Protein AF-A0A372K8Y2-F1 (afdb_monomer)

Solvent-accessible surface area (backbone atoms only — not comparable to full-atom values): 60017 Å² total; per-residue (Å²): 134,87,79,79,78,82,74,86,49,58,65,61,55,43,54,50,42,49,49,31,51,74,72,73,42,80,75,42,45,66,58,51,39,70,74,62,76,60,83,57,62,68,58,48,41,53,39,56,46,54,52,52,65,76,65,64,78,85,82,83,86,90,85,85,89,83,87,79,70,72,95,57,50,65,65,52,53,58,52,49,54,55,53,52,53,55,58,47,56,54,50,53,51,55,50,51,56,51,51,56,52,53,50,53,53,52,52,50,55,50,50,55,49,52,52,53,49,50,55,51,51,49,53,52,51,53,53,50,54,51,50,51,49,50,51,51,51,51,51,50,48,54,51,48,52,54,48,52,54,49,52,52,50,52,51,52,51,51,50,52,51,49,52,53,51,49,54,50,48,53,52,49,51,51,50,48,52,54,49,51,54,49,47,52,53,50,49,52,54,50,52,51,51,49,50,52,50,53,53,50,51,51,52,51,50,54,50,51,51,53,51,51,50,54,50,49,54,51,51,51,53,49,50,52,52,50,52,53,48,53,55,51,51,51,52,52,53,53,51,55,52,53,55,50,50,58,54,49,57,59,53,52,61,61,52,56,66,61,53,64,75,59,59,79,73,61,73,79,63,70,78,67,72,77,74,68,68,78,71,68,73,72,72,69,77,73,63,73,71,64,64,63,65,58,56,61,60,55,57,58,54,50,61,56,50,54,54,52,52,54,53,54,53,52,55,52,51,55,51,48,56,55,47,54,56,49,51,55,52,49,52,55,52,50,52,57,50,49,55,53,48,54,55,49,49,55,50,49,51,52,49,51,52,53,48,52,52,52,50,52,52,48,50,51,51,51,47,51,50,47,53,51,49,48,53,52,47,53,51,49,50,51,48,50,49,49,51,51,48,50,50,50,50,50,52,49,50,52,50,48,51,53,48,50,52,50,48,53,49,49,51,52,49,48,52,51,50,50,49,51,50,51,52,50,48,51,52,49,50,53,49,50,54,47,49,54,46,52,51,48,54,49,50,53,49,49,52,50,49,49,54,48,50,50,51,50,50,50,52,49,50,50,48,49,50,50,45,52,50,48,50,50,49,48,48,50,50,50,50,48,52,48,48,54,51,45,59,62,45,60,72,60,49,84,67,59,86,88,89,78,84,92,80,83,90,91,86,84,88,80,87,84,78,72,70,69,67,60,60,63,56,60,57,57,58,54,59,61,53,53,62,55,50,63,61,49,54,61,53,50,53,56,51,54,54,52,51,58,54,50,57,56,54,54,60,62,55,53,57,58,55,50,53,53,50,50,55,50,53,53,50,49,52,53,51,51,53,51,52,54,50,51,54,50,53,50,54,50,49,55,52,48,54,55,49,52,59,55,51,55,60,47,51,65,48,51,60,54,52,54,61,50,50,57,58,48,52,62,56,46,56,60,49,50,64,53,45,57,57,48,50,60,54,47,53,55,49,49,57,50,49,51,52,51,49,53,52,48,51,56,50,50,55,54,48,50,55,50,49,54,54,50,50,52,50,51,53,56,49,51,54,50,49,54,51,51,49,54,52,50,51,53,52,49,50,56,49,50,54,50,48,53,51,52,50,54,51,48,53,50,50,48,49,54,49,49,54,52,50,48,55,49,47,52,54,47,51,53,50,48,52,54,48,49,53,52,48,51,50,52,45,50,54,49,47,55,54,43,52,60,49,45,56,56,48,50,53,56,47,51,61,51,47,54,58,46,52,58,54,49,58,55,51,52,58,55,50,58,59,51,56,65,57,54,60,64,57,57,64,59,58,59,65,60,54,68,68,57,63,69,64,61,69,71,61,60,68,62,57,63,57,60,54,61,63,53,57,62,58,53,60,63,53,50,68,61,46,57,63,54,44,58,58,48,50,54,55,45,48,55,50,46,53,50,49,47,51,50,49,49,53,48,48,51,50,50,48,52,50,49,47,51,49,48,50,54,46,51,54,48,48,51,54,47,50,52,50,51,48,54,50,48,52,54,52,47,54,52,47,53,54,50,50,52,52,51,50,57,49,50,54,50,52,50,53,54,50,52,51,52,50,53,54,50,55,54,52,51,54,56,48,55,56,56,54,53,56,56,52,51,57,55,51,57,55,51,56,54,51,54,56,53,56,55,54,53,53,56,54,54,55,53,54,54,54,51,53,57,58,46,52,72,51,65,80,63,81,74,76,85,89,84,90,90,87,88,83,70,68,52,62,60,46,46,52,49,48,46,52,48,48,49,47,49,51,46,48,44,50,46,48,44,51,47,46,49,53,43,46,48,46,47,47,51,45,46,50,46,50,47,46,47,46,44,44,51,48,48,46,58,45,35,56,52,46,46,56,47,47,52,51,48,50,56,48,48,58,49,50,48,60,57,49,71,72,48,72,92,89,46,78,75,72,41,70,71,50,42,52,49,53,52,48,55,51,50,35,52,59,34,44,77,71,42,25,46,56,42,82,90,77,73,49,78,45,74,53,83,126

Radius of gyration: 84.24 Å; Cα contacts (8 Å, |Δi|>4): 99; chains: 1; bounding box: 222×137×247 Å

pLDDT: mean 70.58, std 12.85, range [30.53, 93.44]

Mean predicted aligned error: 26.41 Å

Structure (mmCIF, N/CA/C/O backbone):
data_AF-A0A372K8Y2-F1
#
_entry.id   AF-A0A372K8Y2-F1
#
loop_
_atom_site.group_PDB
_atom_site.id
_atom_site.type_symbol
_atom_site.label_atom_id
_atom_site.label_alt_id
_atom_site.label_comp_id
_atom_site.label_asym_id
_atom_site.label_entity_id
_atom_site.label_seq_id
_atom_site.pdbx_PDB_ins_code
_atom_site.Cartn_x
_atom_site.Cartn_y
_atom_site.Cartn_z
_atom_site.occupancy
_atom_site.B_iso_or_equiv
_atom_site.auth_seq_id
_atom_site.auth_comp_id
_atom_site.auth_asym_id
_atom_site.auth_atom_id
_atom_site.pdbx_PDB_model_num
ATOM 1 N N . MET A 1 1 ? 58.676 43.286 -63.930 1.00 36.44 1 MET A N 1
ATOM 2 C CA . MET A 1 1 ? 59.202 42.542 -65.090 1.00 36.44 1 MET A CA 1
ATOM 3 C C . MET A 1 1 ? 58.018 42.205 -65.971 1.00 36.44 1 MET A C 1
ATOM 5 O O . MET A 1 1 ? 57.102 41.554 -65.491 1.00 36.44 1 MET A O 1
ATOM 9 N N . SER A 1 2 ? 58.001 42.781 -67.172 1.00 37.66 2 SER A N 1
ATOM 10 C CA . SER A 1 2 ? 56.988 42.579 -68.211 1.00 37.66 2 SER A CA 1
ATOM 11 C C . SER A 1 2 ? 57.108 41.147 -68.726 1.00 37.66 2 SER A C 1
ATOM 13 O O . SER A 1 2 ? 58.203 40.765 -69.130 1.00 37.66 2 SER A O 1
ATOM 15 N N . MET A 1 3 ? 56.043 40.349 -68.656 1.00 38.31 3 MET A N 1
ATOM 16 C CA . MET A 1 3 ? 55.950 39.144 -69.477 1.00 38.31 3 MET A CA 1
ATOM 17 C C . MET A 1 3 ? 55.177 39.541 -70.722 1.00 38.31 3 MET A C 1
ATOM 19 O O . MET A 1 3 ? 53.968 39.761 -70.665 1.00 38.31 3 MET A O 1
ATOM 23 N N . ASP A 1 4 ? 55.928 39.724 -71.804 1.00 37.56 4 ASP A N 1
ATOM 24 C CA . ASP A 1 4 ? 55.391 39.876 -73.144 1.00 37.56 4 ASP A CA 1
ATOM 25 C C . ASP A 1 4 ? 54.484 38.678 -73.432 1.00 37.56 4 ASP A C 1
ATOM 27 O O . ASP A 1 4 ? 54.887 37.518 -73.339 1.00 37.56 4 ASP A O 1
ATOM 31 N N . VAL A 1 5 ? 53.215 38.969 -73.706 1.00 44.16 5 VAL A N 1
ATOM 32 C CA . VAL A 1 5 ? 52.265 37.990 -74.222 1.00 44.16 5 VAL A CA 1
ATOM 33 C C . VAL A 1 5 ? 52.676 37.750 -75.669 1.00 44.16 5 VAL A C 1
ATOM 35 O O . VAL A 1 5 ? 52.315 38.534 -76.548 1.00 44.16 5 VAL A O 1
ATOM 38 N N . ASP A 1 6 ? 53.478 36.709 -75.900 1.00 48.16 6 ASP A N 1
ATOM 39 C CA . ASP A 1 6 ? 53.815 36.237 -77.243 1.00 48.16 6 ASP A CA 1
ATOM 40 C C . ASP A 1 6 ? 52.507 35.948 -77.990 1.00 48.16 6 ASP A C 1
ATOM 42 O O . ASP A 1 6 ? 51.783 34.986 -77.724 1.00 48.16 6 ASP A O 1
ATOM 46 N N . THR A 1 7 ? 52.163 36.850 -78.901 1.00 58.09 7 THR A N 1
ATOM 47 C CA . THR A 1 7 ? 51.003 36.737 -79.777 1.00 58.09 7 THR A CA 1
ATOM 48 C C . THR A 1 7 ? 51.361 35.716 -80.847 1.00 58.09 7 THR A C 1
ATOM 50 O O . THR A 1 7 ? 52.278 35.930 -81.636 1.00 58.09 7 THR A O 1
ATOM 53 N N . ILE A 1 8 ? 50.680 34.570 -80.849 1.00 69.12 8 ILE A N 1
ATOM 54 C CA . ILE A 1 8 ? 50.897 33.519 -81.848 1.00 69.12 8 ILE A CA 1
ATOM 55 C C . ILE A 1 8 ? 50.497 34.061 -83.213 1.00 69.12 8 ILE A C 1
ATOM 57 O O . ILE A 1 8 ? 49.329 34.375 -83.440 1.00 69.12 8 ILE A O 1
ATOM 61 N N . THR A 1 9 ? 51.468 34.174 -84.115 1.00 74.75 9 THR A N 1
ATOM 62 C CA . THR A 1 9 ? 51.223 34.602 -85.490 1.00 74.75 9 THR A CA 1
ATOM 63 C C . THR A 1 9 ? 50.905 33.407 -86.387 1.00 74.75 9 THR A C 1
ATOM 65 O O . THR A 1 9 ? 51.362 32.282 -86.151 1.00 74.75 9 THR A O 1
ATOM 68 N N . ASP A 1 10 ? 50.125 33.654 -87.440 1.00 76.88 10 ASP A N 1
ATOM 69 C CA . ASP A 1 10 ? 49.763 32.653 -88.448 1.00 76.88 10 ASP A CA 1
ATOM 70 C C . ASP A 1 10 ? 51.005 31.996 -89.085 1.00 76.88 10 ASP A C 1
ATOM 72 O O . ASP A 1 10 ? 50.968 30.804 -89.401 1.00 76.88 10 ASP A O 1
ATOM 76 N N . GLU A 1 11 ? 52.129 32.718 -89.216 1.00 77.88 11 GLU A N 1
ATOM 77 C CA . GLU A 1 11 ? 53.375 32.157 -89.758 1.00 77.88 11 GLU A CA 1
ATOM 78 C C . GLU A 1 11 ? 53.965 31.059 -88.863 1.00 77.88 11 GLU A C 1
ATOM 80 O O . GLU A 1 11 ? 54.454 30.047 -89.364 1.00 77.88 11 GLU A O 1
ATOM 85 N N . ARG A 1 12 ? 53.874 31.204 -87.534 1.00 79.75 12 ARG A N 1
ATOM 86 C CA . ARG A 1 12 ? 54.383 30.203 -86.580 1.00 79.75 12 ARG A CA 1
ATOM 87 C C . ARG A 1 12 ? 53.586 28.900 -86.667 1.00 79.75 12 ARG A C 1
ATOM 89 O O . ARG A 1 12 ? 54.150 27.812 -86.564 1.00 79.75 12 ARG A O 1
ATOM 96 N N . ILE A 1 13 ? 52.273 29.012 -86.868 1.00 82.94 13 ILE A N 1
ATOM 97 C CA . ILE A 1 13 ? 51.375 27.868 -87.070 1.00 82.94 13 ILE A CA 1
ATOM 98 C C . ILE A 1 13 ? 51.662 27.193 -88.419 1.00 82.94 13 ILE A C 1
ATOM 100 O O . ILE A 1 13 ? 51.710 25.963 -88.475 1.00 82.94 13 ILE A O 1
ATOM 104 N N . ALA A 1 14 ? 51.918 27.973 -89.474 1.00 82.44 14 ALA A N 1
ATOM 105 C CA . ALA A 1 14 ? 52.314 27.469 -90.789 1.00 82.44 14 ALA A CA 1
ATOM 106 C C . ALA A 1 14 ? 53.659 26.716 -90.758 1.00 82.44 14 ALA A C 1
ATOM 108 O O . ALA A 1 14 ? 53.746 25.619 -91.300 1.00 82.44 14 ALA A O 1
ATOM 109 N N . GLU A 1 15 ? 54.677 27.227 -90.057 1.00 83.75 15 GLU A N 1
ATOM 110 C CA . GLU A 1 15 ? 55.972 26.540 -89.904 1.00 83.75 15 GLU A CA 1
ATOM 111 C C . GLU A 1 15 ? 55.853 25.203 -89.156 1.00 83.75 15 GLU A C 1
ATOM 113 O O . GLU A 1 15 ? 56.526 24.226 -89.489 1.00 83.75 15 GLU A O 1
ATOM 118 N N . ILE A 1 16 ? 55.004 25.134 -88.125 1.00 83.38 16 ILE A N 1
ATOM 119 C CA . ILE A 1 16 ? 54.763 23.889 -87.378 1.00 83.38 16 ILE A CA 1
ATOM 120 C C . ILE A 1 16 ? 53.967 22.901 -88.232 1.00 83.38 16 ILE A C 1
ATOM 122 O O . ILE A 1 16 ? 54.260 21.706 -88.213 1.00 83.38 16 ILE A O 1
ATOM 126 N N . ALA A 1 17 ? 52.997 23.383 -89.010 1.00 82.38 17 ALA A N 1
ATOM 127 C CA . ALA A 1 17 ? 52.264 22.571 -89.972 1.00 82.38 17 ALA A CA 1
ATOM 128 C C . ALA A 1 17 ? 53.185 22.005 -91.066 1.00 82.38 17 ALA A C 1
ATOM 130 O O . ALA A 1 17 ? 53.085 20.821 -91.389 1.00 82.38 17 ALA A O 1
ATOM 131 N N . ASP A 1 18 ? 54.118 22.812 -91.574 1.00 85.00 18 ASP A N 1
ATOM 132 C CA . ASP A 1 18 ? 55.123 22.397 -92.554 1.00 85.00 18 ASP A CA 1
ATOM 133 C C . ASP A 1 18 ? 56.048 21.327 -91.987 1.00 85.00 18 ASP A C 1
ATOM 135 O O . ASP A 1 18 ? 56.192 20.265 -92.591 1.00 85.00 18 ASP A O 1
ATOM 139 N N . ARG A 1 19 ? 56.572 21.540 -90.778 1.00 86.44 19 ARG A N 1
ATOM 140 C CA . ARG A 1 19 ? 57.424 20.564 -90.090 1.00 86.44 19 ARG A CA 1
ATOM 141 C C . ARG A 1 19 ? 56.699 19.248 -89.810 1.00 86.44 19 ARG A C 1
ATOM 143 O O . ARG A 1 19 ? 57.225 18.182 -90.104 1.00 86.44 19 ARG A O 1
ATOM 150 N N . LEU A 1 20 ? 55.470 19.301 -89.289 1.00 83.31 20 LEU A N 1
ATOM 151 C CA . LEU A 1 20 ? 54.660 18.102 -89.043 1.00 83.31 20 LEU A CA 1
ATOM 152 C C . LEU A 1 20 ? 54.340 17.360 -90.350 1.00 83.31 20 LEU A C 1
ATOM 154 O O . LEU A 1 20 ? 54.334 16.129 -90.363 1.00 83.31 20 LEU A O 1
ATOM 158 N N . SER A 1 21 ? 54.114 18.094 -91.445 1.00 83.94 21 SER A N 1
ATOM 159 C CA . SER A 1 21 ? 53.911 17.520 -92.776 1.00 83.94 21 SER A CA 1
ATOM 160 C C . SER A 1 21 ? 55.185 16.865 -93.327 1.00 83.94 21 SER A C 1
ATOM 162 O O . SER A 1 21 ? 55.089 15.796 -93.928 1.00 83.94 21 SER A O 1
ATOM 164 N N . GLU A 1 22 ? 56.363 17.460 -93.117 1.00 84.19 22 GLU A N 1
ATOM 165 C CA . GLU A 1 22 ? 57.666 16.880 -93.485 1.00 84.19 22 GLU A CA 1
ATOM 166 C C . GLU A 1 22 ? 58.004 15.633 -92.651 1.00 84.19 22 GLU A C 1
ATOM 168 O O . GLU A 1 22 ? 58.551 14.663 -93.172 1.00 84.19 22 GLU A O 1
ATOM 173 N N . GLU A 1 23 ? 57.605 15.608 -91.377 1.00 79.69 23 GLU A N 1
ATOM 174 C CA . GLU A 1 23 ? 57.754 14.461 -90.470 1.00 79.69 23 GLU A CA 1
ATOM 175 C C . GLU A 1 23 ? 56.749 13.321 -90.743 1.00 79.69 23 GLU A C 1
ATOM 177 O O . GLU A 1 23 ? 56.778 12.288 -90.070 1.00 79.69 23 GLU A O 1
ATOM 182 N N . GLY A 1 24 ? 55.823 13.486 -91.696 1.00 71.50 24 GLY A N 1
ATOM 183 C CA . GLY A 1 24 ? 54.759 12.515 -91.976 1.00 71.50 24 GLY A CA 1
ATOM 184 C C . GLY A 1 24 ? 53.722 12.388 -90.849 1.00 71.50 24 GLY A C 1
ATOM 185 O O . GLY A 1 24 ? 52.940 11.432 -90.823 1.00 71.50 24 GLY A O 1
ATOM 186 N N . ARG A 1 25 ? 53.699 13.337 -89.904 1.00 75.81 25 ARG A N 1
ATOM 187 C CA . ARG A 1 25 ? 52.723 13.405 -88.810 1.00 75.81 25 ARG A CA 1
ATOM 188 C C . ARG A 1 25 ? 51.465 14.138 -89.283 1.00 75.81 25 ARG A C 1
ATOM 190 O O . ARG A 1 25 ? 51.501 15.064 -90.087 1.00 75.81 25 ARG A O 1
ATOM 197 N N . LYS A 1 26 ? 50.303 13.728 -88.767 1.00 75.44 26 LYS A N 1
ATOM 198 C CA . LYS A 1 26 ? 49.016 14.328 -89.150 1.00 75.44 26 LYS A CA 1
ATOM 199 C C . LYS A 1 26 ? 48.906 15.762 -88.613 1.00 75.44 26 LYS A C 1
ATOM 201 O O . LYS A 1 26 ? 48.796 15.963 -87.400 1.00 75.44 26 LYS A O 1
ATOM 206 N N . VAL A 1 27 ? 48.866 16.739 -89.518 1.00 82.56 27 VAL A N 1
ATOM 207 C CA . VAL A 1 27 ? 48.604 18.151 -89.199 1.00 82.56 27 VAL A CA 1
ATOM 208 C C . VAL A 1 27 ? 47.124 18.311 -88.819 1.00 82.56 27 VAL A C 1
ATOM 210 O O . VAL A 1 27 ? 46.233 18.157 -89.651 1.00 82.56 27 VAL A O 1
ATOM 213 N N . SER A 1 28 ? 46.841 18.560 -87.540 1.00 82.12 28 SER A N 1
ATOM 214 C CA . SER A 1 28 ? 45.502 18.807 -86.987 1.00 82.12 28 SER A CA 1
ATOM 215 C C . SER A 1 28 ? 45.589 19.941 -85.956 1.00 82.12 28 SER A C 1
ATOM 217 O O . SER A 1 28 ? 46.642 20.089 -85.334 1.00 82.12 28 SER A O 1
ATOM 219 N N . PRO A 1 29 ? 44.512 20.722 -85.723 1.00 81.44 29 PRO A N 1
ATOM 220 C CA . PRO A 1 29 ? 44.524 21.792 -84.722 1.00 81.44 29 PRO A CA 1
ATOM 221 C C . PRO A 1 29 ? 45.003 21.331 -83.342 1.00 81.44 29 PRO A C 1
ATOM 223 O O . PRO A 1 29 ? 45.707 22.066 -82.663 1.00 81.44 29 PRO A O 1
ATOM 226 N N . VAL A 1 30 ? 44.700 20.084 -82.962 1.00 78.62 30 VAL A N 1
ATOM 227 C CA . VAL A 1 30 ? 45.143 19.496 -81.690 1.00 78.62 30 VAL A CA 1
ATOM 228 C C . VAL A 1 30 ? 46.639 19.171 -81.701 1.00 78.62 30 VAL A C 1
ATOM 230 O O . VAL A 1 30 ? 47.319 19.479 -80.729 1.00 78.62 30 VAL A O 1
ATOM 233 N N . THR A 1 31 ? 47.180 18.605 -82.788 1.00 82.12 31 THR A N 1
ATOM 234 C CA . THR A 1 31 ? 48.621 18.300 -82.888 1.00 82.12 31 THR A CA 1
ATOM 235 C C . THR A 1 31 ? 49.477 19.560 -82.974 1.00 82.12 31 THR A C 1
ATOM 237 O O . THR A 1 31 ? 50.573 19.592 -82.425 1.00 82.12 31 THR A O 1
ATOM 240 N N . VAL A 1 32 ? 48.977 20.617 -83.612 1.00 80.06 32 VAL A N 1
ATOM 241 C CA . VAL A 1 32 ? 49.667 21.912 -83.653 1.00 80.06 32 VAL A CA 1
ATOM 242 C C . VAL A 1 32 ? 49.562 22.632 -82.307 1.00 80.06 32 VAL A C 1
ATOM 244 O O . VAL A 1 32 ? 50.561 23.161 -81.830 1.00 80.06 32 VAL A O 1
ATOM 247 N N . TRP A 1 33 ? 48.411 22.569 -81.626 1.00 82.06 33 TRP A N 1
ATOM 248 C CA . TRP A 1 33 ? 48.267 23.113 -80.270 1.00 82.06 33 TRP A CA 1
ATOM 249 C C . TRP A 1 33 ? 49.202 22.428 -79.263 1.00 82.06 33 TRP A C 1
ATOM 251 O O . TRP A 1 33 ? 49.788 23.107 -78.425 1.00 82.06 33 TRP A O 1
ATOM 261 N N . THR A 1 34 ? 49.429 21.112 -79.375 1.00 80.69 34 THR A N 1
ATOM 262 C CA . THR A 1 34 ? 50.385 20.403 -78.501 1.00 80.69 34 THR A CA 1
ATOM 263 C C . THR A 1 34 ? 51.847 20.815 -78.702 1.00 80.69 34 THR A C 1
ATOM 265 O O . THR A 1 34 ? 52.635 20.671 -77.770 1.00 80.69 34 THR A O 1
ATOM 268 N N . GLU A 1 35 ? 52.205 21.334 -79.880 1.00 77.69 35 GLU A N 1
ATOM 269 C CA . GLU A 1 35 ? 53.558 21.821 -80.199 1.00 77.69 35 GLU A CA 1
ATOM 270 C C . GLU A 1 35 ? 53.730 23.319 -79.864 1.00 77.69 35 GLU A C 1
ATOM 272 O O . GLU A 1 35 ? 54.826 23.752 -79.521 1.00 77.69 35 GLU A O 1
ATOM 277 N N . VAL A 1 36 ? 52.655 24.120 -79.924 1.00 77.81 36 VAL A N 1
ATOM 278 C CA . VAL A 1 36 ? 52.671 25.562 -79.590 1.00 77.81 36 VAL A CA 1
ATOM 279 C C . VAL A 1 36 ? 52.464 25.815 -78.088 1.00 77.81 36 VAL A C 1
ATOM 281 O O . VAL A 1 36 ? 52.980 26.796 -77.553 1.00 77.81 36 VAL A O 1
ATOM 284 N N . GLN A 1 37 ? 51.700 24.947 -77.408 1.00 70.62 37 GLN A N 1
ATOM 285 C CA . GLN A 1 37 ? 51.328 25.004 -75.980 1.00 70.62 37 GLN A CA 1
ATOM 286 C C . GLN A 1 37 ? 50.810 26.368 -75.487 1.00 70.62 37 GLN A C 1
ATOM 288 O O . GLN A 1 37 ? 50.819 26.663 -74.294 1.00 70.62 37 GLN A O 1
ATOM 293 N N . SER A 1 38 ? 50.331 27.206 -76.401 1.00 70.94 38 SER A N 1
ATOM 294 C CA . SER A 1 38 ? 49.721 28.503 -76.124 1.00 70.94 38 SER A CA 1
ATOM 295 C C . SER A 1 38 ? 48.700 28.834 -77.226 1.00 70.94 38 SER A C 1
ATOM 297 O O . SER A 1 38 ? 48.701 28.205 -78.286 1.00 70.94 38 SER A O 1
ATOM 299 N N . GLY A 1 39 ? 47.794 29.787 -76.974 1.00 68.50 39 GLY A N 1
ATOM 300 C CA . GLY A 1 39 ? 46.773 30.236 -77.936 1.00 68.50 39 GLY A CA 1
ATOM 301 C C . GLY A 1 39 ? 45.461 29.449 -77.938 1.00 68.50 39 GLY A C 1
ATOM 302 O O . GLY A 1 39 ? 45.361 28.336 -77.413 1.00 68.50 39 GLY A O 1
ATOM 303 N N . SER A 1 40 ? 44.424 30.050 -78.530 1.00 73.12 40 SER A N 1
ATOM 304 C CA . SER A 1 40 ? 43.111 29.422 -78.683 1.00 73.12 40 SER A CA 1
ATOM 305 C C . SER A 1 40 ? 43.135 28.384 -79.807 1.00 73.12 40 SER A C 1
ATOM 307 O O . SER A 1 40 ? 43.552 28.670 -80.929 1.00 73.12 40 SER A O 1
ATOM 309 N N . ILE A 1 41 ? 42.610 27.181 -79.547 1.00 76.50 41 ILE A N 1
ATOM 310 C CA . ILE A 1 41 ? 42.471 26.107 -80.554 1.00 76.50 41 ILE A CA 1
ATOM 311 C C . ILE A 1 41 ? 41.695 26.587 -81.794 1.00 76.50 41 ILE A C 1
ATOM 313 O O . ILE A 1 41 ? 41.957 26.124 -82.904 1.00 76.50 41 ILE A O 1
ATOM 317 N N . MET A 1 42 ? 40.776 27.543 -81.627 1.00 76.56 42 MET A N 1
ATOM 318 C CA . MET A 1 42 ? 40.008 28.125 -82.731 1.00 76.56 42 MET A CA 1
ATOM 319 C C . MET A 1 42 ? 40.857 29.027 -83.639 1.00 76.56 42 MET A C 1
ATOM 321 O O . MET A 1 42 ? 40.660 29.017 -84.852 1.00 76.56 42 MET A O 1
ATOM 325 N N . GLU A 1 43 ? 41.824 29.763 -83.087 1.00 78.31 43 GLU A N 1
ATOM 326 C CA . GLU A 1 43 ? 42.754 30.591 -83.871 1.00 78.31 43 GLU A CA 1
ATOM 327 C C . GLU A 1 43 ? 43.733 29.707 -84.649 1.00 78.31 43 GLU A C 1
ATOM 329 O O . GLU A 1 43 ? 43.942 29.916 -85.844 1.00 78.31 43 GLU A O 1
ATOM 334 N N . ILE A 1 44 ? 44.223 28.636 -84.014 1.00 82.56 44 ILE A N 1
ATOM 335 C CA . ILE A 1 44 ? 45.056 27.615 -84.665 1.00 82.56 44 ILE A CA 1
ATOM 336 C C . ILE A 1 44 ? 44.297 26.918 -85.797 1.00 82.56 44 ILE A C 1
ATOM 338 O O . ILE A 1 44 ? 44.855 26.697 -86.872 1.00 82.56 44 ILE A O 1
ATOM 342 N N . ALA A 1 45 ? 43.017 26.598 -85.594 1.00 79.19 45 ALA A N 1
ATOM 343 C CA . ALA A 1 45 ? 42.179 26.027 -86.643 1.00 79.19 45 ALA A CA 1
ATOM 344 C C . ALA A 1 45 ? 41.996 26.994 -87.828 1.00 79.19 45 ALA A C 1
ATOM 346 O O . ALA A 1 45 ? 42.078 26.557 -88.976 1.00 79.19 45 ALA A O 1
ATOM 347 N N . GLY A 1 46 ? 41.809 28.292 -87.562 1.00 80.38 46 GLY A N 1
ATOM 348 C CA . GLY A 1 46 ? 41.698 29.328 -88.593 1.00 80.38 46 GLY A CA 1
ATOM 349 C C . GLY A 1 46 ? 42.987 29.529 -89.399 1.00 80.38 46 GLY A C 1
ATOM 350 O O . GLY A 1 46 ? 42.940 29.592 -90.626 1.00 80.38 46 GLY A O 1
ATOM 351 N N . ALA A 1 47 ? 44.145 29.562 -88.738 1.00 81.62 47 ALA A N 1
ATOM 352 C CA . ALA A 1 47 ? 45.445 29.678 -89.401 1.00 81.62 47 ALA A CA 1
ATOM 353 C C . ALA A 1 47 ? 45.797 28.425 -90.226 1.00 81.62 47 ALA A C 1
ATOM 355 O O . ALA A 1 47 ? 46.279 28.533 -91.353 1.00 81.62 47 ALA A O 1
ATOM 356 N N . LEU A 1 48 ? 45.480 27.224 -89.720 1.00 82.25 48 LEU A N 1
ATOM 357 C CA . LEU A 1 48 ? 45.657 25.960 -90.452 1.00 82.25 48 LEU A CA 1
ATOM 358 C C . LEU A 1 48 ? 44.752 25.820 -91.678 1.00 82.25 48 LEU A C 1
ATOM 360 O O . LEU A 1 48 ? 45.061 25.046 -92.588 1.00 82.25 48 LEU A O 1
ATOM 364 N N . GLN A 1 49 ? 43.613 26.507 -91.681 1.00 81.62 49 GLN A N 1
ATOM 365 C CA . GLN A 1 49 ? 42.741 26.580 -92.845 1.00 81.62 49 GLN A CA 1
ATOM 366 C C . GLN A 1 49 ? 43.381 27.457 -93.931 1.00 81.62 49 GLN A C 1
ATOM 368 O O . GLN A 1 49 ? 43.568 26.983 -95.049 1.00 81.62 49 GLN A O 1
ATOM 373 N N . ARG A 1 50 ? 43.859 28.660 -93.575 1.00 80.19 50 ARG A N 1
ATOM 374 C CA . ARG A 1 50 ? 44.586 29.555 -94.498 1.00 80.19 50 ARG A CA 1
ATOM 375 C C . ARG A 1 50 ? 45.865 28.923 -95.062 1.00 80.19 50 ARG A C 1
ATOM 377 O O . ARG A 1 50 ? 46.153 29.058 -96.247 1.00 80.19 50 ARG A O 1
ATOM 384 N N . TRP A 1 51 ? 46.609 28.187 -94.235 1.00 86.00 51 TRP A N 1
ATOM 385 C CA . TRP A 1 51 ? 47.792 27.429 -94.664 1.00 86.00 51 TRP A CA 1
ATOM 386 C C . TRP A 1 51 ? 47.463 26.334 -95.695 1.00 86.00 51 TRP A C 1
ATOM 388 O O . TRP A 1 51 ? 48.241 26.113 -96.622 1.00 86.00 51 TRP A O 1
ATOM 398 N N . ARG A 1 52 ? 46.305 25.665 -95.569 1.00 79.50 52 ARG A N 1
ATOM 399 C CA . ARG A 1 52 ? 45.840 24.665 -96.548 1.00 79.50 52 ARG A CA 1
ATOM 400 C C . ARG A 1 52 ? 45.420 25.310 -97.865 1.00 79.50 52 ARG A C 1
ATOM 402 O O . ARG A 1 52 ? 45.821 24.825 -98.917 1.00 79.50 52 ARG A O 1
ATOM 409 N N . GLU A 1 53 ? 44.674 26.408 -97.795 1.00 74.88 53 GLU A N 1
ATOM 410 C CA . GLU A 1 53 ? 44.201 27.158 -98.966 1.00 74.88 53 GLU A CA 1
ATOM 411 C C . GLU A 1 53 ? 45.366 27.736 -99.791 1.00 74.88 53 GLU A C 1
ATOM 413 O O . GLU A 1 53 ? 45.330 27.713 -101.016 1.00 74.88 53 GLU A O 1
ATOM 418 N N . ALA A 1 54 ? 46.457 28.168 -99.146 1.00 69.81 54 ALA A N 1
ATOM 419 C CA . ALA A 1 54 ? 47.651 28.680 -99.828 1.00 69.81 54 ALA A CA 1
ATOM 420 C C . ALA A 1 54 ? 48.490 27.603 -100.555 1.00 69.81 54 ALA A C 1
ATOM 422 O O . ALA A 1 54 ? 49.398 27.943 -101.316 1.00 69.81 54 ALA A O 1
ATOM 423 N N . ARG A 1 55 ? 48.226 26.312 -100.309 1.00 66.44 55 ARG A N 1
ATOM 424 C CA . ARG A 1 55 ? 48.998 25.174 -100.840 1.00 66.44 55 ARG A CA 1
ATOM 425 C C . ARG A 1 55 ? 48.273 24.366 -101.910 1.00 66.44 55 ARG A C 1
ATOM 427 O O . ARG A 1 55 ? 48.845 23.395 -102.403 1.00 66.44 55 ARG A O 1
ATOM 434 N N . GLU A 1 56 ? 47.054 24.736 -102.283 1.00 53.34 56 GLU A N 1
ATOM 435 C CA . GLU A 1 56 ? 46.325 24.029 -103.332 1.00 53.34 56 GLU A CA 1
ATOM 436 C C . GLU A 1 56 ? 46.826 24.469 -104.728 1.00 53.34 56 GLU A C 1
ATOM 438 O O . GLU A 1 56 ? 46.735 25.650 -105.068 1.00 53.34 56 GLU A O 1
ATOM 443 N N . PRO A 1 57 ? 47.404 23.572 -105.554 1.00 44.28 57 PRO A N 1
ATOM 444 C CA . PRO A 1 57 ? 47.819 23.922 -106.908 1.00 44.28 57 PRO A CA 1
ATOM 445 C C . PRO A 1 57 ? 46.616 24.020 -107.861 1.00 44.28 57 PRO A C 1
ATOM 447 O O . PRO A 1 57 ? 45.786 23.110 -107.937 1.00 44.28 57 PRO A O 1
ATOM 450 N N . GLU A 1 58 ? 46.574 25.102 -108.647 1.00 39.94 58 GLU A N 1
ATOM 451 C CA . GLU A 1 58 ? 45.691 25.260 -109.807 1.00 39.94 58 GLU A CA 1
ATOM 452 C C . GLU A 1 58 ? 45.808 24.071 -110.783 1.00 39.94 58 GLU A C 1
ATOM 454 O O . GLU A 1 58 ? 46.881 23.542 -111.078 1.00 39.94 58 GLU A O 1
ATOM 459 N N . THR A 1 59 ? 44.661 23.650 -111.304 1.00 39.47 59 THR A N 1
ATOM 460 C CA . THR A 1 59 ? 44.453 22.477 -112.165 1.00 39.47 59 THR A CA 1
ATOM 461 C C . THR A 1 59 ? 44.961 22.643 -113.606 1.00 39.47 59 THR A C 1
ATOM 463 O O . THR A 1 59 ? 44.676 23.678 -114.208 1.00 39.47 59 THR A O 1
ATOM 466 N N . PRO A 1 60 ? 45.564 21.611 -114.238 1.00 42.41 60 PRO A N 1
ATOM 467 C CA . PRO A 1 60 ? 45.730 21.539 -115.695 1.00 42.41 60 PRO A CA 1
ATOM 468 C C . PRO A 1 60 ? 44.517 20.882 -116.410 1.00 42.41 60 PRO A C 1
ATOM 470 O O . PRO A 1 60 ? 43.690 20.249 -115.749 1.00 42.41 60 PRO A O 1
ATOM 473 N N . PRO A 1 61 ? 44.376 21.050 -117.747 1.00 43.66 61 PRO A N 1
ATOM 474 C CA . PRO A 1 61 ? 43.105 20.912 -118.457 1.00 43.66 61 PRO A CA 1
ATOM 475 C C . PRO A 1 61 ? 42.743 19.491 -118.927 1.00 43.66 61 PRO A C 1
ATOM 477 O O . PRO A 1 61 ? 43.585 18.616 -119.117 1.00 43.66 61 PRO A O 1
ATOM 480 N N . ASP A 1 62 ? 41.436 19.371 -119.150 1.00 46.53 62 ASP A N 1
ATOM 481 C CA . ASP A 1 62 ? 40.584 18.354 -119.774 1.00 46.53 62 ASP A CA 1
ATOM 482 C C . ASP A 1 62 ? 41.213 17.412 -120.834 1.00 46.53 62 ASP A C 1
ATOM 484 O O . ASP A 1 62 ? 41.833 17.861 -121.801 1.00 46.53 62 ASP A O 1
ATOM 488 N N . GLN A 1 63 ? 40.961 16.097 -120.708 1.00 37.94 63 GLN A N 1
ATOM 489 C CA . GLN A 1 63 ? 41.124 15.104 -121.784 1.00 37.94 63 GLN A CA 1
ATOM 490 C C . GLN A 1 63 ? 40.032 14.012 -121.730 1.00 37.94 63 GLN A C 1
ATOM 492 O O . GLN A 1 63 ? 40.069 13.119 -120.888 1.00 37.94 63 GLN A O 1
ATOM 497 N N . GLY A 1 64 ? 39.134 14.031 -122.726 1.00 37.53 64 GLY A N 1
ATOM 498 C CA . GLY A 1 64 ? 38.591 12.830 -123.383 1.00 37.53 64 GLY A CA 1
ATOM 499 C C . GLY A 1 64 ? 37.313 12.191 -122.821 1.00 37.53 64 GLY A C 1
ATOM 500 O O . GLY A 1 64 ? 37.366 11.128 -122.207 1.00 37.53 64 GLY A O 1
ATOM 501 N N . HIS A 1 65 ? 36.146 12.750 -123.156 1.00 38.53 65 HIS A N 1
ATOM 502 C CA . HIS A 1 65 ? 34.857 12.046 -123.098 1.00 38.53 65 HIS A CA 1
ATOM 503 C C . HIS A 1 65 ? 34.752 10.978 -124.207 1.00 38.53 65 HIS A C 1
ATOM 505 O O . HIS A 1 65 ? 34.894 11.300 -125.386 1.00 38.53 65 HIS A O 1
ATOM 511 N N . ALA A 1 66 ? 34.422 9.731 -123.850 1.00 40.03 66 ALA A N 1
ATOM 512 C CA . ALA A 1 66 ? 33.916 8.725 -124.788 1.00 40.03 66 ALA A CA 1
ATOM 513 C C . ALA A 1 66 ? 32.383 8.642 -124.664 1.00 40.03 66 ALA A C 1
ATOM 515 O O . ALA A 1 66 ? 31.858 8.387 -123.582 1.00 40.03 66 ALA A O 1
ATOM 516 N N . VAL A 1 67 ? 31.675 8.899 -125.765 1.00 45.75 67 VAL A N 1
ATOM 517 C CA . VAL A 1 67 ? 30.205 8.875 -125.873 1.00 45.75 67 VAL A CA 1
ATOM 518 C C . VAL A 1 67 ? 29.716 7.426 -126.024 1.00 45.75 67 VAL A C 1
ATOM 520 O O . VAL A 1 67 ? 30.240 6.694 -126.863 1.00 45.75 67 VAL A O 1
ATOM 523 N N . LEU A 1 68 ? 28.719 7.015 -125.227 1.00 47.72 68 LEU A N 1
ATOM 524 C CA . LEU A 1 68 ? 28.020 5.725 -125.356 1.00 47.72 68 LEU A CA 1
ATOM 525 C C . LEU A 1 68 ? 26.792 5.861 -126.296 1.00 47.72 68 LEU A C 1
ATOM 527 O O . LEU A 1 68 ? 26.116 6.882 -126.209 1.00 47.72 68 LEU A O 1
ATOM 531 N N . PRO A 1 69 ? 26.463 4.874 -127.158 1.00 48.22 69 PRO A N 1
ATOM 532 C CA . PRO A 1 69 ? 25.314 4.939 -128.083 1.00 48.22 69 PRO A CA 1
ATOM 533 C C . PRO A 1 69 ? 23.924 4.891 -127.406 1.00 48.22 69 PRO A C 1
ATOM 535 O O . PRO A 1 69 ? 23.721 4.123 -126.463 1.00 48.22 69 PRO A O 1
ATOM 538 N N . ASP A 1 70 ? 22.954 5.647 -127.944 1.00 50.09 70 ASP A N 1
ATOM 539 C CA . ASP A 1 70 ? 21.628 5.919 -127.342 1.00 50.09 70 ASP A CA 1
ATOM 540 C C . ASP A 1 70 ? 20.705 4.695 -127.160 1.00 50.09 70 ASP A C 1
ATOM 542 O O . ASP A 1 70 ? 19.947 4.645 -126.190 1.00 50.09 70 ASP A O 1
ATOM 546 N N . ASP A 1 71 ? 20.804 3.661 -128.002 1.00 54.16 71 ASP A N 1
ATOM 547 C CA . ASP A 1 71 ? 19.929 2.471 -127.926 1.00 54.16 71 ASP A CA 1
ATOM 548 C C . ASP A 1 71 ? 20.150 1.614 -126.656 1.00 54.16 71 ASP A C 1
ATOM 550 O O . ASP A 1 71 ? 19.364 0.716 -126.350 1.00 54.16 71 ASP A O 1
ATOM 554 N N . LEU A 1 72 ? 21.215 1.890 -125.893 1.00 53.25 72 LEU A N 1
ATOM 555 C CA . LEU A 1 72 ? 21.576 1.182 -124.659 1.00 53.25 72 LEU A CA 1
ATOM 556 C C . LEU A 1 72 ? 21.317 1.996 -123.378 1.00 53.25 72 LEU A C 1
ATOM 558 O O . LEU A 1 72 ? 21.373 1.438 -122.281 1.00 53.25 72 LEU A O 1
ATOM 562 N N . ALA A 1 73 ? 21.007 3.291 -123.480 1.00 55.56 73 ALA A N 1
ATOM 563 C CA . ALA A 1 73 ? 20.970 4.189 -122.324 1.00 55.56 73 ALA A CA 1
ATOM 564 C C . ALA A 1 73 ? 19.720 4.008 -121.435 1.00 55.56 73 ALA A C 1
ATOM 566 O O . ALA A 1 73 ? 19.815 3.983 -120.204 1.00 55.56 73 ALA A O 1
ATOM 567 N N . GLU A 1 74 ? 18.538 3.841 -122.035 1.00 58.06 74 GLU A N 1
ATOM 568 C CA . GLU A 1 74 ? 17.258 3.789 -121.309 1.00 58.06 74 GLU A CA 1
ATOM 569 C C . GLU A 1 74 ? 17.065 2.502 -120.467 1.00 58.06 74 GLU A C 1
ATOM 571 O O . GLU A 1 74 ? 16.690 2.599 -119.288 1.00 58.06 74 GLU A O 1
ATOM 576 N N . PRO A 1 75 ? 17.402 1.292 -120.968 1.00 59.69 75 PRO A N 1
ATOM 577 C CA . PRO A 1 75 ? 17.336 0.067 -120.169 1.00 59.69 75 PRO A CA 1
ATOM 578 C C . PRO A 1 75 ? 18.323 0.078 -118.993 1.00 59.69 75 PRO A C 1
ATOM 580 O O . PRO A 1 75 ? 17.981 -0.363 -117.891 1.00 59.69 75 PRO A O 1
ATOM 583 N N . MET A 1 76 ? 19.522 0.638 -119.194 1.00 55.34 76 MET A N 1
ATOM 584 C CA . MET A 1 76 ? 20.548 0.731 -118.152 1.00 55.34 76 MET A CA 1
ATOM 585 C C . MET A 1 76 ? 20.131 1.675 -117.019 1.00 55.34 76 MET A C 1
ATOM 587 O O . MET A 1 76 ? 20.306 1.339 -115.846 1.00 55.34 76 MET A O 1
ATOM 591 N N . MET A 1 77 ? 19.494 2.806 -117.335 1.00 62.72 77 MET A N 1
ATOM 592 C CA . MET A 1 77 ? 19.000 3.750 -116.325 1.00 62.72 77 MET A CA 1
ATOM 593 C C . MET A 1 77 ? 17.823 3.183 -115.512 1.00 62.72 77 MET A C 1
ATOM 595 O O . MET A 1 77 ? 17.782 3.339 -114.289 1.00 62.72 77 MET A O 1
ATOM 599 N N . SER A 1 78 ? 16.895 2.450 -116.146 1.00 60.31 78 SER A N 1
ATOM 600 C CA . SER A 1 78 ? 15.782 1.789 -115.438 1.00 60.31 78 SER A CA 1
ATOM 601 C C . SER A 1 78 ? 16.251 0.639 -114.535 1.00 60.31 78 SER A C 1
ATOM 603 O O . SER A 1 78 ? 15.699 0.424 -113.450 1.00 60.31 78 SER A O 1
ATOM 605 N N . ALA A 1 79 ? 17.283 -0.098 -114.956 1.00 60.91 79 ALA A N 1
ATOM 606 C CA . ALA A 1 79 ? 17.913 -1.128 -114.136 1.00 60.91 79 ALA A CA 1
ATOM 607 C C . ALA A 1 79 ? 18.662 -0.519 -112.939 1.00 60.91 79 ALA A C 1
ATOM 609 O O . ALA A 1 79 ? 18.543 -1.031 -111.823 1.00 60.91 79 ALA A O 1
ATOM 610 N N . ALA A 1 80 ? 19.357 0.605 -113.145 1.00 59.16 80 ALA A N 1
ATOM 611 C CA . ALA A 1 80 ? 20.064 1.327 -112.092 1.00 59.16 80 ALA A CA 1
ATOM 612 C C . ALA A 1 80 ? 19.112 1.872 -111.011 1.00 59.16 80 ALA A C 1
ATOM 614 O O . ALA A 1 80 ? 19.377 1.703 -109.822 1.00 59.16 80 ALA A O 1
ATOM 615 N N . ALA A 1 81 ? 17.965 2.444 -111.393 1.00 63.38 81 ALA A N 1
ATOM 616 C CA . ALA A 1 81 ? 16.994 2.977 -110.433 1.00 63.38 81 ALA A CA 1
ATOM 617 C C . ALA A 1 81 ? 16.384 1.889 -109.525 1.00 63.38 81 ALA A C 1
ATOM 619 O O . ALA A 1 81 ? 16.226 2.092 -108.321 1.00 63.38 81 ALA A O 1
ATOM 620 N N . ARG A 1 82 ? 16.086 0.704 -110.077 1.00 60.59 82 ARG A N 1
ATOM 621 C CA . ARG A 1 82 ? 15.538 -0.423 -109.297 1.00 60.59 82 ARG A CA 1
ATOM 622 C C . ARG A 1 82 ? 16.574 -1.064 -108.380 1.00 60.59 82 ARG A C 1
ATOM 624 O O . ARG A 1 82 ? 16.225 -1.493 -107.286 1.00 60.59 82 ARG A O 1
ATOM 631 N N . LEU A 1 83 ? 17.832 -1.124 -108.818 1.00 59.28 83 LEU A N 1
ATOM 632 C CA . LEU A 1 83 ? 18.943 -1.555 -107.967 1.00 59.28 83 LEU A CA 1
ATOM 633 C C . LEU A 1 83 ? 19.130 -0.612 -106.776 1.00 59.28 83 LEU A C 1
ATOM 635 O O . LEU A 1 83 ? 19.365 -1.069 -105.663 1.00 59.28 83 LEU A O 1
ATOM 639 N N . TRP A 1 84 ? 18.980 0.692 -107.006 1.00 65.06 84 TRP A N 1
ATOM 640 C CA . TRP A 1 84 ? 19.174 1.693 -105.967 1.00 65.06 84 TRP A CA 1
ATOM 641 C C . TRP A 1 84 ? 18.093 1.650 -104.876 1.00 65.06 84 TRP A C 1
ATOM 643 O O . TRP A 1 84 ? 18.418 1.748 -103.696 1.00 65.06 84 TRP A O 1
ATOM 653 N N . ALA A 1 85 ? 16.824 1.445 -105.243 1.00 67.19 85 ALA A N 1
ATOM 654 C CA . ALA A 1 85 ? 15.729 1.351 -104.272 1.00 67.19 85 ALA A CA 1
ATOM 655 C C . ALA A 1 85 ? 15.845 0.112 -103.361 1.00 67.19 85 ALA A C 1
ATOM 657 O O . ALA A 1 85 ? 15.754 0.235 -102.146 1.00 67.19 85 ALA A O 1
ATOM 658 N N . ALA A 1 86 ? 16.134 -1.065 -103.926 1.00 64.00 86 ALA A N 1
ATOM 659 C CA . ALA A 1 86 ? 16.252 -2.296 -103.139 1.00 64.00 86 ALA A CA 1
ATOM 660 C C . ALA A 1 86 ? 17.447 -2.268 -102.167 1.00 64.00 86 ALA A C 1
ATOM 662 O O . ALA A 1 86 ? 17.325 -2.688 -101.021 1.00 64.00 86 ALA A O 1
ATOM 663 N N . ALA A 1 87 ? 18.586 -1.714 -102.601 1.00 61.28 87 ALA A N 1
ATOM 664 C CA . ALA A 1 87 ? 19.758 -1.557 -101.738 1.00 61.28 87 ALA A CA 1
ATOM 665 C C . ALA A 1 87 ? 19.496 -0.603 -100.559 1.00 61.28 87 ALA A C 1
ATOM 667 O O . ALA A 1 87 ? 20.093 -0.749 -99.492 1.00 61.28 87 ALA A O 1
ATOM 668 N N . ARG A 1 88 ? 18.598 0.371 -100.741 1.00 66.75 88 ARG A N 1
ATOM 669 C CA . ARG A 1 88 ? 18.204 1.306 -99.688 1.00 66.75 88 ARG A CA 1
ATOM 670 C C . ARG A 1 88 ? 17.319 0.642 -98.631 1.00 66.75 88 ARG A C 1
ATOM 672 O O . ARG A 1 88 ? 17.603 0.794 -97.447 1.00 66.75 88 ARG A O 1
ATOM 679 N N . ASP A 1 89 ? 16.304 -0.111 -99.045 1.00 67.38 89 ASP A N 1
ATOM 680 C CA . ASP A 1 89 ? 15.368 -0.762 -98.116 1.00 67.38 89 ASP A CA 1
ATOM 681 C C . ASP A 1 89 ? 16.079 -1.781 -97.207 1.00 67.38 89 ASP A C 1
ATOM 683 O O . ASP A 1 89 ? 15.797 -1.885 -96.012 1.00 67.38 89 ASP A O 1
ATOM 687 N N . GLU A 1 90 ? 17.060 -2.501 -97.752 1.00 64.38 90 GLU A N 1
ATOM 688 C CA . GLU A 1 90 ? 17.838 -3.488 -97.000 1.00 64.38 90 GLU A CA 1
ATOM 689 C C . GLU A 1 90 ? 18.805 -2.828 -95.999 1.00 64.38 90 GLU A C 1
ATOM 691 O O . GLU A 1 90 ? 18.970 -3.306 -94.872 1.00 64.38 90 GLU A O 1
ATOM 696 N N . ALA A 1 91 ? 19.362 -1.661 -96.345 1.00 62.88 91 ALA A N 1
ATOM 697 C CA . ALA A 1 91 ? 20.142 -0.855 -95.410 1.00 62.88 91 ALA A CA 1
ATOM 698 C C . ALA A 1 91 ? 19.274 -0.322 -94.254 1.00 62.88 91 ALA A C 1
ATOM 700 O O . ALA A 1 91 ? 19.682 -0.400 -93.093 1.00 62.88 91 ALA A O 1
ATOM 701 N N . GLU A 1 92 ? 18.063 0.169 -94.539 1.00 66.94 92 GLU A N 1
ATOM 702 C CA . GLU A 1 92 ? 17.142 0.691 -93.518 1.00 66.94 92 GLU A CA 1
ATOM 703 C C . GLU A 1 92 ? 16.719 -0.399 -92.508 1.00 66.94 92 GLU A C 1
ATOM 705 O O . GLU A 1 92 ? 16.707 -0.149 -91.298 1.00 66.94 92 GLU A O 1
ATOM 710 N N . GLN A 1 93 ? 16.486 -1.641 -92.953 1.00 68.00 93 GLN A N 1
ATOM 711 C CA . GLN A 1 93 ? 16.189 -2.765 -92.050 1.00 68.00 93 GLN A CA 1
ATOM 712 C C . GLN A 1 93 ? 17.372 -3.142 -91.146 1.00 68.00 93 GLN A C 1
ATOM 714 O O . GLN A 1 93 ? 17.190 -3.373 -89.945 1.00 68.00 93 GLN A O 1
ATOM 719 N N . ALA A 1 94 ? 18.592 -3.169 -91.689 1.00 65.50 94 ALA A N 1
ATOM 720 C CA . ALA A 1 94 ? 19.794 -3.476 -90.916 1.00 65.50 94 ALA A CA 1
ATOM 721 C C . ALA A 1 94 ? 20.090 -2.401 -89.852 1.00 65.50 94 ALA A C 1
ATOM 723 O O . ALA A 1 94 ? 20.477 -2.726 -88.723 1.00 65.50 94 ALA A O 1
ATOM 724 N N . PHE A 1 95 ? 19.852 -1.126 -90.177 1.00 62.31 95 PHE A N 1
ATOM 725 C CA . PHE A 1 95 ? 19.932 -0.033 -89.206 1.00 62.31 95 PHE A CA 1
ATOM 726 C C . PHE A 1 95 ? 18.880 -0.170 -88.099 1.00 62.31 95 PHE A C 1
ATOM 728 O O . PHE A 1 95 ? 19.227 -0.043 -86.923 1.00 62.31 95 PHE A O 1
ATOM 735 N N . GLY A 1 96 ? 17.631 -0.507 -88.441 1.00 71.44 96 GLY A N 1
ATOM 736 C CA . GLY A 1 96 ? 16.555 -0.708 -87.464 1.00 71.44 96 GLY A CA 1
ATOM 737 C C . GLY A 1 96 ? 16.862 -1.803 -86.434 1.00 71.44 96 GLY A C 1
ATOM 738 O O . GLY A 1 96 ? 16.692 -1.598 -85.231 1.00 71.44 96 GLY A O 1
ATOM 739 N N . GLN A 1 97 ? 17.399 -2.946 -86.872 1.00 72.88 97 GLN A N 1
ATOM 740 C CA . GLN A 1 97 ? 17.765 -4.045 -85.966 1.00 72.88 97 GLN A CA 1
ATOM 741 C C . GLN A 1 97 ? 18.897 -3.665 -85.002 1.00 72.88 97 GLN A C 1
ATOM 743 O O . GLN A 1 97 ? 18.855 -4.013 -83.817 1.00 72.88 97 GLN A O 1
ATOM 748 N N . ARG A 1 98 ? 19.896 -2.915 -85.485 1.00 64.06 98 ARG A N 1
ATOM 749 C CA . ARG A 1 98 ? 21.025 -2.460 -84.660 1.00 64.06 98 ARG A CA 1
ATOM 750 C C . ARG A 1 98 ? 20.610 -1.377 -83.663 1.00 64.06 98 ARG A C 1
ATOM 752 O O . ARG A 1 98 ? 21.041 -1.423 -82.509 1.00 64.06 98 ARG A O 1
ATOM 759 N N . LEU A 1 99 ? 19.715 -0.466 -84.046 1.00 75.44 99 LEU A N 1
ATOM 760 C CA . LEU A 1 99 ? 19.130 0.498 -83.109 1.00 75.44 99 LEU A CA 1
ATOM 761 C C . LEU A 1 99 ? 18.381 -0.228 -81.976 1.00 75.44 99 LEU A C 1
ATOM 763 O O . LEU A 1 99 ? 18.561 0.100 -80.806 1.00 75.44 99 LEU A O 1
ATOM 767 N N . GLY A 1 100 ? 17.645 -1.295 -82.306 1.00 79.25 100 GLY A N 1
ATOM 768 C CA . GLY A 1 100 ? 16.961 -2.139 -81.323 1.00 79.25 100 GLY A CA 1
ATOM 769 C C . GLY A 1 100 ? 17.895 -2.883 -80.355 1.00 79.25 100 GLY A C 1
ATOM 770 O O . GLY A 1 100 ? 17.515 -3.138 -79.214 1.00 79.25 100 GLY A O 1
ATOM 771 N N . THR A 1 101 ? 19.122 -3.237 -80.757 1.00 76.94 101 THR A N 1
ATOM 772 C CA . THR A 1 101 ? 20.125 -3.793 -79.821 1.00 76.94 101 THR A CA 1
ATOM 773 C C . THR A 1 101 ? 20.699 -2.737 -78.883 1.00 76.94 101 THR A C 1
ATOM 775 O O . THR A 1 101 ? 20.846 -2.999 -77.693 1.00 76.94 101 THR A O 1
ATOM 778 N N . VAL A 1 102 ? 20.989 -1.538 -79.397 1.00 75.06 102 VAL A N 1
ATOM 779 C CA . VAL A 1 102 ? 21.525 -0.438 -78.583 1.00 75.06 102 VAL A CA 1
ATOM 780 C C . VAL A 1 102 ? 20.487 0.028 -77.565 1.00 75.06 102 VAL A C 1
ATOM 782 O O . VAL A 1 102 ? 20.837 0.234 -76.406 1.00 75.06 102 VAL A O 1
ATOM 785 N N . ASN A 1 103 ? 19.210 0.100 -77.953 1.00 79.12 103 ASN A N 1
ATOM 786 C CA . ASN A 1 103 ? 18.137 0.474 -77.034 1.00 79.12 103 ASN A CA 1
ATOM 787 C C . ASN A 1 103 ? 18.009 -0.513 -75.867 1.00 79.12 103 ASN A C 1
ATOM 789 O O . ASN A 1 103 ? 17.914 -0.093 -74.722 1.00 79.12 103 ASN A O 1
ATOM 793 N N . ARG A 1 104 ? 18.125 -1.821 -76.132 1.00 79.31 104 ARG A N 1
ATOM 794 C CA . ARG A 1 104 ? 18.110 -2.850 -75.079 1.00 79.31 104 ARG A CA 1
ATOM 795 C C . ARG A 1 104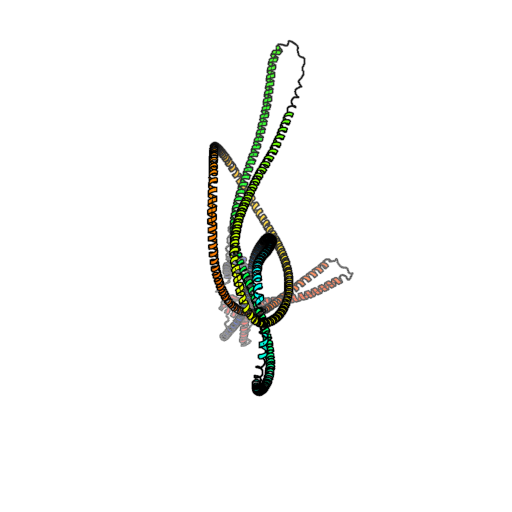 ? 19.294 -2.753 -74.117 1.00 79.31 104 ARG A C 1
ATOM 797 O O . ARG A 1 104 ? 19.136 -3.011 -72.931 1.00 79.31 104 ARG A O 1
ATOM 804 N N . HIS A 1 105 ? 20.477 -2.380 -74.601 1.00 73.50 105 HIS A N 1
ATOM 805 C CA . HIS A 1 105 ? 21.625 -2.149 -73.718 1.00 73.50 105 HIS A CA 1
ATOM 806 C C . HIS A 1 105 ? 21.459 -0.888 -72.866 1.00 73.50 105 HIS A C 1
ATOM 808 O O . HIS A 1 105 ? 21.862 -0.887 -71.706 1.00 73.50 105 HIS A O 1
ATOM 814 N N . LEU A 1 106 ? 20.841 0.161 -73.414 1.00 80.38 106 LEU A N 1
ATOM 815 C CA . LEU A 1 106 ? 20.501 1.361 -72.653 1.00 80.38 106 LEU A CA 1
ATOM 816 C C . LEU A 1 106 ? 19.459 1.050 -71.567 1.00 80.38 106 LEU A C 1
ATOM 818 O O . LEU A 1 106 ? 19.630 1.465 -70.428 1.00 80.38 106 LEU A O 1
ATOM 822 N N . GLU A 1 107 ? 18.422 0.280 -71.902 1.00 84.25 107 GLU A N 1
ATOM 823 C CA . GLU A 1 107 ? 17.403 -0.182 -70.950 1.00 84.25 107 GLU A CA 1
ATOM 824 C C . GLU A 1 107 ? 18.021 -1.011 -69.814 1.00 84.25 107 GLU A C 1
ATOM 826 O O . GLU A 1 107 ? 17.701 -0.777 -68.652 1.00 84.25 107 GLU A O 1
ATOM 831 N N . ALA A 1 108 ? 18.963 -1.911 -70.123 1.00 83.00 108 ALA A N 1
ATOM 832 C CA . ALA A 1 108 ? 19.678 -2.687 -69.108 1.00 83.00 108 ALA A CA 1
ATOM 833 C C . ALA A 1 108 ? 20.513 -1.800 -68.166 1.00 83.00 108 ALA A C 1
ATOM 835 O O . ALA A 1 108 ? 20.452 -1.968 -66.953 1.00 83.00 108 ALA A O 1
ATOM 836 N N . ALA A 1 109 ? 21.234 -0.809 -68.700 1.00 76.12 109 ALA A N 1
ATOM 837 C CA . ALA A 1 109 ? 22.017 0.119 -67.880 1.00 76.12 109 ALA A CA 1
ATOM 838 C C . ALA A 1 109 ? 21.136 1.023 -66.995 1.00 76.12 109 ALA A C 1
ATOM 840 O O . ALA A 1 109 ? 21.534 1.401 -65.894 1.00 76.12 109 ALA A O 1
ATOM 841 N N . VAL A 1 110 ? 19.935 1.381 -67.464 1.00 82.38 110 VAL A N 1
ATOM 842 C CA . VAL A 1 110 ? 18.955 2.122 -66.655 1.00 82.38 110 VAL A CA 1
ATOM 843 C C . VAL A 1 110 ? 18.399 1.242 -65.536 1.00 82.38 110 VAL A C 1
ATOM 845 O O . VAL A 1 110 ? 18.308 1.719 -64.409 1.00 82.38 110 VAL A O 1
ATOM 848 N N . ALA A 1 111 ? 18.111 -0.034 -65.809 1.00 85.19 111 ALA A N 1
ATOM 849 C CA . ALA A 1 111 ? 17.677 -0.979 -64.781 1.00 85.19 111 ALA A CA 1
ATOM 850 C C . ALA A 1 111 ? 18.745 -1.168 -63.688 1.00 85.19 111 ALA A C 1
ATOM 852 O O . ALA A 1 111 ? 18.435 -1.027 -62.512 1.00 85.19 111 ALA A O 1
ATOM 853 N N . GLU A 1 112 ? 20.015 -1.359 -64.062 1.00 83.25 112 GLU A N 1
ATOM 854 C CA . GLU A 1 112 ? 21.123 -1.475 -63.097 1.00 83.25 112 GLU A CA 1
ATOM 855 C C . GLU A 1 112 ? 21.285 -0.215 -62.227 1.00 83.25 112 GLU A C 1
ATOM 857 O O . GLU A 1 112 ? 21.576 -0.304 -61.032 1.00 83.25 112 GLU A O 1
ATOM 862 N N . ARG A 1 113 ? 21.073 0.977 -62.802 1.00 89.69 113 ARG A N 1
ATOM 863 C CA . ARG A 1 113 ? 21.073 2.237 -62.044 1.00 89.69 113 ARG A CA 1
ATOM 864 C C . ARG A 1 113 ? 19.919 2.289 -61.043 1.00 89.69 113 ARG A C 1
ATOM 866 O O . ARG A 1 113 ? 20.117 2.743 -59.918 1.00 89.69 113 ARG A O 1
ATOM 873 N N . ASP A 1 114 ? 18.724 1.893 -61.464 1.00 89.94 114 ASP A N 1
ATOM 874 C CA . ASP A 1 114 ? 17.529 1.948 -60.623 1.00 89.94 114 ASP A CA 1
ATOM 875 C C . ASP A 1 114 ? 17.620 0.926 -59.476 1.00 89.94 114 ASP A C 1
ATOM 877 O O . ASP A 1 114 ? 17.304 1.270 -58.337 1.00 89.94 114 ASP A O 1
ATOM 881 N N . ASP A 1 115 ? 18.184 -0.259 -59.727 1.00 88.06 115 ASP A N 1
ATOM 882 C CA . ASP A 1 115 ? 18.493 -1.253 -58.692 1.00 88.06 115 ASP A CA 1
ATOM 883 C C . ASP A 1 115 ? 19.502 -0.706 -57.664 1.00 88.06 115 ASP A C 1
ATOM 885 O O . ASP A 1 115 ? 19.272 -0.785 -56.455 1.00 88.06 115 ASP A O 1
ATOM 889 N N . ALA A 1 116 ? 20.580 -0.057 -58.120 1.00 83.25 116 ALA A N 1
ATOM 890 C CA . ALA A 1 116 ? 21.559 0.571 -57.229 1.00 83.25 116 ALA A CA 1
ATOM 891 C C . ALA A 1 116 ? 20.956 1.720 -56.391 1.00 83.25 116 ALA A C 1
ATOM 893 O O . ALA A 1 116 ? 21.342 1.928 -55.237 1.00 83.25 116 ALA A O 1
ATOM 894 N N . LEU A 1 117 ? 19.994 2.468 -56.944 1.00 85.88 117 LEU A N 1
ATOM 895 C CA . LEU A 1 117 ? 19.266 3.505 -56.206 1.00 85.88 117 LEU A CA 1
ATOM 896 C C . LEU A 1 117 ? 18.358 2.910 -55.127 1.00 85.88 117 LEU A C 1
ATOM 898 O O . LEU A 1 117 ? 18.301 3.461 -54.027 1.00 85.88 117 LEU A O 1
ATOM 902 N N . ILE A 1 118 ? 17.691 1.789 -55.410 1.00 91.88 118 ILE A N 1
ATOM 903 C CA . ILE A 1 118 ? 16.868 1.073 -54.427 1.00 91.88 118 ILE A CA 1
ATOM 904 C C . ILE A 1 118 ? 17.741 0.558 -53.276 1.00 91.88 118 ILE A C 1
ATOM 906 O O . ILE A 1 118 ? 17.386 0.742 -52.110 1.00 91.88 118 ILE A O 1
ATOM 910 N N . GLU A 1 119 ? 18.906 -0.028 -53.567 1.00 85.81 119 GLU A N 1
ATOM 911 C CA . GLU A 1 119 ? 19.841 -0.477 -52.525 1.00 85.81 119 GLU A CA 1
ATOM 912 C C . GLU A 1 119 ? 20.342 0.684 -51.655 1.00 85.81 119 GLU A C 1
ATOM 914 O O . GLU A 1 119 ? 20.405 0.562 -50.429 1.00 85.81 119 GLU A O 1
ATOM 919 N N . TYR A 1 120 ? 20.638 1.838 -52.261 1.00 84.00 120 TYR A N 1
ATOM 920 C CA . TYR A 1 120 ? 21.035 3.030 -51.514 1.00 84.00 120 TYR A CA 1
ATOM 921 C C . TYR A 1 120 ? 19.910 3.549 -50.608 1.00 84.00 120 TYR A C 1
ATOM 923 O O . TYR A 1 120 ? 20.148 3.838 -49.434 1.00 84.00 120 TYR A O 1
ATOM 931 N N . GLN A 1 121 ? 18.677 3.630 -51.120 1.00 89.38 121 GLN A N 1
ATOM 932 C CA . GLN A 1 121 ? 17.508 4.043 -50.335 1.00 89.38 121 GLN A CA 1
ATOM 933 C C . GLN A 1 121 ? 17.288 3.110 -49.142 1.00 89.38 121 GLN A C 1
ATOM 935 O O . GLN A 1 121 ? 17.176 3.575 -48.006 1.00 89.38 121 GLN A O 1
ATOM 940 N N . ARG A 1 122 ? 17.361 1.797 -49.368 1.00 91.38 122 ARG A N 1
ATOM 941 C CA . ARG A 1 122 ? 17.267 0.792 -48.308 1.00 91.38 122 ARG A CA 1
ATOM 942 C C . ARG A 1 122 ? 18.336 0.980 -47.231 1.00 91.38 122 ARG A C 1
ATOM 944 O O . ARG A 1 122 ? 18.011 0.987 -46.048 1.00 91.38 122 ARG A O 1
ATOM 951 N N . ALA A 1 123 ? 19.594 1.199 -47.615 1.00 85.12 123 ALA A N 1
ATOM 952 C CA . ALA A 1 123 ? 20.671 1.442 -46.655 1.00 85.12 123 ALA A CA 1
ATOM 953 C C . ALA A 1 123 ? 20.437 2.720 -45.824 1.00 85.12 123 ALA A C 1
ATOM 955 O O . ALA A 1 123 ? 20.751 2.759 -44.632 1.00 85.12 123 ALA A O 1
ATOM 956 N N . THR A 1 124 ? 19.853 3.767 -46.420 1.00 87.50 124 THR A N 1
ATOM 957 C CA . THR A 1 124 ? 19.495 4.988 -45.678 1.00 87.50 124 THR A CA 1
ATOM 958 C C . THR A 1 124 ? 18.325 4.782 -44.718 1.00 87.50 124 THR A C 1
ATOM 960 O O . THR A 1 124 ? 18.368 5.294 -43.597 1.00 87.50 124 THR A O 1
ATOM 963 N N . GLU A 1 125 ? 17.322 3.990 -45.102 1.00 92.06 125 GLU A N 1
ATOM 964 C CA . GLU A 1 125 ? 16.216 3.602 -44.224 1.00 92.06 125 GLU A CA 1
ATOM 965 C C . GLU A 1 125 ? 16.725 2.751 -43.052 1.00 92.06 125 GLU A C 1
ATOM 967 O O . GLU A 1 125 ? 16.431 3.047 -41.892 1.00 92.06 125 GLU A O 1
ATOM 972 N N . GLU A 1 126 ? 17.589 1.768 -43.309 1.00 90.19 126 GLU A N 1
ATOM 973 C CA . GLU A 1 126 ? 18.239 0.958 -42.273 1.00 90.19 126 GLU A CA 1
ATOM 974 C C . GLU A 1 126 ? 19.076 1.825 -41.313 1.00 90.19 126 GLU A C 1
ATOM 976 O O . GLU A 1 126 ? 18.974 1.681 -40.094 1.00 90.19 126 GLU A O 1
ATOM 981 N N . ALA A 1 127 ? 19.828 2.805 -41.820 1.00 84.44 127 ALA A N 1
ATOM 982 C CA . ALA A 1 127 ? 20.551 3.755 -40.973 1.00 84.44 127 ALA A CA 1
ATOM 983 C C . ALA A 1 127 ? 19.609 4.655 -40.145 1.00 84.44 127 ALA A C 1
ATOM 985 O O . ALA A 1 127 ? 19.917 4.985 -38.996 1.00 84.44 127 ALA A O 1
ATOM 986 N N . SER A 1 128 ? 18.457 5.054 -40.697 1.00 89.50 128 SER A N 1
ATOM 987 C CA . SER A 1 128 ? 17.457 5.854 -39.977 1.00 89.50 128 SER A CA 1
ATOM 988 C C . SER A 1 128 ? 16.796 5.062 -38.843 1.00 89.50 128 SER A C 1
ATOM 990 O O . SER A 1 128 ? 16.762 5.538 -37.710 1.00 89.50 128 SER A O 1
ATOM 992 N N . THR A 1 129 ? 16.413 3.807 -39.094 1.00 91.94 129 THR A N 1
ATOM 993 C CA . THR A 1 129 ? 15.835 2.917 -38.074 1.00 91.94 129 THR A CA 1
ATOM 994 C C . THR A 1 129 ? 16.840 2.582 -36.972 1.00 91.94 129 THR A C 1
ATOM 996 O O . THR A 1 129 ? 16.475 2.515 -35.798 1.00 91.94 129 THR A O 1
ATOM 999 N N . GLN A 1 130 ? 18.131 2.438 -37.299 1.00 86.62 130 GLN A N 1
ATOM 1000 C CA . GLN A 1 130 ? 19.185 2.290 -36.291 1.00 86.62 130 GLN A CA 1
ATOM 1001 C C . GLN A 1 130 ? 19.318 3.536 -35.406 1.00 86.62 130 GLN A C 1
ATOM 1003 O O . GLN A 1 130 ? 19.453 3.399 -34.190 1.00 86.62 130 GLN A O 1
ATOM 1008 N N . ARG A 1 131 ? 19.236 4.748 -35.975 1.00 90.38 131 ARG A N 1
ATOM 1009 C CA . ARG A 1 131 ? 19.242 5.997 -35.189 1.00 90.38 131 ARG A CA 1
ATOM 1010 C C . ARG A 1 131 ? 18.019 6.109 -34.285 1.00 90.38 131 ARG A C 1
ATOM 1012 O O . ARG A 1 131 ? 18.175 6.450 -33.117 1.00 90.38 131 ARG A O 1
ATOM 1019 N N . GLU A 1 132 ? 16.831 5.780 -34.787 1.00 93.12 132 GLU A N 1
ATOM 1020 C CA . GLU A 1 132 ? 15.607 5.742 -33.977 1.00 93.12 132 GLU A CA 1
ATOM 1021 C C . GLU A 1 132 ? 15.715 4.724 -32.842 1.00 93.12 132 GLU A C 1
ATOM 1023 O O . GLU A 1 132 ? 15.351 5.023 -31.706 1.00 93.12 132 GLU A O 1
ATOM 1028 N N . ARG A 1 133 ? 16.295 3.547 -33.106 1.00 92.19 133 ARG A N 1
ATOM 1029 C CA . ARG A 1 133 ? 16.549 2.535 -32.076 1.00 92.19 133 ARG A CA 1
ATOM 1030 C C . ARG A 1 133 ? 17.528 3.029 -31.013 1.00 92.19 133 ARG A C 1
ATOM 1032 O O . ARG A 1 133 ? 17.301 2.771 -29.836 1.00 92.19 133 ARG A O 1
ATOM 1039 N N . ILE A 1 134 ? 18.588 3.741 -31.401 1.00 91.25 134 ILE A N 1
ATOM 1040 C CA . ILE A 1 134 ? 19.525 4.355 -30.450 1.00 91.25 134 ILE A CA 1
ATOM 1041 C C . ILE A 1 134 ? 18.800 5.404 -29.599 1.00 91.25 134 ILE A C 1
ATOM 1043 O O . ILE A 1 134 ? 18.905 5.345 -28.381 1.00 91.25 134 ILE A O 1
ATOM 1047 N N . LEU A 1 135 ? 18.001 6.292 -30.201 1.00 93.44 135 LEU A N 1
ATOM 1048 C CA . LEU A 1 135 ? 17.208 7.281 -29.458 1.00 93.44 135 LEU A CA 1
ATOM 1049 C C . LEU A 1 135 ? 16.207 6.623 -28.499 1.00 93.44 135 LEU A C 1
ATOM 1051 O O . LEU A 1 135 ? 16.073 7.057 -27.357 1.00 93.44 135 LEU A O 1
ATOM 1055 N N . ALA A 1 136 ? 15.536 5.553 -28.929 1.00 91.06 136 ALA A N 1
ATOM 1056 C CA . ALA A 1 136 ? 14.622 4.793 -28.085 1.00 91.06 136 ALA A CA 1
ATOM 1057 C C . ALA A 1 136 ? 15.351 4.138 -26.900 1.00 91.06 136 ALA A C 1
ATOM 1059 O O . ALA A 1 136 ? 14.860 4.206 -25.776 1.00 91.06 136 ALA A O 1
ATOM 1060 N N . LEU A 1 137 ? 16.535 3.558 -27.127 1.00 90.44 137 LEU A N 1
ATOM 1061 C CA . LEU A 1 137 ? 17.367 2.992 -26.062 1.00 90.44 137 LEU A CA 1
ATOM 1062 C C . LEU A 1 137 ? 17.885 4.070 -25.102 1.00 90.44 137 LEU A C 1
ATOM 1064 O O . LEU A 1 137 ? 17.861 3.853 -23.896 1.00 90.44 137 LEU A O 1
ATOM 1068 N N . THR A 1 138 ? 18.291 5.240 -25.600 1.00 91.31 138 THR A N 1
ATOM 1069 C CA . THR A 1 138 ? 18.699 6.377 -24.760 1.00 91.31 138 THR A CA 1
ATOM 1070 C C . THR A 1 138 ? 17.538 6.895 -23.913 1.00 91.31 138 THR A C 1
ATOM 1072 O O . THR A 1 138 ? 17.703 7.115 -22.717 1.00 91.31 138 THR A O 1
ATOM 1075 N N . ASN A 1 139 ? 16.341 7.028 -24.488 1.00 91.00 139 ASN A N 1
ATOM 1076 C CA . ASN A 1 139 ? 15.153 7.440 -23.739 1.00 91.00 139 ASN A CA 1
ATOM 1077 C C . ASN A 1 139 ? 14.747 6.397 -22.690 1.00 91.00 139 ASN A C 1
ATOM 1079 O O . ASN A 1 139 ? 14.383 6.766 -21.576 1.00 91.00 139 ASN A O 1
ATOM 1083 N N . ALA A 1 140 ? 14.839 5.105 -23.018 1.00 89.81 140 ALA A N 1
ATOM 1084 C CA . ALA A 1 140 ? 14.581 4.025 -22.072 1.00 89.81 140 ALA A CA 1
ATOM 1085 C C . ALA A 1 140 ? 15.608 4.005 -20.930 1.00 89.81 140 ALA A C 1
ATOM 1087 O O . ALA A 1 140 ? 15.223 3.818 -19.778 1.00 89.81 140 ALA A O 1
ATOM 1088 N N . LEU A 1 141 ? 16.889 4.255 -21.229 1.00 89.06 141 LEU A N 1
ATOM 1089 C CA . LEU A 1 141 ? 17.940 4.371 -20.219 1.00 89.06 141 LEU A CA 1
ATOM 1090 C C . LEU A 1 141 ? 17.655 5.543 -19.272 1.00 89.06 141 LEU A C 1
ATOM 1092 O O . LEU A 1 141 ? 17.560 5.317 -18.069 1.00 89.06 141 LEU A O 1
ATOM 1096 N N . ASN A 1 142 ? 17.388 6.739 -19.804 1.00 89.81 142 ASN A N 1
ATOM 1097 C CA . ASN A 1 142 ? 17.046 7.925 -19.008 1.00 89.81 142 ASN A CA 1
ATOM 1098 C C . ASN A 1 142 ? 15.783 7.713 -18.153 1.00 89.81 142 ASN A C 1
ATOM 1100 O O . ASN A 1 142 ? 15.712 8.156 -17.004 1.00 89.81 142 ASN A O 1
ATOM 1104 N N . ALA A 1 143 ? 14.773 7.023 -18.695 1.00 90.25 143 ALA A N 1
ATOM 1105 C CA . ALA A 1 143 ? 13.571 6.661 -17.949 1.00 90.25 143 ALA A CA 1
ATOM 1106 C C . ALA A 1 143 ? 13.885 5.666 -16.820 1.00 90.25 143 ALA A C 1
ATOM 1108 O O . ALA A 1 143 ? 13.358 5.818 -15.718 1.00 90.25 143 ALA A O 1
ATOM 1109 N N . SER A 1 144 ? 14.767 4.690 -17.063 1.00 86.50 144 SER A N 1
ATOM 1110 C CA . SER A 1 144 ? 15.206 3.737 -16.038 1.00 86.50 144 SER A CA 1
ATOM 1111 C C . SER A 1 144 ? 16.040 4.404 -14.941 1.00 86.50 144 SER A C 1
ATOM 1113 O O . SER A 1 144 ? 15.823 4.121 -13.768 1.00 86.50 144 SER A O 1
ATOM 1115 N N . GLU A 1 145 ? 16.915 5.351 -15.290 1.00 91.00 145 GLU A N 1
ATOM 1116 C CA . GLU A 1 145 ? 17.704 6.135 -14.332 1.00 91.00 145 GLU A CA 1
ATOM 1117 C C . GLU A 1 145 ? 16.796 7.025 -13.475 1.00 91.00 145 GLU A C 1
ATOM 1119 O O . GLU A 1 145 ? 16.937 7.075 -12.255 1.00 91.00 145 GLU A O 1
ATOM 1124 N N . SER A 1 146 ? 15.789 7.651 -14.092 1.00 91.25 146 SER A N 1
ATOM 1125 C CA . SER A 1 146 ? 14.776 8.435 -13.374 1.00 91.25 146 SER A CA 1
ATOM 1126 C C . SER A 1 146 ? 13.933 7.563 -12.436 1.00 91.25 146 SER A C 1
ATOM 1128 O O . SER A 1 146 ? 13.603 7.985 -11.329 1.00 91.25 146 SER A O 1
ATOM 1130 N N . ALA A 1 147 ? 13.590 6.339 -12.850 1.00 87.62 147 ALA A N 1
ATOM 1131 C CA . ALA A 1 147 ? 12.884 5.381 -12.003 1.00 87.62 147 ALA A CA 1
ATOM 1132 C C . ALA A 1 147 ? 13.762 4.892 -10.838 1.00 87.62 147 ALA A C 1
ATOM 1134 O O . ALA A 1 147 ? 13.281 4.814 -9.712 1.00 87.62 147 ALA A O 1
ATOM 1135 N N . ALA A 1 148 ? 15.050 4.633 -11.076 1.00 85.44 148 ALA A N 1
ATOM 1136 C CA . ALA A 1 148 ? 16.002 4.253 -10.033 1.00 85.44 148 ALA A CA 1
ATOM 1137 C C . ALA A 1 148 ? 16.209 5.377 -9.002 1.00 85.44 148 ALA A C 1
ATOM 1139 O O . ALA A 1 148 ? 16.247 5.105 -7.801 1.00 85.44 148 ALA A O 1
ATOM 1140 N N . ALA A 1 149 ? 16.273 6.637 -9.444 1.00 88.94 149 ALA A N 1
ATOM 1141 C CA . ALA A 1 149 ? 16.337 7.793 -8.551 1.00 88.94 149 ALA A CA 1
ATOM 1142 C C . ALA A 1 149 ? 15.084 7.895 -7.662 1.00 88.94 149 ALA A C 1
ATOM 1144 O O . ALA A 1 149 ? 15.211 8.032 -6.447 1.00 88.94 149 ALA A O 1
ATOM 1145 N N . ARG A 1 150 ? 13.886 7.726 -8.244 1.00 90.75 150 ARG A N 1
ATOM 1146 C CA . ARG A 1 150 ? 12.619 7.706 -7.489 1.00 90.75 150 ARG A CA 1
ATOM 1147 C C . ARG A 1 150 ? 12.555 6.563 -6.483 1.00 90.75 150 ARG A C 1
ATOM 1149 O O . ARG A 1 150 ? 12.217 6.795 -5.332 1.00 90.75 150 ARG A O 1
ATOM 1156 N N . LEU A 1 151 ? 12.935 5.348 -6.882 1.00 88.94 151 LEU A N 1
ATOM 1157 C CA . LEU A 1 151 ? 12.969 4.199 -5.972 1.00 88.94 151 LEU A CA 1
ATOM 1158 C C . LEU A 1 151 ? 13.965 4.409 -4.824 1.00 88.94 151 LEU A C 1
ATOM 1160 O O . LEU A 1 151 ? 13.692 4.013 -3.696 1.00 88.94 151 LEU A O 1
ATOM 1164 N N . THR A 1 152 ? 15.098 5.065 -5.080 1.00 91.00 152 THR A N 1
ATOM 1165 C CA . THR A 1 152 ? 16.073 5.402 -4.031 1.00 91.00 152 THR A CA 1
ATOM 1166 C C . THR A 1 152 ? 15.482 6.390 -3.018 1.00 91.00 152 THR A C 1
ATOM 1168 O O . THR A 1 152 ? 15.660 6.217 -1.812 1.00 91.00 152 THR A O 1
ATOM 1171 N N . GLU A 1 153 ? 14.734 7.389 -3.489 1.00 91.56 153 GLU A N 1
ATOM 1172 C CA . GLU A 1 153 ? 14.028 8.351 -2.637 1.00 91.56 153 GLU A CA 1
ATOM 1173 C C . GLU A 1 153 ? 12.883 7.692 -1.849 1.00 91.56 153 GLU A C 1
ATOM 1175 O O . GLU A 1 153 ? 12.764 7.898 -0.641 1.00 91.56 153 GLU A O 1
ATOM 1180 N N . GLU A 1 154 ? 12.096 6.820 -2.485 1.00 90.69 154 GLU A N 1
ATOM 1181 C CA . GLU A 1 154 ? 11.037 6.044 -1.829 1.00 90.69 154 GLU A CA 1
ATOM 1182 C C . GLU A 1 154 ? 11.592 5.106 -0.750 1.00 90.69 154 GLU A C 1
ATOM 1184 O O . GLU A 1 154 ? 11.012 5.010 0.333 1.00 90.69 154 GLU A O 1
ATOM 1189 N N . VAL A 1 155 ? 12.734 4.453 -0.996 1.00 90.25 155 VAL A N 1
ATOM 1190 C CA . VAL A 1 155 ? 13.421 3.617 0.001 1.00 90.25 155 VAL A CA 1
ATOM 1191 C C . VAL A 1 155 ? 13.945 4.464 1.162 1.00 90.25 155 VAL A C 1
ATOM 1193 O O . VAL A 1 155 ? 13.787 4.067 2.318 1.00 90.25 155 VAL A O 1
ATOM 1196 N N . ALA A 1 156 ? 14.513 5.645 0.899 1.00 89.94 156 ALA A N 1
ATOM 1197 C CA . ALA A 1 156 ? 14.935 6.566 1.954 1.00 89.94 156 ALA A CA 1
ATOM 1198 C C . ALA A 1 156 ? 13.741 7.044 2.802 1.00 89.94 156 ALA A C 1
ATOM 1200 O O . ALA A 1 156 ? 13.808 7.027 4.033 1.00 89.94 156 ALA A O 1
ATOM 1201 N N . HIS A 1 157 ? 12.616 7.376 2.163 1.00 89.88 157 HIS A N 1
ATOM 1202 C CA . HIS A 1 157 ? 11.382 7.765 2.846 1.00 89.88 157 HIS A CA 1
ATOM 1203 C C . HIS A 1 157 ? 10.769 6.599 3.639 1.00 89.88 157 HIS A C 1
ATOM 1205 O O . HIS A 1 157 ? 10.316 6.773 4.771 1.00 89.88 157 HIS A O 1
ATOM 1211 N N . ALA A 1 158 ? 10.772 5.382 3.087 1.00 87.06 158 ALA A N 1
ATOM 1212 C CA . ALA A 1 158 ? 10.321 4.181 3.783 1.00 87.06 158 ALA A CA 1
ATOM 1213 C C . ALA A 1 158 ? 11.190 3.879 5.012 1.00 87.06 158 ALA A C 1
ATOM 1215 O O . ALA A 1 158 ? 10.645 3.571 6.070 1.00 87.06 158 ALA A O 1
ATOM 1216 N N . LYS A 1 159 ? 12.514 4.048 4.904 1.00 88.75 159 LYS A N 1
ATOM 1217 C CA . LYS A 1 159 ? 13.445 3.910 6.029 1.00 88.75 159 LYS A CA 1
ATOM 1218 C C . LYS A 1 159 ? 13.185 4.955 7.117 1.00 88.75 159 LYS A C 1
ATOM 1220 O O . LYS A 1 159 ? 13.141 4.590 8.286 1.00 88.75 159 LYS A O 1
ATOM 1225 N N . GLY A 1 160 ? 12.931 6.211 6.745 1.00 90.56 160 GLY A N 1
ATOM 1226 C CA . GLY A 1 160 ? 12.537 7.257 7.696 1.00 90.56 160 GLY A CA 1
ATOM 1227 C C . GLY A 1 160 ? 11.219 6.940 8.414 1.00 90.56 160 GLY A C 1
ATOM 1228 O O . GLY A 1 160 ? 11.132 7.062 9.633 1.00 90.56 160 GLY A O 1
ATOM 1229 N N . ARG A 1 161 ? 10.203 6.441 7.692 1.00 87.62 161 ARG A N 1
ATOM 1230 C CA . ARG A 1 161 ? 8.942 5.986 8.311 1.00 87.62 161 ARG A CA 1
ATOM 1231 C C . ARG A 1 161 ? 9.144 4.805 9.256 1.00 87.62 161 ARG A C 1
ATOM 1233 O O . ARG A 1 161 ? 8.519 4.785 10.310 1.00 87.62 161 ARG A O 1
ATOM 1240 N N . ALA A 1 162 ? 9.995 3.847 8.894 1.00 85.19 162 ALA A N 1
ATOM 1241 C CA . ALA A 1 162 ? 10.309 2.704 9.744 1.00 85.19 162 ALA A CA 1
ATOM 1242 C C . ALA A 1 162 ? 11.006 3.141 11.042 1.00 85.19 162 ALA A C 1
ATOM 1244 O O . ALA A 1 162 ? 10.586 2.720 12.110 1.00 85.19 162 ALA A O 1
ATOM 1245 N N . GLN A 1 163 ? 11.981 4.054 10.963 1.00 89.88 163 GLN A N 1
ATOM 1246 C CA . GLN A 1 163 ? 12.648 4.619 12.144 1.00 89.88 163 GLN A CA 1
ATOM 1247 C C . GLN A 1 163 ? 11.679 5.405 13.038 1.00 89.88 163 GLN A C 1
ATOM 1249 O O . GLN A 1 163 ? 11.708 5.265 14.259 1.00 89.88 163 GLN A O 1
ATOM 1254 N N . ASN A 1 164 ? 10.766 6.184 12.453 1.00 87.31 164 ASN A N 1
ATOM 1255 C CA . ASN A 1 164 ? 9.739 6.887 13.226 1.00 87.31 164 ASN A CA 1
ATOM 1256 C C . ASN A 1 164 ? 8.749 5.912 13.884 1.00 87.31 164 ASN A C 1
ATOM 1258 O O . ASN A 1 164 ? 8.310 6.145 15.007 1.00 87.31 164 ASN A O 1
ATOM 1262 N N . ALA A 1 165 ? 8.393 4.822 13.198 1.00 84.00 165 ALA A N 1
ATOM 1263 C CA . ALA A 1 165 ? 7.532 3.780 13.750 1.00 84.00 165 ALA A CA 1
ATOM 1264 C C . ALA A 1 165 ? 8.219 3.009 14.888 1.00 84.00 165 ALA A C 1
ATOM 1266 O O . ALA A 1 165 ? 7.566 2.724 15.885 1.00 84.00 165 ALA A O 1
ATOM 1267 N N . GLU A 1 166 ? 9.516 2.726 14.763 1.00 89.44 166 GLU A N 1
ATOM 1268 C CA . GLU A 1 166 ? 10.346 2.121 15.812 1.00 89.44 166 GLU A CA 1
ATOM 1269 C C . GLU A 1 166 ? 10.419 3.032 17.043 1.00 89.44 166 GLU A C 1
ATOM 1271 O O . GLU A 1 166 ? 10.052 2.614 18.135 1.00 89.44 166 GLU A O 1
ATOM 1276 N N . THR A 1 167 ? 10.724 4.319 16.849 1.00 89.19 167 THR A N 1
ATOM 1277 C CA . THR A 1 167 ? 10.734 5.313 17.940 1.00 89.19 167 THR A CA 1
ATOM 1278 C C . THR A 1 167 ? 9.380 5.377 18.659 1.00 89.19 167 THR A C 1
ATOM 1280 O O . THR A 1 167 ? 9.310 5.398 19.885 1.00 89.19 167 THR A O 1
ATOM 1283 N N . ARG A 1 168 ? 8.275 5.348 17.904 1.00 87.62 168 ARG A N 1
ATOM 1284 C CA . ARG A 1 168 ? 6.921 5.369 18.472 1.00 87.62 168 ARG A CA 1
ATOM 1285 C C . ARG A 1 168 ? 6.545 4.054 19.160 1.00 87.62 168 ARG A C 1
ATOM 1287 O O . ARG A 1 168 ? 5.747 4.068 20.092 1.00 87.62 168 ARG A O 1
ATOM 1294 N N . ALA A 1 169 ? 7.091 2.925 18.712 1.00 86.38 169 ALA A N 1
ATOM 1295 C CA . ALA A 1 169 ? 6.935 1.643 19.389 1.00 86.38 169 ALA A CA 1
ATOM 1296 C C . ALA A 1 169 ? 7.675 1.639 20.735 1.00 86.38 169 ALA A C 1
ATOM 1298 O O . ALA A 1 169 ? 7.104 1.177 21.721 1.00 86.38 169 ALA A O 1
ATOM 1299 N N . ASP A 1 170 ? 8.873 2.226 20.800 1.00 89.69 170 ASP A N 1
ATOM 1300 C CA . ASP A 1 170 ? 9.622 2.401 22.049 1.00 89.69 170 ASP A CA 1
ATOM 1301 C C . ASP A 1 170 ? 8.882 3.327 23.031 1.00 89.69 170 ASP A C 1
ATOM 1303 O O . ASP A 1 170 ? 8.754 3.005 24.214 1.00 89.69 170 ASP A O 1
ATOM 1307 N N . GLU A 1 171 ? 8.311 4.438 22.548 1.00 88.69 171 GLU A N 1
ATOM 1308 C CA . GLU A 1 171 ? 7.461 5.330 23.354 1.00 88.69 171 GLU A CA 1
ATOM 1309 C C . GLU A 1 171 ? 6.207 4.616 23.886 1.00 88.69 171 GLU A C 1
ATOM 1311 O O . GLU A 1 171 ? 5.845 4.768 25.055 1.00 88.69 171 GLU A O 1
ATOM 1316 N N . LEU A 1 172 ? 5.545 3.806 23.052 1.00 87.56 172 LEU A N 1
ATOM 1317 C CA . LEU A 1 172 ? 4.381 3.018 23.466 1.00 87.56 172 LEU A CA 1
ATOM 1318 C C . LEU A 1 172 ? 4.753 1.917 24.463 1.00 87.56 172 LEU A C 1
ATOM 1320 O O . LEU A 1 172 ? 3.982 1.666 25.387 1.00 87.56 172 LEU A O 1
ATOM 1324 N N . ALA A 1 173 ? 5.918 1.285 24.318 1.00 86.69 173 ALA A N 1
ATOM 1325 C CA . ALA A 1 173 ? 6.420 0.301 25.273 1.00 86.69 173 ALA A CA 1
ATOM 1326 C C . ALA A 1 173 ? 6.723 0.944 26.636 1.00 86.69 173 ALA A C 1
ATOM 1328 O O . ALA A 1 173 ? 6.393 0.371 27.678 1.00 86.69 173 ALA A O 1
ATOM 1329 N N . LEU A 1 174 ? 7.280 2.161 26.640 1.00 90.50 174 LEU A N 1
ATOM 1330 C CA . LEU A 1 174 ? 7.486 2.939 27.860 1.00 90.50 174 LEU A CA 1
ATOM 1331 C C . LEU A 1 174 ? 6.146 3.283 28.529 1.00 90.50 174 LEU A C 1
ATOM 1333 O O . LEU A 1 174 ? 5.976 3.047 29.724 1.00 90.50 174 LEU A O 1
ATOM 1337 N N . HIS A 1 175 ? 5.167 3.771 27.762 1.00 85.62 175 HIS A N 1
ATOM 1338 C CA . HIS A 1 175 ? 3.836 4.069 28.293 1.00 85.62 175 HIS A CA 1
ATOM 1339 C C . HIS A 1 175 ? 3.096 2.824 28.791 1.00 85.62 175 HIS A C 1
ATOM 1341 O O . HIS A 1 175 ? 2.411 2.904 29.808 1.00 85.62 175 HIS A O 1
ATOM 1347 N N . ALA A 1 176 ? 3.238 1.677 28.124 1.00 85.25 176 ALA A N 1
ATOM 1348 C CA . ALA A 1 176 ? 2.674 0.415 28.595 1.00 85.25 176 ALA A CA 1
ATOM 1349 C C . ALA A 1 176 ? 3.268 0.023 29.958 1.00 85.25 176 ALA A C 1
ATOM 1351 O O . ALA A 1 176 ? 2.514 -0.259 30.881 1.00 85.25 176 ALA A O 1
ATOM 1352 N N . SER A 1 177 ? 4.591 0.134 30.123 1.00 87.38 177 SER A N 1
ATOM 1353 C CA . SER A 1 177 ? 5.271 -0.085 31.408 1.00 87.38 177 SER A CA 1
ATOM 1354 C C . SER A 1 177 ? 4.775 0.865 32.511 1.00 87.38 177 SER A C 1
ATOM 1356 O O . SER A 1 177 ? 4.512 0.442 33.636 1.00 87.38 177 SER A O 1
ATOM 1358 N N . GLU A 1 178 ? 4.571 2.149 32.199 1.00 89.38 178 GLU A N 1
ATOM 1359 C CA . GLU A 1 178 ? 4.005 3.113 33.153 1.00 89.38 178 GLU A CA 1
ATOM 1360 C C . GLU A 1 178 ? 2.555 2.796 33.538 1.00 89.38 178 GLU A C 1
ATOM 1362 O O . GLU A 1 178 ? 2.153 3.012 34.685 1.00 89.38 178 GLU A O 1
ATOM 1367 N N . VAL A 1 179 ? 1.749 2.327 32.584 1.00 88.88 179 VAL A N 1
ATOM 1368 C CA . VAL A 1 179 ? 0.360 1.923 32.826 1.00 88.88 179 VAL A CA 1
ATOM 1369 C C . VAL A 1 179 ? 0.314 0.645 33.655 1.00 88.88 179 VAL A C 1
ATOM 1371 O O . VAL A 1 179 ? -0.462 0.602 34.606 1.00 88.88 179 VAL A O 1
ATOM 1374 N N . ASP A 1 180 ? 1.166 -0.338 33.373 1.00 87.50 180 ASP A N 1
ATOM 1375 C CA . ASP A 1 180 ? 1.271 -1.578 34.148 1.00 87.50 180 ASP A CA 1
ATOM 1376 C C . ASP A 1 180 ? 1.714 -1.294 35.590 1.00 87.50 180 ASP A C 1
ATOM 1378 O O . ASP A 1 180 ? 1.102 -1.793 36.533 1.00 87.50 180 ASP A O 1
ATOM 1382 N N . ALA A 1 181 ? 2.687 -0.397 35.788 1.00 87.69 181 ALA A N 1
ATOM 1383 C CA . ALA A 1 181 ? 3.107 0.038 37.120 1.00 87.69 181 ALA A CA 1
ATOM 1384 C C . ALA A 1 181 ? 1.976 0.750 37.889 1.00 87.69 181 ALA A C 1
ATOM 1386 O O . ALA A 1 181 ? 1.774 0.511 39.082 1.00 87.69 181 ALA A O 1
ATOM 1387 N N . LYS A 1 182 ? 1.192 1.603 37.213 1.00 87.62 182 LYS A N 1
ATOM 1388 C CA . LYS A 1 182 ? 0.000 2.233 37.809 1.00 87.62 182 LYS A CA 1
ATOM 1389 C C . LYS A 1 182 ? -1.088 1.204 38.108 1.00 87.62 182 LYS A C 1
ATOM 1391 O O . LYS A 1 182 ? -1.756 1.317 39.133 1.00 87.62 182 LYS A O 1
ATOM 1396 N N . LEU A 1 183 ? -1.266 0.203 37.247 1.00 87.50 183 LEU A N 1
ATOM 1397 C CA . LEU A 1 183 ? -2.233 -0.869 37.449 1.00 87.50 183 LEU A CA 1
ATOM 1398 C C . LEU A 1 183 ? -1.866 -1.692 38.691 1.00 87.50 183 LEU A C 1
ATOM 1400 O O . LEU A 1 183 ? -2.722 -1.848 39.559 1.00 87.50 183 LEU A O 1
ATOM 1404 N N . GLU A 1 184 ? -0.609 -2.122 38.838 1.00 89.75 184 GLU A N 1
ATOM 1405 C CA . GLU A 1 184 ? -0.123 -2.807 40.049 1.00 89.75 184 GLU A CA 1
ATOM 1406 C C . GLU A 1 184 ? -0.311 -1.946 41.306 1.00 89.75 184 GLU A C 1
ATOM 1408 O O . GLU A 1 184 ? -0.762 -2.438 42.344 1.00 89.75 184 GLU A O 1
ATOM 1413 N N . GLN A 1 185 ? -0.051 -0.638 41.220 1.00 87.12 185 GLN A N 1
ATOM 1414 C CA . GLN A 1 185 ? -0.279 0.276 42.340 1.00 87.12 185 GLN A CA 1
ATOM 1415 C C . GLN A 1 185 ? -1.770 0.370 42.716 1.00 87.12 185 GLN A C 1
ATOM 1417 O O . GLN A 1 185 ? -2.121 0.419 43.894 1.00 87.12 185 GLN A O 1
ATOM 1422 N N . THR A 1 186 ? -2.676 0.364 41.735 1.00 86.69 186 THR A N 1
ATOM 1423 C CA . THR A 1 186 ? -4.121 0.354 42.021 1.00 86.69 186 THR A CA 1
ATOM 1424 C C . THR A 1 186 ? -4.605 -0.996 42.542 1.00 86.69 186 THR A C 1
ATOM 1426 O O . THR A 1 186 ? -5.460 -1.031 43.423 1.00 86.69 186 THR A O 1
ATOM 1429 N N . GLN A 1 187 ? -4.056 -2.107 42.046 1.00 87.12 187 GLN A N 1
ATOM 1430 C CA . GLN A 1 187 ? -4.394 -3.451 42.512 1.00 87.12 187 GLN A CA 1
ATOM 1431 C C . GLN A 1 187 ? -3.958 -3.662 43.961 1.00 87.12 187 GLN A C 1
ATOM 1433 O O . GLN A 1 187 ? -4.763 -4.119 44.767 1.00 87.12 187 GLN A O 1
ATOM 1438 N N . THR A 1 188 ? -2.743 -3.245 44.317 1.00 88.31 188 THR A N 1
ATOM 1439 C CA . THR A 1 188 ? -2.260 -3.295 45.706 1.00 88.31 188 THR A CA 1
ATOM 1440 C C . THR A 1 188 ? -3.127 -2.439 46.633 1.00 88.31 188 THR A C 1
ATOM 1442 O O . THR A 1 188 ? -3.538 -2.916 47.688 1.00 88.31 188 THR A O 1
ATOM 1445 N N . ALA A 1 189 ? -3.533 -1.236 46.209 1.00 85.56 189 ALA A N 1
ATOM 1446 C CA . ALA A 1 189 ? -4.470 -0.406 46.971 1.00 85.56 189 ALA A CA 1
ATOM 1447 C C . ALA A 1 189 ? -5.858 -1.065 47.147 1.00 85.56 189 ALA A C 1
ATOM 1449 O O . ALA A 1 189 ? -6.449 -0.993 48.226 1.00 85.56 189 ALA A O 1
ATOM 1450 N N . PHE A 1 190 ? -6.377 -1.748 46.119 1.00 85.44 190 PHE A N 1
ATOM 1451 C CA . PHE A 1 190 ? -7.631 -2.506 46.218 1.00 85.44 190 PHE A CA 1
ATOM 1452 C C . PHE A 1 190 ? -7.515 -3.732 47.131 1.00 85.44 190 PHE A C 1
ATOM 1454 O O . PHE A 1 190 ? -8.465 -4.051 47.849 1.00 85.44 190 PHE A O 1
ATOM 1461 N N . GLU A 1 191 ? -6.381 -4.432 47.121 1.00 88.31 191 GLU A N 1
ATOM 1462 C CA . GLU A 1 191 ? -6.118 -5.554 48.026 1.00 88.31 191 GLU A CA 1
ATOM 1463 C C . GLU A 1 191 ? -6.029 -5.092 49.484 1.00 88.31 191 GLU A C 1
ATOM 1465 O O . GLU A 1 191 ? -6.605 -5.733 50.367 1.00 88.31 191 GLU A O 1
ATOM 1470 N N . GLU A 1 192 ? -5.391 -3.948 49.738 1.00 86.81 192 GLU A N 1
ATOM 1471 C CA . GLU A 1 192 ? -5.360 -3.309 51.056 1.00 86.81 192 GLU A CA 1
ATOM 1472 C C . GLU A 1 192 ? -6.758 -2.873 51.514 1.00 86.81 192 GLU A C 1
ATOM 1474 O O . GLU A 1 192 ? -7.147 -3.152 52.651 1.00 86.81 192 GLU A O 1
ATOM 1479 N N . GLU A 1 193 ? -7.561 -2.270 50.629 1.00 84.62 193 GLU A N 1
ATOM 1480 C CA . GLU A 1 193 ? -8.947 -1.910 50.942 1.00 84.62 193 GLU A CA 1
ATOM 1481 C C . GLU A 1 193 ? -9.794 -3.154 51.243 1.00 84.62 193 GLU A C 1
ATOM 1483 O O . GLU A 1 193 ? -10.585 -3.165 52.190 1.00 84.62 193 GLU A O 1
ATOM 1488 N N . ARG A 1 194 ? -9.620 -4.233 50.473 1.00 85.75 194 ARG A N 1
ATOM 1489 C CA . ARG A 1 194 ? -10.325 -5.498 50.702 1.00 85.75 194 ARG A CA 1
ATOM 1490 C C . ARG A 1 194 ? -9.944 -6.103 52.049 1.00 85.75 194 ARG A C 1
ATOM 1492 O O . ARG A 1 194 ? -10.833 -6.509 52.793 1.00 85.75 194 ARG A O 1
ATOM 1499 N N . LYS A 1 195 ? -8.658 -6.082 52.402 1.00 89.00 195 LYS A N 1
ATOM 1500 C CA . LYS A 1 195 ? -8.173 -6.538 53.707 1.00 89.00 195 LYS A CA 1
ATOM 1501 C C . LYS A 1 195 ? -8.755 -5.703 54.853 1.00 89.00 195 LYS A C 1
ATOM 1503 O O . LYS A 1 195 ? -9.237 -6.269 55.830 1.00 89.00 195 LYS A O 1
ATOM 1508 N N . ALA A 1 196 ? -8.812 -4.379 54.701 1.00 85.88 196 ALA A N 1
ATOM 1509 C CA . ALA A 1 196 ? -9.445 -3.491 55.676 1.00 85.88 196 ALA A CA 1
ATOM 1510 C C . ALA A 1 196 ? -10.960 -3.746 55.808 1.00 85.88 196 ALA A C 1
ATOM 1512 O O . ALA A 1 196 ? -11.509 -3.708 56.912 1.00 85.88 196 ALA A O 1
ATOM 1513 N N . ARG A 1 197 ? -11.653 -4.048 54.700 1.00 84.50 197 ARG A N 1
ATOM 1514 C CA . ARG A 1 197 ? -13.074 -4.433 54.713 1.00 84.50 197 ARG A CA 1
ATOM 1515 C C . ARG A 1 197 ? -13.302 -5.779 55.400 1.00 84.50 197 ARG A C 1
ATOM 1517 O O . ARG A 1 197 ? -14.260 -5.887 56.161 1.00 84.50 197 ARG A O 1
ATOM 1524 N N . ASP A 1 198 ? -12.437 -6.765 55.183 1.00 88.44 198 ASP A N 1
ATOM 1525 C CA . ASP A 1 198 ? -12.522 -8.075 55.842 1.00 88.44 198 ASP A CA 1
ATOM 1526 C C . ASP A 1 198 ? -12.259 -7.958 57.358 1.00 88.44 198 ASP A C 1
ATOM 1528 O O . ASP A 1 198 ? -12.972 -8.554 58.173 1.00 88.44 198 ASP A O 1
ATOM 1532 N N . GLU A 1 199 ? -11.303 -7.118 57.769 1.00 87.75 199 GLU A N 1
ATOM 1533 C CA . GLU A 1 199 ? -11.057 -6.789 59.180 1.00 87.75 199 GLU A CA 1
ATOM 1534 C C . GLU A 1 199 ? -12.269 -6.087 59.816 1.00 87.75 199 GLU A C 1
ATOM 1536 O O . GLU A 1 199 ? -12.728 -6.485 60.891 1.00 87.75 199 GLU A O 1
ATOM 1541 N N . LEU A 1 200 ? -12.863 -5.105 59.127 1.00 84.69 200 LEU A N 1
ATOM 1542 C CA . LEU A 1 200 ? -14.097 -4.446 59.568 1.00 84.69 200 LEU A CA 1
ATOM 1543 C C . LEU A 1 200 ? -15.277 -5.418 59.653 1.00 84.69 200 LEU A C 1
ATOM 1545 O O . LEU A 1 200 ? -16.024 -5.373 60.630 1.00 84.69 200 LEU A O 1
ATOM 1549 N N . ALA A 1 201 ? -15.444 -6.315 58.680 1.00 86.44 201 ALA A N 1
ATOM 1550 C CA . ALA A 1 201 ? -16.493 -7.332 58.698 1.00 86.44 201 ALA A CA 1
ATOM 1551 C C . ALA A 1 201 ? -16.335 -8.273 59.901 1.00 86.44 201 ALA A C 1
ATOM 1553 O O . ALA A 1 201 ? -17.320 -8.598 60.564 1.00 86.44 201 ALA A O 1
ATOM 1554 N N . THR A 1 202 ? -15.096 -8.638 60.238 1.00 88.56 202 THR A N 1
ATOM 1555 C CA . THR A 1 202 ? -14.787 -9.454 61.419 1.00 88.56 202 THR A CA 1
ATOM 1556 C C . THR A 1 202 ? -15.139 -8.713 62.712 1.00 88.56 202 THR A C 1
ATOM 1558 O O . THR A 1 202 ? -15.788 -9.277 63.592 1.00 88.56 202 THR A O 1
ATOM 1561 N N . ILE A 1 203 ? -14.789 -7.426 62.817 1.00 87.81 203 ILE A N 1
ATOM 1562 C CA . ILE A 1 203 ? -15.140 -6.585 63.973 1.00 87.81 203 ILE A CA 1
ATOM 1563 C C . ILE A 1 203 ? -16.662 -6.440 64.104 1.00 87.81 203 ILE A C 1
ATOM 1565 O O . ILE A 1 203 ? -17.199 -6.567 65.205 1.00 87.81 203 ILE A O 1
ATOM 1569 N N . VAL A 1 204 ? -17.370 -6.206 62.997 1.00 86.44 204 VAL A N 1
ATOM 1570 C CA . VAL A 1 204 ? -18.837 -6.099 62.980 1.00 86.44 204 VAL A CA 1
ATOM 1571 C C . VAL A 1 204 ? -19.486 -7.421 63.384 1.00 86.44 204 VAL A C 1
ATOM 1573 O O . VAL A 1 204 ? -20.435 -7.407 64.163 1.00 86.44 204 VAL A O 1
ATOM 1576 N N . MET A 1 205 ? -18.964 -8.562 62.925 1.00 87.94 205 MET A N 1
ATOM 1577 C CA . MET A 1 205 ? -19.444 -9.883 63.334 1.00 87.94 205 MET A CA 1
ATOM 1578 C C . MET A 1 205 ? -19.283 -10.091 64.845 1.00 87.94 205 MET A C 1
ATOM 1580 O O . MET A 1 205 ? -20.255 -10.433 65.510 1.00 87.94 205 MET A O 1
ATOM 1584 N N . VAL A 1 206 ? -18.103 -9.796 65.406 1.00 89.00 206 VAL A N 1
ATOM 1585 C CA . VAL A 1 206 ? -17.856 -9.883 66.859 1.00 89.00 206 VAL A CA 1
ATOM 1586 C C . VAL A 1 206 ? -18.799 -8.961 67.636 1.00 89.00 206 VAL A C 1
ATOM 1588 O O . VAL A 1 206 ? -19.377 -9.372 68.639 1.00 89.00 206 VAL A O 1
ATOM 1591 N N . LYS A 1 207 ? -19.022 -7.732 67.158 1.00 86.00 207 LYS A N 1
ATOM 1592 C CA . LYS A 1 207 ? -19.951 -6.792 67.803 1.00 86.00 207 LYS A CA 1
ATOM 1593 C C . LYS A 1 207 ? -21.407 -7.246 67.713 1.00 86.00 207 LYS A C 1
ATOM 1595 O O . LYS A 1 207 ? -22.151 -7.062 68.671 1.00 86.00 207 LYS A O 1
ATOM 1600 N N . ASN A 1 208 ? -21.816 -7.866 66.610 1.00 86.50 208 ASN A N 1
ATOM 1601 C CA . ASN A 1 208 ? -23.151 -8.448 66.480 1.00 86.50 208 ASN A CA 1
ATOM 1602 C C . ASN A 1 208 ? -23.343 -9.650 67.416 1.00 86.50 208 ASN A C 1
ATOM 1604 O O . ASN A 1 208 ? -24.417 -9.783 67.998 1.00 86.50 208 ASN A O 1
ATOM 1608 N N . GLU A 1 209 ? -22.310 -10.473 67.611 1.00 89.31 209 GLU A N 1
ATOM 1609 C CA . GLU A 1 209 ? -22.312 -11.576 68.581 1.00 89.31 209 GLU A CA 1
ATOM 1610 C C . GLU A 1 209 ? -22.454 -11.048 70.022 1.00 89.31 209 GLU A C 1
ATOM 1612 O O . GLU A 1 209 ? -23.301 -11.521 70.777 1.00 89.31 209 GLU A O 1
ATOM 1617 N N . GLU A 1 210 ? -21.699 -10.003 70.389 1.00 86.38 210 GLU A N 1
ATOM 1618 C CA . GLU A 1 210 ? -21.815 -9.327 71.694 1.00 86.38 210 GLU A CA 1
ATOM 1619 C C . GLU A 1 210 ? -23.219 -8.727 71.907 1.00 86.38 210 GLU A C 1
ATOM 1621 O O . GLU A 1 210 ? -23.789 -8.829 72.994 1.00 86.38 210 GLU A O 1
ATOM 1626 N N . ILE A 1 211 ? -23.816 -8.130 70.868 1.00 83.56 211 ILE A N 1
ATOM 1627 C CA . ILE A 1 211 ? -25.190 -7.605 70.914 1.00 83.56 211 ILE A CA 1
ATOM 1628 C C . ILE A 1 211 ? -26.210 -8.743 71.062 1.00 83.56 211 ILE A C 1
ATOM 1630 O O . ILE A 1 211 ? -27.198 -8.590 71.784 1.00 83.56 211 ILE A O 1
ATOM 1634 N N . ALA A 1 212 ? -26.003 -9.879 70.394 1.00 83.06 212 ALA A N 1
ATOM 1635 C CA . ALA A 1 212 ? -26.862 -11.051 70.528 1.00 83.06 212 ALA A CA 1
ATOM 1636 C C . ALA A 1 212 ? -26.803 -11.624 71.953 1.00 83.06 212 ALA A C 1
ATOM 1638 O O . ALA A 1 212 ? -27.854 -11.857 72.549 1.00 83.06 212 ALA A O 1
ATOM 1639 N N . GLN A 1 213 ? -25.602 -11.744 72.530 1.00 83.19 213 GLN A N 1
ATOM 1640 C CA . GLN A 1 213 ? -25.402 -12.165 73.921 1.00 83.19 213 GLN A CA 1
ATOM 1641 C C . GLN A 1 213 ? -26.071 -11.203 74.910 1.00 83.19 213 GLN A C 1
ATOM 1643 O O . GLN A 1 213 ? -26.856 -11.636 75.750 1.00 83.19 213 GLN A O 1
ATOM 1648 N N . ALA A 1 214 ? -25.872 -9.891 74.757 1.00 82.19 214 ALA A N 1
ATOM 1649 C CA . ALA A 1 214 ? -26.510 -8.896 75.620 1.00 82.19 214 ALA A CA 1
ATOM 1650 C C . ALA A 1 214 ? -28.049 -8.911 75.516 1.00 82.19 214 ALA A C 1
ATOM 1652 O O . ALA A 1 214 ? -28.754 -8.679 76.502 1.00 82.19 214 ALA A O 1
ATOM 1653 N N . ASN A 1 215 ? -28.601 -9.185 74.327 1.00 84.06 215 ASN A N 1
ATOM 1654 C CA . ASN A 1 215 ? -30.045 -9.352 74.158 1.00 84.06 215 ASN A CA 1
ATOM 1655 C C . ASN A 1 215 ? -30.554 -10.634 74.828 1.00 84.06 215 ASN A C 1
ATOM 1657 O O . ASN A 1 215 ? -31.606 -10.581 75.465 1.00 84.06 215 ASN A O 1
ATOM 1661 N N . GLN A 1 216 ? -29.809 -11.738 74.730 1.00 86.19 216 GLN A N 1
ATOM 1662 C CA . GLN A 1 216 ? -30.140 -12.991 75.403 1.00 86.19 216 GLN A CA 1
ATOM 1663 C C . GLN A 1 216 ? -30.150 -12.816 76.928 1.00 86.19 216 GLN A C 1
ATOM 1665 O O . GLN A 1 216 ? -31.157 -13.126 77.559 1.00 86.19 216 GLN A O 1
ATOM 1670 N N . GLU A 1 217 ? -29.098 -12.236 77.513 1.00 86.94 217 GLU A N 1
ATOM 1671 C CA . GLU A 1 217 ? -29.027 -11.952 78.955 1.00 86.94 217 GLU A CA 1
ATOM 1672 C C . GLU A 1 217 ? -30.196 -11.067 79.415 1.00 86.94 217 GLU A C 1
ATOM 1674 O O . GLU A 1 217 ? -30.820 -11.303 80.451 1.00 86.94 217 GLU A O 1
ATOM 1679 N N . ARG A 1 218 ? -30.557 -10.053 78.619 1.00 83.81 218 ARG A N 1
ATOM 1680 C CA . ARG A 1 218 ? -31.708 -9.190 78.916 1.00 83.81 218 ARG A CA 1
ATOM 1681 C C . ARG A 1 218 ? -33.028 -9.960 78.885 1.00 83.81 218 ARG A C 1
ATOM 1683 O O . ARG A 1 218 ? -33.912 -9.678 79.696 1.00 83.81 218 ARG A O 1
ATOM 1690 N N . ASP A 1 219 ? -33.197 -10.877 77.940 1.00 86.62 219 ASP A N 1
ATOM 1691 C CA . ASP A 1 219 ? -34.414 -11.676 77.824 1.00 86.62 219 ASP A CA 1
ATOM 1692 C C . ASP A 1 219 ? -34.502 -12.736 78.936 1.00 86.62 219 ASP A C 1
ATOM 1694 O O . ASP A 1 219 ? -35.591 -12.947 79.472 1.00 86.62 219 ASP A O 1
ATOM 1698 N N . GLU A 1 220 ? -33.375 -13.294 79.386 1.00 86.94 220 GLU A N 1
ATOM 1699 C CA . GLU A 1 220 ? -33.283 -14.143 80.584 1.00 86.94 220 GLU A CA 1
ATOM 1700 C C . GLU A 1 220 ? -33.696 -13.370 81.850 1.00 86.94 220 GLU A C 1
ATOM 1702 O O . GLU A 1 220 ? -34.593 -13.801 82.579 1.00 86.94 220 GLU A O 1
ATOM 1707 N N . VAL A 1 221 ? -33.164 -12.159 82.060 1.00 84.00 221 VAL A N 1
ATOM 1708 C CA . VAL A 1 221 ? -33.563 -11.283 83.182 1.00 84.00 221 VAL A CA 1
ATOM 1709 C C . VAL A 1 221 ? -35.051 -10.917 83.116 1.00 84.00 221 VAL A C 1
ATOM 1711 O O . VAL A 1 221 ? -35.737 -10.843 84.141 1.00 84.00 221 VAL A O 1
ATOM 1714 N N . ARG A 1 222 ? -35.597 -10.700 81.912 1.00 82.81 222 ARG A N 1
ATOM 1715 C CA . ARG A 1 222 ? -37.038 -10.458 81.728 1.00 82.81 222 ARG A CA 1
ATOM 1716 C C . ARG A 1 222 ? -37.867 -11.682 82.099 1.00 82.81 222 ARG A C 1
ATOM 1718 O O . ARG A 1 222 ? -38.886 -11.505 82.766 1.00 82.81 222 ARG A O 1
ATOM 1725 N N . GLN A 1 223 ? -37.436 -12.882 81.707 1.00 81.12 223 GLN A N 1
ATOM 1726 C CA . GLN A 1 223 ? -38.100 -14.134 82.066 1.00 81.12 223 GLN A CA 1
ATOM 1727 C C . GLN A 1 223 ? -38.112 -14.345 83.585 1.00 81.12 223 GLN A C 1
ATOM 1729 O O . GLN A 1 223 ? -39.176 -14.615 84.150 1.00 81.12 223 GLN A O 1
ATOM 1734 N N . GLU A 1 224 ? -36.985 -14.123 84.265 1.00 83.56 224 GLU A N 1
ATOM 1735 C CA . GLU A 1 224 ? -36.905 -14.172 85.731 1.00 83.56 224 GLU A CA 1
ATOM 1736 C C . GLU A 1 224 ? -37.851 -13.163 86.398 1.00 83.56 224 GLU A C 1
ATOM 1738 O O . GLU A 1 224 ? -38.576 -13.504 87.338 1.00 83.56 224 GLU A O 1
ATOM 1743 N N . ALA A 1 225 ? -37.922 -11.934 85.877 1.00 78.75 225 ALA A N 1
ATOM 1744 C CA . ALA A 1 225 ? -38.835 -10.913 86.383 1.00 78.75 225 ALA A CA 1
ATOM 1745 C C . ALA A 1 225 ? -40.317 -11.302 86.209 1.00 78.75 225 ALA A C 1
ATOM 1747 O O . ALA A 1 225 ? -41.131 -11.013 87.092 1.00 78.75 225 ALA A O 1
ATOM 1748 N N . THR A 1 226 ? -40.687 -11.972 85.110 1.00 84.00 226 THR A N 1
ATOM 1749 C CA . THR A 1 226 ? -42.039 -12.538 84.938 1.00 84.00 226 THR A CA 1
ATOM 1750 C C . THR A 1 226 ? -42.321 -13.678 85.910 1.00 84.00 226 THR A C 1
ATOM 1752 O O . THR A 1 226 ? -43.370 -13.661 86.547 1.00 84.00 226 THR A O 1
ATOM 1755 N N . ILE A 1 227 ? -41.380 -14.604 86.115 1.00 85.06 227 ILE A N 1
ATOM 1756 C CA . ILE A 1 227 ? -41.544 -15.716 87.067 1.00 85.06 227 ILE A CA 1
ATOM 1757 C C . ILE A 1 227 ? -41.760 -15.184 88.492 1.00 85.06 227 ILE A C 1
ATOM 1759 O O . ILE A 1 227 ? -42.653 -15.642 89.208 1.00 85.06 227 ILE A O 1
ATOM 1763 N N . LEU A 1 228 ? -40.987 -14.175 88.905 1.00 80.75 228 LEU A N 1
ATOM 1764 C CA . LEU A 1 228 ? -41.146 -13.531 90.212 1.00 80.75 228 LEU A CA 1
ATOM 1765 C C . LEU A 1 228 ? -42.485 -12.794 90.342 1.00 80.75 228 LEU A C 1
ATOM 1767 O O . LEU A 1 228 ? -43.106 -12.830 91.409 1.00 80.75 228 LEU A O 1
ATOM 1771 N N . ARG A 1 229 ? -42.953 -12.147 89.268 1.00 84.44 229 ARG A N 1
ATOM 1772 C CA . ARG A 1 229 ? -44.259 -11.477 89.233 1.00 84.44 229 ARG A CA 1
ATOM 1773 C C . ARG A 1 229 ? -45.401 -12.480 89.387 1.00 84.44 229 ARG A C 1
ATOM 1775 O O . ARG A 1 229 ? -46.267 -12.265 90.233 1.00 84.44 229 ARG A O 1
ATOM 1782 N N . ASP A 1 230 ? -45.360 -13.585 88.652 1.00 82.38 230 ASP A N 1
ATOM 1783 C CA . ASP A 1 230 ? -46.376 -14.638 88.718 1.00 82.38 230 ASP A CA 1
ATOM 1784 C C . ASP A 1 230 ? -46.400 -15.305 90.102 1.00 82.38 230 ASP A C 1
ATOM 1786 O O . ASP A 1 230 ? -47.471 -15.530 90.669 1.00 82.38 230 ASP A O 1
ATOM 1790 N N . ALA A 1 231 ? -45.231 -15.541 90.710 1.00 79.31 231 ALA A N 1
ATOM 1791 C CA . ALA A 1 231 ? -45.123 -16.071 92.070 1.00 79.31 231 ALA A CA 1
ATOM 1792 C C . ALA A 1 231 ? -45.713 -15.119 93.131 1.00 79.31 231 ALA A C 1
ATOM 1794 O O . ALA A 1 231 ? -46.378 -15.562 94.075 1.00 79.31 231 ALA A O 1
ATOM 1795 N N . LEU A 1 232 ? -45.509 -13.805 92.981 1.00 76.44 232 LEU A N 1
ATOM 1796 C CA . LEU A 1 232 ? -46.134 -12.798 93.844 1.00 76.44 232 LEU A CA 1
ATOM 1797 C C . LEU A 1 232 ? -47.654 -12.760 93.652 1.00 76.44 232 LEU A C 1
ATOM 1799 O O . LEU A 1 232 ? -48.389 -12.716 94.637 1.00 76.44 232 LEU A O 1
ATOM 1803 N N . GLN A 1 233 ? -48.128 -12.856 92.410 1.00 76.81 233 GLN A N 1
ATOM 1804 C CA . GLN A 1 233 ? -49.551 -12.841 92.083 1.00 76.81 233 GLN A CA 1
ATOM 1805 C C . GLN A 1 233 ? -50.271 -14.094 92.614 1.00 76.81 233 GLN A C 1
ATOM 1807 O O . GLN A 1 233 ? -51.349 -13.988 93.201 1.00 76.81 233 GLN A O 1
ATOM 1812 N N . GLN A 1 234 ? -49.643 -15.273 92.526 1.00 75.50 234 GLN A N 1
ATOM 1813 C CA . GLN A 1 234 ? -50.134 -16.502 93.161 1.00 75.50 234 GLN A CA 1
ATOM 1814 C C . GLN A 1 234 ? -50.220 -16.377 94.689 1.00 75.50 234 GLN A C 1
ATOM 1816 O O . GLN A 1 234 ? -51.206 -16.819 95.284 1.00 75.50 234 GLN A O 1
ATOM 1821 N N . LYS A 1 235 ? -49.243 -15.726 95.338 1.00 74.75 235 LYS A N 1
ATOM 1822 C CA . LYS A 1 235 ? -49.314 -15.425 96.779 1.00 74.75 235 LYS A CA 1
ATOM 1823 C C . LYS A 1 235 ? -50.486 -14.506 97.125 1.00 74.75 235 LYS A C 1
ATOM 1825 O O . LYS A 1 235 ? -51.137 -14.729 98.144 1.00 74.75 235 LYS A O 1
ATOM 1830 N N . THR A 1 236 ? -50.786 -13.516 96.287 1.00 77.94 236 THR A N 1
ATOM 1831 C CA . THR A 1 236 ? -51.946 -12.629 96.467 1.00 77.94 236 THR A CA 1
ATOM 1832 C C . THR A 1 236 ? -53.269 -13.389 96.339 1.00 77.94 236 THR A C 1
ATOM 1834 O O . THR A 1 236 ? -54.154 -13.209 97.175 1.00 77.94 236 THR A O 1
ATOM 1837 N N . TYR A 1 237 ? -53.393 -14.297 95.363 1.00 75.81 237 TYR A N 1
ATOM 1838 C CA . TYR A 1 237 ? -54.580 -15.152 95.229 1.00 75.81 237 TYR A CA 1
ATOM 1839 C C . TYR A 1 237 ? -54.752 -16.117 96.413 1.00 75.81 237 TYR A C 1
ATOM 1841 O O . TYR A 1 237 ? -55.868 -16.292 96.902 1.00 75.81 237 TYR A O 1
ATOM 1849 N N . ALA A 1 238 ? -53.662 -16.694 96.928 1.00 70.38 238 ALA A N 1
ATOM 1850 C CA . ALA A 1 238 ? -53.701 -17.560 98.108 1.00 70.38 238 ALA A CA 1
ATOM 1851 C C . ALA A 1 238 ? -54.123 -16.808 99.386 1.00 70.38 238 ALA A C 1
ATOM 1853 O O . ALA A 1 238 ? -54.830 -17.367 100.225 1.00 70.38 238 ALA A O 1
ATOM 1854 N N . LEU A 1 239 ? -53.740 -15.532 99.520 1.00 71.12 239 LEU A N 1
ATOM 1855 C CA . LEU A 1 239 ? -54.143 -14.686 100.647 1.00 71.12 239 LEU A CA 1
ATOM 1856 C C . LEU A 1 239 ? -55.653 -14.388 100.616 1.00 71.12 239 LEU A C 1
ATOM 1858 O O . LEU A 1 239 ? -56.327 -14.529 101.635 1.00 71.12 239 LEU A O 1
ATOM 1862 N N . GLY A 1 240 ? -56.200 -14.077 99.435 1.00 74.6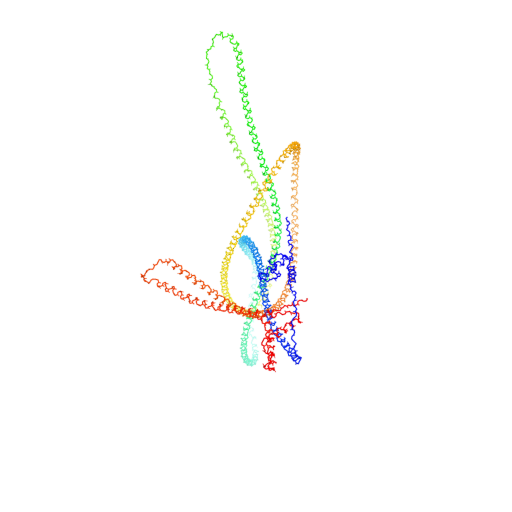2 240 GLY A N 1
ATOM 1863 C CA . GLY A 1 240 ? -57.640 -13.859 99.252 1.00 74.62 240 GLY A CA 1
ATOM 1864 C C . GLY A 1 240 ? -58.484 -15.119 99.491 1.00 74.62 240 GLY A C 1
ATOM 1865 O O . GLY A 1 240 ? -59.576 -15.038 100.054 1.00 74.62 240 GLY A O 1
ATOM 1866 N N . ALA A 1 241 ? -57.967 -16.301 99.137 1.00 70.69 241 ALA A N 1
ATOM 1867 C CA . ALA A 1 241 ? -58.623 -17.576 99.435 1.00 70.69 241 ALA A CA 1
ATOM 1868 C C . ALA A 1 241 ? -58.656 -17.880 100.947 1.00 70.69 241 ALA A C 1
ATOM 1870 O O . ALA A 1 241 ? -59.670 -18.349 101.464 1.00 70.69 241 ALA A O 1
ATOM 1871 N N . ALA A 1 242 ? -57.582 -17.561 101.679 1.00 64.69 242 ALA A N 1
ATOM 1872 C CA . ALA A 1 242 ? -57.535 -17.721 103.133 1.00 64.69 242 ALA A CA 1
ATOM 1873 C C . ALA A 1 242 ? -58.519 -16.782 103.860 1.00 64.69 242 ALA A C 1
ATOM 1875 O O . ALA A 1 242 ? -59.150 -17.182 104.839 1.00 64.69 242 ALA A O 1
ATOM 1876 N N . GLU A 1 243 ? -58.708 -15.557 103.362 1.00 71.31 243 GLU A N 1
ATOM 1877 C CA . GLU A 1 243 ? -59.692 -14.608 103.902 1.00 71.31 243 GLU A CA 1
ATOM 1878 C C . GLU A 1 243 ? -61.142 -15.072 103.682 1.00 71.31 243 GLU A C 1
ATOM 1880 O O . GLU A 1 243 ? -61.977 -14.950 104.586 1.00 71.31 243 GLU A O 1
ATOM 1885 N N . GLN A 1 244 ? -61.443 -15.667 102.522 1.00 66.38 244 GLN A N 1
ATOM 1886 C CA . GLN A 1 244 ? -62.760 -16.253 102.248 1.00 66.38 244 GLN A CA 1
ATOM 1887 C C . GLN A 1 244 ? -63.055 -17.471 103.133 1.00 66.38 244 GLN A C 1
ATOM 1889 O O . GLN A 1 244 ? -64.184 -17.619 103.605 1.00 66.38 244 GLN A O 1
ATOM 1894 N N . GLU A 1 245 ? -62.055 -18.300 103.438 1.00 68.44 245 GLU A N 1
ATOM 1895 C CA . GLU A 1 245 ? -62.239 -19.470 104.305 1.00 68.44 245 GLU A CA 1
ATOM 1896 C C . GLU A 1 245 ? -62.479 -19.080 105.775 1.00 68.44 245 GLU A C 1
ATOM 1898 O O . GLU A 1 245 ? -63.314 -19.675 106.459 1.00 68.44 245 GLU A O 1
ATOM 1903 N N . VAL A 1 246 ? -61.855 -17.997 106.252 1.00 67.31 246 VAL A N 1
ATOM 1904 C CA . VAL A 1 246 ? -62.144 -17.415 107.577 1.00 67.31 246 VAL A CA 1
ATOM 1905 C C . VAL A 1 246 ? -63.569 -16.845 107.649 1.00 67.31 246 VAL A C 1
ATOM 1907 O O . VAL A 1 246 ? -64.233 -16.954 108.686 1.00 67.31 246 VAL A O 1
ATOM 1910 N N . ALA A 1 247 ? -64.080 -16.272 106.554 1.00 68.56 247 ALA A N 1
ATOM 1911 C CA . ALA A 1 247 ? -65.469 -15.819 106.466 1.00 68.56 247 ALA A CA 1
ATOM 1912 C C . ALA A 1 247 ? -66.464 -16.998 106.425 1.00 68.56 247 ALA A C 1
ATOM 1914 O O . ALA A 1 247 ? -67.504 -16.951 107.092 1.00 68.56 247 ALA A O 1
ATOM 1915 N N . ARG A 1 248 ? -66.118 -18.082 105.715 1.00 70.50 248 ARG A N 1
ATOM 1916 C CA . ARG A 1 248 ? -66.915 -19.316 105.618 1.00 70.50 248 ARG A CA 1
ATOM 1917 C C . ARG A 1 248 ? -67.055 -20.009 106.975 1.00 70.50 248 ARG A C 1
ATOM 1919 O O . ARG A 1 248 ? -68.180 -20.268 107.405 1.00 70.50 248 ARG A O 1
ATOM 1926 N N . LEU A 1 249 ? -65.953 -20.187 107.706 1.00 68.44 249 LEU A N 1
ATOM 1927 C CA . LEU A 1 249 ? -65.942 -20.812 109.038 1.00 68.44 249 LEU A CA 1
ATOM 1928 C C . LEU A 1 249 ? -66.735 -20.008 110.088 1.00 68.44 249 LEU A C 1
ATOM 1930 O O . LEU A 1 249 ? -67.357 -20.589 110.978 1.00 68.44 249 LEU A O 1
ATOM 1934 N N . LYS A 1 250 ? -66.805 -18.676 109.953 1.00 66.56 250 LYS A N 1
ATOM 1935 C CA . LYS A 1 250 ? -67.694 -17.829 110.773 1.00 66.56 250 LYS A CA 1
ATOM 1936 C C . LYS A 1 250 ? -69.182 -18.073 110.500 1.00 66.56 250 LYS A C 1
ATOM 1938 O O . LYS A 1 250 ? -69.982 -17.986 111.428 1.00 66.56 250 LYS A O 1
ATOM 1943 N N . SER A 1 251 ? -69.552 -18.373 109.254 1.00 63.12 251 SER A N 1
ATOM 1944 C CA . SER A 1 251 ? -70.944 -18.638 108.856 1.00 63.12 251 SER A CA 1
ATOM 1945 C C . SER A 1 251 ? -71.420 -20.057 109.205 1.00 63.12 251 SER A C 1
ATOM 1947 O O . SER A 1 251 ? -72.593 -20.270 109.505 1.00 63.12 251 SER A O 1
ATOM 1949 N N . GLU A 1 252 ? -70.512 -21.037 109.239 1.00 66.81 252 GLU A N 1
ATOM 1950 C CA . GLU A 1 252 ? -70.841 -22.417 109.622 1.00 66.81 252 GLU A CA 1
ATOM 1951 C C . GLU A 1 252 ? -71.063 -22.574 111.138 1.00 66.81 252 GLU A C 1
ATOM 1953 O O . GLU A 1 252 ? -71.892 -23.380 111.567 1.00 66.81 252 GLU A O 1
ATOM 1958 N N . TYR A 1 253 ? -70.407 -21.752 111.962 1.00 63.28 253 TYR A N 1
ATOM 1959 C CA . TYR A 1 253 ? -70.616 -21.723 113.415 1.00 63.28 253 TYR A CA 1
ATOM 1960 C C . TYR A 1 253 ? -72.023 -21.225 113.811 1.00 63.28 253 TYR A C 1
ATOM 1962 O O . TYR A 1 253 ? -72.631 -21.721 114.761 1.00 63.28 253 TYR A O 1
ATOM 1970 N N . THR A 1 254 ? -72.596 -20.283 113.057 1.00 63.72 254 THR A N 1
ATOM 1971 C CA . THR A 1 254 ? -73.956 -19.774 113.307 1.00 63.72 254 THR A CA 1
ATOM 1972 C C . THR A 1 254 ? -75.044 -20.718 112.783 1.00 63.72 254 THR A C 1
ATOM 1974 O O . THR A 1 254 ? -76.103 -20.829 113.400 1.00 63.72 254 THR A O 1
ATOM 1977 N N . ALA A 1 255 ? -74.774 -21.468 111.708 1.00 59.47 255 ALA A N 1
ATOM 1978 C CA . ALA A 1 255 ? -75.715 -22.426 111.120 1.00 59.47 255 ALA A CA 1
ATOM 1979 C C . ALA A 1 255 ? -75.852 -23.744 111.912 1.00 59.47 255 ALA A C 1
ATOM 1981 O O . ALA A 1 255 ? -76.926 -24.349 111.934 1.00 59.47 255 ALA A O 1
ATOM 1982 N N . THR A 1 256 ? -74.793 -24.203 112.587 1.00 59.94 256 THR A N 1
ATOM 1983 C CA . THR A 1 256 ? -74.829 -25.439 113.396 1.00 59.94 256 THR A CA 1
ATOM 1984 C C . THR A 1 256 ? -75.638 -25.288 114.685 1.00 59.94 256 THR A C 1
ATOM 1986 O O . THR A 1 256 ? -76.256 -26.252 115.128 1.00 59.94 256 THR A O 1
ATOM 1989 N N . THR A 1 257 ? -75.752 -24.069 115.215 1.00 56.56 257 THR A N 1
ATOM 1990 C CA . THR A 1 257 ? -76.575 -23.768 116.400 1.00 56.56 257 THR A CA 1
ATOM 1991 C C . THR A 1 257 ? -78.081 -23.839 116.094 1.00 56.56 257 THR A C 1
ATOM 1993 O O . THR A 1 257 ? -78.864 -24.226 116.949 1.00 56.56 257 THR A O 1
ATOM 1996 N N . GLN A 1 258 ? -78.497 -23.551 114.853 1.00 54.34 258 GLN A N 1
ATOM 1997 C CA . GLN A 1 258 ? -79.911 -23.576 114.436 1.00 54.34 258 GLN A CA 1
ATOM 1998 C C . GLN A 1 258 ? -80.392 -24.957 113.948 1.00 54.34 258 GLN A C 1
ATOM 2000 O O . GLN A 1 258 ? -81.594 -25.210 113.894 1.00 54.34 258 GLN A O 1
ATOM 2005 N N . ARG A 1 259 ? -79.474 -25.870 113.594 1.00 54.94 259 ARG A N 1
ATOM 2006 C CA . ARG A 1 259 ? -79.807 -27.241 113.150 1.00 54.94 259 ARG A CA 1
ATOM 2007 C C . ARG A 1 259 ? -80.045 -28.226 114.299 1.00 54.94 259 ARG A C 1
ATOM 2009 O O . ARG A 1 259 ? -80.651 -29.266 114.053 1.00 54.94 259 ARG A O 1
ATOM 2016 N N . ALA A 1 260 ? -79.623 -27.903 115.522 1.00 52.44 260 ALA A N 1
ATOM 2017 C CA . ALA A 1 260 ? -79.894 -28.727 116.700 1.00 52.44 260 ALA A CA 1
ATOM 2018 C C . ALA A 1 260 ? -81.387 -28.708 117.099 1.00 52.44 260 ALA A C 1
ATOM 2020 O O . ALA A 1 260 ? -81.930 -29.754 117.436 1.00 52.44 260 ALA A O 1
ATOM 2021 N N . ASP A 1 261 ? -82.078 -27.574 116.931 1.00 51.44 261 ASP A N 1
ATOM 2022 C CA . ASP A 1 261 ? -83.491 -27.416 117.327 1.00 51.44 261 ASP A CA 1
ATOM 2023 C C . ASP A 1 261 ? -84.496 -28.032 116.324 1.00 51.44 261 ASP A C 1
ATOM 2025 O O . ASP A 1 261 ? -85.658 -28.268 116.652 1.00 51.44 261 ASP A O 1
ATOM 2029 N N . ALA A 1 262 ? -84.073 -28.320 115.086 1.00 51.84 262 ALA A N 1
ATOM 2030 C CA . ALA A 1 262 ? -84.957 -28.800 114.013 1.00 51.84 262 ALA A CA 1
ATOM 2031 C C . ALA A 1 262 ? -84.968 -30.333 113.831 1.00 51.84 262 ALA A C 1
ATOM 2033 O O . ALA A 1 262 ? -85.829 -30.864 113.127 1.00 51.84 262 ALA A O 1
ATOM 2034 N N . ALA A 1 263 ? -84.029 -31.060 114.445 1.00 47.53 263 ALA A N 1
ATOM 2035 C CA . ALA A 1 263 ? -83.904 -32.512 114.286 1.00 47.53 263 ALA A CA 1
ATOM 2036 C C . ALA A 1 263 ? -84.897 -33.315 115.155 1.00 47.53 263 ALA A C 1
ATOM 2038 O O . ALA A 1 263 ? -85.266 -34.428 114.782 1.00 47.53 263 ALA A O 1
ATOM 2039 N N . GLU A 1 264 ? -85.403 -32.746 116.257 1.00 52.50 264 GLU A N 1
ATOM 2040 C CA . GLU A 1 264 ? -86.339 -33.432 117.167 1.00 52.50 264 GLU A CA 1
ATOM 2041 C C . GLU A 1 264 ? -87.759 -33.610 116.599 1.00 52.50 264 GLU A C 1
ATOM 2043 O O . GLU A 1 264 ? -88.484 -34.505 117.026 1.00 52.50 264 GLU A O 1
ATOM 2048 N N . THR A 1 265 ? -88.171 -32.835 115.591 1.00 53.69 265 THR A N 1
ATOM 2049 C CA . THR A 1 265 ? -89.552 -32.882 115.062 1.00 53.69 265 THR A CA 1
ATOM 2050 C C . THR A 1 265 ? -89.745 -33.807 113.856 1.00 53.69 265 THR A C 1
ATOM 2052 O O . THR A 1 265 ? -90.882 -34.097 113.487 1.00 53.69 265 THR A O 1
ATOM 2055 N N . ARG A 1 266 ? -88.670 -34.325 113.243 1.00 52.62 266 ARG A N 1
ATOM 2056 C CA . ARG A 1 266 ? -88.743 -35.062 111.962 1.00 52.62 266 ARG A CA 1
ATOM 2057 C C . ARG A 1 266 ? -88.720 -36.591 112.085 1.00 52.62 266 ARG A C 1
ATOM 2059 O O . ARG A 1 266 ? -88.997 -37.276 111.106 1.00 52.62 266 ARG A O 1
ATOM 2066 N N . ILE A 1 267 ? -88.461 -37.127 113.279 1.00 53.50 267 ILE A N 1
ATOM 2067 C CA . ILE A 1 267 ? -88.458 -38.580 113.532 1.00 53.50 267 ILE A CA 1
ATOM 2068 C C . ILE A 1 267 ? -89.891 -39.144 113.652 1.00 53.50 267 ILE A C 1
ATOM 2070 O O . ILE A 1 267 ? -90.113 -40.304 113.333 1.00 53.50 267 ILE A O 1
ATOM 2074 N N . ALA A 1 268 ? -90.894 -38.322 113.984 1.00 54.72 268 ALA A N 1
ATOM 2075 C CA . ALA A 1 268 ? -92.283 -38.773 114.148 1.00 54.72 268 ALA A CA 1
ATOM 2076 C C . ALA A 1 268 ? -93.095 -38.914 112.836 1.00 54.72 268 ALA A C 1
ATOM 2078 O O . ALA A 1 268 ? -94.203 -39.440 112.866 1.00 54.72 268 ALA A O 1
ATOM 2079 N N . ALA A 1 269 ? -92.588 -38.445 111.687 1.00 52.78 269 ALA A N 1
ATOM 2080 C CA . ALA A 1 269 ? -93.369 -38.366 110.441 1.00 52.78 269 ALA A CA 1
ATOM 2081 C C . ALA A 1 269 ? -93.127 -39.524 109.448 1.00 52.78 269 ALA A C 1
ATOM 2083 O O . ALA A 1 269 ? -93.929 -39.720 108.540 1.00 52.78 269 ALA A O 1
ATOM 2084 N N . LEU A 1 270 ? -92.055 -40.307 109.610 1.00 55.50 270 LEU A N 1
ATOM 2085 C CA . LEU A 1 270 ? -91.639 -41.317 108.622 1.00 55.50 270 LEU A CA 1
ATOM 2086 C C . LEU A 1 270 ? -92.246 -42.719 108.830 1.00 55.50 270 LEU A C 1
ATOM 2088 O O . LEU A 1 270 ? -92.011 -43.604 108.014 1.00 55.50 270 LEU A O 1
ATOM 2092 N N . GLU A 1 271 ? -93.067 -42.933 109.863 1.00 54.88 271 GLU A N 1
ATOM 2093 C CA . GLU A 1 271 ? -93.730 -44.229 110.106 1.00 54.88 271 GLU A CA 1
ATOM 2094 C C . GLU A 1 271 ? -95.093 -44.375 109.388 1.00 54.88 271 GLU A C 1
ATOM 2096 O O . GLU A 1 271 ? -95.634 -45.476 109.324 1.00 54.88 271 GLU A O 1
ATOM 2101 N N . HIS A 1 272 ? -95.643 -43.306 108.791 1.00 51.31 272 HIS A N 1
ATOM 2102 C CA . HIS A 1 272 ? -96.979 -43.322 108.164 1.00 51.31 272 HIS A CA 1
ATOM 2103 C C . HIS A 1 272 ? -96.965 -43.619 106.646 1.00 51.31 272 HIS A C 1
ATOM 2105 O O . HIS A 1 272 ? -97.909 -44.210 106.120 1.00 51.31 272 HIS A O 1
ATOM 2111 N N . GLU A 1 273 ? -95.892 -43.273 105.926 1.00 56.03 273 GLU A N 1
ATOM 2112 C CA . GLU A 1 273 ? -95.830 -43.376 104.451 1.00 56.03 273 GLU A CA 1
ATOM 2113 C C . GLU A 1 273 ? -95.529 -44.792 103.921 1.00 56.03 273 GLU A C 1
ATOM 2115 O O . GLU A 1 273 ? -95.619 -45.042 102.721 1.00 56.03 273 GLU A O 1
ATOM 2120 N N . LEU A 1 274 ? -95.232 -45.761 104.794 1.00 53.22 274 LEU A N 1
ATOM 2121 C CA . LEU A 1 274 ? -94.908 -47.130 104.371 1.00 53.22 274 LEU A CA 1
ATOM 2122 C C . LEU A 1 274 ? -96.144 -48.018 104.113 1.00 53.22 274 LEU A C 1
ATOM 2124 O O . LEU A 1 274 ? -95.991 -49.132 103.622 1.00 53.22 274 LEU A O 1
ATOM 2128 N N . SER A 1 275 ? -97.362 -47.540 104.409 1.00 52.38 275 SER A N 1
ATOM 2129 C CA . SER A 1 275 ? -98.610 -48.318 104.262 1.00 52.38 275 SER A CA 1
ATOM 2130 C C . SER A 1 275 ? -99.385 -48.076 102.954 1.00 52.38 275 SER A C 1
ATOM 2132 O O . SER A 1 275 ? -100.325 -48.808 102.655 1.00 52.38 275 SER A O 1
ATOM 2134 N N . GLU A 1 276 ? -98.981 -47.097 102.134 1.00 54.25 276 GLU A N 1
ATOM 2135 C CA . GLU A 1 276 ? -99.733 -46.669 100.936 1.00 54.25 276 GLU A CA 1
ATOM 2136 C C . GLU A 1 276 ? -99.211 -47.287 99.617 1.00 54.25 276 GLU A C 1
ATOM 2138 O O . GLU A 1 276 ? -99.870 -47.232 98.579 1.00 54.25 276 GLU A O 1
ATOM 2143 N N . GLY A 1 277 ? -98.044 -47.944 99.646 1.00 54.00 277 GLY A N 1
ATOM 2144 C CA . GLY A 1 277 ? -97.405 -48.539 98.463 1.00 54.00 277 GLY A CA 1
ATOM 2145 C C . GLY A 1 277 ? -98.014 -49.862 97.974 1.00 54.00 277 GLY A C 1
ATOM 2146 O O . GLY A 1 277 ? -97.856 -50.212 96.804 1.00 54.00 277 GLY A O 1
ATOM 2147 N N . GLU A 1 278 ? -98.746 -50.592 98.819 1.00 54.31 278 GLU A N 1
ATOM 2148 C CA . GLU A 1 278 ? -99.268 -51.926 98.474 1.00 54.31 278 GLU A CA 1
ATOM 2149 C C . GLU A 1 278 ? -100.556 -51.895 97.622 1.00 54.31 278 GLU A C 1
ATOM 2151 O O . GLU A 1 278 ? -100.924 -52.908 97.027 1.00 54.31 278 GLU A O 1
ATOM 2156 N N . ALA A 1 279 ? -101.210 -50.737 97.460 1.00 54.31 279 ALA A N 1
ATOM 2157 C CA . ALA A 1 279 ? -102.469 -50.616 96.710 1.00 54.31 279 ALA A CA 1
ATOM 2158 C C . ALA A 1 279 ? -102.305 -50.438 95.180 1.00 54.31 279 ALA A C 1
ATOM 2160 O O . ALA A 1 279 ? -103.244 -50.692 94.426 1.00 54.31 279 ALA A O 1
ATOM 2161 N N . ASN A 1 280 ? -101.121 -50.059 94.680 1.00 54.41 280 ASN A N 1
ATOM 2162 C CA . ASN A 1 280 ? -100.926 -49.714 93.259 1.00 54.41 280 ASN A CA 1
ATOM 2163 C C . ASN A 1 280 ? -100.609 -50.899 92.322 1.00 54.41 280 ASN A C 1
ATOM 2165 O O . ASN A 1 280 ? -100.540 -50.723 91.105 1.00 54.41 280 ASN A O 1
ATOM 2169 N N . LEU A 1 281 ? -100.469 -52.121 92.842 1.00 56.09 281 LEU A N 1
ATOM 2170 C CA . LEU A 1 281 ? -100.158 -53.314 92.037 1.00 56.09 281 LEU A CA 1
ATOM 2171 C C . LEU A 1 281 ? -101.377 -53.933 91.320 1.00 56.09 281 LEU A C 1
ATOM 2173 O O . LEU A 1 281 ? -101.201 -54.758 90.425 1.00 56.09 281 LEU A O 1
ATOM 2177 N N . GLN A 1 282 ? -102.609 -53.518 91.645 1.00 54.25 282 GLN A N 1
ATOM 2178 C CA . GLN A 1 282 ? -103.835 -54.079 91.050 1.00 54.25 282 GLN A CA 1
ATOM 2179 C C . GLN A 1 282 ? -104.287 -53.416 89.733 1.00 54.25 282 GLN A C 1
ATOM 2181 O O . GLN A 1 282 ? -105.047 -54.024 88.982 1.00 54.25 282 GLN A O 1
ATOM 2186 N N . THR A 1 283 ? -103.789 -52.226 89.383 1.00 56.75 283 THR A N 1
ATOM 2187 C CA . THR A 1 283 ? -104.227 -51.491 88.173 1.00 56.75 283 THR A CA 1
ATOM 2188 C C . THR A 1 283 ? -103.524 -51.957 86.884 1.00 56.75 283 THR A C 1
ATOM 2190 O O . THR A 1 283 ? -104.023 -51.740 85.783 1.00 56.75 283 THR A O 1
ATOM 2193 N N . ILE A 1 284 ? -102.396 -52.668 86.987 1.00 59.19 284 ILE A N 1
ATOM 2194 C CA . ILE A 1 284 ? -101.554 -53.061 85.837 1.00 59.19 284 ILE A CA 1
ATOM 2195 C C . ILE A 1 284 ? -102.102 -54.293 85.080 1.00 59.19 284 ILE A C 1
ATOM 2197 O O . ILE A 1 284 ? -101.720 -54.552 83.942 1.00 59.19 284 ILE A O 1
ATOM 2201 N N . GLN A 1 285 ? -103.055 -55.040 85.646 1.00 52.28 285 GLN A N 1
ATOM 2202 C CA . GLN A 1 285 ? -103.557 -56.279 85.030 1.00 52.28 285 GLN A CA 1
ATOM 2203 C C . GLN A 1 285 ? -104.627 -56.093 83.930 1.00 52.28 285 GLN A C 1
ATOM 2205 O O . GLN A 1 285 ? -104.990 -57.076 83.288 1.00 52.28 285 GLN A O 1
ATOM 2210 N N . ALA A 1 286 ? -105.102 -54.873 83.643 1.00 54.78 286 ALA A N 1
ATOM 2211 C CA . ALA A 1 286 ? -106.169 -54.636 82.654 1.00 54.78 286 ALA A CA 1
ATOM 2212 C C . ALA A 1 286 ? -105.692 -54.223 81.238 1.00 54.78 286 ALA A C 1
ATOM 2214 O O . ALA A 1 286 ? -106.485 -54.268 80.302 1.00 54.78 286 ALA A O 1
ATOM 2215 N N . THR A 1 287 ? -104.418 -53.867 81.030 1.00 63.06 287 THR A N 1
ATOM 2216 C CA . THR A 1 287 ? -103.930 -53.259 79.767 1.00 63.06 287 THR A CA 1
ATOM 2217 C C . THR A 1 287 ? -103.284 -54.234 78.769 1.00 63.06 287 THR A C 1
ATOM 2219 O O . THR A 1 287 ? -103.049 -53.875 77.619 1.00 63.06 287 THR A O 1
ATOM 2222 N N . PHE A 1 288 ? -103.067 -55.503 79.137 1.00 60.81 288 PHE A N 1
ATOM 2223 C CA . PHE A 1 288 ? -102.460 -56.516 78.250 1.00 60.81 288 PHE A CA 1
ATOM 2224 C C . PHE A 1 288 ? -103.373 -57.009 77.103 1.00 60.81 288 PHE A C 1
ATOM 2226 O O . PHE A 1 288 ? -102.918 -57.738 76.219 1.00 60.81 288 PHE A O 1
ATOM 2233 N N . GLY A 1 289 ? -104.658 -56.636 77.094 1.00 58.88 289 GLY A N 1
ATOM 2234 C CA . GLY A 1 289 ? -105.627 -57.053 76.071 1.00 58.88 289 GLY A CA 1
ATOM 2235 C C . GLY A 1 289 ? -105.527 -56.295 74.740 1.00 58.88 289 GLY A C 1
ATOM 2236 O O . GLY A 1 289 ? -105.810 -56.874 73.693 1.00 58.88 289 GLY A O 1
ATOM 2237 N N . GLU A 1 290 ? -105.080 -55.037 74.752 1.00 61.34 290 GLU A N 1
ATOM 2238 C CA . GLU A 1 290 ? -105.027 -54.178 73.555 1.00 61.34 290 GLU A CA 1
ATOM 2239 C C . GLU A 1 290 ? -103.755 -54.405 72.713 1.00 61.34 290 GLU A C 1
ATOM 2241 O O . GLU A 1 290 ? -103.779 -54.275 71.489 1.00 61.34 290 GLU A O 1
ATOM 2246 N N . GLU A 1 291 ? -102.659 -54.868 73.322 1.00 63.22 291 GLU A N 1
ATOM 2247 C CA . GLU A 1 291 ? -101.380 -55.086 72.626 1.00 63.22 291 GLU A CA 1
ATOM 2248 C C . GLU A 1 291 ? -101.389 -56.316 71.693 1.00 63.22 291 GLU A C 1
ATOM 2250 O O . GLU A 1 291 ? -100.613 -56.401 70.735 1.00 63.22 291 GLU A O 1
ATOM 2255 N N . ARG A 1 292 ? -102.301 -57.273 71.911 1.00 62.22 292 ARG A N 1
ATOM 2256 C CA . ARG A 1 292 ? -102.379 -58.495 71.093 1.00 62.22 292 ARG A CA 1
ATOM 2257 C C . ARG A 1 292 ? -103.019 -58.257 69.718 1.00 62.22 292 ARG A C 1
ATOM 2259 O O . ARG A 1 292 ? -102.649 -58.944 68.773 1.00 62.22 292 ARG A O 1
ATOM 2266 N N . ALA A 1 293 ? -103.902 -57.264 69.585 1.00 62.69 293 ALA A N 1
ATOM 2267 C CA . ALA A 1 293 ? -104.576 -56.934 68.324 1.00 62.69 293 ALA A CA 1
ATOM 2268 C C . ALA A 1 293 ? -103.691 -56.124 67.349 1.00 62.69 293 ALA A C 1
ATOM 2270 O O . ALA A 1 293 ? -103.828 -56.253 66.135 1.00 62.69 293 ALA A O 1
ATOM 2271 N N . ALA A 1 294 ? -102.730 -55.341 67.857 1.00 65.62 294 ALA A N 1
ATOM 2272 C CA . ALA A 1 294 ? -101.815 -54.548 67.027 1.00 65.62 294 ALA A CA 1
ATOM 2273 C C . ALA A 1 294 ? -100.742 -55.397 66.308 1.00 65.62 294 ALA A C 1
ATOM 2275 O O . ALA A 1 294 ? -100.283 -55.039 65.222 1.00 65.62 294 ALA A O 1
ATOM 2276 N N . ARG A 1 295 ? -100.354 -56.552 66.871 1.00 65.06 295 ARG A N 1
ATOM 2277 C CA . ARG A 1 295 ? -99.310 -57.420 66.286 1.00 65.06 295 ARG A CA 1
ATOM 2278 C C . ARG A 1 295 ? -99.760 -58.169 65.027 1.00 65.06 295 ARG A C 1
ATOM 2280 O O . ARG A 1 295 ? -98.921 -58.506 64.198 1.00 65.06 295 ARG A O 1
ATOM 2287 N N . GLU A 1 296 ? -101.060 -58.383 64.842 1.00 64.62 296 GLU A N 1
ATOM 2288 C CA . GLU A 1 296 ? -101.596 -59.132 63.696 1.00 64.62 296 GLU A CA 1
ATOM 2289 C C . GLU A 1 296 ? -101.668 -58.274 62.414 1.00 64.62 296 GLU A C 1
ATOM 2291 O O . GLU A 1 296 ? -101.465 -58.781 61.313 1.00 64.62 296 GLU A O 1
ATOM 2296 N N . GLN A 1 297 ? -101.823 -56.948 62.542 1.00 63.69 297 GLN A N 1
ATOM 2297 C CA . GLN A 1 297 ? -101.761 -56.006 61.411 1.00 63.69 297 GLN A CA 1
ATOM 2298 C C . GLN A 1 297 ? -100.324 -55.757 60.913 1.00 63.69 297 GLN A C 1
ATOM 2300 O O . GLN A 1 297 ? -100.109 -55.570 59.716 1.00 63.69 297 GLN A O 1
ATOM 2305 N N . LEU A 1 298 ? -99.325 -55.821 61.802 1.00 65.81 298 LEU A N 1
ATOM 2306 C CA . LEU A 1 298 ? -97.902 -55.697 61.449 1.00 65.81 298 LEU A CA 1
ATOM 2307 C C . LEU A 1 298 ? -97.387 -56.893 60.626 1.00 65.81 298 LEU A C 1
ATOM 2309 O O . LEU A 1 298 ? -96.568 -56.706 59.729 1.00 65.81 298 LEU A O 1
ATOM 2313 N N . ALA A 1 299 ? -97.909 -58.101 60.859 1.00 65.81 299 ALA A N 1
ATOM 2314 C CA . ALA A 1 299 ? -97.515 -59.298 60.111 1.00 65.81 299 ALA A CA 1
ATOM 2315 C C . ALA A 1 299 ? -97.938 -59.257 58.625 1.00 65.81 299 ALA A C 1
ATOM 2317 O O . ALA A 1 299 ? -97.221 -59.768 57.765 1.00 65.81 299 ALA A O 1
ATOM 2318 N N . ALA A 1 300 ? -99.060 -58.603 58.299 1.00 66.62 300 ALA A N 1
ATOM 2319 C CA . ALA A 1 300 ? -99.538 -58.474 56.919 1.00 66.62 300 ALA A CA 1
ATOM 2320 C C . ALA A 1 300 ? -98.712 -57.473 56.083 1.00 66.62 300 ALA A C 1
ATOM 2322 O O . ALA A 1 300 ? -98.510 -57.681 54.887 1.00 66.62 300 ALA A O 1
ATOM 2323 N N . VAL A 1 301 ? -98.192 -56.408 56.706 1.00 69.44 301 VAL A N 1
ATOM 2324 C CA . VAL A 1 301 ? -97.351 -55.401 56.031 1.00 69.44 301 VAL A CA 1
ATOM 2325 C C . VAL A 1 301 ? -95.964 -55.958 55.694 1.00 69.44 301 VAL A C 1
ATOM 2327 O O . VAL A 1 301 ? -95.436 -55.671 54.620 1.00 69.44 301 VAL A O 1
ATOM 2330 N N . VAL A 1 302 ? -95.393 -56.800 56.562 1.00 73.19 302 VAL A N 1
ATOM 2331 C CA . VAL A 1 302 ? -94.081 -57.432 56.329 1.00 73.19 302 VAL A CA 1
ATOM 2332 C C . VAL A 1 302 ? -94.127 -58.369 55.117 1.00 73.19 302 VAL A C 1
ATOM 2334 O O . VAL A 1 302 ? -93.286 -58.252 54.232 1.00 73.19 302 VAL A O 1
ATOM 2337 N N . ALA A 1 303 ? -95.177 -59.187 54.985 1.00 69.88 303 ALA A N 1
ATOM 2338 C CA . ALA A 1 303 ? -95.336 -60.078 53.833 1.00 69.88 303 ALA A CA 1
ATOM 2339 C C . ALA A 1 303 ? -95.472 -59.327 52.489 1.00 69.88 303 ALA A C 1
ATOM 2341 O O . ALA A 1 303 ? -94.991 -59.802 51.462 1.00 69.88 303 ALA A O 1
ATOM 2342 N N . SER A 1 304 ? -96.088 -58.136 52.485 1.00 74.75 304 SER A N 1
ATOM 2343 C CA . SER A 1 304 ? -96.163 -57.276 51.292 1.00 74.75 304 SER A CA 1
ATOM 2344 C C . SER A 1 304 ? -94.805 -56.672 50.925 1.00 74.75 304 SER A C 1
ATOM 2346 O O . SER A 1 304 ? -94.490 -56.546 49.744 1.00 74.75 304 SER A O 1
ATOM 2348 N N . LYS A 1 305 ? -94.002 -56.286 51.923 1.00 76.12 305 LYS A N 1
ATOM 2349 C CA . LYS A 1 305 ? -92.681 -55.685 51.701 1.00 76.12 305 LYS A CA 1
ATOM 2350 C C . LYS A 1 305 ? -91.637 -56.714 51.267 1.00 76.12 305 LYS A C 1
ATOM 2352 O O . LYS A 1 305 ? -90.800 -56.387 50.432 1.00 76.12 305 LYS A O 1
ATOM 2357 N N . ASP A 1 306 ? -91.744 -57.964 51.711 1.00 78.56 306 ASP A N 1
ATOM 2358 C CA . ASP A 1 306 ? -90.877 -59.056 51.244 1.00 78.56 306 ASP A CA 1
ATOM 2359 C C . ASP A 1 306 ? -91.098 -59.396 49.750 1.00 78.56 306 ASP A C 1
ATOM 2361 O O . ASP A 1 306 ? -90.155 -59.745 49.031 1.00 78.56 306 ASP A O 1
ATOM 2365 N N . GLY A 1 307 ? -92.325 -59.219 49.241 1.00 74.62 307 GLY A N 1
ATOM 2366 C CA . GLY A 1 307 ? -92.635 -59.332 47.808 1.00 74.62 307 GLY A CA 1
ATOM 2367 C C . GLY A 1 307 ? -92.001 -58.225 46.953 1.00 74.62 307 GLY A C 1
ATOM 2368 O O . GLY A 1 307 ? -91.444 -58.501 45.895 1.00 74.62 307 GLY A O 1
ATOM 2369 N N . GLU A 1 308 ? -92.006 -56.977 47.429 1.00 75.50 308 GLU A N 1
ATOM 2370 C CA . GLU A 1 308 ? -91.334 -55.860 46.742 1.00 75.50 308 GLU A CA 1
ATOM 2371 C C . GLU A 1 308 ? -89.801 -56.010 46.762 1.00 75.50 308 GLU A C 1
ATOM 2373 O O . GLU A 1 308 ? -89.130 -55.719 45.771 1.00 75.50 308 GLU A O 1
ATOM 2378 N N . ILE A 1 309 ? -89.230 -56.519 47.861 1.00 76.94 309 ILE A N 1
ATOM 2379 C CA . ILE A 1 309 ? -87.781 -56.745 47.993 1.00 76.94 309 ILE A CA 1
ATOM 2380 C C . ILE A 1 309 ? -87.282 -57.797 46.994 1.00 76.94 309 ILE A C 1
ATOM 2382 O O . ILE A 1 309 ? -86.204 -57.638 46.419 1.00 76.94 309 ILE A O 1
ATOM 2386 N N . THR A 1 310 ? -88.054 -58.858 46.752 1.00 74.75 310 THR A N 1
ATOM 2387 C CA . THR A 1 310 ? -87.673 -59.900 45.784 1.00 74.75 310 THR A CA 1
ATOM 2388 C C . THR A 1 310 ? -87.726 -59.403 44.340 1.00 74.75 310 THR A C 1
ATOM 2390 O O . THR A 1 310 ? -86.837 -59.737 43.558 1.00 74.75 310 THR A O 1
ATOM 2393 N N . GLN A 1 311 ? -88.683 -58.536 44.003 1.00 76.25 311 GLN A N 1
ATOM 2394 C CA . GLN A 1 311 ? -88.784 -57.931 42.673 1.00 76.25 311 GLN A CA 1
ATOM 2395 C C . GLN A 1 311 ? -87.637 -56.935 42.406 1.00 76.25 311 GLN A C 1
ATOM 2397 O O . GLN A 1 311 ? -86.968 -57.020 41.376 1.00 76.25 311 GLN A O 1
ATOM 2402 N N . LEU A 1 312 ? -87.312 -56.081 43.385 1.00 79.75 312 LEU A N 1
ATOM 2403 C CA . LEU A 1 312 ? -86.167 -55.161 43.311 1.00 79.75 312 LEU A CA 1
ATOM 2404 C C . LEU A 1 312 ? -84.815 -55.890 43.252 1.00 79.75 312 LEU A C 1
ATOM 2406 O O . LEU A 1 312 ? -83.876 -55.413 42.613 1.00 79.75 312 LEU A O 1
ATOM 2410 N N . ALA A 1 313 ? -84.688 -57.053 43.898 1.00 76.00 313 ALA A N 1
ATOM 2411 C CA . ALA A 1 313 ? -83.478 -57.868 43.810 1.00 76.00 313 ALA A CA 1
ATOM 2412 C C . ALA A 1 313 ? -83.258 -58.429 42.394 1.00 76.00 313 ALA A C 1
ATOM 2414 O O . ALA A 1 313 ? -82.112 -58.528 41.953 1.00 76.00 313 ALA A O 1
ATOM 2415 N N . GLN A 1 314 ? -84.339 -58.753 41.680 1.00 78.12 314 GLN A N 1
ATOM 2416 C CA . GLN A 1 314 ? -84.295 -59.284 40.319 1.00 78.12 314 GLN A CA 1
ATOM 2417 C C . GLN A 1 314 ? -83.920 -58.196 39.301 1.00 78.12 314 GLN A C 1
ATOM 2419 O O . GLN A 1 314 ? -82.992 -58.388 38.516 1.00 78.12 314 GLN A O 1
ATOM 2424 N N . GLU A 1 315 ? -84.535 -57.012 39.395 1.00 81.56 315 GLU A N 1
ATOM 2425 C CA . GLU A 1 315 ? -84.185 -55.847 38.564 1.00 81.56 315 GLU A CA 1
ATOM 2426 C C . GLU A 1 315 ? -82.724 -55.408 38.767 1.00 81.56 315 GLU A C 1
ATOM 2428 O O . GLU A 1 315 ? -82.029 -55.038 37.816 1.00 81.56 315 GLU A O 1
ATOM 2433 N N . ARG A 1 316 ? -82.204 -55.503 40.000 1.00 81.19 316 ARG A N 1
ATOM 2434 C CA . ARG A 1 316 ? -80.802 -55.170 40.296 1.00 81.19 316 ARG A CA 1
ATOM 2435 C C . ARG A 1 316 ? -79.810 -56.126 39.630 1.00 81.19 316 ARG A C 1
ATOM 2437 O O . ARG A 1 316 ? -78.712 -55.700 39.271 1.00 81.19 316 ARG A O 1
ATOM 2444 N N . GLU A 1 317 ? -80.164 -57.398 39.480 1.00 82.94 317 GLU A N 1
ATOM 2445 C CA . GLU A 1 317 ? -79.293 -58.389 38.842 1.00 82.94 317 GLU A CA 1
ATOM 2446 C C . GLU A 1 317 ? -79.281 -58.232 37.313 1.00 82.94 317 GLU A C 1
ATOM 2448 O O . GLU A 1 317 ? -78.223 -58.318 36.686 1.00 82.94 317 GLU A O 1
ATOM 2453 N N . GLU A 1 318 ? -80.420 -57.881 36.710 1.00 81.06 318 GLU A N 1
ATOM 2454 C CA . GLU A 1 318 ? -80.497 -57.543 35.283 1.00 81.06 318 GLU A CA 1
ATOM 2455 C C . GLU A 1 318 ? -79.680 -56.283 34.947 1.00 81.06 318 GLU A C 1
ATOM 2457 O O . GLU A 1 318 ? -78.907 -56.281 33.983 1.00 81.06 318 GLU A O 1
ATOM 2462 N N . LEU A 1 319 ? -79.757 -55.240 35.785 1.00 82.44 319 LEU A N 1
ATOM 2463 C CA . LEU A 1 319 ? -78.928 -54.037 35.641 1.00 82.44 319 LEU A CA 1
ATOM 2464 C C . LEU A 1 319 ? -77.433 -54.326 35.831 1.00 82.44 319 LEU A C 1
ATOM 2466 O O . LEU A 1 319 ? -76.612 -53.761 35.109 1.00 82.44 319 LEU A O 1
ATOM 2470 N N . ARG A 1 320 ? -77.060 -55.232 36.745 1.00 84.94 320 ARG A N 1
ATOM 2471 C CA . ARG A 1 320 ? -75.664 -55.677 36.903 1.00 84.94 320 ARG A CA 1
ATOM 2472 C C . ARG A 1 320 ? -75.135 -56.392 35.669 1.00 84.94 320 ARG A C 1
ATOM 2474 O O . ARG A 1 320 ? -74.011 -56.122 35.259 1.00 84.94 320 ARG A O 1
ATOM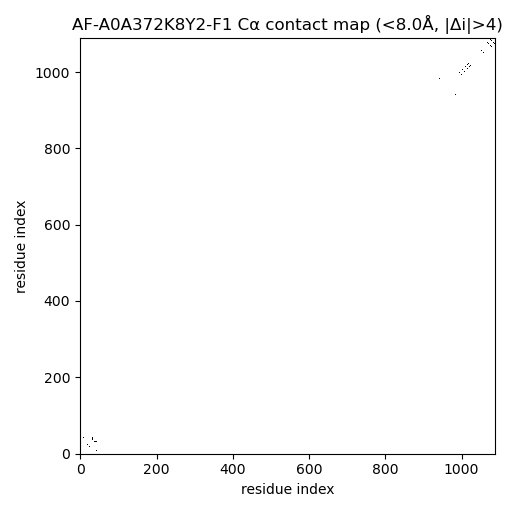 2481 N N . SER A 1 321 ? -75.932 -57.265 35.056 1.00 81.56 321 SER A N 1
ATOM 2482 C CA . SER A 1 321 ? -75.534 -57.940 33.816 1.00 81.56 321 SER A CA 1
ATOM 2483 C C . SER A 1 321 ? -75.368 -56.953 32.653 1.00 81.56 321 SER A C 1
ATOM 2485 O O . SER A 1 321 ? -74.444 -57.092 31.850 1.00 81.56 321 SER A O 1
ATOM 2487 N N . ALA A 1 322 ? -76.222 -55.928 32.573 1.00 79.69 322 ALA A N 1
ATOM 2488 C CA . ALA A 1 322 ? -76.095 -54.865 31.578 1.00 79.69 322 ALA A CA 1
ATOM 2489 C C . ALA A 1 322 ? -74.862 -53.971 31.817 1.00 79.69 322 ALA A C 1
ATOM 2491 O O . ALA A 1 322 ? -74.190 -53.606 30.852 1.00 79.69 322 ALA A O 1
ATOM 2492 N N . LEU A 1 323 ? -74.540 -53.666 33.080 1.00 75.69 323 LEU A N 1
ATOM 2493 C CA . LEU A 1 323 ? -73.327 -52.938 33.470 1.00 75.69 323 LEU A CA 1
ATOM 2494 C C . LEU A 1 323 ? -72.058 -53.720 33.122 1.00 75.69 323 LEU A C 1
ATOM 2496 O O . LEU A 1 323 ? -71.200 -53.169 32.449 1.00 75.69 323 LEU A O 1
ATOM 2500 N N . ALA A 1 324 ? -71.994 -55.016 33.441 1.00 79.56 324 ALA A N 1
ATOM 2501 C CA . ALA A 1 324 ? -70.840 -55.854 33.102 1.00 79.56 324 ALA A CA 1
ATOM 2502 C C . ALA A 1 324 ? -70.546 -55.867 31.589 1.00 79.56 324 ALA A C 1
ATOM 2504 O O . ALA A 1 324 ? -69.401 -55.743 31.171 1.00 79.56 324 ALA A O 1
ATOM 2505 N N . LYS A 1 325 ? -71.589 -55.921 30.746 1.00 82.56 325 LYS A N 1
ATOM 2506 C CA . LYS A 1 325 ? -71.423 -55.824 29.285 1.00 82.56 325 LYS A CA 1
ATOM 2507 C C . LYS A 1 325 ? -70.931 -54.451 28.825 1.00 82.56 325 LYS A C 1
ATOM 2509 O O . LYS A 1 325 ? -70.242 -54.366 27.814 1.00 82.56 325 LYS A O 1
ATOM 2514 N N . LYS A 1 326 ? -71.315 -53.376 29.518 1.00 81.38 326 LYS A N 1
ATOM 2515 C CA . LYS A 1 326 ? -70.830 -52.022 29.223 1.00 81.38 326 LYS A CA 1
ATOM 2516 C C . LYS A 1 326 ? -69.393 -51.823 29.691 1.00 81.38 326 LYS A C 1
ATOM 2518 O O . LYS A 1 326 ? -68.650 -51.146 28.992 1.00 81.38 326 LYS A O 1
ATOM 2523 N N . ASP A 1 327 ? -68.992 -52.456 30.787 1.00 84.88 327 ASP A N 1
ATOM 2524 C CA . ASP A 1 327 ? -67.609 -52.452 31.265 1.00 84.88 327 ASP A CA 1
ATOM 2525 C C . ASP A 1 327 ? -66.670 -53.171 30.279 1.00 84.88 327 ASP A C 1
ATOM 2527 O O . ASP A 1 327 ? -65.605 -52.640 29.965 1.00 84.88 327 ASP A O 1
ATOM 2531 N N . ASP A 1 328 ? -67.096 -54.297 29.689 1.00 81.75 328 ASP A N 1
ATOM 2532 C CA . ASP A 1 328 ? -66.346 -54.979 28.618 1.00 81.75 328 ASP A CA 1
ATOM 2533 C C . ASP A 1 328 ? -66.203 -54.095 27.357 1.00 81.75 328 ASP A C 1
ATOM 2535 O O . ASP A 1 328 ? -65.142 -54.027 26.730 1.00 81.75 328 ASP A O 1
ATOM 2539 N N . GLU A 1 329 ? -67.262 -53.367 26.988 1.00 84.31 329 GLU A N 1
ATOM 2540 C CA . GLU A 1 329 ? -67.258 -52.443 25.846 1.00 84.31 329 GLU A CA 1
ATOM 2541 C C . GLU A 1 329 ? -66.334 -51.234 26.111 1.00 84.31 329 GLU A C 1
ATOM 2543 O O . GLU A 1 329 ? -65.559 -50.836 25.238 1.00 84.31 329 GLU A O 1
ATOM 2548 N N . ILE A 1 330 ? -66.335 -50.702 27.339 1.00 80.81 330 ILE A N 1
ATOM 2549 C CA . ILE A 1 330 ? -65.422 -49.642 27.793 1.00 80.81 330 ILE A CA 1
ATOM 2550 C C . ILE A 1 330 ? -63.969 -50.129 27.794 1.00 80.81 330 ILE A C 1
ATOM 2552 O O . ILE A 1 330 ? -63.092 -49.381 27.362 1.00 80.81 330 ILE A O 1
ATOM 2556 N N . ALA A 1 331 ? -63.704 -51.370 28.211 1.00 80.19 331 ALA A N 1
ATOM 2557 C CA . ALA A 1 331 ? -62.366 -51.955 28.165 1.00 80.19 331 ALA A CA 1
ATOM 2558 C C . ALA A 1 331 ? -61.840 -52.035 26.720 1.00 80.19 331 ALA A C 1
ATOM 2560 O O . ALA A 1 331 ? -60.727 -51.585 26.450 1.00 80.19 331 ALA A O 1
ATOM 2561 N N . SER A 1 332 ? -62.671 -52.483 25.772 1.00 79.81 332 SER A N 1
ATOM 2562 C CA . SER A 1 332 ? -62.289 -52.537 24.351 1.00 79.81 332 SER A CA 1
ATOM 2563 C C . SER A 1 332 ? -62.046 -51.150 23.730 1.00 79.81 332 SER A C 1
ATOM 2565 O O . SER A 1 332 ? -61.114 -50.960 22.949 1.00 79.81 332 SER A O 1
ATOM 2567 N N . LEU A 1 333 ? -62.838 -50.142 24.115 1.00 82.88 333 LEU A N 1
ATOM 2568 C CA . LEU A 1 333 ? -62.647 -48.758 23.668 1.00 82.88 333 LEU A CA 1
ATOM 2569 C C . LEU A 1 333 ? -61.428 -48.095 24.325 1.00 82.88 333 LEU A C 1
ATOM 2571 O O . LEU A 1 333 ? -60.785 -47.250 23.704 1.00 82.88 333 LEU A O 1
ATOM 2575 N N . SER A 1 334 ? -61.099 -48.474 25.560 1.00 78.44 334 SER A N 1
ATOM 2576 C CA . SER A 1 334 ? -59.884 -48.045 26.256 1.00 78.44 334 SER A CA 1
ATOM 2577 C C . SER A 1 334 ? -58.631 -48.571 25.558 1.00 78.44 334 SER A C 1
ATOM 2579 O O . SER A 1 334 ? -57.678 -47.818 25.375 1.00 78.44 334 SER A O 1
ATOM 2581 N N . GLU A 1 335 ? -58.645 -49.832 25.128 1.00 84.19 335 GLU A N 1
ATOM 2582 C CA . GLU A 1 335 ? -57.536 -50.458 24.403 1.00 84.19 335 GLU A CA 1
ATOM 2583 C C . GLU A 1 335 ? -57.327 -49.802 23.027 1.00 84.19 335 GLU A C 1
ATOM 2585 O O . GLU A 1 335 ? -56.232 -49.330 22.726 1.00 84.19 335 GLU A O 1
ATOM 2590 N N . ALA A 1 336 ? -58.402 -49.602 22.255 1.00 80.94 336 ALA A N 1
ATOM 2591 C CA . ALA A 1 336 ? -58.339 -48.876 20.981 1.00 80.94 336 ALA A CA 1
ATOM 2592 C C . ALA A 1 336 ? -57.890 -47.407 21.142 1.00 80.94 336 ALA A C 1
ATOM 2594 O O . ALA A 1 336 ? -57.211 -46.846 20.278 1.00 80.94 336 ALA A O 1
ATOM 2595 N N . ARG A 1 337 ? -58.259 -46.756 22.255 1.00 86.19 337 ARG A N 1
ATOM 2596 C CA . ARG A 1 337 ? -57.789 -45.404 22.583 1.00 86.19 337 ARG A CA 1
ATOM 2597 C C . ARG A 1 337 ? -56.293 -45.392 22.893 1.00 86.19 337 ARG A C 1
ATOM 2599 O O . ARG A 1 337 ? -55.638 -44.435 22.488 1.00 86.19 337 ARG A O 1
ATOM 2606 N N . GLN A 1 338 ? -55.771 -46.410 23.577 1.00 85.06 338 GLN A N 1
ATOM 2607 C CA . GLN A 1 338 ? -54.346 -46.515 23.892 1.00 85.06 338 GLN A CA 1
ATOM 2608 C C . GLN A 1 338 ? -53.509 -46.706 22.622 1.00 85.06 338 GLN A C 1
ATOM 2610 O O . GLN A 1 338 ? -52.543 -45.978 22.426 1.00 85.06 338 GLN A O 1
ATOM 2615 N N . GLU A 1 339 ? -53.943 -47.568 21.699 1.00 84.94 339 GLU A N 1
ATOM 2616 C CA . GLU A 1 339 ? -53.259 -47.756 20.411 1.00 84.94 339 GLU A CA 1
ATOM 2617 C C . GLU A 1 339 ? -53.197 -46.460 19.581 1.00 84.94 339 GLU A C 1
ATOM 2619 O O . GLU A 1 339 ? -52.172 -46.136 18.979 1.00 84.94 339 GLU A O 1
ATOM 2624 N N . LEU A 1 340 ? -54.277 -45.668 19.564 1.00 83.12 340 LEU A N 1
ATOM 2625 C CA . LEU A 1 340 ? -54.273 -44.358 18.902 1.00 83.12 340 LEU A CA 1
ATOM 2626 C C . LEU A 1 340 ? -53.349 -43.354 19.599 1.00 83.12 340 LEU A C 1
ATOM 2628 O O . LEU A 1 340 ? -52.732 -42.530 18.922 1.00 83.12 340 LEU A O 1
ATOM 2632 N N . LEU A 1 341 ? -53.252 -43.414 20.927 1.00 88.31 341 LEU A N 1
ATOM 2633 C CA . LEU A 1 341 ? -52.362 -42.564 21.715 1.00 88.31 341 LEU A CA 1
ATOM 2634 C C . LEU A 1 341 ? -50.896 -42.869 21.398 1.00 88.31 341 LEU A C 1
ATOM 2636 O O . LEU A 1 341 ? -50.147 -41.936 21.117 1.00 88.31 341 LEU A O 1
ATOM 2640 N N . ASP A 1 342 ? -50.534 -44.149 21.303 1.00 84.50 342 ASP A N 1
ATOM 2641 C CA . ASP A 1 342 ? -49.187 -44.598 20.944 1.00 84.50 342 ASP A CA 1
ATOM 2642 C C . ASP A 1 342 ? -48.811 -44.166 19.512 1.00 84.50 342 ASP A C 1
ATOM 2644 O O . ASP A 1 342 ? -47.704 -43.680 19.260 1.00 84.50 342 ASP A O 1
ATOM 2648 N N . VAL A 1 343 ? -49.749 -44.253 18.557 1.00 84.50 343 VAL A N 1
ATOM 2649 C CA . VAL A 1 343 ? -49.545 -43.761 17.179 1.00 84.50 343 VAL A CA 1
ATOM 2650 C C . VAL A 1 343 ? -49.373 -42.239 17.142 1.00 84.50 343 VAL A C 1
ATOM 2652 O O . VAL A 1 343 ? -48.551 -41.723 16.378 1.00 84.50 343 VAL A O 1
ATOM 2655 N N . VAL A 1 344 ? -50.137 -41.500 17.948 1.00 83.75 344 VAL A N 1
ATOM 2656 C CA . VAL A 1 344 ? -50.009 -40.040 18.054 1.00 83.75 344 VAL A CA 1
ATOM 2657 C C . VAL A 1 344 ? -48.690 -39.654 18.723 1.00 83.75 344 VAL A C 1
ATOM 2659 O O . VAL A 1 344 ? -48.036 -38.735 18.235 1.00 83.75 344 VAL A O 1
ATOM 2662 N N . GLN A 1 345 ? -48.257 -40.364 19.768 1.00 82.31 345 GLN A N 1
ATOM 2663 C CA . GLN A 1 345 ? -46.948 -40.169 20.397 1.00 82.31 345 GLN A CA 1
ATOM 2664 C C . GLN A 1 345 ? -45.816 -40.435 19.407 1.00 82.31 345 GLN A C 1
ATOM 2666 O O . GLN A 1 345 ? -45.010 -39.542 19.176 1.00 82.31 345 GLN A O 1
ATOM 2671 N N . SER A 1 346 ? -45.841 -41.563 18.695 1.00 85.19 346 SER A N 1
ATOM 2672 C CA . SER A 1 346 ? -44.859 -41.875 17.648 1.00 85.19 346 SER A CA 1
ATOM 2673 C C . SER A 1 346 ? -44.763 -40.780 16.575 1.00 85.19 346 SER A C 1
ATOM 2675 O O . SER A 1 346 ? -43.667 -40.403 16.150 1.00 85.19 346 SER A O 1
ATOM 2677 N N . LYS A 1 347 ? -45.902 -40.228 16.134 1.00 81.81 347 LYS A N 1
ATOM 2678 C CA . LYS A 1 347 ? -45.911 -39.128 15.159 1.00 81.81 347 LYS A CA 1
ATOM 2679 C C . LYS A 1 347 ? -45.453 -37.799 15.751 1.00 81.81 347 LYS A C 1
ATOM 2681 O O . LYS A 1 347 ? -44.791 -37.042 15.044 1.00 81.81 347 LYS A O 1
ATOM 2686 N N . ASN A 1 348 ? -45.776 -37.517 17.009 1.00 82.50 348 ASN A N 1
ATOM 2687 C CA . ASN A 1 348 ? -45.292 -36.331 17.708 1.00 82.50 348 ASN A CA 1
ATOM 2688 C C . ASN A 1 348 ? -43.783 -36.398 17.945 1.00 82.50 348 ASN A C 1
ATOM 2690 O O . ASN A 1 348 ? -43.116 -35.384 17.769 1.00 82.50 348 ASN A O 1
ATOM 2694 N N . ASP A 1 349 ? -43.232 -37.574 18.234 1.00 81.81 349 ASP A N 1
ATOM 2695 C CA . ASP A 1 349 ? -41.792 -37.783 18.376 1.00 81.81 349 ASP A CA 1
ATOM 2696 C C . ASP A 1 349 ? -41.079 -37.583 17.032 1.00 81.81 349 ASP A C 1
ATOM 2698 O O . ASP A 1 349 ? -40.080 -36.865 16.947 1.00 81.81 349 ASP A O 1
ATOM 2702 N N . ALA A 1 350 ? -41.634 -38.117 15.938 1.00 79.75 350 ALA A N 1
ATOM 2703 C CA . ALA A 1 350 ? -41.116 -37.873 14.590 1.00 79.75 350 ALA A CA 1
ATOM 2704 C C . ALA A 1 350 ? -41.183 -36.383 14.199 1.00 79.75 350 ALA A C 1
ATOM 2706 O O . ALA A 1 350 ? -40.233 -35.845 13.623 1.00 79.75 350 ALA A O 1
ATOM 2707 N N . LEU A 1 351 ? -42.274 -35.693 14.551 1.00 80.81 351 LEU A N 1
ATOM 2708 C CA . LEU A 1 351 ? -42.423 -34.254 14.332 1.00 80.81 351 LEU A CA 1
ATOM 2709 C C . LEU A 1 351 ? -41.425 -33.456 15.184 1.00 80.81 351 LEU A C 1
ATOM 2711 O O . LEU A 1 351 ? -40.782 -32.551 14.662 1.00 80.81 351 LEU A O 1
ATOM 2715 N N . ALA A 1 352 ? -41.226 -33.821 16.452 1.00 79.69 352 ALA A N 1
ATOM 2716 C CA . ALA A 1 352 ? -40.241 -33.208 17.341 1.00 79.69 352 ALA A CA 1
ATOM 2717 C C . ALA A 1 352 ? -38.811 -33.392 16.814 1.00 79.69 352 ALA A C 1
ATOM 2719 O O . ALA A 1 352 ? -38.009 -32.460 16.861 1.00 79.69 352 ALA A O 1
ATOM 2720 N N . THR A 1 353 ? -38.509 -34.555 16.233 1.00 81.88 353 THR A N 1
ATOM 2721 C CA . THR A 1 353 ? -37.215 -34.825 15.593 1.00 81.88 353 THR A 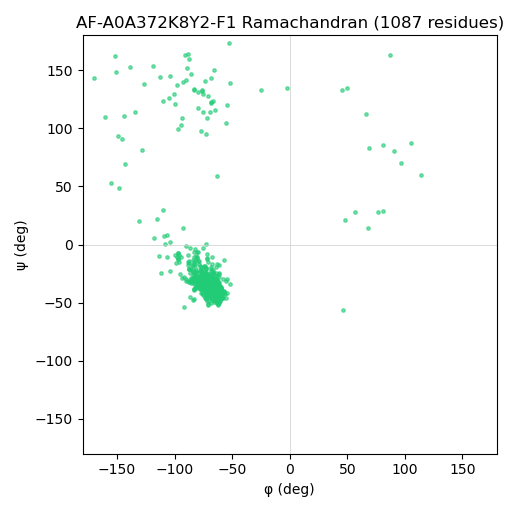CA 1
ATOM 2722 C C . THR A 1 353 ? -37.020 -33.952 14.348 1.00 81.88 353 THR A C 1
ATOM 2724 O O . THR A 1 353 ? -35.955 -33.365 14.157 1.00 81.88 353 THR A O 1
ATOM 2727 N N . SER A 1 354 ? -38.061 -33.797 13.521 1.00 76.62 354 SER A N 1
ATOM 2728 C CA . SER A 1 354 ? -38.027 -32.923 12.342 1.00 76.62 354 SER A CA 1
ATOM 2729 C C . SER A 1 354 ? -37.898 -31.443 12.716 1.00 76.62 354 SER A C 1
ATOM 2731 O O . SER A 1 354 ? -37.162 -30.713 12.054 1.00 76.62 354 SER A O 1
ATOM 2733 N N . VAL A 1 355 ? -38.579 -30.995 13.774 1.00 83.00 355 VAL A N 1
ATOM 2734 C CA . VAL A 1 355 ? -38.467 -29.625 14.298 1.00 83.00 355 VAL A CA 1
ATOM 2735 C C . VAL A 1 355 ? -37.063 -29.384 14.852 1.00 83.00 355 VAL A C 1
ATOM 2737 O O . VAL A 1 355 ? -36.452 -28.380 14.508 1.00 83.00 355 VAL A O 1
ATOM 2740 N N . GLN A 1 356 ? -36.479 -30.338 15.588 1.00 77.62 356 GLN A N 1
ATOM 2741 C CA . GLN A 1 356 ? -35.089 -30.237 16.049 1.00 77.62 356 GLN A CA 1
ATOM 2742 C C . GLN A 1 356 ? -34.077 -30.150 14.898 1.00 77.62 356 GLN A C 1
ATOM 2744 O O . GLN A 1 356 ? -33.111 -29.395 14.993 1.00 77.62 356 GLN A O 1
ATOM 2749 N N . GLN A 1 357 ? -34.279 -30.890 13.803 1.00 78.25 357 GLN A N 1
ATOM 2750 C CA . GLN A 1 357 ? -33.435 -30.773 12.607 1.00 78.25 357 GLN A CA 1
ATOM 2751 C C . GLN A 1 357 ? -33.588 -29.400 11.940 1.00 78.25 357 GLN A C 1
ATOM 2753 O O . GLN A 1 357 ? -32.599 -28.806 11.508 1.00 78.25 357 GLN A O 1
ATOM 2758 N N . GLN A 1 358 ? -34.813 -28.875 11.885 1.00 76.50 358 GLN A N 1
ATOM 2759 C CA . GLN A 1 358 ? -35.092 -27.561 11.317 1.00 76.50 358 GLN A CA 1
ATOM 2760 C C . GLN A 1 358 ? -34.500 -26.430 12.176 1.00 76.50 358 GLN A C 1
ATOM 2762 O O . GLN A 1 358 ? -33.925 -25.488 11.630 1.00 76.50 358 GLN A O 1
ATOM 2767 N N . ASP A 1 359 ? -34.554 -26.557 13.501 1.00 81.50 359 ASP A N 1
ATOM 2768 C CA . ASP A 1 359 ? -33.931 -25.626 14.443 1.00 81.50 359 ASP A CA 1
ATOM 2769 C C . ASP A 1 359 ? -32.402 -25.709 14.399 1.00 81.50 359 ASP A C 1
ATOM 2771 O O . ASP A 1 359 ? -31.738 -24.678 14.447 1.00 81.50 359 ASP A O 1
ATOM 2775 N N . ALA A 1 360 ? -31.817 -26.898 14.219 1.00 76.88 360 ALA A N 1
ATOM 2776 C CA . ALA A 1 360 ? -30.373 -27.049 14.034 1.00 76.88 360 ALA A CA 1
ATOM 2777 C C . ALA A 1 360 ? -29.881 -26.352 12.753 1.00 76.88 360 ALA A C 1
ATOM 2779 O O . ALA A 1 360 ? -28.881 -25.636 12.786 1.00 76.88 360 ALA A O 1
ATOM 2780 N N . LEU A 1 361 ? -30.610 -26.498 11.641 1.00 77.31 361 LEU A N 1
ATOM 2781 C CA . LEU A 1 361 ? -30.309 -25.786 10.394 1.00 77.31 361 LEU A CA 1
ATOM 2782 C C . LEU A 1 361 ? -30.516 -24.275 10.533 1.00 77.31 361 LEU A C 1
ATOM 2784 O O . LEU A 1 361 ? -29.720 -23.493 10.016 1.00 77.31 361 LEU A O 1
ATOM 2788 N N . ARG A 1 362 ? -31.555 -23.848 11.260 1.00 82.00 362 ARG A N 1
ATOM 2789 C CA . ARG A 1 362 ? -31.809 -22.433 11.543 1.00 82.00 362 ARG A CA 1
ATOM 2790 C C . ARG A 1 362 ? -30.713 -21.829 12.417 1.00 82.00 362 ARG A C 1
ATOM 2792 O O . ARG A 1 362 ? -30.265 -20.728 12.125 1.00 82.00 362 ARG A O 1
ATOM 2799 N N . ASN A 1 363 ? -30.248 -22.547 13.433 1.00 81.06 363 ASN A N 1
ATOM 2800 C CA . ASN A 1 363 ? -29.164 -22.109 14.307 1.00 81.06 363 ASN A CA 1
ATOM 2801 C C . ASN A 1 363 ? -27.827 -22.063 13.563 1.00 81.06 363 ASN A C 1
ATOM 2803 O O . ASN A 1 363 ? -27.094 -21.097 13.729 1.00 81.06 363 ASN A O 1
ATOM 2807 N N . ALA A 1 364 ? -27.541 -23.028 12.682 1.00 78.31 364 ALA A N 1
ATOM 2808 C CA . ALA A 1 364 ? -26.368 -22.974 11.808 1.00 78.31 364 ALA A CA 1
ATOM 2809 C C . ALA A 1 364 ? -26.433 -21.779 10.840 1.00 78.31 364 ALA A C 1
ATOM 2811 O O . ALA A 1 364 ? -25.453 -21.061 10.676 1.00 78.31 364 ALA A O 1
ATOM 2812 N N . ALA A 1 365 ? -27.602 -21.499 10.255 1.00 72.88 365 ALA A N 1
ATOM 2813 C CA . ALA A 1 365 ? -27.794 -20.327 9.401 1.00 72.88 365 ALA A CA 1
ATOM 2814 C C . ALA A 1 365 ? -27.660 -19.004 10.175 1.00 72.88 365 ALA A C 1
ATOM 2816 O O . ALA A 1 365 ? -27.089 -18.053 9.655 1.00 72.88 365 ALA A O 1
ATOM 2817 N N . VAL A 1 366 ? -28.151 -18.938 11.418 1.00 81.62 366 VAL A N 1
ATOM 2818 C CA . VAL A 1 366 ? -27.975 -17.773 12.302 1.00 81.62 366 VAL A CA 1
ATOM 2819 C C . VAL A 1 366 ? -26.514 -17.626 12.741 1.00 81.62 366 VAL A C 1
ATOM 2821 O O . VAL A 1 366 ? -26.027 -16.501 12.781 1.00 81.62 366 VAL A O 1
ATOM 2824 N N . SER A 1 367 ? -25.798 -18.726 12.994 1.00 81.50 367 SER A N 1
ATOM 2825 C CA . SER A 1 367 ? -24.359 -18.727 13.297 1.00 81.50 367 SER A CA 1
ATOM 2826 C C . SER A 1 367 ? -23.553 -18.189 12.122 1.00 81.50 367 SER A C 1
ATOM 2828 O O . SER A 1 367 ? -22.832 -17.211 12.278 1.00 81.50 367 SER A O 1
ATOM 2830 N N . HIS A 1 368 ? -23.765 -18.729 10.919 1.00 77.69 368 HIS A N 1
ATOM 2831 C CA . HIS A 1 368 ? -23.114 -18.228 9.709 1.00 77.69 368 HIS A CA 1
ATOM 2832 C C . HIS A 1 368 ? -23.514 -16.784 9.388 1.00 77.69 368 HIS A C 1
ATOM 2834 O O . HIS A 1 368 ? -22.687 -16.004 8.932 1.00 77.69 368 HIS A O 1
ATOM 2840 N N . GLN A 1 369 ? -24.755 -16.375 9.667 1.00 81.19 369 GLN A N 1
ATOM 2841 C CA . GLN A 1 369 ? -25.162 -14.973 9.553 1.00 81.19 369 GLN A CA 1
ATOM 2842 C C . GLN A 1 369 ? -24.440 -14.084 10.582 1.00 81.19 369 GLN A C 1
ATOM 2844 O O . GLN A 1 369 ? -24.131 -12.933 10.271 1.00 81.19 369 GLN A O 1
ATOM 2849 N N . GLY A 1 370 ? -24.167 -14.598 11.783 1.00 82.94 370 GLY A N 1
ATOM 2850 C CA . GLY A 1 370 ? -23.363 -13.949 12.820 1.00 82.94 370 GLY A CA 1
ATOM 2851 C C . GLY A 1 370 ? -21.899 -13.801 12.413 1.00 82.94 370 GLY A C 1
ATOM 2852 O O . GLY A 1 370 ? -21.379 -12.692 12.468 1.00 82.94 370 GLY A O 1
ATOM 2853 N N . GLU A 1 371 ? -21.283 -14.867 11.900 1.00 81.62 371 GLU A N 1
ATOM 2854 C CA . GLU A 1 371 ? -19.927 -14.869 11.331 1.00 81.62 371 GLU A CA 1
ATOM 2855 C C . GLU A 1 371 ? -19.816 -13.893 10.154 1.00 81.62 371 GLU A C 1
ATOM 2857 O O . GLU A 1 371 ? -18.910 -13.071 10.108 1.00 81.62 371 GLU A O 1
ATOM 2862 N N . ILE A 1 372 ? -20.780 -13.900 9.227 1.00 77.50 372 ILE A N 1
ATOM 2863 C CA . ILE A 1 372 ? -20.821 -12.944 8.111 1.00 77.50 372 ILE A CA 1
ATOM 2864 C C . ILE A 1 372 ? -20.982 -11.512 8.630 1.00 77.50 372 ILE A C 1
ATOM 2866 O O . ILE A 1 372 ? -20.365 -10.598 8.091 1.00 77.50 372 ILE A O 1
ATOM 2870 N N . SER A 1 373 ? -21.784 -11.290 9.673 1.00 81.56 373 SER A N 1
ATOM 2871 C CA . SER A 1 373 ? -21.961 -9.956 10.257 1.00 81.56 373 SER A CA 1
ATOM 2872 C C . SER A 1 373 ? -20.702 -9.483 10.987 1.00 81.56 373 SER A C 1
ATOM 2874 O O . SER A 1 373 ? -20.367 -8.309 10.874 1.00 81.56 373 SER A O 1
ATOM 2876 N N . GLN A 1 374 ? -19.981 -10.380 11.668 1.00 80.88 374 GLN A N 1
ATOM 2877 C CA . GLN A 1 374 ? -18.669 -10.101 12.256 1.00 80.88 374 GLN A CA 1
ATOM 2878 C C . GLN A 1 374 ? -17.636 -9.787 11.177 1.00 80.88 374 GLN A C 1
ATOM 2880 O O . GLN A 1 374 ? -17.016 -8.739 11.248 1.00 80.88 374 GLN A O 1
ATOM 2885 N N . LEU A 1 375 ? -17.534 -10.592 10.118 1.00 77.88 375 LEU A N 1
ATOM 2886 C CA . LEU A 1 375 ? -16.614 -10.334 9.004 1.00 77.88 375 LEU A CA 1
ATOM 2887 C C . LEU A 1 375 ? -16.948 -9.035 8.255 1.00 77.88 375 LEU A C 1
ATOM 2889 O O . LEU A 1 375 ? -16.054 -8.325 7.804 1.00 77.88 375 LEU A O 1
ATOM 2893 N N . VAL A 1 376 ? -18.232 -8.692 8.111 1.00 81.06 376 VAL A N 1
ATOM 2894 C CA . VAL A 1 376 ? -18.656 -7.405 7.534 1.00 81.06 376 VAL A CA 1
ATOM 2895 C C . VAL A 1 376 ? -18.316 -6.249 8.472 1.00 81.06 376 VAL A C 1
ATOM 2897 O O . VAL A 1 376 ? -17.883 -5.205 7.988 1.00 81.06 376 VAL A O 1
ATOM 2900 N N . HIS A 1 377 ? -18.479 -6.427 9.784 1.00 84.69 377 HIS A N 1
ATOM 2901 C CA . HIS A 1 377 ? -18.104 -5.432 10.783 1.00 84.69 377 HIS A CA 1
ATOM 2902 C C . HIS A 1 377 ? -16.589 -5.220 10.820 1.00 84.69 377 HIS A C 1
ATOM 2904 O O . HIS A 1 377 ? -16.156 -4.090 10.640 1.00 84.69 377 HIS A O 1
ATOM 2910 N N . GLU A 1 378 ? -15.793 -6.287 10.902 1.00 82.56 378 GLU A N 1
ATOM 2911 C CA . GLU A 1 378 ? -14.329 -6.254 10.814 1.00 82.56 378 GLU A CA 1
ATOM 2912 C C . GLU A 1 378 ? -13.865 -5.610 9.507 1.00 82.56 378 GLU A C 1
ATOM 2914 O O . GLU A 1 378 ? -12.943 -4.800 9.502 1.00 82.56 378 GLU A O 1
ATOM 2919 N N . ARG A 1 379 ? -14.525 -5.896 8.376 1.00 81.62 379 ARG A N 1
ATOM 2920 C CA . ARG A 1 379 ? -14.201 -5.237 7.104 1.00 81.62 379 ARG A CA 1
ATOM 2921 C C . ARG A 1 379 ? -14.510 -3.741 7.133 1.00 81.62 379 ARG A C 1
ATOM 2923 O O . ARG A 1 379 ? -13.760 -2.970 6.541 1.00 81.62 379 ARG A O 1
ATOM 2930 N N . GLU A 1 380 ? -15.598 -3.321 7.773 1.00 85.62 380 GLU A N 1
ATOM 2931 C CA . GLU A 1 380 ? -15.952 -1.902 7.909 1.00 85.62 380 GLU A CA 1
ATOM 2932 C C . GLU A 1 380 ? -15.038 -1.190 8.919 1.00 85.62 380 GLU A C 1
ATOM 2934 O O . GLU A 1 380 ? -14.640 -0.053 8.687 1.00 85.62 380 GLU A O 1
ATOM 2939 N N . GLU A 1 381 ? -14.618 -1.867 9.988 1.00 84.00 381 GLU A N 1
ATOM 2940 C CA . GLU A 1 381 ? -13.600 -1.384 10.921 1.00 84.00 381 GLU A CA 1
ATOM 2941 C C . GLU A 1 381 ? -12.244 -1.236 10.234 1.00 84.00 381 GLU A C 1
ATOM 2943 O O . GLU A 1 381 ? -11.651 -0.162 10.300 1.00 84.00 381 GLU A O 1
ATOM 2948 N N . LEU A 1 382 ? -11.788 -2.246 9.486 1.00 79.38 382 LEU A N 1
ATOM 2949 C CA . LEU A 1 382 ? -10.576 -2.164 8.667 1.00 79.38 382 LEU A CA 1
ATOM 2950 C C . LEU A 1 382 ? -10.683 -1.046 7.631 1.00 79.38 382 LEU A C 1
ATOM 2952 O O . LEU A 1 382 ? -9.719 -0.322 7.412 1.00 79.38 382 LEU A O 1
ATOM 2956 N N . ARG A 1 383 ? -11.856 -0.846 7.026 1.00 87.31 383 ARG A N 1
ATOM 2957 C CA . ARG A 1 383 ? -12.097 0.256 6.091 1.00 87.31 383 ARG A CA 1
ATOM 2958 C C . ARG A 1 383 ? -12.045 1.621 6.772 1.00 87.31 383 ARG A C 1
ATOM 2960 O O . ARG A 1 383 ? -11.476 2.543 6.202 1.00 87.31 383 ARG A O 1
ATOM 2967 N N . ASN A 1 384 ? -12.594 1.751 7.976 1.00 82.56 384 ASN A N 1
ATOM 2968 C CA . ASN A 1 384 ? -12.517 2.974 8.772 1.00 82.56 384 ASN A CA 1
ATOM 2969 C C . ASN A 1 384 ? -11.089 3.243 9.253 1.00 82.56 384 ASN A C 1
ATOM 2971 O O . ASN A 1 384 ? -10.669 4.394 9.300 1.00 82.56 384 ASN A O 1
ATOM 2975 N N . VAL A 1 385 ? -10.328 2.197 9.580 1.00 85.44 385 VAL A N 1
ATOM 2976 C CA . VAL A 1 385 ? -8.898 2.302 9.885 1.00 85.44 385 VAL A CA 1
ATOM 2977 C C . VAL A 1 385 ? -8.129 2.739 8.645 1.00 85.44 385 VAL A C 1
ATOM 2979 O O . VAL A 1 385 ? -7.324 3.651 8.755 1.00 85.44 385 VAL A O 1
ATOM 2982 N N . VAL A 1 386 ? -8.400 2.166 7.469 1.00 79.50 386 VAL A N 1
ATOM 2983 C CA . VAL A 1 386 ? -7.781 2.593 6.203 1.00 79.50 386 VAL A CA 1
ATOM 2984 C C . VAL A 1 386 ? -8.140 4.044 5.886 1.00 79.50 386 VAL A C 1
ATOM 2986 O O . VAL A 1 386 ? -7.235 4.820 5.630 1.00 79.50 386 VAL A O 1
ATOM 2989 N N . ALA A 1 387 ? -9.404 4.453 6.020 1.00 81.38 387 ALA A N 1
ATOM 2990 C CA . ALA A 1 387 ? -9.817 5.843 5.819 1.00 81.38 387 ALA A CA 1
ATOM 2991 C C . ALA A 1 387 ? -9.131 6.805 6.806 1.00 81.38 387 ALA A C 1
ATOM 2993 O O . ALA A 1 387 ? -8.606 7.831 6.395 1.00 81.38 387 ALA A O 1
ATOM 2994 N N . LYS A 1 388 ? -9.040 6.442 8.094 1.00 82.06 388 LYS A N 1
ATOM 2995 C CA . LYS A 1 388 ? -8.270 7.216 9.083 1.00 82.06 388 LYS A CA 1
ATOM 2996 C C . LYS A 1 388 ? -6.781 7.257 8.755 1.00 82.06 388 LYS A C 1
ATOM 2998 O O . LYS A 1 388 ? -6.143 8.273 8.990 1.00 82.06 388 LYS A O 1
ATOM 3003 N N . LYS A 1 389 ? -6.214 6.164 8.240 1.00 80.12 389 LYS A N 1
ATOM 3004 C CA . LYS A 1 389 ? -4.814 6.116 7.811 1.00 80.12 389 LYS A CA 1
ATOM 3005 C C . LYS A 1 389 ? -4.589 6.955 6.560 1.00 80.12 389 LYS A C 1
ATOM 3007 O O . LYS A 1 389 ? -3.549 7.587 6.478 1.00 80.12 389 LYS A O 1
ATOM 3012 N N . ASP A 1 390 ? -5.550 7.024 5.647 1.00 82.75 390 ASP A N 1
ATOM 3013 C CA . ASP A 1 390 ? -5.512 7.910 4.484 1.00 82.75 390 ASP A CA 1
ATOM 3014 C C . ASP A 1 390 ? -5.606 9.386 4.908 1.00 82.75 390 ASP A C 1
ATOM 3016 O O . ASP A 1 390 ? -4.830 10.204 4.418 1.00 82.75 390 ASP A O 1
ATOM 3020 N N . ASP A 1 391 ? -6.460 9.718 5.885 1.00 83.88 391 ASP A N 1
ATOM 3021 C CA . ASP A 1 391 ? -6.531 11.057 6.490 1.00 83.88 391 ASP A CA 1
ATOM 3022 C C . ASP A 1 391 ? -5.235 11.411 7.248 1.00 83.88 391 ASP A C 1
ATOM 3024 O O . ASP A 1 391 ? -4.728 12.525 7.133 1.00 83.88 391 ASP A O 1
ATOM 3028 N N . GLU A 1 392 ? -4.649 10.463 7.991 1.00 83.25 392 GLU A N 1
ATOM 3029 C CA . GLU A 1 392 ? -3.335 10.627 8.630 1.00 83.25 392 GLU A CA 1
ATOM 3030 C C . GLU A 1 392 ? -2.221 10.793 7.588 1.00 83.25 392 GLU A C 1
ATOM 3032 O O . GLU A 1 392 ? -1.316 11.593 7.793 1.00 83.25 392 GLU A O 1
ATOM 3037 N N . ILE A 1 393 ? -2.269 10.074 6.463 1.00 79.00 393 ILE A N 1
ATOM 3038 C CA . ILE A 1 393 ? -1.314 10.223 5.357 1.00 79.00 393 ILE A CA 1
ATOM 3039 C C . ILE A 1 393 ? -1.469 11.598 4.701 1.00 79.00 393 ILE A C 1
ATOM 3041 O O . ILE A 1 393 ? -0.454 12.215 4.386 1.00 79.00 393 ILE A O 1
ATOM 3045 N N . ALA A 1 394 ? -2.696 12.094 4.529 1.00 79.44 394 ALA A N 1
ATOM 3046 C CA . ALA A 1 394 ? -2.955 13.442 4.030 1.00 79.44 394 ALA A CA 1
ATOM 3047 C C . ALA A 1 394 ? -2.422 14.506 5.004 1.00 79.44 394 ALA A C 1
ATOM 3049 O O . ALA A 1 394 ? -1.658 15.373 4.596 1.00 79.44 394 ALA A O 1
ATOM 3050 N N . ALA A 1 395 ? -2.700 14.369 6.303 1.00 81.31 395 ALA A N 1
ATOM 3051 C CA . ALA A 1 395 ? -2.172 15.266 7.331 1.00 81.31 395 ALA A CA 1
ATOM 3052 C C . ALA A 1 395 ? -0.637 15.207 7.440 1.00 81.31 395 ALA A C 1
ATOM 3054 O O . ALA A 1 395 ? 0.013 16.225 7.664 1.00 81.31 395 ALA A O 1
ATOM 3055 N N . LEU A 1 396 ? -0.031 14.029 7.257 1.00 79.31 396 LEU A N 1
ATOM 3056 C CA . LEU A 1 396 ? 1.425 13.869 7.204 1.00 79.31 396 LEU A CA 1
ATOM 3057 C C . LEU A 1 396 ? 2.026 14.453 5.921 1.00 79.31 396 LEU A C 1
ATOM 3059 O O . LEU A 1 396 ? 3.162 14.919 5.958 1.00 79.31 396 LEU A O 1
ATOM 3063 N N . ALA A 1 397 ? 1.302 14.432 4.800 1.00 78.62 397 ALA A N 1
ATOM 3064 C CA . ALA A 1 397 ? 1.720 15.093 3.568 1.00 78.62 397 ALA A CA 1
ATOM 3065 C C . ALA A 1 397 ? 1.692 16.619 3.731 1.00 78.62 397 ALA A C 1
ATOM 3067 O O . ALA A 1 397 ? 2.687 17.264 3.409 1.00 78.62 397 ALA A O 1
ATOM 3068 N N . ASP A 1 398 ? 0.631 17.163 4.329 1.00 82.88 398 ASP A N 1
ATOM 3069 C CA . ASP A 1 398 ? 0.527 18.590 4.652 1.00 82.88 398 ASP A CA 1
ATOM 3070 C C . ASP A 1 398 ? 1.629 19.013 5.642 1.00 82.88 398 ASP A C 1
ATOM 3072 O O . ASP A 1 398 ? 2.349 19.979 5.400 1.00 82.88 398 ASP A O 1
ATOM 3076 N N . ALA A 1 399 ? 1.861 18.233 6.705 1.00 79.25 399 ALA A N 1
ATOM 3077 C CA . ALA A 1 399 ? 2.931 18.494 7.671 1.00 79.25 399 ALA A CA 1
ATOM 3078 C C . ALA A 1 399 ? 4.337 18.376 7.055 1.00 79.25 399 ALA A C 1
ATOM 3080 O O . ALA A 1 399 ? 5.247 19.118 7.424 1.00 79.25 399 ALA A O 1
ATOM 3081 N N . ARG A 1 400 ? 4.548 17.451 6.108 1.00 83.25 400 ARG A N 1
ATOM 3082 C CA . ARG A 1 400 ? 5.804 17.353 5.349 1.00 83.25 400 ARG A CA 1
ATOM 3083 C C . ARG A 1 400 ? 6.014 18.599 4.496 1.00 83.25 400 ARG A C 1
ATOM 3085 O O . ARG A 1 400 ? 7.142 19.077 4.414 1.00 83.25 400 ARG A O 1
ATOM 3092 N N . ASP A 1 401 ? 4.963 19.107 3.868 1.00 83.94 401 ASP A N 1
ATOM 3093 C CA . ASP A 1 401 ? 5.044 20.287 3.013 1.00 83.94 401 ASP A CA 1
ATOM 3094 C C . ASP A 1 401 ? 5.300 21.556 3.858 1.00 83.94 401 ASP A C 1
ATOM 3096 O O . ASP A 1 401 ? 6.179 22.346 3.509 1.00 83.94 401 ASP A O 1
ATOM 3100 N N . GLU A 1 402 ? 4.683 21.677 5.041 1.00 85.94 402 GLU A N 1
ATOM 3101 C CA . GLU A 1 402 ? 5.015 22.709 6.041 1.00 85.94 402 GLU A CA 1
ATOM 3102 C C . GLU A 1 402 ? 6.463 22.589 6.549 1.00 85.94 402 GLU A C 1
ATOM 3104 O O . GLU A 1 402 ? 7.174 23.590 6.676 1.00 85.94 402 GLU A O 1
ATOM 3109 N N . LEU A 1 403 ? 6.948 21.369 6.810 1.00 80.00 403 LEU A N 1
ATOM 3110 C CA . LEU A 1 403 ? 8.340 21.133 7.204 1.00 80.00 403 LEU A CA 1
ATOM 3111 C C . LEU A 1 403 ? 9.318 21.456 6.073 1.00 80.00 403 LEU A C 1
ATOM 3113 O O . LEU A 1 403 ? 10.393 21.982 6.347 1.00 80.00 403 LEU A O 1
ATOM 3117 N N . LEU A 1 404 ? 8.976 21.182 4.813 1.00 81.50 404 LEU A N 1
ATOM 3118 C CA . LEU A 1 404 ? 9.790 21.568 3.660 1.00 81.50 404 LEU A CA 1
ATOM 3119 C C . LEU A 1 404 ? 9.876 23.089 3.531 1.00 81.50 404 LEU A C 1
ATOM 3121 O O . LEU A 1 404 ? 10.966 23.609 3.291 1.00 81.50 404 LEU A O 1
ATOM 3125 N N . GLU A 1 405 ? 8.775 23.806 3.746 1.00 84.00 405 GLU A N 1
ATOM 3126 C CA . GLU A 1 405 ? 8.766 25.270 3.760 1.00 84.00 405 GLU A CA 1
ATOM 3127 C C . GLU A 1 405 ? 9.582 25.827 4.943 1.00 84.00 405 GLU A C 1
ATOM 3129 O O . GLU A 1 405 ? 10.415 26.723 4.768 1.00 84.00 405 GLU A O 1
ATOM 3134 N N . ALA A 1 406 ? 9.455 25.232 6.133 1.00 82.19 406 ALA A N 1
ATOM 3135 C CA . ALA A 1 406 ? 10.257 25.584 7.304 1.00 82.19 406 ALA A CA 1
ATOM 3136 C C . ALA A 1 406 ? 11.754 25.292 7.101 1.00 82.19 406 ALA A C 1
ATOM 3138 O O . ALA A 1 406 ? 12.594 26.111 7.473 1.00 82.19 406 ALA A O 1
ATOM 3139 N N . VAL A 1 407 ? 12.109 24.166 6.473 1.00 78.56 407 VAL A N 1
ATOM 3140 C CA . VAL A 1 407 ? 13.493 23.807 6.123 1.00 78.56 407 VAL A CA 1
ATOM 3141 C C . VAL A 1 407 ? 14.044 24.752 5.060 1.00 78.56 407 VAL A C 1
ATOM 3143 O O . VAL A 1 407 ? 15.191 25.173 5.172 1.00 78.56 407 VAL A O 1
ATOM 3146 N N . GLN A 1 408 ? 13.255 25.152 4.061 1.00 79.56 408 GLN A N 1
ATOM 3147 C CA . GLN A 1 408 ? 13.669 26.164 3.083 1.00 79.56 408 GLN A CA 1
ATOM 3148 C C . GLN A 1 408 ? 13.904 27.527 3.745 1.00 79.56 408 GLN A C 1
ATOM 3150 O O . GLN A 1 408 ? 14.922 28.168 3.479 1.00 79.56 408 GLN A O 1
ATOM 3155 N N . SER A 1 409 ? 13.022 27.935 4.661 1.00 85.75 409 SER A N 1
ATOM 3156 C CA . SER A 1 409 ? 13.180 29.154 5.458 1.00 85.75 409 SER A CA 1
ATOM 3157 C C . SER A 1 409 ? 14.439 29.099 6.333 1.00 85.75 409 SER A C 1
ATOM 3159 O O . SER A 1 409 ? 15.282 29.997 6.272 1.00 85.75 409 SER A O 1
ATOM 3161 N N . LYS A 1 410 ? 14.645 27.994 7.063 1.00 82.25 410 LYS A N 1
ATOM 3162 C CA . LYS A 1 410 ? 15.830 27.778 7.904 1.00 82.25 410 LYS A CA 1
ATOM 3163 C C . LYS A 1 410 ? 17.113 27.671 7.093 1.00 82.25 410 LYS A C 1
ATOM 3165 O O . LYS A 1 410 ? 18.119 28.218 7.516 1.00 82.25 410 LYS A O 1
ATOM 3170 N N . ASN A 1 411 ? 17.093 27.066 5.910 1.00 80.56 411 ASN A N 1
ATOM 3171 C CA . ASN A 1 411 ? 18.234 27.078 4.994 1.00 80.56 411 ASN A CA 1
ATOM 3172 C C . ASN A 1 411 ? 18.530 28.494 4.481 1.00 80.56 411 ASN A C 1
ATOM 3174 O O . ASN A 1 411 ? 19.695 28.856 4.334 1.00 80.56 411 ASN A O 1
ATOM 3178 N N . GLY A 1 412 ? 17.500 29.319 4.271 1.00 84.50 412 GLY A N 1
ATOM 3179 C CA . GLY A 1 412 ? 17.654 30.746 3.992 1.00 84.50 412 GLY A CA 1
ATOM 3180 C C . GLY A 1 412 ? 18.288 31.518 5.156 1.00 84.50 412 GLY A C 1
ATOM 3181 O O . GLY A 1 412 ? 19.170 32.348 4.936 1.00 84.50 412 GLY A O 1
ATOM 3182 N N . GLU A 1 413 ? 17.893 31.228 6.397 1.00 83.94 413 GLU A N 1
ATOM 3183 C CA . GLU A 1 413 ? 18.509 31.792 7.608 1.00 83.94 413 GLU A CA 1
ATOM 3184 C C . GLU A 1 413 ? 19.947 31.297 7.815 1.00 83.94 413 GLU A C 1
ATOM 3186 O O . GLU A 1 413 ? 20.823 32.099 8.123 1.00 83.94 413 GLU A O 1
ATOM 3191 N N . ILE A 1 414 ? 20.226 30.010 7.584 1.00 79.19 414 ILE A N 1
ATOM 3192 C CA . ILE A 1 414 ? 21.574 29.430 7.646 1.00 79.19 414 ILE A CA 1
ATOM 3193 C C . ILE A 1 414 ? 22.463 30.049 6.568 1.00 79.19 414 ILE A C 1
ATOM 3195 O O . ILE A 1 414 ? 23.614 30.356 6.851 1.00 79.19 414 ILE A O 1
ATOM 3199 N N . ALA A 1 415 ? 21.952 30.298 5.359 1.00 76.75 415 ALA A N 1
ATOM 3200 C CA . ALA A 1 415 ? 22.702 30.993 4.315 1.00 76.75 415 ALA A CA 1
ATOM 3201 C C . ALA A 1 415 ? 23.041 32.439 4.719 1.00 76.75 415 ALA A C 1
ATOM 3203 O O . ALA A 1 415 ? 24.170 32.880 4.506 1.00 76.75 415 ALA A O 1
ATOM 3204 N N . LYS A 1 416 ? 22.104 33.154 5.360 1.00 81.06 416 LYS A N 1
ATOM 3205 C CA . LYS A 1 416 ? 22.362 34.490 5.926 1.00 81.06 416 LYS A CA 1
ATOM 3206 C C . LYS A 1 416 ? 23.380 34.440 7.064 1.00 81.06 416 LYS A C 1
ATOM 3208 O O . LYS A 1 416 ? 24.340 35.195 7.042 1.00 81.06 416 LYS A O 1
ATOM 3213 N N . SER A 1 417 ? 23.233 33.509 8.002 1.00 78.38 417 SER A N 1
ATOM 3214 C CA . SER A 1 417 ? 24.166 33.333 9.118 1.00 78.38 417 SER A CA 1
ATOM 3215 C C . SER A 1 417 ? 25.555 32.887 8.645 1.00 78.38 417 SER A C 1
ATOM 3217 O O . SER A 1 417 ? 26.561 33.349 9.170 1.00 78.38 417 SER A O 1
ATOM 3219 N N . ALA A 1 418 ? 25.648 32.052 7.607 1.00 76.88 418 ALA A N 1
ATOM 3220 C CA . ALA A 1 418 ? 26.912 31.676 6.980 1.00 76.88 418 ALA A CA 1
ATOM 3221 C C . ALA A 1 418 ? 27.578 32.876 6.290 1.00 76.88 418 ALA A C 1
ATOM 3223 O O . ALA A 1 418 ? 28.795 33.031 6.384 1.00 76.88 418 ALA A O 1
ATOM 3224 N N . GLN A 1 419 ? 26.792 33.748 5.647 1.00 79.44 419 GLN A N 1
ATOM 3225 C CA . GLN A 1 419 ? 27.286 35.011 5.103 1.00 79.44 419 GLN A CA 1
ATOM 3226 C C . GLN A 1 419 ? 27.786 35.941 6.221 1.00 79.44 419 GLN A C 1
ATOM 3228 O O . GLN A 1 419 ? 28.899 36.452 6.124 1.00 79.44 419 GLN A O 1
ATOM 3233 N N . GLU A 1 420 ? 27.025 36.105 7.304 1.00 83.69 420 GLU A N 1
ATOM 3234 C CA . GLU A 1 420 ? 27.426 36.891 8.479 1.00 83.69 420 GLU A CA 1
ATOM 3235 C C . GLU A 1 420 ? 28.688 36.319 9.140 1.00 83.69 420 GLU A C 1
ATOM 3237 O O . GLU A 1 420 ? 29.595 37.063 9.501 1.00 83.69 420 GLU A O 1
ATOM 3242 N N . HIS A 1 421 ? 28.810 34.994 9.248 1.00 79.94 421 HIS A N 1
ATOM 3243 C CA . HIS A 1 421 ? 30.012 34.337 9.759 1.00 79.94 421 HIS A CA 1
ATOM 3244 C C . HIS A 1 421 ? 31.225 34.533 8.850 1.00 79.94 421 HIS A C 1
ATOM 3246 O O . HIS A 1 421 ? 32.339 34.675 9.353 1.00 79.94 421 HIS A O 1
ATOM 3252 N N . GLU A 1 422 ? 31.036 34.552 7.533 1.00 82.50 422 GLU A N 1
ATOM 3253 C CA . GLU A 1 422 ? 32.096 34.845 6.571 1.00 82.50 422 GLU A CA 1
ATOM 3254 C C . GLU A 1 422 ? 32.519 36.325 6.641 1.00 82.50 422 GLU A C 1
ATOM 3256 O O . GLU A 1 422 ? 33.711 36.638 6.600 1.00 82.50 422 GLU A O 1
ATOM 3261 N N . GLU A 1 423 ? 31.572 37.242 6.841 1.00 84.19 423 GLU A N 1
ATOM 3262 C CA . GLU A 1 423 ? 31.843 38.661 7.098 1.00 84.19 423 GLU A CA 1
ATOM 3263 C C . GLU A 1 423 ? 32.583 38.865 8.431 1.00 84.19 423 GLU A C 1
ATOM 3265 O O . GLU A 1 423 ? 33.602 39.561 8.470 1.00 84.19 423 GLU A O 1
ATOM 3270 N N . LEU A 1 424 ? 32.159 38.186 9.501 1.00 83.50 424 LEU A N 1
ATOM 3271 C CA . LEU A 1 424 ? 32.854 38.175 10.790 1.00 83.50 424 LEU A CA 1
ATOM 3272 C C . LEU A 1 424 ? 34.241 37.542 10.679 1.00 83.50 424 LEU A C 1
ATOM 3274 O O . LEU A 1 424 ? 35.185 38.068 11.259 1.00 83.50 424 LEU A O 1
ATOM 3278 N N . ARG A 1 425 ? 34.418 36.464 9.904 1.00 86.00 425 ARG A N 1
ATOM 3279 C CA . ARG A 1 425 ? 35.743 35.882 9.639 1.00 86.00 425 ARG A CA 1
ATOM 3280 C C . ARG A 1 425 ? 36.656 36.862 8.924 1.00 86.00 425 ARG A C 1
ATOM 3282 O O . ARG A 1 425 ? 37.816 36.969 9.310 1.00 86.00 425 ARG A O 1
ATOM 3289 N N . ARG A 1 426 ? 36.159 37.604 7.931 1.00 82.88 426 ARG A N 1
ATOM 3290 C CA . ARG A 1 426 ? 36.939 38.666 7.271 1.00 82.88 426 ARG A CA 1
ATOM 3291 C C . ARG A 1 426 ? 37.287 39.794 8.234 1.00 82.88 426 ARG A C 1
ATOM 3293 O O . ARG A 1 426 ? 38.422 40.262 8.220 1.00 82.88 426 ARG A O 1
ATOM 3300 N N . ALA A 1 427 ? 36.356 40.195 9.098 1.00 83.38 427 ALA A N 1
ATOM 3301 C CA . ALA A 1 427 ? 36.620 41.191 10.130 1.00 83.38 427 ALA A CA 1
ATOM 3302 C C . ALA A 1 427 ? 37.671 40.697 11.138 1.00 83.38 427 ALA A C 1
ATOM 3304 O O . ALA A 1 427 ? 38.593 41.437 11.473 1.00 83.38 427 ALA A O 1
ATOM 3305 N N . VAL A 1 428 ? 37.591 39.436 11.570 1.00 79.69 428 VAL A N 1
ATOM 3306 C CA . VAL A 1 428 ? 38.574 38.807 12.463 1.00 79.69 428 VAL A CA 1
ATOM 3307 C C . VAL A 1 428 ? 39.932 38.675 11.776 1.00 79.69 428 VAL A C 1
ATOM 3309 O O . VAL A 1 428 ? 40.939 38.994 12.399 1.00 79.69 428 VAL A O 1
ATOM 3312 N N . ALA A 1 429 ? 39.994 38.282 10.502 1.00 79.56 429 ALA A N 1
ATOM 3313 C CA . ALA A 1 429 ? 41.239 38.260 9.735 1.00 79.56 429 ALA A CA 1
ATOM 3314 C C . ALA A 1 429 ? 41.858 39.665 9.647 1.00 79.56 429 ALA A C 1
ATOM 3316 O O . ALA A 1 429 ? 43.026 39.841 9.977 1.00 79.56 429 ALA A O 1
ATOM 3317 N N . SER A 1 430 ? 41.049 40.688 9.350 1.00 86.81 430 SER A N 1
ATOM 3318 C CA . SER A 1 430 ? 41.496 42.085 9.352 1.00 86.81 430 SER A CA 1
ATOM 3319 C C . SER A 1 430 ? 41.989 42.544 10.727 1.00 86.81 430 SER A C 1
ATOM 3321 O O . SER A 1 430 ? 42.981 43.267 10.804 1.00 86.81 430 SER A O 1
ATOM 3323 N N . LYS A 1 431 ? 41.320 42.147 11.816 1.00 82.88 431 LYS A N 1
ATOM 3324 C CA . LYS A 1 431 ? 41.761 42.459 13.182 1.00 82.88 431 LYS A CA 1
ATOM 3325 C C . LYS A 1 431 ? 43.008 41.679 13.581 1.00 82.88 431 LYS A C 1
ATOM 3327 O O . LYS A 1 431 ? 43.839 42.212 14.302 1.00 82.88 431 LYS A O 1
ATOM 3332 N N . THR A 1 432 ? 43.185 40.466 13.072 1.00 82.50 432 THR A N 1
ATOM 3333 C CA . THR A 1 432 ? 44.405 39.672 13.258 1.00 82.50 432 THR A CA 1
ATOM 3334 C C . THR A 1 432 ? 45.585 40.326 12.541 1.00 82.50 432 THR A C 1
ATOM 3336 O O . THR A 1 432 ? 46.658 40.437 13.127 1.00 82.50 432 THR A O 1
ATOM 3339 N N . ASP A 1 433 ? 45.378 40.851 11.331 1.00 82.19 433 ASP A N 1
ATOM 3340 C CA . ASP A 1 433 ? 46.386 41.637 10.612 1.00 82.19 433 ASP A CA 1
ATOM 3341 C C . ASP A 1 433 ? 46.727 42.945 11.343 1.00 82.19 433 ASP A C 1
ATOM 3343 O O . ASP A 1 433 ? 47.890 43.348 11.387 1.00 82.19 433 ASP A O 1
ATOM 3347 N N . GLU A 1 434 ? 45.731 43.603 11.946 1.00 83.25 434 GLU A N 1
ATOM 3348 C CA . GLU A 1 434 ? 45.927 44.802 12.768 1.00 83.25 434 GLU A CA 1
ATOM 3349 C C . GLU A 1 434 ? 46.708 44.481 14.050 1.00 83.25 434 GLU A C 1
ATOM 3351 O O . GLU A 1 434 ? 47.674 45.171 14.362 1.00 83.25 434 GLU A O 1
ATOM 3356 N N . ILE A 1 435 ? 46.389 43.379 14.735 1.00 80.56 435 ILE A N 1
ATOM 3357 C CA . ILE A 1 435 ? 47.162 42.882 15.883 1.00 80.56 435 ILE A CA 1
ATOM 3358 C C . ILE A 1 435 ? 48.591 42.529 15.460 1.00 80.56 435 ILE A C 1
ATOM 3360 O O . ILE A 1 435 ? 49.532 42.861 16.174 1.00 80.56 435 ILE A O 1
ATOM 3364 N N . ALA A 1 436 ? 48.788 41.909 14.293 1.00 78.12 436 ALA A N 1
ATOM 3365 C CA . ALA A 1 436 ? 50.118 41.604 13.771 1.00 78.12 436 ALA A CA 1
ATOM 3366 C C . ALA A 1 436 ? 50.915 42.872 13.415 1.00 78.12 436 ALA A C 1
ATOM 3368 O O . ALA A 1 436 ? 52.142 42.869 13.521 1.00 78.12 436 ALA A O 1
ATOM 3369 N N . ARG A 1 437 ? 50.243 43.959 13.005 1.00 80.50 437 ARG A N 1
ATOM 3370 C CA . ARG A 1 437 ? 50.869 45.284 12.858 1.00 80.50 437 ARG A CA 1
ATOM 3371 C C . ARG A 1 437 ? 51.254 45.860 14.213 1.00 80.50 437 ARG A C 1
ATOM 3373 O O . ARG A 1 437 ? 52.419 46.163 14.394 1.00 80.50 437 ARG A O 1
ATOM 3380 N N . VAL A 1 438 ? 50.339 45.887 15.179 1.00 81.56 438 VAL A N 1
ATOM 3381 C CA . VAL A 1 438 ? 50.620 46.381 16.538 1.00 81.56 438 VAL A CA 1
ATOM 3382 C C . VAL A 1 438 ? 51.735 45.577 17.217 1.00 81.56 438 VAL A C 1
ATOM 3384 O O . VAL A 1 438 ? 52.551 46.145 17.933 1.00 81.56 438 VAL A O 1
ATOM 3387 N N . ALA A 1 439 ? 51.807 44.264 16.990 1.00 77.06 439 ALA A N 1
ATOM 3388 C CA . ALA A 1 439 ? 52.897 43.429 17.487 1.00 77.06 439 ALA A CA 1
ATOM 3389 C C . ALA A 1 439 ? 54.243 43.814 16.855 1.00 77.06 439 ALA A C 1
ATOM 3391 O O . ALA A 1 439 ? 55.222 43.937 17.583 1.00 77.06 439 ALA A O 1
ATOM 3392 N N . ARG A 1 440 ? 54.277 44.076 15.540 1.00 80.94 440 ARG A N 1
ATOM 3393 C CA . ARG A 1 440 ? 55.467 44.612 14.861 1.00 80.94 440 ARG A CA 1
ATOM 3394 C C . ARG A 1 440 ? 55.856 45.985 15.398 1.00 80.94 440 ARG A C 1
ATOM 3396 O O . ARG A 1 440 ? 57.006 46.158 15.768 1.00 80.94 440 ARG A O 1
ATOM 3403 N N . ASP A 1 441 ? 54.906 46.905 15.534 1.00 83.44 441 ASP A N 1
ATOM 3404 C CA . ASP A 1 441 ? 55.162 48.243 16.076 1.00 83.44 441 ASP A CA 1
ATOM 3405 C C . ASP A 1 441 ? 55.688 48.162 17.522 1.00 83.44 441 ASP A C 1
ATOM 3407 O O . ASP A 1 441 ? 56.590 48.899 17.914 1.00 83.44 441 ASP A O 1
ATOM 3411 N N . ARG A 1 442 ? 55.161 47.233 18.334 1.00 85.00 442 ARG A N 1
ATOM 3412 C CA . ARG A 1 442 ? 55.666 46.960 19.686 1.00 85.00 442 ARG A CA 1
ATOM 3413 C C . ARG A 1 442 ? 57.097 46.430 19.648 1.00 85.00 442 ARG A C 1
ATOM 3415 O O . ARG A 1 442 ? 57.904 46.869 20.459 1.00 85.00 442 ARG A O 1
ATOM 3422 N N . ASP A 1 443 ? 57.401 45.488 18.764 1.00 83.31 443 ASP A N 1
ATOM 3423 C CA . ASP A 1 443 ? 58.743 44.918 18.652 1.00 83.31 443 ASP A CA 1
ATOM 3424 C C . ASP A 1 443 ? 59.743 45.987 18.151 1.00 83.31 443 ASP A C 1
ATOM 3426 O O . ASP A 1 443 ? 60.825 46.121 18.717 1.00 83.31 443 ASP A O 1
ATOM 3430 N N . GLU A 1 444 ? 59.337 46.862 17.223 1.00 82.75 444 GLU A N 1
ATOM 3431 C CA . GLU A 1 444 ? 60.106 48.049 16.812 1.00 82.75 444 GLU A CA 1
ATOM 3432 C C . GLU A 1 444 ? 60.331 49.032 17.976 1.00 82.75 444 GLU A C 1
ATOM 3434 O O . GLU A 1 444 ? 61.426 49.578 18.134 1.00 82.75 444 GLU A O 1
ATOM 3439 N N . LEU A 1 445 ? 59.329 49.246 18.838 1.00 80.38 445 LEU A N 1
ATOM 3440 C CA . LEU A 1 445 ? 59.478 50.054 20.053 1.00 80.38 445 LEU A CA 1
ATOM 3441 C C . LEU A 1 445 ? 60.403 49.399 21.084 1.00 80.38 445 LEU A C 1
ATOM 3443 O O . LEU A 1 445 ? 61.109 50.116 21.793 1.00 80.38 445 LEU A O 1
ATOM 3447 N N . ILE A 1 446 ? 60.415 48.067 21.182 1.00 83.06 446 ILE A N 1
ATOM 3448 C CA . ILE A 1 446 ? 61.348 47.325 22.040 1.00 83.06 446 ILE A CA 1
ATOM 3449 C C . ILE A 1 446 ? 62.778 47.492 21.521 1.00 83.06 446 ILE A C 1
ATOM 3451 O O . ILE A 1 446 ? 63.665 47.798 22.315 1.00 83.06 446 ILE A O 1
ATOM 3455 N N . ASP A 1 447 ? 63.000 47.388 20.211 1.00 80.44 447 ASP A N 1
ATOM 3456 C CA . ASP A 1 447 ? 64.310 47.632 19.597 1.00 80.44 447 ASP A CA 1
ATOM 3457 C C . ASP A 1 447 ? 64.755 49.094 19.784 1.00 80.44 447 ASP A C 1
ATOM 3459 O O . ASP A 1 447 ? 65.914 49.379 20.109 1.00 80.44 447 ASP A O 1
ATOM 3463 N N . LEU A 1 448 ? 63.827 50.051 19.672 1.00 82.69 448 LEU A N 1
ATOM 3464 C CA . LEU A 1 448 ? 64.102 51.457 19.966 1.00 82.69 448 LEU A CA 1
ATOM 3465 C C . LEU A 1 448 ? 64.425 51.674 21.455 1.00 82.69 448 LEU A C 1
ATOM 3467 O O . LEU A 1 448 ? 65.331 52.431 21.796 1.00 82.69 448 LEU A O 1
ATOM 3471 N N . ALA A 1 449 ? 63.725 50.998 22.364 1.00 74.12 449 ALA A N 1
ATOM 3472 C CA . ALA A 1 449 ? 64.020 51.056 23.792 1.00 74.12 449 ALA A CA 1
ATOM 3473 C C . ALA A 1 449 ? 65.375 50.411 24.119 1.00 74.12 449 ALA A C 1
ATOM 3475 O O . ALA A 1 449 ? 66.110 50.948 24.946 1.00 74.12 449 ALA A O 1
ATOM 3476 N N . ALA A 1 450 ? 65.743 49.316 23.447 1.00 79.44 450 ALA A N 1
ATOM 3477 C CA . ALA A 1 450 ? 67.049 48.677 23.580 1.00 79.44 450 ALA A CA 1
ATOM 3478 C C . ALA A 1 450 ? 68.172 49.607 23.098 1.00 79.44 450 ALA A C 1
ATOM 3480 O O . ALA A 1 450 ? 69.112 49.863 23.845 1.00 79.44 450 ALA A O 1
ATOM 3481 N N . THR A 1 451 ? 68.025 50.226 21.922 1.00 82.56 451 THR A N 1
ATOM 3482 C CA . THR A 1 451 ? 68.994 51.224 21.429 1.00 82.56 451 THR A CA 1
ATOM 3483 C C . THR A 1 451 ? 69.085 52.450 22.341 1.00 82.56 451 THR A C 1
ATOM 3485 O O . THR A 1 451 ? 70.180 52.959 22.581 1.00 82.56 451 THR A O 1
ATOM 3488 N N . LYS A 1 452 ? 67.970 52.908 22.927 1.00 82.12 452 LYS A N 1
ATOM 3489 C CA . LYS A 1 452 ? 67.994 53.970 23.945 1.00 82.12 452 LYS A CA 1
ATOM 3490 C C . LYS A 1 452 ? 68.614 53.522 25.265 1.00 82.12 452 LYS A C 1
ATOM 3492 O O . LYS A 1 452 ? 69.288 54.325 25.900 1.00 82.12 452 LYS A O 1
ATOM 3497 N N . SER A 1 453 ? 68.457 52.265 25.662 1.00 81.44 453 SER A N 1
ATOM 3498 C CA . SER A 1 453 ? 69.155 51.686 26.813 1.00 81.44 453 SER A CA 1
ATOM 3499 C C . SER A 1 453 ? 70.666 51.608 26.572 1.00 81.44 453 SER A C 1
ATOM 3501 O O . SER A 1 453 ? 71.444 51.890 27.485 1.00 81.44 453 SER A O 1
ATOM 3503 N N . ASP A 1 454 ? 71.096 51.305 25.347 1.00 82.69 454 ASP A N 1
ATOM 3504 C CA . ASP A 1 454 ? 72.506 51.344 24.947 1.00 82.69 454 ASP A CA 1
ATOM 3505 C C . ASP A 1 454 ? 73.046 52.783 24.939 1.00 82.69 454 ASP A C 1
ATOM 3507 O O . ASP A 1 454 ? 74.126 53.035 25.473 1.00 82.69 454 ASP A O 1
ATOM 3511 N N . GLU A 1 455 ? 72.280 53.759 24.427 1.00 80.31 455 GLU A N 1
ATOM 3512 C CA . GLU A 1 455 ? 72.622 55.188 24.532 1.00 80.31 455 GLU A CA 1
ATOM 3513 C C . GLU A 1 455 ? 72.723 55.645 25.995 1.00 80.31 455 GLU A C 1
ATOM 3515 O O . GLU A 1 455 ? 73.666 56.350 26.354 1.00 80.31 455 GLU A O 1
ATOM 3520 N N . ILE A 1 456 ? 71.788 55.237 26.861 1.00 79.44 456 ILE A N 1
ATOM 3521 C CA . ILE A 1 456 ? 71.825 55.537 28.299 1.00 79.44 456 ILE A CA 1
ATOM 3522 C C . ILE A 1 456 ? 73.040 54.872 28.950 1.00 79.44 456 ILE A C 1
ATOM 3524 O O . ILE A 1 456 ? 73.698 55.491 29.786 1.00 79.44 456 ILE A O 1
ATOM 3528 N N . SER A 1 457 ? 73.383 53.645 28.560 1.00 78.94 457 SER A N 1
ATOM 3529 C CA . SER A 1 457 ? 74.577 52.950 29.049 1.00 78.94 457 SER A CA 1
ATOM 3530 C C . SER A 1 457 ? 75.853 53.679 28.623 1.00 78.94 457 SER A C 1
ATOM 3532 O O . SER A 1 457 ? 76.739 53.885 29.451 1.00 78.94 457 SER A O 1
ATOM 3534 N N . LEU A 1 458 ? 75.917 54.169 27.380 1.00 81.31 458 LEU A N 1
ATOM 3535 C CA . LEU A 1 458 ? 77.021 54.992 26.882 1.00 81.31 458 LEU A CA 1
ATOM 3536 C C . LEU A 1 458 ? 77.100 56.338 27.618 1.00 81.31 458 LEU A C 1
ATOM 3538 O O . LEU A 1 458 ? 78.183 56.774 28.001 1.00 81.31 458 LEU A O 1
ATOM 3542 N N . LEU A 1 459 ? 75.964 56.993 27.871 1.00 79.50 459 LEU A N 1
ATOM 3543 C CA . LEU A 1 459 ? 75.904 58.221 28.668 1.00 79.50 459 LEU A CA 1
ATOM 3544 C C . LEU A 1 459 ? 76.319 57.980 30.122 1.00 79.50 459 LEU A C 1
ATOM 3546 O O . LEU A 1 459 ? 77.005 58.818 30.701 1.00 79.50 459 LEU A O 1
ATOM 3550 N N . THR A 1 460 ? 75.959 56.835 30.700 1.00 81.44 460 THR A N 1
ATOM 3551 C CA . THR A 1 460 ? 76.358 56.432 32.056 1.00 81.44 460 THR A CA 1
ATOM 3552 C C . THR A 1 460 ? 77.855 56.153 32.112 1.00 81.44 460 THR A C 1
ATOM 3554 O O . THR A 1 460 ? 78.520 56.589 33.046 1.00 81.44 460 THR A O 1
ATOM 3557 N N . GLN A 1 461 ? 78.412 55.508 31.084 1.00 81.12 461 GLN A N 1
ATOM 3558 C CA . GLN A 1 461 ? 79.852 55.323 30.933 1.00 81.12 461 GLN A CA 1
ATOM 3559 C C . GLN A 1 461 ? 80.578 56.666 30.782 1.00 81.12 461 GLN A C 1
ATOM 3561 O O . GLN A 1 461 ? 81.575 56.891 31.461 1.00 81.12 461 GLN A O 1
ATOM 3566 N N . ASN A 1 462 ? 80.062 57.582 29.961 1.00 80.12 462 ASN A N 1
ATOM 3567 C CA . ASN A 1 462 ? 80.613 58.932 29.831 1.00 80.12 462 ASN A CA 1
ATOM 3568 C C . ASN A 1 462 ? 80.509 59.713 31.145 1.00 80.12 462 ASN A C 1
ATOM 3570 O O . ASN A 1 462 ? 81.414 60.468 31.480 1.00 80.12 462 ASN A O 1
ATOM 3574 N N . HIS A 1 463 ? 79.432 59.534 31.912 1.00 77.75 463 HIS A N 1
ATOM 3575 C CA . HIS A 1 463 ? 79.295 60.157 33.223 1.00 77.75 463 HIS A CA 1
ATOM 3576 C C . HIS A 1 463 ? 80.270 59.556 34.239 1.00 77.75 463 HIS A C 1
ATOM 3578 O O . HIS A 1 463 ? 80.866 60.299 35.013 1.00 77.75 463 HIS A O 1
ATOM 3584 N N . ALA A 1 464 ? 80.495 58.240 34.207 1.00 76.69 464 ALA A N 1
ATOM 3585 C CA . ALA A 1 464 ? 81.526 57.586 35.006 1.00 76.69 464 ALA A CA 1
ATOM 3586 C C . ALA A 1 464 ? 82.926 58.095 34.626 1.00 76.69 464 ALA A C 1
ATOM 3588 O O . ALA A 1 464 ? 83.686 58.459 35.515 1.00 76.69 464 ALA A O 1
ATOM 3589 N N . GLN A 1 465 ? 83.228 58.244 33.330 1.00 76.38 465 GLN A N 1
ATOM 3590 C CA . GLN A 1 465 ? 84.475 58.858 32.853 1.00 76.38 465 GLN A CA 1
ATOM 3591 C C . GLN A 1 465 ? 84.606 60.318 33.294 1.00 76.38 465 GLN A C 1
ATOM 3593 O O . GLN A 1 465 ? 85.657 60.709 33.779 1.00 76.38 465 GLN A O 1
ATOM 3598 N N . LEU A 1 466 ? 83.541 61.120 33.206 1.00 77.56 466 LEU A N 1
ATOM 3599 C CA . LEU A 1 466 ? 83.522 62.492 33.725 1.00 77.56 466 LEU A CA 1
ATOM 3600 C C . LEU A 1 466 ? 83.691 62.538 35.244 1.00 77.56 466 LEU A C 1
ATOM 3602 O O . LEU A 1 466 ? 84.259 63.495 35.759 1.00 77.56 466 LEU A O 1
ATOM 3606 N N . THR A 1 467 ? 83.202 61.529 35.965 1.00 77.31 467 THR A N 1
ATOM 3607 C CA . THR A 1 467 ? 83.377 61.408 37.416 1.00 77.31 467 THR A CA 1
ATOM 3608 C C . THR A 1 467 ? 84.819 61.037 37.747 1.00 77.31 467 THR A C 1
ATOM 3610 O O . THR A 1 467 ? 85.402 61.675 38.615 1.00 77.31 467 THR A O 1
ATOM 3613 N N . GLU A 1 468 ? 85.431 60.105 37.011 1.00 78.44 468 GLU A N 1
ATOM 3614 C CA . GLU A 1 468 ? 86.865 59.802 37.104 1.00 78.44 468 GLU A CA 1
ATOM 3615 C C . GLU A 1 468 ? 87.722 61.019 36.729 1.00 78.44 468 GLU A C 1
ATOM 3617 O O . GLU A 1 468 ? 88.700 61.309 37.412 1.00 78.44 468 GLU A O 1
ATOM 3622 N N . GLU A 1 469 ? 87.349 61.788 35.702 1.00 77.00 469 GLU A N 1
ATOM 3623 C CA . GLU A 1 469 ? 88.003 63.056 35.361 1.00 77.00 469 GLU A CA 1
ATOM 3624 C C . GLU A 1 469 ? 87.809 64.103 36.461 1.00 77.00 469 GLU A C 1
ATOM 3626 O O . GLU A 1 469 ? 88.751 64.825 36.782 1.00 77.00 469 GLU A O 1
ATOM 3631 N N . HIS A 1 470 ? 86.630 64.185 37.082 1.00 75.50 470 HIS A N 1
ATOM 3632 C CA . HIS A 1 470 ? 86.382 65.062 38.227 1.00 75.50 470 HIS A CA 1
ATOM 3633 C C . HIS A 1 470 ? 87.186 64.639 39.455 1.00 75.50 470 HIS A C 1
ATOM 3635 O O . HIS A 1 470 ? 87.690 65.503 40.171 1.00 75.50 470 HIS A O 1
ATOM 3641 N N . GLU A 1 471 ? 87.336 63.339 39.696 1.00 76.12 471 GLU A N 1
ATOM 3642 C CA . GLU A 1 471 ? 88.139 62.778 40.778 1.00 76.12 471 GLU A CA 1
ATOM 3643 C C . GLU A 1 471 ? 89.639 62.968 40.499 1.00 76.12 471 GLU A C 1
ATOM 3645 O O . GLU A 1 471 ? 90.390 63.354 41.394 1.00 76.12 471 GLU A O 1
ATOM 3650 N N . ALA A 1 472 ? 90.073 62.850 39.241 1.00 75.62 472 ALA A N 1
ATOM 3651 C CA . ALA A 1 472 ? 91.419 63.190 38.790 1.00 75.62 472 ALA A CA 1
ATOM 3652 C C . ALA A 1 472 ? 91.688 64.700 38.881 1.00 75.62 472 ALA A C 1
ATOM 3654 O O . ALA A 1 472 ? 92.764 65.108 39.316 1.00 75.62 472 ALA A O 1
ATOM 3655 N N . LEU A 1 473 ? 90.716 65.554 38.552 1.00 76.38 473 LEU A N 1
ATOM 3656 C CA . LEU A 1 473 ? 90.795 66.998 38.765 1.00 76.38 473 LEU A CA 1
ATOM 3657 C C . LEU A 1 473 ? 90.810 67.332 40.256 1.00 76.38 473 LEU A C 1
ATOM 3659 O O . LEU A 1 473 ? 91.586 68.193 40.658 1.00 76.38 473 LEU A O 1
ATOM 3663 N N . HIS A 1 474 ? 90.040 66.634 41.092 1.00 74.19 474 HIS A N 1
ATOM 3664 C CA . HIS A 1 474 ? 90.128 66.748 42.547 1.00 74.19 474 HIS A CA 1
ATOM 3665 C C . HIS A 1 474 ? 91.488 66.286 43.065 1.00 74.19 474 HIS A C 1
ATOM 3667 O O . HIS A 1 474 ? 92.028 66.935 43.954 1.00 74.19 474 HIS A O 1
ATOM 3673 N N . SER A 1 475 ? 92.084 65.247 42.477 1.00 74.12 475 SER A N 1
ATOM 3674 C CA . SER A 1 475 ? 93.450 64.805 42.762 1.00 74.12 475 SER A CA 1
ATOM 3675 C C . SER A 1 475 ? 94.483 65.853 42.341 1.00 74.12 475 SER A C 1
ATOM 3677 O O . SER A 1 475 ? 95.389 66.149 43.110 1.00 74.12 475 SER A O 1
ATOM 3679 N N . VAL A 1 476 ? 94.320 66.515 41.189 1.00 76.38 476 VAL A N 1
ATOM 3680 C CA . VAL A 1 476 ? 95.188 67.625 40.745 1.00 76.38 476 VAL A CA 1
ATOM 3681 C C . VAL A 1 476 ? 94.983 68.880 41.598 1.00 76.38 476 VAL A C 1
ATOM 3683 O O . VAL A 1 476 ? 95.943 69.591 41.886 1.00 76.38 476 VAL A O 1
ATOM 3686 N N . VAL A 1 477 ? 93.758 69.175 42.033 1.00 72.75 477 VAL A N 1
ATOM 3687 C CA . VAL A 1 477 ? 93.466 70.275 42.964 1.00 72.75 477 VAL A CA 1
ATOM 3688 C C . VAL A 1 477 ? 94.045 69.960 44.340 1.00 72.75 477 VAL A C 1
ATOM 3690 O O . VAL A 1 477 ? 94.689 70.827 44.923 1.00 72.75 477 VAL A O 1
ATOM 3693 N N . ALA A 1 478 ? 93.917 68.723 44.822 1.00 71.50 478 ALA A N 1
ATOM 3694 C CA . ALA A 1 478 ? 94.558 68.255 46.043 1.00 71.50 478 ALA A CA 1
ATOM 3695 C C . ALA A 1 478 ? 96.086 68.310 45.914 1.00 71.50 478 ALA A C 1
ATOM 3697 O O . ALA A 1 478 ? 96.738 68.826 46.814 1.00 71.50 478 ALA A O 1
ATOM 3698 N N . SER A 1 479 ? 96.662 67.911 44.772 1.00 73.00 479 SER A N 1
ATOM 3699 C CA . SER A 1 479 ? 98.107 67.965 44.529 1.00 73.00 479 SER A CA 1
ATOM 3700 C C . SER A 1 479 ? 98.616 69.399 44.397 1.00 73.00 479 SER A C 1
ATOM 3702 O O . SER A 1 479 ? 99.739 69.678 44.804 1.00 73.00 479 SER A O 1
ATOM 3704 N N . LYS A 1 480 ? 97.825 70.322 43.835 1.00 74.12 480 LYS A N 1
ATOM 3705 C CA . LYS A 1 480 ? 98.160 71.752 43.765 1.00 74.12 480 LYS A CA 1
ATOM 3706 C C . LYS A 1 480 ? 97.999 72.439 45.116 1.00 74.12 480 LYS A C 1
ATOM 3708 O O . LYS A 1 480 ? 98.835 73.276 45.441 1.00 74.12 480 LYS A O 1
ATOM 3713 N N . SER A 1 481 ? 96.995 72.067 45.910 1.00 68.50 481 SER A N 1
ATOM 3714 C CA . SER A 1 481 ? 96.853 72.519 47.298 1.00 68.50 481 SER A CA 1
ATOM 3715 C C . SER A 1 481 ? 98.031 72.019 48.137 1.00 68.50 481 SER A C 1
ATOM 3717 O O . SER A 1 481 ? 98.696 72.818 48.785 1.00 68.50 481 SER A O 1
ATOM 3719 N N . GLU A 1 482 ? 98.411 70.744 47.992 1.00 65.81 482 GLU A N 1
ATOM 3720 C CA . GLU A 1 482 ? 99.639 70.199 48.576 1.00 65.81 482 GLU A CA 1
ATOM 3721 C C . GLU A 1 482 ? 100.898 70.882 48.039 1.00 65.81 482 GLU A C 1
ATOM 3723 O O . GLU A 1 482 ? 101.855 71.033 48.780 1.00 65.81 482 GLU A O 1
ATOM 3728 N N . GLN A 1 483 ? 100.963 71.287 46.768 1.00 72.75 483 GLN A N 1
ATOM 3729 C CA . GLN A 1 483 ? 102.135 71.976 46.217 1.00 72.75 483 GLN A CA 1
ATOM 3730 C C . GLN A 1 483 ? 102.269 73.404 46.766 1.00 72.75 483 GLN A C 1
ATOM 3732 O O . GLN A 1 483 ? 103.389 73.865 46.988 1.00 72.75 483 GLN A O 1
ATOM 3737 N N . ILE A 1 484 ? 101.146 74.083 47.021 1.00 68.75 484 ILE A N 1
ATOM 3738 C CA . ILE A 1 484 ? 101.100 75.379 47.708 1.00 68.75 484 ILE A CA 1
ATOM 3739 C C . ILE A 1 484 ? 101.560 75.205 49.159 1.00 68.75 484 ILE A C 1
ATOM 3741 O O . ILE A 1 484 ? 102.484 75.901 49.583 1.00 68.75 484 ILE A O 1
ATOM 3745 N N . ASP A 1 485 ? 101.031 74.205 49.868 1.00 66.12 485 ASP A N 1
ATOM 3746 C CA . ASP A 1 485 ? 101.441 73.901 51.241 1.00 66.12 485 ASP A CA 1
ATOM 3747 C C . ASP A 1 485 ? 102.916 73.459 51.306 1.00 66.12 485 ASP A C 1
ATOM 3749 O O . ASP A 1 485 ? 103.667 73.918 52.167 1.00 66.12 485 ASP A O 1
ATOM 3753 N N . ARG A 1 486 ? 103.395 72.662 50.338 1.00 62.47 486 ARG A N 1
ATOM 3754 C CA . ARG A 1 486 ? 104.797 72.214 50.229 1.00 62.47 486 ARG A CA 1
ATOM 3755 C C . ARG A 1 486 ? 105.758 73.356 49.930 1.00 62.47 486 ARG A C 1
ATOM 3757 O O . ARG A 1 486 ? 106.860 73.332 50.465 1.00 62.47 486 ARG A O 1
ATOM 3764 N N . LEU A 1 487 ? 105.392 74.358 49.128 1.00 68.62 487 LEU A N 1
ATOM 3765 C CA . LEU A 1 487 ? 106.249 75.534 48.916 1.00 68.62 487 LEU A CA 1
ATOM 3766 C C . LEU A 1 487 ? 106.332 76.403 50.179 1.00 68.62 487 LEU A C 1
ATOM 3768 O O . LEU A 1 487 ? 107.402 76.924 50.497 1.00 68.62 487 LEU A O 1
ATOM 3772 N N . THR A 1 488 ? 105.243 76.506 50.944 1.00 65.75 488 THR A N 1
ATOM 3773 C CA . THR A 1 488 ? 105.244 77.185 52.248 1.00 65.75 488 THR A CA 1
ATOM 3774 C C . THR A 1 488 ? 106.031 76.394 53.305 1.00 65.75 488 THR A C 1
ATOM 3776 O O . THR A 1 488 ? 106.735 76.987 54.123 1.00 65.75 488 THR A O 1
ATOM 3779 N N . GLN A 1 489 ? 106.002 75.059 53.252 1.00 54.69 489 GLN A N 1
ATOM 3780 C CA . GLN A 1 489 ? 106.639 74.172 54.232 1.00 54.69 489 GLN A CA 1
ATOM 3781 C C . GLN A 1 489 ? 108.124 73.873 53.928 1.00 54.69 489 GLN A C 1
ATOM 3783 O O . GLN A 1 489 ? 108.931 73.790 54.857 1.00 54.69 489 GLN A O 1
ATOM 3788 N N . GLN A 1 490 ? 108.535 73.819 52.653 1.00 56.03 490 GLN A N 1
ATOM 3789 C CA . GLN A 1 490 ? 109.949 73.736 52.242 1.00 56.03 490 GLN A CA 1
ATOM 3790 C C . GLN A 1 490 ? 110.755 74.977 52.647 1.00 56.03 490 GLN A C 1
ATOM 3792 O O . GLN A 1 490 ? 111.965 74.876 52.845 1.00 56.03 490 GLN A O 1
ATOM 3797 N N . HIS A 1 491 ? 110.102 76.129 52.837 1.00 50.47 491 HIS A N 1
ATOM 3798 C CA . HIS A 1 491 ? 110.766 77.316 53.374 1.00 50.47 491 HIS A CA 1
ATOM 3799 C C . HIS A 1 491 ? 111.101 77.173 54.866 1.00 50.47 491 HIS A C 1
ATOM 3801 O O . HIS A 1 491 ? 112.058 77.776 55.353 1.00 50.47 491 HIS A O 1
ATOM 3807 N N . ALA A 1 492 ? 110.331 76.393 55.620 1.00 45.06 492 ALA A N 1
ATOM 3808 C CA . ALA A 1 492 ? 110.559 76.291 57.048 1.00 45.06 492 ALA A CA 1
ATOM 3809 C C . ALA A 1 492 ? 111.653 75.261 57.363 1.00 45.06 492 ALA A C 1
ATOM 3811 O O . ALA A 1 492 ? 112.540 75.530 58.175 1.00 45.06 492 ALA A O 1
ATOM 3812 N N . GLN A 1 493 ? 111.603 74.063 56.778 1.00 34.84 493 GLN A N 1
ATOM 3813 C CA . GLN A 1 493 ? 112.107 72.914 57.529 1.00 34.84 493 GLN A CA 1
ATOM 3814 C C . GLN A 1 493 ? 112.849 71.847 56.683 1.00 34.84 493 GLN A C 1
ATOM 3816 O O . GLN A 1 493 ? 112.322 70.758 56.510 1.00 34.84 493 GLN A O 1
ATOM 3821 N N . ALA A 1 494 ? 114.050 71.998 56.091 1.00 50.25 494 ALA A N 1
ATOM 3822 C CA . ALA A 1 494 ? 115.239 72.866 56.263 1.00 50.25 494 ALA A CA 1
ATOM 3823 C C . ALA A 1 494 ? 115.766 73.049 57.702 1.00 50.25 494 ALA A C 1
ATOM 3825 O O . ALA A 1 494 ? 116.897 72.675 57.990 1.00 50.25 494 ALA A O 1
ATOM 3826 N N . GLN A 1 495 ? 114.941 73.503 58.637 1.00 40.62 495 GLN A N 1
ATOM 3827 C CA . GLN A 1 495 ? 114.807 72.881 59.965 1.00 40.62 495 GLN A CA 1
ATOM 3828 C C . GLN A 1 495 ? 114.259 71.432 59.870 1.00 40.62 495 GLN A C 1
ATOM 3830 O O . GLN A 1 495 ? 113.192 71.094 60.357 1.00 40.62 495 GLN A O 1
ATOM 3835 N N . GLN A 1 496 ? 114.946 70.551 59.158 1.00 30.53 496 GLN A N 1
ATOM 3836 C CA . GLN A 1 496 ? 115.902 69.731 59.897 1.00 30.53 496 GLN A CA 1
ATOM 3837 C C . GLN A 1 496 ? 115.156 68.572 60.563 1.00 30.53 496 GLN A C 1
ATOM 3839 O O . GLN A 1 496 ? 114.818 68.597 61.737 1.00 30.53 496 GLN A O 1
ATOM 3844 N N . GLN A 1 497 ? 115.005 67.522 59.755 1.00 32.44 497 GLN A N 1
ATOM 3845 C CA . GLN A 1 497 ? 115.079 66.140 60.217 1.00 32.44 497 GLN A CA 1
ATOM 3846 C C . GLN A 1 497 ? 113.933 65.666 61.116 1.00 32.44 497 GLN A C 1
ATOM 3848 O O . GLN A 1 497 ? 114.077 65.509 62.322 1.00 32.44 497 GLN A O 1
ATOM 3853 N N . ALA A 1 498 ? 112.841 65.266 60.473 1.00 35.28 498 ALA A N 1
ATOM 3854 C CA . ALA A 1 498 ? 111.967 64.225 60.994 1.00 35.28 498 ALA A CA 1
ATOM 3855 C C . ALA A 1 498 ? 111.343 63.484 59.807 1.00 35.28 498 ALA A C 1
ATOM 3857 O O . ALA A 1 498 ? 110.345 63.920 59.246 1.00 35.28 498 ALA A O 1
ATOM 3858 N N . ALA A 1 499 ? 111.963 62.390 59.372 1.00 35.03 499 ALA A N 1
ATOM 3859 C CA . ALA A 1 499 ? 111.347 61.497 58.399 1.00 35.03 499 ALA A CA 1
ATOM 3860 C C . ALA A 1 499 ? 111.769 60.058 58.694 1.00 35.03 499 ALA A C 1
ATOM 3862 O O . ALA A 1 499 ? 112.789 59.571 58.210 1.00 35.03 499 ALA A O 1
ATOM 3863 N N . SER A 1 500 ? 110.961 59.392 59.514 1.00 32.44 500 SER A N 1
ATOM 3864 C CA . SER A 1 500 ? 110.962 57.943 59.681 1.00 32.44 500 SER A CA 1
ATOM 3865 C C . SER A 1 500 ? 109.521 57.430 59.650 1.00 32.44 500 SER A C 1
ATOM 3867 O O . SER A 1 500 ? 108.754 57.749 60.552 1.00 32.44 500 SER A O 1
ATOM 3869 N N . SER A 1 501 ? 109.238 56.656 58.593 1.00 39.91 501 SER A N 1
ATOM 3870 C CA . SER A 1 501 ? 108.219 55.600 58.381 1.00 39.91 501 SER A CA 1
ATOM 3871 C C . SER A 1 501 ? 106.765 55.837 58.837 1.00 39.91 501 SER A C 1
ATOM 3873 O O . SER A 1 501 ? 106.526 56.160 59.989 1.00 39.91 501 SER A O 1
ATOM 3875 N N . GLY A 1 502 ? 105.711 55.575 58.057 1.00 46.78 502 GLY A N 1
ATOM 3876 C CA . GLY A 1 502 ? 105.586 54.726 56.864 1.00 46.78 502 GLY A CA 1
ATOM 3877 C C . GLY A 1 502 ? 105.041 53.321 57.183 1.00 46.78 502 GLY A C 1
ATOM 3878 O O . GLY A 1 502 ? 105.810 52.370 57.102 1.00 46.78 502 GLY A O 1
ATOM 3879 N N . ALA A 1 503 ? 103.749 53.211 57.546 1.00 33.47 503 ALA A N 1
ATOM 3880 C CA . ALA A 1 503 ? 102.924 51.980 57.628 1.00 33.47 503 ALA A CA 1
ATOM 3881 C C . ALA A 1 503 ? 101.413 52.369 57.593 1.00 33.47 503 ALA A C 1
ATOM 3883 O O . ALA A 1 503 ? 101.007 53.192 58.408 1.00 33.47 503 ALA A O 1
ATOM 3884 N N . LEU A 1 504 ? 100.671 52.085 56.501 1.00 42.09 504 LEU A N 1
ATOM 3885 C CA . LEU A 1 504 ? 99.664 51.002 56.276 1.00 42.09 504 LEU A CA 1
ATOM 3886 C C . LEU A 1 504 ? 98.391 51.128 57.153 1.00 42.09 504 LEU A C 1
ATOM 3888 O O . LEU A 1 504 ? 98.505 51.132 58.370 1.00 42.09 504 LEU A O 1
ATOM 3892 N N . LEU A 1 505 ? 97.174 51.413 56.648 1.00 49.59 505 LEU A N 1
ATOM 3893 C CA . LEU A 1 505 ? 96.268 50.658 55.743 1.00 49.59 505 LEU A CA 1
ATOM 3894 C C . LEU A 1 505 ? 96.017 49.200 56.167 1.00 49.59 505 LEU A C 1
ATOM 3896 O O . LEU A 1 505 ? 96.979 48.494 56.430 1.00 49.59 505 LEU A O 1
ATOM 3900 N N . GLU A 1 506 ? 94.731 48.790 56.112 1.00 37.16 506 GLU A N 1
ATOM 3901 C CA . GLU A 1 506 ? 94.207 47.399 56.053 1.00 37.16 506 GLU A CA 1
ATOM 3902 C C . GLU A 1 506 ? 93.381 46.878 57.260 1.00 37.16 506 GLU A C 1
ATOM 3904 O O . GLU A 1 506 ? 93.709 45.857 57.850 1.00 37.16 506 GLU A O 1
ATOM 3909 N N . GLU A 1 507 ? 92.250 47.523 57.608 1.00 42.66 507 GLU A N 1
ATOM 3910 C CA . GLU A 1 507 ? 91.250 46.926 58.533 1.00 42.66 507 GLU A CA 1
ATOM 3911 C C . GLU A 1 507 ? 89.813 47.478 58.370 1.00 42.66 507 GLU A C 1
ATOM 3913 O O . GLU A 1 507 ? 89.183 47.940 59.321 1.00 42.66 507 GLU A O 1
ATOM 3918 N N . LYS A 1 508 ? 89.239 47.481 57.159 1.00 46.34 508 LYS A N 1
ATOM 3919 C CA . LYS A 1 508 ? 87.796 47.785 57.038 1.00 46.34 508 LYS A CA 1
ATOM 3920 C C . LYS A 1 508 ? 87.096 47.074 55.886 1.00 46.34 508 LYS A C 1
ATOM 3922 O O . LYS A 1 508 ? 86.345 47.672 55.126 1.00 46.34 508 LYS A O 1
ATOM 3927 N N . ALA A 1 509 ? 87.332 45.767 55.814 1.00 47.69 509 ALA A N 1
ATOM 3928 C CA . ALA A 1 509 ? 86.663 44.820 54.922 1.00 47.69 509 ALA A CA 1
ATOM 3929 C C . ALA A 1 509 ? 85.715 43.847 55.678 1.00 47.69 509 ALA A C 1
ATOM 3931 O O . ALA A 1 509 ? 85.539 42.712 55.254 1.00 47.69 509 ALA A O 1
ATOM 3932 N N . GLN A 1 510 ? 85.109 44.248 56.810 1.00 45.00 510 GLN A N 1
ATOM 3933 C CA . GLN A 1 510 ? 84.383 43.328 57.719 1.00 45.00 510 GLN A CA 1
ATOM 3934 C C . GLN A 1 510 ? 82.959 43.753 58.161 1.00 45.00 510 GLN A C 1
ATOM 3936 O O . GLN A 1 510 ? 82.446 43.222 59.139 1.00 45.00 510 GLN A O 1
ATOM 3941 N N . ALA A 1 511 ? 82.265 44.650 57.450 1.00 46.75 511 ALA A N 1
ATOM 3942 C CA . ALA A 1 511 ? 80.913 45.108 57.843 1.00 46.75 511 ALA A CA 1
ATOM 3943 C C . ALA A 1 511 ? 79.778 44.729 56.862 1.00 46.75 511 ALA A C 1
ATOM 3945 O O . ALA A 1 511 ? 78.736 45.378 56.855 1.00 46.75 511 ALA A O 1
ATOM 3946 N N . LEU A 1 512 ? 79.973 43.691 56.037 1.00 52.09 512 LEU A N 1
ATOM 3947 C CA . LEU A 1 512 ? 79.065 43.313 54.939 1.00 52.09 512 LEU A CA 1
ATOM 3948 C C . LEU A 1 512 ? 78.264 42.007 55.164 1.00 52.09 512 LEU A C 1
ATOM 3950 O O . LEU A 1 512 ? 77.575 41.588 54.251 1.00 52.09 512 LEU A O 1
ATOM 3954 N N . SER A 1 513 ? 78.288 41.364 56.345 1.00 50.22 513 SER A N 1
ATOM 3955 C CA . SER A 1 513 ? 77.592 40.066 56.556 1.00 50.22 513 SER A CA 1
ATOM 3956 C C . SER A 1 513 ? 76.476 40.039 57.614 1.00 50.22 513 SER A C 1
ATOM 3958 O O . SER A 1 513 ? 75.924 38.976 57.897 1.00 50.22 513 SER A O 1
ATOM 3960 N N . VAL A 1 514 ? 76.104 41.183 58.203 1.00 56.06 514 VAL A N 1
ATOM 3961 C CA . VAL A 1 514 ? 75.107 41.223 59.298 1.00 56.06 514 VAL A CA 1
ATOM 3962 C C . VAL A 1 514 ? 73.727 41.735 58.847 1.00 56.06 514 VAL A C 1
ATOM 3964 O O . VAL A 1 514 ? 72.729 41.352 59.444 1.00 56.06 514 VAL A O 1
ATOM 3967 N N . ALA A 1 515 ? 73.624 42.499 57.752 1.00 57.19 515 ALA A N 1
ATOM 3968 C CA . ALA A 1 515 ? 72.343 43.052 57.281 1.00 57.19 515 ALA A CA 1
ATOM 3969 C C . ALA A 1 515 ? 71.494 42.076 56.432 1.00 57.19 515 ALA A C 1
ATOM 3971 O O . ALA A 1 515 ? 70.271 42.187 56.402 1.00 57.19 515 ALA A O 1
ATOM 3972 N N . GLU A 1 516 ? 72.109 41.084 55.778 1.00 63.22 516 GLU A N 1
ATOM 3973 C CA . GLU A 1 516 ? 71.394 40.143 54.893 1.00 63.22 516 GLU A CA 1
ATOM 3974 C C . GLU A 1 516 ? 70.571 39.081 55.652 1.00 63.22 516 GLU A C 1
ATOM 3976 O O . GLU A 1 516 ? 69.581 38.574 55.128 1.00 63.22 516 GLU A O 1
ATOM 3981 N N . ASN A 1 517 ? 70.897 38.785 56.915 1.00 63.09 517 ASN A N 1
ATOM 3982 C CA . ASN A 1 517 ? 70.210 37.744 57.695 1.00 63.09 517 ASN A CA 1
ATOM 3983 C C . ASN A 1 517 ? 68.887 38.203 58.345 1.00 63.09 517 ASN A C 1
ATOM 3985 O O . ASN A 1 517 ? 68.086 37.367 58.765 1.00 63.09 517 ASN A O 1
ATOM 3989 N N . GLU A 1 518 ? 68.620 39.510 58.412 1.00 65.69 518 GLU A N 1
ATOM 3990 C CA . GLU A 1 518 ? 67.404 40.062 59.034 1.00 65.69 518 GLU A CA 1
ATOM 3991 C C . GLU A 1 518 ? 66.264 40.253 58.011 1.00 65.69 518 GLU A C 1
ATOM 3993 O O . GLU A 1 518 ? 65.090 40.063 58.337 1.00 65.69 518 GLU A O 1
ATOM 3998 N N . ALA A 1 519 ? 66.607 40.475 56.736 1.00 60.31 519 ALA A N 1
ATOM 3999 C CA . ALA A 1 519 ? 65.653 40.535 55.624 1.00 60.31 519 ALA A CA 1
ATOM 4000 C C . ALA A 1 519 ? 65.011 39.167 55.304 1.00 60.31 519 ALA A C 1
ATOM 4002 O O . ALA A 1 519 ? 63.827 39.098 54.974 1.00 60.31 519 ALA A O 1
ATOM 4003 N N . ALA A 1 520 ? 65.747 38.061 55.475 1.00 65.75 520 ALA A N 1
ATOM 4004 C CA . ALA A 1 520 ? 65.230 36.708 55.240 1.00 65.75 520 ALA A CA 1
ATOM 4005 C C . ALA A 1 520 ? 64.193 36.257 56.290 1.00 65.75 520 ALA A C 1
ATOM 4007 O O . ALA A 1 520 ? 63.323 35.434 56.002 1.00 65.75 520 ALA A O 1
ATOM 4008 N N . ARG A 1 521 ? 64.242 36.811 57.508 1.00 70.00 521 ARG A N 1
ATOM 4009 C CA . ARG A 1 521 ? 63.345 36.432 58.610 1.00 70.00 521 ARG A CA 1
ATOM 4010 C C . ARG A 1 521 ? 61.947 37.053 58.480 1.00 70.00 521 ARG A C 1
ATOM 4012 O O . ARG A 1 521 ? 60.964 36.383 58.782 1.00 70.00 521 ARG A O 1
ATOM 4019 N N . LEU A 1 522 ? 61.846 38.288 57.981 1.00 67.75 522 LEU A N 1
ATOM 4020 C CA . LEU A 1 522 ? 60.567 38.991 57.791 1.00 67.75 522 LEU A CA 1
ATOM 4021 C C . LEU A 1 522 ? 59.752 38.458 56.597 1.00 67.75 522 LEU A C 1
ATOM 4023 O O . LEU A 1 522 ? 58.524 38.506 56.620 1.00 67.75 522 LEU A O 1
ATOM 4027 N N . ALA A 1 523 ? 60.406 37.874 55.588 1.00 67.00 523 ALA A N 1
ATOM 4028 C CA . ALA A 1 523 ? 59.721 37.257 54.448 1.00 67.00 523 ALA A CA 1
ATOM 4029 C C . ALA A 1 523 ? 58.963 35.960 54.818 1.00 67.00 523 ALA A C 1
ATOM 4031 O O . ALA A 1 523 ? 57.939 35.642 54.216 1.00 67.00 523 ALA A O 1
ATOM 4032 N N . MET A 1 524 ? 59.418 35.222 55.838 1.00 70.00 524 MET A N 1
ATOM 4033 C CA . MET A 1 524 ? 58.829 33.934 56.238 1.00 70.00 524 MET A CA 1
ATOM 4034 C C . MET A 1 524 ? 57.589 34.086 57.146 1.00 70.00 524 MET A C 1
ATOM 4036 O O . MET A 1 524 ? 56.678 33.257 57.084 1.00 70.00 524 MET A O 1
ATOM 4040 N N . GLU A 1 525 ? 57.503 35.167 57.932 1.00 73.44 525 GLU A N 1
ATOM 4041 C CA . GLU A 1 525 ? 56.311 35.513 58.734 1.00 73.44 525 GLU A CA 1
ATOM 4042 C C . GLU A 1 525 ? 55.148 36.051 57.877 1.00 73.44 525 GLU A C 1
ATOM 4044 O O . GLU A 1 525 ? 53.982 35.798 58.186 1.00 73.44 525 GLU A O 1
ATOM 4049 N N . LEU A 1 526 ? 55.439 36.723 56.757 1.00 68.44 526 LEU A N 1
ATOM 4050 C CA . LEU A 1 526 ? 54.427 37.183 55.794 1.00 68.44 526 LEU A CA 1
ATOM 4051 C C . LEU A 1 526 ? 53.803 36.026 54.992 1.00 68.44 526 LEU A C 1
ATOM 4053 O O . LEU A 1 526 ? 52.602 36.027 54.736 1.00 68.44 526 LEU A O 1
ATOM 4057 N N . ALA A 1 527 ? 54.571 34.979 54.678 1.00 64.88 527 ALA A N 1
ATOM 4058 C CA . ALA A 1 527 ? 54.051 33.799 53.979 1.00 64.88 527 ALA A CA 1
ATOM 4059 C C . ALA A 1 527 ? 53.138 32.913 54.859 1.00 64.88 527 ALA A C 1
ATOM 4061 O O . ALA A 1 527 ? 52.258 32.223 54.348 1.00 64.88 527 ALA A O 1
ATOM 4062 N N . THR A 1 528 ? 53.298 32.938 56.189 1.00 69.62 528 THR A N 1
ATOM 4063 C CA . THR A 1 528 ? 52.483 32.128 57.121 1.00 69.62 528 THR A CA 1
ATOM 4064 C C . THR A 1 528 ? 51.190 32.810 57.581 1.00 69.62 528 THR A C 1
ATOM 4066 O O . THR A 1 528 ? 50.305 32.135 58.113 1.00 69.62 528 THR A O 1
ATOM 4069 N N . THR A 1 529 ? 51.047 34.123 57.385 1.00 68.31 529 THR A N 1
ATOM 4070 C CA . THR A 1 529 ? 49.809 34.867 57.677 1.00 68.31 529 THR A CA 1
ATOM 4071 C C . THR A 1 529 ? 48.848 34.889 56.488 1.00 68.31 529 THR A C 1
ATOM 4073 O O . THR A 1 529 ? 47.642 34.790 56.705 1.00 68.31 529 THR A O 1
ATOM 4076 N N . ILE A 1 530 ? 49.360 34.878 55.252 1.00 68.44 530 ILE A N 1
ATOM 4077 C CA . ILE A 1 530 ? 48.548 34.785 54.024 1.00 68.44 530 ILE A CA 1
ATOM 4078 C C . ILE A 1 530 ? 47.838 33.420 53.927 1.00 68.44 530 ILE A C 1
ATOM 4080 O O . ILE A 1 530 ? 46.621 33.374 53.774 1.00 68.44 530 ILE A O 1
ATOM 4084 N N . GLY A 1 531 ? 48.533 32.305 54.191 1.00 71.94 531 GLY A N 1
ATOM 4085 C CA . GLY A 1 531 ? 47.913 30.967 54.152 1.00 71.94 531 GLY A CA 1
ATOM 4086 C C . GLY A 1 531 ? 46.856 30.689 55.239 1.00 71.94 531 GLY A C 1
ATOM 4087 O O . GLY A 1 531 ? 46.066 29.754 55.107 1.00 71.94 531 GLY A O 1
ATOM 4088 N N . ARG A 1 532 ? 46.806 31.490 56.317 1.00 69.31 532 ARG A N 1
ATOM 4089 C CA . ARG A 1 532 ? 45.755 31.403 57.355 1.00 69.31 532 ARG A CA 1
ATOM 4090 C C . ARG A 1 532 ? 44.515 32.242 57.032 1.00 69.31 532 ARG A C 1
ATOM 4092 O O . ARG A 1 532 ? 43.458 31.960 57.585 1.00 69.31 532 ARG A O 1
ATOM 4099 N N . ALA A 1 533 ? 44.635 33.248 56.164 1.00 60.53 533 ALA A N 1
ATOM 4100 C CA . ALA A 1 533 ? 43.502 34.050 55.706 1.00 60.53 533 ALA A CA 1
ATOM 4101 C C . ALA A 1 533 ? 42.673 33.287 54.654 1.00 60.53 533 ALA A C 1
ATOM 4103 O O . ALA A 1 533 ? 41.456 33.206 54.781 1.00 60.53 533 ALA A O 1
ATOM 4104 N N . GLU A 1 534 ? 43.332 32.595 53.721 1.00 67.44 534 GLU A N 1
ATOM 4105 C CA . GLU A 1 534 ? 42.674 31.803 52.662 1.00 67.44 534 GLU A CA 1
ATOM 4106 C C . GLU A 1 534 ? 41.919 30.564 53.207 1.00 67.44 534 GLU A C 1
ATOM 4108 O O . GLU A 1 534 ? 40.900 30.136 52.664 1.00 67.44 534 GLU A O 1
ATOM 4113 N N . THR A 1 535 ? 42.355 30.006 54.344 1.00 62.00 535 THR A N 1
ATOM 4114 C CA . THR A 1 535 ? 41.649 28.905 55.039 1.00 62.00 535 THR A CA 1
ATOM 4115 C C . THR A 1 535 ? 40.517 29.372 55.963 1.00 62.00 535 THR A C 1
ATOM 4117 O O . THR A 1 535 ? 39.700 28.556 56.391 1.00 62.00 535 THR A O 1
ATOM 4120 N N . ALA A 1 536 ? 40.439 30.669 56.278 1.00 61.44 536 ALA A N 1
ATOM 4121 C CA . ALA A 1 536 ? 39.330 31.252 57.033 1.00 61.44 536 ALA A CA 1
ATOM 4122 C C . ALA A 1 536 ? 38.175 31.686 56.113 1.00 61.44 536 ALA A C 1
ATOM 4124 O O . ALA A 1 536 ? 37.017 31.569 56.505 1.00 61.44 536 ALA A O 1
ATOM 4125 N N . GLU A 1 537 ? 38.478 32.114 54.886 1.00 64.38 537 GLU A N 1
ATOM 4126 C CA . GLU A 1 537 ? 37.497 32.551 53.883 1.00 64.38 537 GLU A CA 1
ATOM 4127 C C . GLU A 1 537 ? 36.640 31.379 53.365 1.00 64.38 537 GLU A C 1
ATOM 4129 O O . GLU A 1 537 ? 35.413 31.423 53.440 1.00 64.38 537 GLU A O 1
ATOM 4134 N N . THR A 1 538 ? 37.272 30.248 53.037 1.00 66.50 538 THR A N 1
ATOM 4135 C CA . THR A 1 538 ? 36.585 28.999 52.639 1.00 66.50 538 THR A CA 1
ATOM 4136 C C . THR A 1 538 ? 35.665 28.422 53.726 1.00 66.50 538 THR A C 1
ATOM 4138 O O . THR A 1 538 ? 34.655 27.783 53.433 1.00 66.50 538 THR A O 1
ATOM 4141 N N . ARG A 1 539 ? 35.963 28.678 55.005 1.00 69.12 539 ARG A N 1
ATOM 4142 C CA . ARG A 1 539 ? 35.163 28.199 56.145 1.00 69.12 539 ARG A CA 1
ATOM 4143 C C . ARG A 1 539 ? 33.989 29.120 56.491 1.00 69.12 539 ARG A C 1
ATOM 4145 O O . ARG A 1 539 ? 33.039 28.671 57.130 1.00 69.12 539 ARG A O 1
ATOM 4152 N N . VAL A 1 540 ? 34.042 30.389 56.086 1.00 70.50 540 VAL A N 1
ATOM 4153 C CA . VAL A 1 540 ? 32.914 31.327 56.204 1.00 70.50 540 VAL A CA 1
ATOM 4154 C C . VAL A 1 540 ? 31.877 31.047 55.113 1.00 70.50 540 VAL A C 1
ATOM 4156 O O . VAL A 1 540 ? 30.688 31.032 55.420 1.00 70.50 540 VAL A O 1
ATOM 4159 N N . GLU A 1 541 ? 32.302 30.710 53.893 1.00 68.00 541 GLU A N 1
ATOM 4160 C CA . GLU A 1 541 ? 31.394 30.310 52.806 1.00 68.00 541 GLU A CA 1
ATOM 4161 C C . GLU A 1 541 ? 30.624 29.012 53.128 1.00 68.00 541 GLU A C 1
ATOM 4163 O O . GLU A 1 541 ? 29.401 28.978 52.989 1.00 68.00 541 GLU A O 1
ATOM 4168 N N . GLU A 1 542 ? 31.277 27.983 53.690 1.00 71.94 542 GLU A N 1
ATOM 4169 C CA . GLU A 1 542 ? 30.590 26.753 54.142 1.00 71.94 542 GLU A CA 1
ATOM 4170 C C . GLU A 1 542 ? 29.557 26.998 55.262 1.00 71.94 542 GLU A C 1
ATOM 4172 O O . GLU A 1 542 ? 28.531 26.313 55.336 1.00 71.94 542 GLU A O 1
ATOM 4177 N N . LEU A 1 543 ? 29.805 27.962 56.157 1.00 70.06 543 LEU A N 1
ATOM 4178 C CA . LEU A 1 543 ? 28.876 28.289 57.245 1.00 70.06 543 LEU A CA 1
ATOM 4179 C C . LEU A 1 543 ? 27.667 29.103 56.757 1.00 70.06 543 LEU A C 1
ATOM 4181 O O . LEU A 1 543 ? 26.577 28.934 57.302 1.00 70.06 543 LEU A O 1
ATOM 4185 N N . VAL A 1 544 ? 27.825 29.921 55.712 1.00 70.12 544 VAL A N 1
ATOM 4186 C CA . VAL A 1 544 ? 26.716 30.640 55.056 1.00 70.12 544 VAL A CA 1
ATOM 4187 C C . VAL A 1 544 ? 25.837 29.677 54.244 1.00 70.12 544 VAL A C 1
ATOM 4189 O O . VAL A 1 544 ? 24.608 29.772 54.295 1.00 70.12 544 VAL A O 1
ATOM 4192 N N . GLN A 1 545 ? 26.436 28.678 53.589 1.00 66.88 545 GLN A N 1
ATOM 4193 C CA . GLN A 1 545 ? 25.695 27.613 52.901 1.00 66.88 545 GLN A CA 1
ATOM 4194 C C . GLN A 1 545 ? 24.850 26.776 53.888 1.00 66.88 545 GLN A C 1
ATOM 4196 O O . GLN A 1 545 ? 23.671 26.527 53.656 1.00 66.88 545 GLN A O 1
ATOM 4201 N N . ARG A 1 546 ? 25.403 26.417 55.057 1.00 67.88 546 ARG A N 1
ATOM 4202 C CA . ARG A 1 546 ? 24.657 25.670 56.091 1.00 67.88 546 ARG A CA 1
ATOM 4203 C C . ARG A 1 546 ? 23.557 26.476 56.782 1.00 67.88 546 ARG A C 1
ATOM 4205 O O . ARG A 1 546 ? 22.566 25.891 57.210 1.00 67.88 546 ARG A O 1
ATOM 4212 N N . ALA A 1 547 ? 23.717 27.793 56.912 1.00 60.53 547 ALA A N 1
ATOM 4213 C CA . ALA A 1 547 ? 22.677 28.654 57.473 1.00 60.53 547 ALA A CA 1
ATOM 4214 C C . ALA A 1 547 ? 21.471 28.782 56.522 1.00 60.53 547 ALA A C 1
ATOM 4216 O O . ALA A 1 547 ? 20.331 28.718 56.969 1.00 60.53 547 ALA A O 1
ATOM 4217 N N . THR A 1 548 ? 21.716 28.862 55.209 1.00 63.41 548 THR A N 1
ATOM 4218 C CA . THR A 1 548 ? 20.646 28.926 54.195 1.00 63.41 548 THR A CA 1
ATOM 4219 C C . THR A 1 548 ? 19.891 27.600 54.032 1.00 63.41 548 THR A C 1
ATOM 4221 O O . THR A 1 548 ? 18.676 27.607 53.838 1.00 63.41 548 THR A O 1
ATOM 4224 N N . GLU A 1 549 ? 20.559 26.456 54.205 1.00 59.25 549 GLU A N 1
ATOM 4225 C CA . GLU A 1 549 ? 19.908 25.134 54.236 1.00 59.25 549 GLU A CA 1
ATOM 4226 C C . GLU A 1 549 ? 19.083 24.895 55.519 1.00 59.25 549 GLU A C 1
ATOM 4228 O O . GLU A 1 549 ? 18.020 24.269 55.464 1.00 59.25 549 GLU A O 1
ATOM 4233 N N . ALA A 1 550 ? 19.519 25.426 56.668 1.00 61.53 550 ALA A N 1
ATOM 4234 C CA . ALA A 1 550 ? 18.778 25.328 57.929 1.00 61.53 550 ALA A CA 1
ATOM 4235 C C . ALA A 1 550 ? 17.489 26.175 57.922 1.00 61.53 550 ALA A C 1
ATOM 4237 O O . ALA A 1 550 ? 16.451 25.705 58.392 1.00 61.53 550 ALA A O 1
ATOM 4238 N N . ASP A 1 551 ? 17.514 27.371 57.325 1.00 56.84 551 ASP A N 1
ATOM 4239 C CA . ASP A 1 551 ? 16.322 28.222 57.187 1.00 56.84 551 ASP A CA 1
ATOM 4240 C C . ASP A 1 551 ? 15.277 27.614 56.225 1.00 56.84 551 ASP A C 1
ATOM 4242 O O . ASP A 1 551 ? 14.070 27.731 56.459 1.00 56.84 551 ASP A O 1
ATOM 4246 N N . ALA A 1 552 ? 15.708 26.858 55.206 1.00 57.16 552 ALA A N 1
ATOM 4247 C CA . ALA A 1 552 ? 14.807 26.108 54.325 1.00 57.16 552 ALA A CA 1
ATOM 4248 C C . ALA A 1 552 ? 14.143 24.895 55.023 1.00 57.16 552 ALA A C 1
ATOM 4250 O O . ALA A 1 552 ? 12.984 24.581 54.743 1.00 57.16 552 ALA A O 1
ATOM 4251 N N . GLN A 1 553 ? 14.822 24.238 55.975 1.00 55.56 553 GLN A N 1
ATOM 4252 C CA . GLN A 1 553 ? 14.245 23.143 56.778 1.00 55.56 553 GLN A CA 1
ATOM 4253 C C . GLN A 1 553 ? 13.265 23.626 57.865 1.00 55.56 553 GLN A C 1
ATOM 4255 O O . GLN A 1 553 ? 12.312 22.914 58.198 1.00 55.56 553 GLN A O 1
ATOM 4260 N N . VAL A 1 554 ? 13.436 24.842 58.391 1.00 59.88 554 VAL A N 1
ATOM 4261 C CA . VAL A 1 554 ? 12.493 25.441 59.355 1.00 59.88 554 VAL A CA 1
ATOM 4262 C C . VAL A 1 554 ? 11.183 25.873 58.671 1.00 59.88 554 VAL A C 1
ATOM 4264 O O . VAL A 1 554 ? 10.111 25.717 59.253 1.00 59.88 554 VAL A O 1
ATOM 4267 N N . ALA A 1 555 ? 11.220 26.290 57.400 1.00 54.81 555 ALA A N 1
ATOM 4268 C CA . ALA A 1 555 ? 10.012 26.599 56.619 1.00 54.81 555 ALA A CA 1
ATOM 4269 C C . ALA A 1 555 ? 9.162 25.353 56.259 1.00 54.81 555 ALA A C 1
ATOM 4271 O O . ALA A 1 555 ? 7.936 25.432 56.171 1.00 54.81 555 ALA A O 1
ATOM 4272 N N . LEU A 1 556 ? 9.787 24.178 56.113 1.00 55.38 556 LEU A N 1
ATOM 4273 C CA . LEU A 1 556 ? 9.107 22.894 55.861 1.00 55.38 556 LEU A CA 1
ATOM 4274 C C . LEU A 1 556 ? 8.469 22.271 57.121 1.00 55.38 556 LEU A C 1
ATOM 4276 O O . LEU A 1 556 ? 7.579 21.426 57.017 1.00 55.38 556 LEU A O 1
ATOM 4280 N N . THR A 1 557 ? 8.890 22.691 58.319 1.00 55.66 557 THR A N 1
ATOM 4281 C CA . THR A 1 557 ? 8.372 22.165 59.598 1.00 55.66 557 THR A CA 1
ATOM 4282 C C . THR A 1 557 ? 7.255 23.014 60.215 1.00 55.66 557 THR A C 1
ATOM 4284 O O . THR A 1 557 ? 6.532 22.515 61.076 1.00 55.66 557 THR A O 1
ATOM 4287 N N . SER A 1 558 ? 7.038 24.259 59.764 1.00 55.62 558 SER A N 1
ATOM 4288 C CA . SER A 1 558 ? 5.882 25.062 60.209 1.00 55.62 558 SER A CA 1
ATOM 4289 C C . SER A 1 558 ? 4.598 24.742 59.431 1.00 55.62 558 SER A C 1
ATOM 4291 O O . SER A 1 558 ? 3.523 24.723 60.024 1.00 55.62 558 SER A O 1
ATOM 4293 N N . THR A 1 559 ? 4.706 24.407 58.142 1.00 61.78 559 THR A N 1
ATOM 4294 C CA . THR A 1 559 ? 3.567 24.029 57.281 1.00 61.78 559 THR A CA 1
ATOM 4295 C C . THR A 1 559 ? 2.949 22.691 57.691 1.00 61.78 559 THR A C 1
ATOM 4297 O O . THR A 1 559 ? 1.730 22.561 57.776 1.00 61.78 559 THR A O 1
ATOM 4300 N N . THR A 1 560 ? 3.780 21.727 58.087 1.00 60.59 560 THR A N 1
ATOM 4301 C CA . THR A 1 560 ? 3.336 20.414 58.586 1.00 60.59 560 THR A CA 1
ATOM 4302 C C . THR A 1 560 ? 2.663 20.478 59.965 1.00 60.59 560 THR A C 1
ATOM 4304 O O . THR A 1 560 ? 1.787 19.666 60.256 1.00 60.59 560 THR A O 1
ATOM 4307 N N . LEU A 1 561 ? 2.992 21.467 60.808 1.00 60.47 561 LEU A N 1
ATOM 4308 C CA . LEU A 1 561 ? 2.367 21.645 62.129 1.00 60.47 561 LEU A CA 1
ATOM 4309 C C . LEU A 1 561 ? 1.012 22.381 62.060 1.00 60.47 561 LEU A C 1
ATOM 4311 O O . LEU A 1 561 ? 0.163 22.213 62.939 1.00 60.47 561 LEU A O 1
ATOM 4315 N N . GLU A 1 562 ? 0.792 23.190 61.021 1.00 62.84 562 GLU A N 1
ATOM 4316 C CA . GLU A 1 562 ? -0.479 23.879 60.758 1.00 62.84 562 GLU A CA 1
ATOM 4317 C C . GLU A 1 562 ? -1.511 22.959 60.093 1.00 62.84 562 GLU A C 1
ATOM 4319 O O . GLU A 1 562 ? -2.685 22.997 60.467 1.00 62.84 562 GLU A O 1
ATOM 4324 N N . GLU A 1 563 ? -1.081 22.064 59.201 1.00 66.44 563 GLU A N 1
ATOM 4325 C CA . GLU A 1 563 ? -1.934 21.006 58.643 1.00 66.44 563 GLU A CA 1
ATOM 4326 C C . GLU A 1 563 ? -2.372 19.996 59.719 1.00 66.44 563 GLU A C 1
ATOM 4328 O O . GLU A 1 563 ? -3.543 19.611 59.764 1.00 66.44 563 GLU A O 1
ATOM 4333 N N . GLU A 1 564 ? -1.490 19.645 60.666 1.00 65.75 564 GLU A N 1
ATOM 4334 C CA . GLU A 1 564 ? -1.842 18.765 61.792 1.00 65.75 564 GLU A CA 1
ATOM 4335 C C . GLU A 1 564 ? -2.852 19.419 62.760 1.00 65.75 564 GLU A C 1
ATOM 4337 O O . GLU A 1 564 ? -3.724 18.743 63.315 1.00 65.75 564 GLU A O 1
ATOM 4342 N N . ARG A 1 565 ? -2.781 20.746 62.954 1.00 67.81 565 ARG A N 1
ATOM 4343 C CA . ARG A 1 565 ? -3.777 21.496 63.742 1.00 67.81 565 ARG A CA 1
ATOM 4344 C C . ARG A 1 565 ? -5.125 21.575 63.027 1.00 67.81 565 ARG A C 1
ATOM 4346 O O . ARG A 1 565 ? -6.143 21.331 63.667 1.00 67.81 565 ARG A O 1
ATOM 4353 N N . ARG A 1 566 ? -5.133 21.801 61.708 1.00 68.62 566 ARG A N 1
ATOM 4354 C CA . ARG A 1 566 ? -6.357 21.792 60.886 1.00 68.62 566 ARG A CA 1
ATOM 4355 C C . ARG A 1 566 ? -7.070 20.438 60.930 1.00 68.62 566 ARG A C 1
ATOM 4357 O O . ARG A 1 566 ? -8.274 20.393 61.159 1.00 68.62 566 ARG A O 1
ATOM 4364 N N . ALA A 1 567 ? -6.320 19.340 60.819 1.00 67.44 567 ALA A N 1
ATOM 4365 C CA . ALA A 1 567 ? -6.873 17.989 60.913 1.00 67.44 567 ALA A CA 1
ATOM 4366 C C . ALA A 1 567 ? -7.443 17.670 62.313 1.00 67.44 567 ALA A C 1
ATOM 4368 O O . ALA A 1 567 ? -8.452 16.968 62.425 1.00 67.44 567 ALA A O 1
ATOM 4369 N N . ARG A 1 568 ? -6.846 18.199 63.396 1.00 68.94 568 ARG A N 1
ATOM 4370 C CA . ARG A 1 568 ? -7.404 18.068 64.758 1.00 68.94 568 ARG A CA 1
ATOM 4371 C C . ARG A 1 568 ? -8.691 18.868 64.951 1.00 68.94 568 ARG A C 1
ATOM 4373 O O . ARG A 1 568 ? -9.602 18.356 65.599 1.00 68.94 568 ARG A O 1
ATOM 4380 N N . ASP A 1 569 ? -8.783 20.067 64.387 1.00 68.44 569 ASP A N 1
ATOM 4381 C CA . ASP A 1 569 ? -9.984 20.904 64.495 1.00 68.44 569 ASP A CA 1
ATOM 4382 C C . ASP A 1 569 ? -11.150 20.332 63.662 1.00 68.44 569 ASP A C 1
ATOM 4384 O O . ASP A 1 569 ? -12.296 20.321 64.116 1.00 68.44 569 ASP A O 1
ATOM 4388 N N . GLU A 1 570 ? -10.867 19.732 62.500 1.00 73.75 570 GLU A N 1
ATOM 4389 C CA . GLU A 1 570 ? -11.857 18.984 61.710 1.00 73.75 570 GLU A CA 1
ATOM 4390 C C . GLU A 1 570 ? -12.342 17.715 62.436 1.00 73.75 570 GLU A C 1
ATOM 4392 O O . GLU A 1 570 ? -13.543 17.428 62.460 1.00 73.75 570 GLU A O 1
ATOM 4397 N N . LEU A 1 571 ? -11.443 16.989 63.115 1.00 63.25 571 LEU A N 1
ATOM 4398 C CA . LEU A 1 571 ? -11.811 15.861 63.980 1.00 63.25 571 LEU A CA 1
ATOM 4399 C C . LEU A 1 571 ? -12.654 16.302 65.188 1.00 63.25 571 LEU A C 1
ATOM 4401 O O . LEU A 1 571 ? -13.595 15.594 65.553 1.00 63.25 571 LEU A O 1
ATOM 4405 N N . ALA A 1 572 ? -12.382 17.470 65.779 1.00 66.56 572 ALA A N 1
ATOM 4406 C CA . ALA A 1 572 ? -13.198 18.031 66.857 1.00 66.56 572 ALA A CA 1
ATOM 4407 C C . ALA A 1 572 ? -14.624 18.375 66.378 1.00 66.56 572 ALA A C 1
ATOM 4409 O O . ALA A 1 572 ? -15.596 18.025 67.053 1.00 66.56 572 ALA A O 1
ATOM 4410 N N . GLY A 1 573 ? -14.768 18.941 65.174 1.00 71.12 573 GLY A N 1
ATOM 4411 C CA . GLY A 1 573 ? -16.073 19.205 64.555 1.00 71.12 573 GLY A CA 1
ATOM 4412 C C . GLY A 1 573 ? -16.872 17.932 64.235 1.00 71.12 573 GLY A C 1
ATOM 4413 O O . GLY A 1 573 ? -18.085 17.877 64.456 1.00 71.12 573 GLY A O 1
ATOM 4414 N N . VAL A 1 574 ? -16.203 16.862 63.785 1.00 72.12 574 VAL A N 1
ATOM 4415 C CA . VAL A 1 574 ? -16.840 15.549 63.560 1.00 72.12 574 VAL A CA 1
ATOM 4416 C C . VAL A 1 574 ? -17.280 14.903 64.879 1.00 72.12 574 VAL A C 1
ATOM 4418 O O . VAL A 1 574 ? -18.354 14.297 64.935 1.00 72.12 574 VAL A O 1
ATOM 4421 N N . VAL A 1 575 ? -16.502 15.051 65.956 1.00 68.75 575 VAL A N 1
ATOM 4422 C CA . VAL A 1 575 ? -16.876 14.565 67.296 1.00 68.75 575 VAL A CA 1
ATOM 4423 C C . VAL A 1 575 ? -18.088 15.327 67.841 1.00 68.75 575 VAL A C 1
ATOM 4425 O O . VAL A 1 575 ? -18.990 14.702 68.402 1.00 68.75 575 VAL A O 1
ATOM 4428 N N . GLU A 1 576 ? -18.187 16.637 67.621 1.00 71.38 576 GLU A N 1
ATOM 4429 C CA . GLU A 1 576 ? -19.345 17.435 68.041 1.00 71.38 576 GLU A CA 1
ATOM 4430 C C . GLU A 1 576 ? -20.610 17.105 67.226 1.00 71.38 576 GLU A C 1
ATOM 4432 O O . GLU A 1 576 ? -21.682 16.896 67.801 1.00 71.38 576 GLU A O 1
ATOM 4437 N N . SER A 1 577 ? -20.477 16.910 65.908 1.00 73.88 577 SER A N 1
ATOM 4438 C CA . SER A 1 577 ? -21.559 16.427 65.036 1.00 73.88 577 SER A CA 1
ATOM 4439 C C . SER A 1 577 ? -22.067 15.038 65.451 1.00 73.88 577 SER A C 1
ATOM 4441 O O . SER A 1 577 ? -23.276 14.831 65.598 1.00 73.88 577 SER A O 1
ATOM 4443 N N . LYS A 1 578 ? -21.159 14.092 65.740 1.00 74.81 578 LYS A N 1
ATOM 4444 C CA . LYS A 1 578 ? -21.537 12.760 66.237 1.00 74.81 578 LYS A CA 1
ATOM 4445 C C . LYS A 1 578 ? -22.144 12.805 67.640 1.00 74.81 578 LYS A C 1
ATOM 4447 O O . LYS A 1 578 ? -23.067 12.041 67.908 1.00 74.81 578 LYS A O 1
ATOM 4452 N N . THR A 1 579 ? -21.710 13.719 68.506 1.00 70.88 579 THR A N 1
ATOM 4453 C CA . THR A 1 579 ? -22.306 13.917 69.842 1.00 70.88 579 THR A CA 1
ATOM 4454 C C . THR A 1 579 ? -23.735 14.464 69.738 1.00 70.88 579 THR A C 1
ATOM 4456 O O . THR A 1 579 ? -24.633 13.985 70.430 1.00 70.88 579 THR A O 1
ATOM 4459 N N . GLN A 1 580 ? -23.999 15.385 68.804 1.00 70.19 580 GLN A N 1
ATOM 4460 C CA . GLN A 1 580 ? -25.358 15.855 68.506 1.00 70.19 580 GLN A CA 1
ATOM 4461 C C . GLN A 1 580 ? -26.235 14.766 67.863 1.00 70.19 580 GLN A C 1
ATOM 4463 O O . GLN A 1 580 ? -27.435 14.698 68.135 1.00 70.19 580 GLN A O 1
ATOM 4468 N N . GLN A 1 581 ? -25.657 13.888 67.037 1.00 73.81 581 GLN A N 1
ATOM 4469 C CA . GLN A 1 581 ? -26.372 12.758 66.439 1.00 73.81 581 GLN A CA 1
ATOM 4470 C C . GLN A 1 581 ? -26.725 11.680 67.476 1.00 73.81 581 GLN A C 1
ATOM 4472 O O . GLN A 1 581 ? -27.829 11.141 67.429 1.00 73.81 581 GLN A O 1
ATOM 4477 N N . ILE A 1 582 ? -25.855 11.431 68.461 1.00 72.62 582 ILE A N 1
ATOM 4478 C CA . ILE A 1 582 ? -26.160 10.582 69.624 1.00 72.62 582 ILE A CA 1
ATOM 4479 C C . ILE A 1 582 ? -27.303 11.193 70.449 1.00 72.62 582 ILE A C 1
ATOM 4481 O O . ILE A 1 582 ? -28.245 10.480 70.778 1.00 72.62 582 ILE A O 1
ATOM 4485 N N . GLY A 1 583 ? -27.304 12.512 70.680 1.00 73.69 583 GLY A N 1
ATOM 4486 C CA . GLY A 1 583 ? -28.415 13.194 71.359 1.00 73.69 583 GLY A CA 1
ATOM 4487 C C . GLY A 1 583 ? -29.763 13.069 70.627 1.00 73.69 583 GLY A C 1
ATOM 4488 O O . GLY A 1 583 ? -30.800 12.893 71.265 1.00 73.69 583 GLY A O 1
ATOM 4489 N N . LYS A 1 584 ? -29.765 13.079 69.284 1.00 71.56 584 LYS A N 1
ATOM 4490 C CA . LYS A 1 584 ? -30.974 12.812 68.478 1.00 71.56 584 LYS A CA 1
ATOM 4491 C C . LYS A 1 584 ? -31.440 11.359 68.590 1.00 71.56 584 LYS A C 1
ATOM 4493 O O . LYS A 1 584 ? -32.636 11.125 68.732 1.00 71.56 584 LYS A O 1
ATOM 4498 N N . LEU A 1 585 ? -30.515 10.398 68.588 1.00 69.12 585 LEU A N 1
ATOM 4499 C CA . LEU A 1 585 ? -30.835 8.977 68.772 1.00 69.12 585 LEU A CA 1
ATOM 4500 C C . LEU A 1 585 ? -31.357 8.678 70.189 1.00 69.12 585 LEU A C 1
ATOM 4502 O O . LEU A 1 585 ? -32.225 7.825 70.359 1.00 69.12 585 LEU A O 1
ATOM 4506 N N . GLU A 1 586 ? -30.897 9.403 71.211 1.00 72.38 586 GLU A N 1
ATOM 4507 C CA . GLU A 1 586 ? -31.454 9.319 72.568 1.00 72.38 586 GLU A CA 1
ATOM 4508 C C . GLU A 1 586 ? -32.867 9.916 72.651 1.00 72.38 586 GLU A C 1
ATOM 4510 O O . GLU A 1 586 ? -33.744 9.328 73.284 1.00 72.38 586 GLU A O 1
ATOM 4515 N N . GLN A 1 587 ? -33.137 11.011 71.935 1.00 67.12 587 GLN A N 1
ATOM 4516 C CA . GLN A 1 587 ? -34.480 11.586 71.816 1.00 67.12 587 GLN A CA 1
ATOM 4517 C C . GLN A 1 587 ? -35.442 10.668 71.025 1.00 67.12 587 GLN A C 1
ATOM 4519 O O . GLN A 1 587 ? -36.624 10.545 71.364 1.00 67.12 587 GLN A O 1
ATOM 4524 N N . GLU A 1 588 ? -34.940 9.954 70.013 1.00 72.31 588 GLU A N 1
ATOM 4525 C CA . GLU A 1 588 ? -35.673 8.895 69.303 1.00 72.31 588 GLU A CA 1
ATOM 4526 C C . GLU A 1 588 ? -35.927 7.669 70.195 1.00 72.31 588 GLU A C 1
ATOM 4528 O O . GLU A 1 588 ? -37.015 7.097 70.186 1.00 72.31 588 GLU A O 1
ATOM 4533 N N . ARG A 1 589 ? -34.976 7.293 71.056 1.00 70.88 589 ARG A N 1
ATOM 4534 C CA . ARG A 1 589 ? -35.169 6.229 72.054 1.00 70.88 589 ARG A CA 1
ATOM 4535 C C . ARG A 1 589 ? -36.232 6.606 73.092 1.00 70.88 589 ARG A C 1
ATOM 4537 O O . ARG A 1 589 ? -37.038 5.757 73.479 1.00 70.88 589 ARG A O 1
ATOM 4544 N N . ASP A 1 590 ? -36.282 7.860 73.524 1.00 72.00 590 ASP A N 1
ATOM 4545 C CA . ASP A 1 590 ? -37.266 8.328 74.507 1.00 72.00 590 ASP A CA 1
ATOM 4546 C C . ASP A 1 590 ? -38.677 8.469 73.883 1.00 72.00 590 ASP A C 1
ATOM 4548 O O . ASP A 1 590 ? -39.691 8.168 74.529 1.00 72.00 590 ASP A O 1
ATOM 4552 N N . THR A 1 591 ? -38.766 8.790 72.585 1.00 68.56 591 THR A N 1
ATOM 4553 C CA . THR A 1 591 ? -40.025 8.724 71.811 1.00 68.56 591 THR A CA 1
ATOM 4554 C C . THR A 1 591 ? -40.456 7.280 71.500 1.00 68.56 591 THR A C 1
ATOM 4556 O O . THR A 1 591 ? -41.644 6.956 71.558 1.00 68.56 591 THR A O 1
ATOM 4559 N N . LEU A 1 592 ? -39.520 6.348 71.291 1.00 62.75 592 LEU A N 1
ATOM 4560 C CA . LEU A 1 592 ? -39.814 4.911 71.208 1.00 62.75 592 LEU A CA 1
ATOM 4561 C C . LEU A 1 592 ? -40.246 4.328 72.563 1.00 62.75 592 LEU A C 1
ATOM 4563 O O . LEU A 1 592 ? -41.127 3.473 72.602 1.00 62.75 592 LEU A O 1
ATOM 4567 N N . THR A 1 593 ? -39.724 4.835 73.682 1.00 62.72 593 THR A N 1
ATOM 4568 C CA . THR A 1 593 ? -40.131 4.424 75.041 1.00 62.72 593 THR A CA 1
ATOM 4569 C C . THR A 1 593 ? -41.569 4.855 75.359 1.00 62.72 593 THR A C 1
ATOM 4571 O O . THR A 1 593 ? -42.329 4.094 75.957 1.00 62.72 593 THR A O 1
ATOM 4574 N N . THR A 1 594 ? -41.997 6.024 74.876 1.00 63.66 594 THR A N 1
ATOM 4575 C CA . THR A 1 594 ? -43.405 6.464 74.943 1.00 63.66 594 THR A CA 1
ATOM 4576 C C . THR A 1 594 ? -44.308 5.734 73.937 1.00 63.66 594 THR A C 1
ATOM 4578 O O . THR A 1 594 ? -45.479 5.498 74.230 1.00 63.66 594 THR A O 1
ATOM 4581 N N . THR A 1 595 ? -43.764 5.263 72.811 1.00 63.25 595 THR A N 1
ATOM 4582 C CA . THR A 1 595 ? -44.481 4.413 71.835 1.00 63.25 595 THR A CA 1
ATOM 4583 C C . THR A 1 595 ? -44.659 2.965 72.325 1.00 63.25 595 THR A C 1
ATOM 4585 O O . THR A 1 595 ? -45.654 2.313 72.021 1.00 63.25 595 THR A O 1
ATOM 4588 N N . VAL A 1 596 ? -43.737 2.442 73.139 1.00 61.19 596 VAL A N 1
ATOM 4589 C CA . VAL A 1 596 ? -43.891 1.129 73.798 1.00 61.19 596 VAL A CA 1
ATOM 4590 C C . VAL A 1 596 ? -44.970 1.176 74.888 1.00 61.19 596 VAL A C 1
ATOM 4592 O O . VAL A 1 596 ? -45.677 0.188 75.079 1.00 61.19 596 VAL A O 1
ATOM 4595 N N . ALA A 1 597 ? -45.174 2.326 75.540 1.00 57.75 597 ALA A N 1
ATOM 4596 C CA . ALA A 1 597 ? -46.283 2.518 76.474 1.00 57.75 597 ALA A CA 1
ATOM 4597 C C . ALA A 1 597 ? -47.657 2.505 75.771 1.00 57.75 597 ALA A C 1
ATOM 4599 O O . ALA A 1 597 ? -48.583 1.900 76.303 1.00 57.75 597 ALA A O 1
ATOM 4600 N N . SER A 1 598 ? -47.784 3.068 74.558 1.00 62.16 598 SER A N 1
ATOM 4601 C CA . SER A 1 598 ? -49.038 3.009 73.781 1.00 62.16 598 SER A CA 1
ATOM 4602 C C . SER A 1 598 ? -49.286 1.648 73.118 1.00 62.16 598 SER A C 1
ATOM 4604 O O . SER A 1 598 ? -50.431 1.212 73.026 1.00 62.16 598 SER A O 1
ATOM 4606 N N . LYS A 1 599 ? -48.234 0.904 72.744 1.00 57.81 599 LYS A N 1
ATOM 4607 C CA . LYS A 1 599 ? -48.370 -0.494 72.289 1.00 57.81 599 LYS A CA 1
ATOM 4608 C C . LYS A 1 599 ? -48.803 -1.458 73.399 1.00 57.81 599 LYS A C 1
ATOM 4610 O O . LYS A 1 599 ? -49.329 -2.528 73.103 1.00 57.81 599 LYS A O 1
ATOM 4615 N N . ASN A 1 600 ? -48.630 -1.089 74.667 1.00 54.16 600 ASN A N 1
ATOM 4616 C CA . ASN A 1 600 ? -49.137 -1.871 75.794 1.00 54.16 600 ASN A CA 1
ATOM 4617 C C . ASN A 1 600 ? -50.675 -1.783 75.911 1.00 54.16 600 ASN A C 1
ATOM 4619 O O . ASN A 1 600 ? -51.304 -2.742 76.355 1.00 54.16 600 ASN A O 1
ATOM 4623 N N . ASP A 1 601 ? -51.280 -0.695 75.414 1.00 55.41 601 ASP A N 1
ATOM 4624 C CA . ASP A 1 601 ? -52.736 -0.555 75.276 1.00 55.41 601 ASP A CA 1
ATOM 4625 C C . ASP A 1 601 ? -53.284 -1.359 74.075 1.00 55.41 601 ASP A C 1
ATOM 4627 O O . ASP A 1 601 ? -54.425 -1.837 74.110 1.00 55.41 601 ASP A O 1
ATOM 4631 N N . ASP A 1 602 ? -52.463 -1.602 73.045 1.00 53.53 602 ASP A N 1
ATOM 4632 C CA . ASP A 1 602 ? -52.797 -2.485 71.915 1.00 53.53 602 ASP A CA 1
ATOM 4633 C C . ASP A 1 602 ? -52.760 -3.983 72.296 1.00 53.53 602 ASP A C 1
ATOM 4635 O O . ASP A 1 602 ? -53.533 -4.773 71.753 1.00 53.53 602 ASP A O 1
ATOM 4639 N N . ILE A 1 603 ? -51.967 -4.391 73.297 1.00 56.19 603 ILE A N 1
ATOM 4640 C CA . ILE A 1 603 ? -51.971 -5.770 73.837 1.00 56.19 603 ILE A CA 1
ATOM 4641 C C . ILE A 1 603 ? -53.309 -6.098 74.528 1.00 56.19 603 ILE A C 1
ATOM 4643 O O . ILE A 1 603 ? -53.808 -7.221 74.427 1.00 56.19 603 ILE A O 1
ATOM 4647 N N . THR A 1 604 ? -53.958 -5.112 75.154 1.00 56.19 604 THR A N 1
ATOM 4648 C CA . THR A 1 604 ? -55.334 -5.247 75.667 1.00 56.19 604 THR A CA 1
ATOM 4649 C C . THR A 1 604 ? -56.382 -5.403 74.558 1.00 56.19 604 THR A C 1
ATOM 4651 O O . THR A 1 604 ? -57.422 -6.015 74.796 1.00 56.19 604 THR A O 1
ATOM 4654 N N . ARG A 1 605 ? -56.098 -4.924 73.338 1.00 55.88 605 ARG A N 1
ATOM 4655 C CA . ARG A 1 605 ? -56.947 -5.100 72.145 1.00 55.88 605 ARG A CA 1
ATOM 4656 C C . ARG A 1 605 ? -56.713 -6.468 71.479 1.00 55.88 605 ARG A C 1
ATOM 4658 O O . ARG A 1 605 ? -57.677 -7.149 71.141 1.00 55.88 605 ARG A O 1
ATOM 4665 N N . ALA A 1 606 ? -55.467 -6.949 71.444 1.00 54.72 606 ALA A N 1
ATOM 4666 C CA . ALA A 1 606 ? -55.111 -8.299 70.982 1.00 54.72 606 ALA A CA 1
ATOM 4667 C C . ALA A 1 606 ? -55.715 -9.426 71.853 1.00 54.72 606 ALA A C 1
ATOM 4669 O O . ALA A 1 606 ? -55.993 -10.525 71.371 1.00 54.72 606 ALA A O 1
ATOM 4670 N N . ALA A 1 607 ? -55.980 -9.164 73.140 1.00 55.16 607 ALA A N 1
ATOM 4671 C CA . ALA A 1 607 ? -56.692 -10.102 74.010 1.00 55.16 607 ALA A CA 1
ATOM 4672 C C . ALA A 1 607 ? -58.184 -10.255 73.643 1.00 55.16 607 ALA A C 1
ATOM 4674 O O . ALA A 1 607 ? -58.737 -11.335 73.842 1.00 55.16 607 ALA A O 1
ATOM 4675 N N . GLN A 1 608 ? -58.810 -9.217 73.072 1.00 54.03 608 GLN A N 1
ATOM 4676 C CA . GLN A 1 608 ? -60.187 -9.266 72.564 1.00 54.03 608 GLN A CA 1
ATOM 4677 C C . GLN A 1 608 ? -60.259 -9.951 71.188 1.00 54.03 608 GLN A C 1
ATOM 4679 O O . GLN A 1 608 ? -61.159 -10.753 70.956 1.00 54.03 608 GLN A O 1
ATOM 4684 N N . GLU A 1 609 ? -59.260 -9.747 70.323 1.00 57.47 609 GLU A N 1
ATOM 4685 C CA . GLU A 1 609 ? -59.138 -10.443 69.028 1.00 57.47 609 GLU A CA 1
ATOM 4686 C C . GLU A 1 609 ? -58.890 -11.957 69.186 1.00 57.47 609 GLU A C 1
ATOM 4688 O O . GLU A 1 609 ? -59.357 -12.759 68.380 1.00 57.47 609 GLU A O 1
ATOM 4693 N N . ARG A 1 610 ? -58.240 -12.392 70.274 1.00 55.44 610 ARG A N 1
ATOM 4694 C CA . ARG A 1 610 ? -58.043 -13.820 70.588 1.00 55.44 610 ARG A CA 1
ATOM 4695 C C . ARG A 1 610 ? -59.351 -14.559 70.914 1.00 55.44 610 ARG A C 1
ATOM 4697 O O . ARG A 1 610 ? -59.453 -15.762 70.663 1.00 55.44 610 ARG A O 1
ATOM 4704 N N . ASP A 1 611 ? -60.345 -13.863 71.462 1.00 56.59 611 ASP A N 1
ATOM 4705 C CA . ASP A 1 611 ? -61.671 -14.431 71.743 1.00 56.59 611 ASP A CA 1
ATOM 4706 C C . ASP A 1 611 ? -62.576 -14.430 70.491 1.00 56.59 611 ASP A C 1
ATOM 4708 O O . ASP A 1 611 ? -63.466 -15.278 70.376 1.00 56.59 611 ASP A O 1
ATOM 4712 N N . GLU A 1 612 ? -62.292 -13.560 69.513 1.00 56.31 612 GLU A N 1
ATOM 4713 C CA . GLU A 1 612 ? -62.851 -13.583 68.150 1.00 56.31 612 GLU A CA 1
ATOM 4714 C C . GLU A 1 612 ? -62.258 -14.754 67.331 1.00 56.31 612 GLU A C 1
ATOM 4716 O O . GLU A 1 612 ? -62.999 -15.570 66.781 1.00 56.31 612 GLU A O 1
ATOM 4721 N N . ALA A 1 613 ? -60.934 -14.960 67.388 1.00 52.94 613 ALA A N 1
ATOM 4722 C CA . ALA A 1 613 ? -60.231 -16.081 66.746 1.00 52.94 613 ALA A CA 1
ATOM 4723 C C . ALA A 1 613 ? -60.679 -17.463 67.270 1.00 52.94 613 ALA A C 1
ATOM 4725 O O . ALA A 1 613 ? -60.605 -18.477 66.574 1.00 52.94 613 ALA A O 1
ATOM 4726 N N . ARG A 1 614 ? -61.207 -17.525 68.500 1.00 57.66 614 ARG A N 1
ATOM 4727 C CA . ARG A 1 614 ? -61.801 -18.746 69.069 1.00 57.66 614 ARG A CA 1
ATOM 4728 C C . ARG A 1 614 ? -63.165 -19.090 68.463 1.00 57.66 614 ARG A C 1
ATOM 4730 O O . ARG A 1 614 ? -63.537 -20.261 68.479 1.00 57.66 614 ARG A O 1
ATOM 4737 N N . ARG A 1 615 ? -63.887 -18.103 67.917 1.00 54.56 615 ARG A N 1
ATOM 4738 C CA . ARG A 1 615 ? -65.116 -18.310 67.127 1.00 54.56 615 ARG A CA 1
ATOM 4739 C C . ARG A 1 615 ? -64.797 -18.647 65.665 1.00 54.56 615 ARG A C 1
ATOM 4741 O O . ARG A 1 615 ? -65.520 -19.432 65.057 1.00 54.56 615 ARG A O 1
ATOM 4748 N N . GLU A 1 616 ? -63.671 -18.168 65.138 1.00 55.69 616 GLU A N 1
ATOM 4749 C CA . GLU A 1 616 ? -63.147 -18.575 63.822 1.00 55.69 616 GLU A CA 1
ATOM 4750 C C . GLU A 1 616 ? -62.537 -19.994 63.824 1.00 55.69 616 GLU A C 1
ATOM 4752 O O . GLU A 1 616 ? -62.554 -20.696 62.816 1.00 55.69 616 GLU A O 1
ATOM 4757 N N . ALA A 1 617 ? -62.077 -20.497 64.973 1.00 52.56 617 ALA A N 1
ATOM 4758 C CA . ALA A 1 617 ? -61.619 -21.883 65.113 1.00 52.56 617 ALA A CA 1
ATOM 4759 C C . ALA A 1 617 ? -62.743 -22.924 64.911 1.00 52.56 617 ALA A C 1
ATOM 4761 O O . ALA A 1 617 ? -62.473 -24.046 64.483 1.00 52.56 617 ALA A O 1
ATOM 4762 N N . THR A 1 618 ? -64.006 -22.560 65.173 1.00 55.59 618 THR A N 1
ATOM 4763 C CA . THR A 1 618 ? -65.166 -23.422 64.888 1.00 55.59 618 THR A CA 1
ATOM 4764 C C . THR A 1 618 ? -65.553 -23.446 63.407 1.00 55.59 618 THR A C 1
ATOM 4766 O O . THR A 1 618 ? -65.970 -24.495 62.928 1.00 55.59 618 THR A O 1
ATOM 4769 N N . THR A 1 619 ? -65.326 -22.366 62.653 1.00 56.28 619 THR A N 1
ATOM 4770 C CA . THR A 1 619 ? -65.464 -22.356 61.183 1.00 56.28 619 THR A CA 1
ATOM 4771 C C . THR A 1 619 ? -64.255 -22.992 60.482 1.00 56.28 619 THR A C 1
ATOM 4773 O O . THR A 1 619 ? -64.410 -23.626 59.440 1.00 56.28 619 THR A O 1
ATOM 4776 N N . LEU A 1 620 ? -63.059 -22.961 61.085 1.00 54.69 620 LEU A N 1
ATOM 4777 C CA . LEU A 1 620 ? -61.891 -23.702 60.588 1.00 54.69 620 LEU A CA 1
ATOM 4778 C C . LEU A 1 620 ? -62.051 -25.234 60.679 1.00 54.69 620 LEU A C 1
ATOM 4780 O O . LEU A 1 620 ? -61.438 -25.956 59.891 1.00 54.69 620 LEU A O 1
ATOM 4784 N N . GLY A 1 621 ? -62.911 -25.738 61.572 1.00 60.44 621 GLY A N 1
ATOM 4785 C CA . GLY A 1 621 ? -63.287 -27.156 61.629 1.00 60.44 621 GLY A CA 1
ATOM 4786 C C . GLY A 1 621 ? -64.020 -27.644 60.372 1.00 60.44 621 GLY A C 1
ATOM 4787 O O . GLY A 1 621 ? -63.772 -28.758 59.918 1.00 60.44 621 GLY A O 1
ATOM 4788 N N . GLU A 1 622 ? -64.836 -26.786 59.754 1.00 57.62 622 GLU A N 1
ATOM 4789 C CA . GLU A 1 622 ? -65.520 -27.071 58.482 1.00 57.62 622 GLU A CA 1
ATOM 4790 C C . GLU A 1 622 ? -64.550 -26.951 57.285 1.00 57.62 622 GLU A C 1
ATOM 4792 O O . GLU A 1 622 ? -64.605 -27.746 56.344 1.00 57.62 622 GLU A O 1
ATOM 4797 N N . THR A 1 623 ? -63.550 -26.062 57.360 1.00 56.38 623 THR A N 1
ATOM 4798 C CA . THR A 1 623 ? -62.475 -25.986 56.345 1.00 56.38 623 THR A CA 1
ATOM 4799 C C . THR A 1 623 ? -61.453 -27.126 56.433 1.00 56.38 623 THR A C 1
ATOM 4801 O O . THR A 1 623 ? -60.757 -27.404 55.459 1.00 56.38 623 THR A O 1
ATOM 4804 N N . LEU A 1 624 ? -61.348 -27.829 57.569 1.00 54.44 624 LEU A N 1
ATOM 4805 C CA . LEU A 1 624 ? -60.487 -29.010 57.699 1.00 54.44 624 LEU A CA 1
ATOM 4806 C C . LEU A 1 624 ? -61.055 -30.213 56.941 1.00 54.44 624 LEU A C 1
ATOM 4808 O O . LEU A 1 624 ? -60.282 -30.955 56.340 1.00 54.44 624 LEU A O 1
ATOM 4812 N N . THR A 1 625 ? -62.382 -30.350 56.868 1.00 54.97 625 THR A N 1
ATOM 4813 C CA . THR A 1 625 ? -63.032 -31.334 55.987 1.00 54.97 625 THR A CA 1
ATOM 4814 C C . THR A 1 625 ? -62.850 -31.004 54.501 1.00 54.97 625 THR A C 1
ATOM 4816 O O . THR A 1 625 ? -62.695 -31.915 53.693 1.00 54.97 625 THR A O 1
ATOM 4819 N N . GLU A 1 626 ? -62.746 -29.720 54.146 1.00 58.59 626 GLU A N 1
ATOM 4820 C CA . GLU A 1 626 ? -62.443 -29.257 52.782 1.00 58.59 626 GLU A CA 1
ATOM 4821 C C . GLU A 1 626 ? -60.939 -29.391 52.435 1.00 58.59 626 GLU A C 1
ATOM 4823 O O . GLU A 1 626 ? -60.566 -29.748 51.311 1.00 58.59 626 GLU A O 1
ATOM 4828 N N . LYS A 1 627 ? -60.044 -29.226 53.423 1.00 57.19 627 LYS A N 1
ATOM 4829 C CA . LYS A 1 627 ? -58.602 -29.493 53.288 1.00 57.19 627 LYS A CA 1
ATOM 4830 C C . LYS A 1 627 ? -58.266 -30.979 53.164 1.00 57.19 627 LYS A C 1
ATOM 4832 O O . LYS A 1 627 ? -57.290 -31.297 52.494 1.00 57.19 627 LYS A O 1
ATOM 4837 N N . THR A 1 628 ? -59.055 -31.892 53.732 1.00 59.44 628 THR A N 1
ATOM 4838 C CA . THR A 1 628 ? -58.878 -33.339 53.500 1.00 59.44 628 THR A CA 1
ATOM 4839 C C . THR A 1 628 ? -59.166 -33.715 52.040 1.00 59.44 628 THR A C 1
ATOM 4841 O O . THR A 1 628 ? -58.446 -34.532 51.472 1.00 59.44 628 THR A O 1
ATOM 4844 N N . SER A 1 629 ? -60.119 -33.049 51.376 1.00 58.75 629 SER A N 1
ATOM 4845 C CA . SER A 1 629 ? -60.296 -33.159 49.918 1.00 58.75 629 SER A CA 1
ATOM 4846 C C . SER A 1 629 ? -59.164 -32.490 49.121 1.00 58.75 629 SER A C 1
ATOM 4848 O O . SER A 1 629 ? -58.725 -33.047 48.116 1.00 58.75 629 SER A O 1
ATOM 4850 N N . ALA A 1 630 ? -58.612 -31.364 49.588 1.00 56.31 630 ALA A N 1
ATOM 4851 C CA . ALA A 1 630 ? -57.455 -30.717 48.954 1.00 56.31 630 ALA A CA 1
ATOM 4852 C C . ALA A 1 630 ? -56.141 -31.514 49.109 1.00 56.31 630 ALA A C 1
ATOM 4854 O O . ALA A 1 630 ? -55.279 -31.443 48.236 1.00 56.31 630 ALA A O 1
ATOM 4855 N N . LEU A 1 631 ? -55.994 -32.319 50.168 1.00 55.25 631 LEU A N 1
ATOM 4856 C CA . LEU A 1 631 ? -54.839 -33.200 50.372 1.00 55.25 631 LEU A CA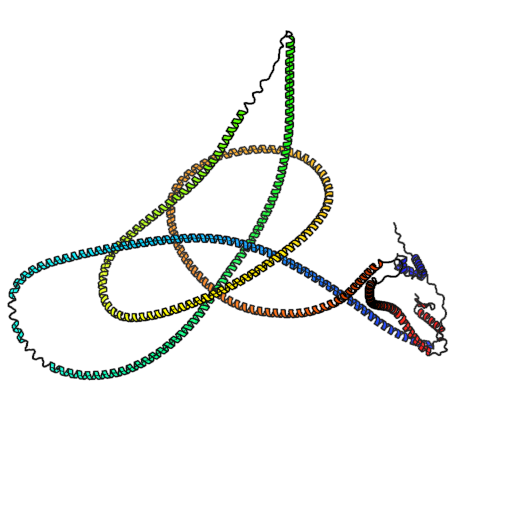 1
ATOM 4857 C C . LEU A 1 631 ? -54.796 -34.329 49.323 1.00 55.25 631 LEU A C 1
ATOM 4859 O O . LEU A 1 631 ? -53.728 -34.628 48.800 1.00 55.25 631 LEU A O 1
ATOM 4863 N N . SER A 1 632 ? -55.956 -34.858 48.913 1.00 59.78 632 SER A N 1
ATOM 4864 C CA . SER A 1 632 ? -56.046 -35.831 47.807 1.00 59.78 632 SER A CA 1
ATOM 4865 C C . SER A 1 632 ? -55.722 -35.221 46.431 1.00 59.78 632 SER A C 1
ATOM 4867 O O . SER A 1 632 ? -55.170 -35.889 45.560 1.00 59.78 632 SER A O 1
ATOM 4869 N N . ALA A 1 633 ? -55.988 -33.922 46.241 1.00 58.91 633 ALA A N 1
ATOM 4870 C CA . ALA A 1 633 ? -55.555 -33.181 45.055 1.00 58.91 633 ALA A CA 1
ATOM 4871 C C . ALA A 1 633 ? -54.048 -32.854 45.097 1.00 58.91 633 ALA A C 1
ATOM 4873 O O . ALA A 1 633 ? -53.388 -32.860 44.061 1.00 58.91 633 ALA A O 1
ATOM 4874 N N . SER A 1 634 ? -53.489 -32.631 46.293 1.00 58.47 634 SER A N 1
ATOM 4875 C CA . SER A 1 634 ? -52.052 -32.436 46.514 1.00 58.47 634 SER A CA 1
ATOM 4876 C C . SER A 1 634 ? -51.246 -33.703 46.207 1.00 58.47 634 SER A C 1
ATOM 4878 O O . SER A 1 634 ? -50.187 -33.611 45.592 1.00 58.47 634 SER A O 1
ATOM 4880 N N . GLU A 1 635 ? -51.741 -34.886 46.571 1.00 63.09 635 GLU A N 1
ATOM 4881 C CA . GLU A 1 635 ? -51.101 -36.168 46.230 1.00 63.09 635 GLU A CA 1
ATOM 4882 C C . GLU A 1 635 ? -51.059 -36.399 44.708 1.00 63.09 635 GLU A C 1
ATOM 4884 O O . GLU A 1 635 ? -50.024 -36.799 44.177 1.00 63.09 635 GLU A O 1
ATOM 4889 N N . ALA A 1 636 ? -52.110 -36.015 43.972 1.00 62.81 636 ALA A N 1
ATOM 4890 C CA . ALA A 1 636 ? -52.104 -36.046 42.505 1.00 62.81 636 ALA A CA 1
ATOM 4891 C C . ALA A 1 636 ? -51.106 -35.046 41.878 1.00 62.81 636 ALA A C 1
ATOM 4893 O O . ALA A 1 636 ? -50.528 -35.320 40.825 1.00 62.81 636 ALA A O 1
ATOM 4894 N N . THR A 1 637 ? -50.859 -33.895 42.519 1.00 63.59 637 THR A N 1
ATOM 4895 C CA . THR A 1 637 ? -49.814 -32.954 42.073 1.00 63.59 637 THR A CA 1
ATOM 4896 C C . THR A 1 637 ? -48.399 -33.425 42.397 1.00 63.59 637 THR A C 1
ATOM 4898 O O . THR A 1 637 ? -47.489 -33.121 41.634 1.00 63.59 637 THR A O 1
ATOM 4901 N N . VAL A 1 638 ? -48.202 -34.207 43.465 1.00 70.44 638 VAL A N 1
ATOM 4902 C CA . VAL A 1 638 ? -46.898 -34.809 43.788 1.00 70.44 638 VAL A CA 1
ATOM 4903 C C . VAL A 1 638 ? -46.523 -35.861 42.746 1.00 70.44 638 VAL A C 1
ATOM 4905 O O . VAL A 1 638 ? -45.422 -35.791 42.214 1.00 70.44 638 VAL A O 1
ATOM 4908 N N . SER A 1 639 ? -47.448 -36.739 42.340 1.00 71.38 639 SER A N 1
ATOM 4909 C CA . SER A 1 639 ? -47.181 -37.699 41.253 1.00 71.38 639 SER A CA 1
ATOM 4910 C C . SER A 1 639 ? -46.880 -37.014 39.914 1.00 71.38 639 SER A C 1
ATOM 4912 O O . SER A 1 639 ? -46.018 -37.466 39.166 1.00 71.38 639 SER A O 1
ATOM 4914 N N . ARG A 1 640 ? -47.531 -35.879 39.626 1.00 71.25 640 ARG A N 1
ATOM 4915 C CA . ARG A 1 640 ? -47.222 -35.066 38.440 1.00 71.25 640 ARG A CA 1
ATOM 4916 C C . ARG A 1 640 ? -45.842 -34.406 38.526 1.00 71.25 640 ARG A C 1
ATOM 4918 O O . ARG A 1 640 ? -45.142 -34.341 37.523 1.00 71.25 640 ARG A O 1
ATOM 4925 N N . LEU A 1 641 ? -45.439 -33.930 39.704 1.00 69.31 641 LEU A N 1
ATOM 4926 C CA . LEU A 1 641 ? -44.107 -33.361 39.919 1.00 69.31 641 LEU A CA 1
ATOM 4927 C C . LEU A 1 641 ? -43.011 -34.428 39.852 1.00 69.31 641 LEU A C 1
ATOM 4929 O O . LEU A 1 641 ? -41.935 -34.139 39.345 1.00 69.31 641 LEU A O 1
ATOM 4933 N N . GLU A 1 642 ? -43.274 -35.656 40.299 1.00 74.56 642 GLU A N 1
ATOM 4934 C CA . GLU A 1 642 ? -42.359 -36.795 40.135 1.00 74.56 642 GLU A CA 1
ATOM 4935 C C . GLU A 1 642 ? -42.185 -37.176 38.656 1.00 74.56 642 GLU A C 1
ATOM 4937 O O . GLU A 1 642 ? -41.065 -37.429 38.209 1.00 74.56 642 GLU A O 1
ATOM 4942 N N . GLU A 1 643 ? -43.262 -37.140 37.869 1.00 76.06 643 GLU A N 1
ATOM 4943 C CA . GLU A 1 643 ? -43.221 -37.373 36.421 1.00 76.06 643 GLU A CA 1
ATOM 4944 C C . GLU A 1 643 ? -42.508 -36.227 35.674 1.00 76.06 643 GLU A C 1
ATOM 4946 O O . GLU A 1 643 ? -41.696 -36.465 34.777 1.00 76.06 643 GLU A O 1
ATOM 4951 N N . GLU A 1 644 ? -42.718 -34.975 36.094 1.00 74.12 644 GLU A N 1
ATOM 4952 C CA . GLU A 1 644 ? -41.983 -33.807 35.592 1.00 74.12 644 GLU A CA 1
ATOM 4953 C C . GLU A 1 644 ? -40.497 -33.835 36.006 1.00 74.12 644 GLU A C 1
ATOM 4955 O O . GLU A 1 644 ? -39.645 -33.419 35.217 1.00 74.12 644 GLU A O 1
ATOM 4960 N N . LEU A 1 645 ? -40.156 -34.387 37.177 1.00 73.94 645 LEU A N 1
ATOM 4961 C CA . LEU A 1 645 ? -38.775 -34.592 37.631 1.00 73.94 645 LEU A CA 1
ATOM 4962 C C . LEU A 1 645 ? -38.076 -35.697 36.822 1.00 73.94 645 LEU A C 1
ATOM 4964 O O . LEU A 1 645 ? -36.928 -35.525 36.416 1.00 73.94 645 LEU A O 1
ATOM 4968 N N . ALA A 1 646 ? -38.772 -36.798 36.521 1.00 74.75 646 ALA A N 1
ATOM 4969 C CA . ALA A 1 646 ? -38.272 -37.854 35.638 1.00 74.75 646 ALA A CA 1
ATOM 4970 C C . ALA A 1 646 ? -38.083 -37.345 34.196 1.00 74.75 646 ALA A C 1
ATOM 4972 O O . ALA A 1 646 ? -37.064 -37.615 33.554 1.00 74.75 646 ALA A O 1
ATOM 4973 N N . ALA A 1 647 ? -39.013 -36.521 33.702 1.00 72.75 647 ALA A N 1
ATOM 4974 C CA . ALA A 1 647 ? -38.874 -35.848 32.415 1.00 72.75 647 ALA A CA 1
ATOM 4975 C C . ALA A 1 647 ? -37.712 -34.838 32.416 1.00 72.75 647 ALA A C 1
ATOM 4977 O O . ALA A 1 647 ? -36.975 -34.755 31.432 1.00 72.75 647 ALA A O 1
ATOM 4978 N N . ALA A 1 648 ? -37.494 -34.100 33.508 1.00 69.06 648 ALA A N 1
ATOM 4979 C CA . ALA A 1 648 ? -36.353 -33.200 33.657 1.00 69.06 648 ALA A CA 1
ATOM 4980 C C . ALA A 1 648 ? -35.017 -33.961 33.675 1.00 69.06 648 ALA A C 1
ATOM 4982 O O . ALA A 1 648 ? -34.093 -33.544 32.981 1.00 69.06 648 ALA A O 1
ATOM 4983 N N . ALA A 1 649 ? -34.948 -35.109 34.358 1.00 76.19 649 ALA A N 1
ATOM 4984 C CA . ALA A 1 649 ? -33.772 -35.980 34.375 1.00 76.19 649 ALA A CA 1
ATOM 4985 C C . ALA A 1 649 ? -33.418 -36.513 32.970 1.00 76.19 649 ALA A C 1
ATOM 4987 O O . ALA A 1 649 ? -32.263 -36.454 32.548 1.00 76.19 649 ALA A O 1
ATOM 4988 N N . SER A 1 650 ? -34.420 -36.934 32.187 1.00 76.38 650 SER A N 1
ATOM 4989 C CA . SER A 1 650 ? -34.196 -37.358 30.793 1.00 76.38 650 SER A CA 1
ATOM 4990 C C . SER A 1 650 ? -33.725 -36.208 29.887 1.00 76.38 650 SER A C 1
ATOM 4992 O O . SER A 1 650 ? -32.923 -36.404 28.973 1.00 76.38 650 SER A O 1
ATOM 4994 N N . ARG A 1 651 ? -34.172 -34.971 30.158 1.00 77.00 651 ARG A N 1
ATOM 4995 C CA . ARG A 1 651 ? -33.724 -33.772 29.433 1.00 77.00 651 ARG A CA 1
ATOM 4996 C C . ARG A 1 651 ? -32.299 -33.377 29.803 1.00 77.00 651 ARG A C 1
ATOM 4998 O O . ARG A 1 651 ? -31.578 -32.920 28.920 1.00 77.00 651 ARG A O 1
ATOM 5005 N N . THR A 1 652 ? -31.881 -33.558 31.056 1.00 76.00 652 THR A N 1
ATOM 5006 C CA . THR A 1 652 ? -30.489 -33.329 31.470 1.00 76.00 652 THR A CA 1
ATOM 5007 C C . THR A 1 652 ? -29.544 -34.360 30.866 1.00 76.00 652 THR A C 1
ATOM 5009 O O . THR A 1 652 ? -28.506 -33.974 30.346 1.00 76.00 652 THR A O 1
ATOM 5012 N N . GLU A 1 653 ? -29.938 -35.632 30.796 1.00 79.19 653 GLU A N 1
ATOM 5013 C CA . GLU A 1 653 ? -29.134 -36.691 30.165 1.00 79.19 653 GLU A CA 1
ATOM 5014 C C . GLU A 1 653 ? -28.997 -36.474 28.639 1.00 79.19 653 GLU A C 1
ATOM 5016 O O . GLU A 1 653 ? -27.921 -36.628 28.049 1.00 79.19 653 GLU A O 1
ATOM 5021 N N . ALA A 1 654 ? -30.064 -35.994 27.986 1.00 73.62 654 ALA A N 1
ATOM 5022 C CA . ALA A 1 654 ? -30.024 -35.575 26.584 1.00 73.62 654 ALA A CA 1
ATOM 5023 C C . ALA A 1 654 ? -29.189 -34.296 26.355 1.00 73.62 654 ALA A C 1
ATOM 5025 O O . ALA A 1 654 ? -28.580 -34.135 25.291 1.00 73.62 654 ALA A O 1
ATOM 5026 N N . ALA A 1 655 ? -29.151 -33.380 27.328 1.00 70.06 655 ALA A N 1
ATOM 5027 C CA . ALA A 1 655 ? -28.313 -32.183 27.282 1.00 70.06 655 ALA A CA 1
ATOM 5028 C C . ALA A 1 655 ? -26.828 -32.519 27.492 1.00 70.06 655 ALA A C 1
ATOM 5030 O O . ALA A 1 655 ? -25.994 -32.006 26.750 1.00 70.06 655 ALA A O 1
ATOM 5031 N N . GLU A 1 656 ? -26.501 -33.430 28.411 1.00 81.75 656 GLU A N 1
ATOM 5032 C CA . GLU A 1 656 ? -25.141 -33.951 28.607 1.00 81.75 656 GLU A CA 1
ATOM 5033 C C . GLU A 1 656 ? -24.635 -34.686 27.363 1.00 81.75 656 GLU A C 1
ATOM 5035 O O . GLU A 1 656 ? -23.525 -34.427 26.905 1.00 81.75 656 GLU A O 1
ATOM 5040 N N . SER A 1 657 ? -25.474 -35.515 26.734 1.00 78.94 657 SER A N 1
ATOM 5041 C CA . SER A 1 657 ? -25.120 -36.192 25.477 1.00 78.94 657 SER A CA 1
ATOM 5042 C C . SER A 1 657 ? -24.832 -35.196 24.341 1.00 78.94 657 SER A C 1
ATOM 5044 O O . SER A 1 657 ? -23.922 -35.397 23.537 1.00 78.94 657 SER A O 1
ATOM 5046 N N . ARG A 1 658 ? -25.578 -34.082 24.277 1.00 80.81 658 ARG A N 1
ATOM 5047 C CA . ARG A 1 658 ? -25.306 -32.987 23.328 1.00 80.81 658 ARG A CA 1
ATOM 5048 C C . ARG A 1 658 ? -24.040 -32.209 23.677 1.00 80.81 658 ARG A C 1
ATOM 5050 O O . ARG A 1 658 ? -23.323 -31.823 22.759 1.00 80.81 658 ARG A O 1
ATOM 5057 N N . ALA A 1 659 ? -23.762 -31.988 24.960 1.00 75.69 659 ALA A N 1
ATOM 5058 C CA . ALA A 1 659 ? -22.539 -31.331 25.410 1.00 75.69 659 ALA A CA 1
ATOM 5059 C C . ALA A 1 659 ? -21.298 -32.162 25.047 1.00 75.69 659 ALA A C 1
ATOM 5061 O O . ALA A 1 659 ? -20.359 -31.615 24.478 1.00 75.69 659 ALA A O 1
ATOM 5062 N N . GLN A 1 660 ? -21.341 -33.483 25.249 1.00 84.56 660 GLN A N 1
ATOM 5063 C CA . GLN A 1 660 ? -20.256 -34.397 24.872 1.00 84.56 660 GLN A CA 1
ATOM 5064 C C . GLN A 1 660 ? -20.008 -34.430 23.353 1.00 84.56 660 GLN A C 1
ATOM 5066 O O . GLN A 1 660 ? -18.862 -34.438 22.911 1.00 84.56 660 GLN A O 1
ATOM 5071 N N . GLU A 1 661 ? -21.057 -34.400 22.523 1.00 82.44 661 GLU A N 1
ATOM 5072 C CA . GLU A 1 661 ? -20.894 -34.328 21.060 1.00 82.44 661 GLU A CA 1
ATOM 5073 C C . GLU A 1 661 ? -20.365 -32.958 20.595 1.00 82.44 661 GLU A C 1
ATOM 5075 O O . GLU A 1 661 ? -19.596 -32.894 19.634 1.00 82.44 661 GLU A O 1
ATOM 5080 N N . LEU A 1 662 ? -20.727 -31.860 21.269 1.00 78.56 662 LEU A N 1
ATOM 5081 C CA . LEU A 1 662 ? -20.151 -30.537 20.998 1.00 78.56 662 LEU A CA 1
ATOM 5082 C C . LEU A 1 662 ? -18.679 -30.461 21.414 1.00 78.56 662 LEU A C 1
ATOM 5084 O O . LEU A 1 662 ? -17.875 -29.911 20.667 1.00 78.56 662 LEU A O 1
ATOM 5088 N N . GLU A 1 663 ? -18.314 -31.059 22.546 1.00 84.56 663 GLU A N 1
ATOM 5089 C CA . GLU A 1 663 ? -16.929 -31.155 23.012 1.00 84.56 663 GLU A CA 1
ATOM 5090 C C . GLU A 1 663 ? -16.072 -31.981 22.041 1.00 84.56 663 GLU A C 1
ATOM 5092 O O . GLU A 1 663 ? -14.983 -31.555 21.657 1.00 84.56 663 GLU A O 1
ATOM 5097 N N . ARG A 1 664 ? -16.608 -33.097 21.524 1.00 84.06 664 ARG A N 1
ATOM 5098 C CA . ARG A 1 664 ? -15.947 -33.910 20.490 1.00 84.06 664 ARG A CA 1
ATOM 5099 C C . ARG A 1 664 ? -15.765 -33.154 19.169 1.00 84.06 664 ARG A C 1
ATOM 5101 O O . ARG A 1 664 ? -14.736 -33.279 18.511 1.00 84.06 664 ARG A O 1
ATOM 5108 N N . ARG A 1 665 ? -16.753 -32.351 18.759 1.00 81.88 665 ARG A N 1
ATOM 5109 C CA . ARG A 1 665 ? -16.627 -31.498 17.564 1.00 81.88 665 ARG A CA 1
ATOM 5110 C C . ARG A 1 665 ? -15.619 -30.378 17.768 1.00 81.88 665 ARG A C 1
ATOM 5112 O O . ARG A 1 665 ? -14.855 -30.105 16.853 1.00 81.88 665 ARG A O 1
ATOM 5119 N N . ALA A 1 666 ? -15.586 -29.775 18.954 1.00 78.88 666 ALA A N 1
ATOM 5120 C CA . ALA A 1 666 ? -14.586 -28.775 19.295 1.00 78.88 666 ALA A CA 1
ATOM 5121 C C . ALA A 1 666 ? -13.170 -29.371 19.265 1.00 78.88 666 ALA A C 1
ATOM 5123 O O . ALA A 1 666 ? -12.282 -28.738 18.704 1.00 78.88 666 ALA A O 1
ATOM 5124 N N . SER A 1 667 ? -12.973 -30.602 19.764 1.00 83.38 667 SER A N 1
ATOM 5125 C CA . SER A 1 667 ? -11.673 -31.287 19.696 1.00 83.38 667 SER A CA 1
ATOM 5126 C C . SER A 1 667 ? -11.253 -31.668 18.271 1.00 83.38 667 SER A C 1
ATOM 5128 O O . SER A 1 667 ? -10.075 -31.597 17.927 1.00 83.38 667 SER A O 1
ATOM 5130 N N . ASP A 1 668 ? -12.207 -32.072 17.425 1.00 86.12 668 ASP A N 1
ATOM 5131 C CA . ASP A 1 668 ? -11.933 -32.377 16.014 1.00 86.12 668 ASP A CA 1
ATOM 5132 C C . ASP A 1 668 ? -11.570 -31.095 15.233 1.00 86.12 668 ASP A C 1
ATOM 5134 O O . ASP A 1 668 ? -10.710 -31.120 14.349 1.00 86.12 668 ASP A O 1
ATOM 5138 N N . GLU A 1 669 ? -12.199 -29.964 15.565 1.00 83.25 669 GLU A N 1
ATOM 5139 C CA . GLU A 1 669 ? -11.943 -28.672 14.924 1.00 83.25 669 GLU A CA 1
ATOM 5140 C C . GLU A 1 669 ? -10.617 -28.049 15.392 1.00 83.25 669 GLU A C 1
ATOM 5142 O O . GLU A 1 669 ? -9.866 -27.533 14.564 1.00 83.25 669 GLU A O 1
ATOM 5147 N N . THR A 1 670 ? -10.252 -28.169 16.676 1.00 85.44 670 THR A N 1
ATOM 5148 C CA . THR A 1 670 ? -8.921 -27.754 17.155 1.00 85.44 670 THR A CA 1
ATOM 5149 C C . THR A 1 670 ? -7.808 -28.570 16.504 1.00 85.44 670 THR A C 1
ATOM 5151 O O . THR A 1 670 ? -6.832 -27.982 16.046 1.00 85.44 670 THR A O 1
ATOM 5154 N N . ALA A 1 671 ? -7.976 -29.887 16.338 1.00 84.00 671 ALA A N 1
ATOM 5155 C CA . ALA A 1 671 ? -7.004 -30.720 15.624 1.00 84.00 671 ALA A CA 1
ATOM 5156 C C . ALA A 1 671 ? -6.845 -30.318 14.140 1.00 84.00 671 ALA A C 1
ATOM 5158 O O . ALA A 1 671 ? -5.748 -30.378 13.581 1.00 84.00 671 ALA A O 1
ATOM 5159 N N . ARG A 1 672 ? -7.926 -29.874 13.481 1.00 86.38 672 ARG A N 1
ATOM 5160 C CA . ARG A 1 672 ? -7.868 -29.341 12.105 1.00 86.38 672 ARG A CA 1
ATOM 5161 C C . ARG A 1 672 ? -7.169 -27.989 12.034 1.00 86.38 672 ARG A C 1
ATOM 5163 O O . ARG A 1 672 ? -6.410 -27.761 11.093 1.00 86.38 672 ARG A O 1
ATOM 5170 N N . LEU A 1 673 ? -7.409 -27.114 13.008 1.00 82.12 673 LEU A N 1
ATOM 5171 C CA . LEU A 1 673 ? -6.738 -25.819 13.098 1.00 82.12 673 LEU A CA 1
ATOM 5172 C C . LEU A 1 673 ? -5.241 -25.989 13.368 1.00 82.12 673 LEU A C 1
ATOM 5174 O O . LEU A 1 673 ? -4.450 -25.345 12.691 1.00 82.12 673 LEU A O 1
ATOM 5178 N N . GLU A 1 674 ? -4.846 -26.905 14.254 1.00 87.06 674 GLU A N 1
ATOM 5179 C CA . GLU A 1 674 ? -3.437 -27.249 14.503 1.00 87.06 674 GLU A CA 1
ATOM 5180 C C . GLU A 1 674 ? -2.738 -27.815 13.255 1.00 87.06 674 GLU A C 1
ATOM 5182 O O . GLU A 1 674 ? -1.578 -27.506 12.980 1.00 87.06 674 GLU A O 1
ATOM 5187 N N . TYR A 1 675 ? -3.443 -28.611 12.447 1.00 83.62 675 TYR A N 1
ATOM 5188 C CA . TYR A 1 675 ? -2.912 -29.080 11.166 1.00 83.62 675 TYR A CA 1
ATOM 5189 C C . TYR A 1 675 ? -2.763 -27.937 10.145 1.00 83.62 675 TYR A C 1
ATOM 5191 O O . TYR A 1 675 ? -1.765 -27.866 9.424 1.00 83.62 675 TYR A O 1
ATOM 5199 N N . ALA A 1 676 ? -3.732 -27.020 10.086 1.00 78.94 676 ALA A N 1
ATOM 5200 C CA . ALA A 1 676 ? -3.688 -25.867 9.189 1.00 78.94 676 ALA A CA 1
ATOM 5201 C C . ALA A 1 676 ? -2.594 -24.860 9.583 1.00 78.94 676 ALA A C 1
ATOM 5203 O O . ALA A 1 676 ? -1.914 -24.332 8.702 1.00 78.94 676 ALA A O 1
ATOM 5204 N N . THR A 1 677 ? -2.372 -24.626 10.881 1.00 83.25 677 THR A N 1
ATOM 5205 C CA . THR A 1 677 ? -1.274 -23.776 11.364 1.00 83.25 677 THR A CA 1
ATOM 5206 C C . THR A 1 677 ? 0.080 -24.404 11.065 1.00 83.25 677 THR A C 1
ATOM 5208 O O . THR A 1 677 ? 0.938 -23.722 10.511 1.00 83.25 677 THR A O 1
ATOM 5211 N N . ALA A 1 678 ? 0.249 -25.712 11.288 1.00 84.25 678 ALA A N 1
ATOM 5212 C CA . ALA A 1 678 ? 1.471 -26.421 10.907 1.00 84.25 678 ALA A CA 1
ATOM 5213 C C . ALA A 1 678 ? 1.750 -26.340 9.393 1.00 84.25 678 ALA A C 1
ATOM 5215 O O . ALA A 1 678 ? 2.894 -26.149 8.982 1.00 84.25 678 ALA A O 1
ATOM 5216 N N . SER A 1 679 ? 0.710 -26.428 8.554 1.00 85.50 679 SER A N 1
ATOM 5217 C CA . SER A 1 679 ? 0.840 -26.267 7.099 1.00 85.50 679 SER A CA 1
ATOM 5218 C C . SER A 1 679 ? 1.212 -24.838 6.688 1.00 85.50 679 SER A C 1
ATOM 5220 O O . SER A 1 679 ? 1.995 -24.662 5.755 1.00 85.50 679 SER A O 1
ATOM 5222 N N . LEU A 1 680 ? 0.656 -23.821 7.350 1.00 81.69 680 LEU A N 1
ATOM 5223 C CA . LEU A 1 680 ? 0.981 -22.416 7.088 1.00 81.69 680 LEU A CA 1
ATOM 5224 C C . LEU A 1 680 ? 2.393 -22.056 7.560 1.00 81.69 680 LEU A C 1
ATOM 5226 O O . LEU A 1 680 ? 3.072 -21.274 6.897 1.00 81.69 680 LEU A O 1
ATOM 5230 N N . ASP A 1 681 ? 2.853 -22.632 8.668 1.00 84.38 681 ASP A N 1
ATOM 5231 C CA . ASP A 1 681 ? 4.215 -22.433 9.162 1.00 84.38 681 ASP A CA 1
ATOM 5232 C C . ASP A 1 681 ? 5.252 -23.096 8.247 1.00 84.38 681 ASP A C 1
ATOM 5234 O O . ASP A 1 681 ? 6.312 -22.521 8.004 1.00 84.38 681 ASP A O 1
ATOM 5238 N N . GLU A 1 682 ? 4.935 -24.252 7.661 1.00 83.12 682 GLU A N 1
ATOM 5239 C CA . GLU A 1 682 ? 5.782 -24.880 6.640 1.00 83.12 682 GLU A CA 1
ATOM 5240 C C . GLU A 1 682 ? 5.838 -24.039 5.353 1.00 83.12 682 GLU A C 1
ATOM 5242 O O . GLU A 1 682 ? 6.907 -23.825 4.777 1.00 83.12 682 GLU A O 1
ATOM 5247 N N . GLU A 1 683 ? 4.703 -23.472 4.929 1.00 79.25 683 GLU A N 1
ATOM 5248 C CA . GLU A 1 683 ? 4.670 -22.545 3.797 1.00 79.25 683 GLU A CA 1
ATOM 5249 C C . GLU A 1 683 ? 5.473 -21.266 4.096 1.00 79.25 683 GLU A C 1
ATOM 5251 O O . GLU A 1 683 ? 6.229 -20.799 3.241 1.00 79.25 683 GLU A O 1
ATOM 5256 N N . ARG A 1 684 ? 5.387 -20.724 5.317 1.00 82.62 684 ARG A N 1
ATOM 5257 C CA . ARG A 1 684 ? 6.199 -19.578 5.759 1.00 82.62 684 ARG A CA 1
ATOM 5258 C C . ARG A 1 684 ? 7.690 -19.887 5.731 1.00 82.62 684 ARG A C 1
ATOM 5260 O O . ARG A 1 684 ? 8.428 -19.087 5.162 1.00 82.62 684 ARG A O 1
ATOM 5267 N N . ARG A 1 685 ? 8.121 -21.052 6.227 1.00 83.81 685 ARG A N 1
ATOM 5268 C CA . ARG A 1 685 ? 9.525 -21.490 6.130 1.00 83.81 685 ARG A CA 1
ATOM 5269 C C . ARG A 1 685 ? 9.991 -21.581 4.682 1.00 83.81 685 ARG A C 1
ATOM 5271 O O . ARG A 1 685 ? 11.047 -21.055 4.352 1.00 83.81 685 ARG A O 1
ATOM 5278 N N . SER A 1 686 ? 9.178 -22.151 3.790 1.00 81.50 686 SER A N 1
ATOM 5279 C CA . SER A 1 686 ? 9.526 -22.221 2.363 1.00 81.50 686 SER A CA 1
ATOM 5280 C C . SER A 1 686 ? 9.646 -20.832 1.711 1.00 81.50 686 SER A C 1
ATOM 5282 O O . SER A 1 686 ? 10.505 -20.606 0.858 1.00 81.50 686 SER A O 1
ATOM 5284 N N . ARG A 1 687 ? 8.822 -19.864 2.140 1.00 78.62 687 ARG A N 1
ATOM 5285 C CA . ARG A 1 687 ? 8.902 -18.467 1.687 1.00 78.62 687 ARG A CA 1
ATOM 5286 C C . ARG A 1 687 ? 10.114 -17.742 2.269 1.00 78.62 687 ARG A C 1
ATOM 5288 O O . ARG A 1 687 ? 10.714 -16.950 1.551 1.00 78.62 687 ARG A O 1
ATOM 5295 N N . GLU A 1 688 ? 10.497 -18.017 3.514 1.00 84.88 688 GLU A N 1
ATOM 5296 C CA . GLU A 1 688 ? 11.730 -17.500 4.126 1.00 84.88 688 GLU A CA 1
ATOM 5297 C C . GLU A 1 688 ? 12.983 -18.058 3.444 1.00 84.88 688 GLU A C 1
ATOM 5299 O O . GLU A 1 688 ? 13.907 -17.300 3.156 1.00 84.88 688 GLU A O 1
ATOM 5304 N N . GLU A 1 689 ? 12.996 -19.343 3.086 1.00 84.19 689 GLU A N 1
ATOM 5305 C CA . GLU A 1 689 ? 14.076 -19.944 2.297 1.00 84.19 689 GLU A CA 1
ATOM 5306 C C . GLU A 1 689 ? 14.189 -19.288 0.912 1.00 84.19 689 GLU A C 1
ATOM 5308 O O . GLU A 1 689 ? 15.284 -18.893 0.502 1.00 84.19 689 GLU A O 1
ATOM 5313 N N . LEU A 1 690 ? 13.067 -19.072 0.215 1.00 78.31 690 LEU A N 1
ATOM 5314 C CA . LEU A 1 690 ? 13.052 -18.342 -1.059 1.00 78.31 690 LEU A CA 1
ATOM 5315 C C . LEU A 1 690 ? 13.480 -16.877 -0.900 1.00 78.31 690 LEU A C 1
ATOM 5317 O O . LEU A 1 690 ? 14.229 -16.371 -1.734 1.00 78.31 690 LEU A O 1
ATOM 5321 N N . ALA A 1 691 ? 13.063 -16.202 0.172 1.00 80.94 691 ALA A N 1
ATOM 5322 C CA . ALA A 1 691 ? 13.488 -14.838 0.471 1.00 80.94 691 ALA A CA 1
ATOM 5323 C C . ALA A 1 691 ? 14.999 -14.769 0.737 1.00 80.94 691 ALA A C 1
ATOM 5325 O O . ALA A 1 691 ? 15.651 -13.864 0.225 1.00 80.94 691 ALA A O 1
ATOM 5326 N N . SER A 1 692 ? 15.565 -15.751 1.449 1.00 81.12 692 SER A N 1
ATOM 5327 C CA . SER A 1 692 ? 17.009 -15.854 1.701 1.00 81.12 692 SER A CA 1
ATOM 5328 C C . SER A 1 692 ? 17.823 -16.089 0.420 1.00 81.12 692 SER A C 1
ATOM 5330 O O . SER A 1 692 ? 18.925 -15.562 0.260 1.00 81.12 692 SER A O 1
ATOM 5332 N N . LEU A 1 693 ? 17.264 -16.835 -0.540 1.00 83.00 693 LEU A N 1
ATOM 5333 C CA . LEU A 1 693 ? 17.878 -17.043 -1.848 1.00 83.00 693 LEU A CA 1
ATOM 5334 C C . LEU A 1 693 ? 17.825 -15.761 -2.693 1.00 83.00 693 LEU A C 1
ATOM 5336 O O . LEU A 1 693 ? 18.802 -15.415 -3.354 1.00 83.00 693 LEU A O 1
ATOM 5340 N N . VAL A 1 694 ? 16.707 -15.032 -2.642 1.00 81.31 694 VAL A N 1
ATOM 5341 C CA . VAL A 1 694 ? 16.538 -13.753 -3.346 1.00 81.31 694 VAL A CA 1
ATOM 5342 C C . VAL A 1 694 ? 17.433 -12.671 -2.748 1.00 81.31 694 VAL A C 1
ATOM 5344 O O . VAL A 1 694 ? 18.016 -11.905 -3.512 1.00 81.31 694 VAL A O 1
ATOM 5347 N N . THR A 1 695 ? 17.617 -12.609 -1.427 1.00 83.00 695 THR A N 1
ATOM 5348 C CA . THR A 1 695 ? 18.571 -11.674 -0.809 1.00 83.00 695 THR A CA 1
ATOM 5349 C C . THR A 1 695 ? 20.006 -12.043 -1.158 1.00 83.00 695 THR A C 1
ATOM 5351 O O . THR A 1 695 ? 20.743 -11.173 -1.601 1.00 83.00 695 THR A O 1
ATOM 5354 N N . SER A 1 696 ? 20.377 -13.327 -1.111 1.00 82.81 696 SER A N 1
ATOM 5355 C CA . SER A 1 696 ? 21.685 -13.803 -1.585 1.00 82.81 696 SER A CA 1
ATOM 5356 C C . SER A 1 696 ? 21.963 -13.414 -3.043 1.00 82.81 696 SER A C 1
ATOM 5358 O O . SER A 1 696 ? 23.060 -12.960 -3.361 1.00 82.81 696 SER A O 1
ATOM 5360 N N . GLN A 1 697 ? 20.993 -13.599 -3.942 1.00 81.88 697 GLN A N 1
ATOM 5361 C CA . GLN A 1 697 ? 21.139 -13.229 -5.353 1.00 81.88 697 GLN A CA 1
ATOM 5362 C C . GLN A 1 697 ? 21.165 -11.709 -5.545 1.00 81.88 697 GLN A C 1
ATOM 5364 O O . GLN A 1 697 ? 21.887 -11.204 -6.402 1.00 81.88 697 GLN A O 1
ATOM 5369 N N . SER A 1 698 ? 20.411 -10.968 -4.731 1.00 80.81 698 SER A N 1
ATOM 5370 C CA . SER A 1 698 ? 20.401 -9.501 -4.753 1.00 80.81 698 SER A CA 1
ATOM 5371 C C . SER A 1 698 ? 21.729 -8.923 -4.253 1.00 80.81 698 SER A C 1
ATOM 5373 O O . SER A 1 698 ? 22.232 -7.974 -4.849 1.00 80.81 698 SER A O 1
ATOM 5375 N N . ASP A 1 699 ? 22.338 -9.534 -3.233 1.00 84.50 699 ASP A N 1
ATOM 5376 C CA . ASP A 1 699 ? 23.672 -9.194 -2.729 1.00 84.50 699 ASP A CA 1
ATOM 5377 C C . ASP A 1 699 ? 24.760 -9.493 -3.771 1.00 84.50 699 ASP A C 1
ATOM 5379 O O . ASP A 1 699 ? 25.702 -8.717 -3.929 1.00 84.50 699 ASP A O 1
ATOM 5383 N N . GLU A 1 700 ? 24.634 -10.590 -4.523 1.00 79.75 700 GLU A N 1
ATOM 5384 C CA . GLU A 1 700 ? 25.550 -10.931 -5.618 1.00 79.75 700 GLU A CA 1
ATOM 5385 C C . GLU A 1 700 ? 25.424 -9.950 -6.797 1.00 79.75 700 GLU A C 1
ATOM 5387 O O . GLU A 1 700 ? 26.433 -9.481 -7.328 1.00 79.75 700 GLU A O 1
ATOM 5392 N N . ILE A 1 701 ? 24.200 -9.543 -7.150 1.00 76.00 701 ILE A N 1
ATOM 5393 C CA . ILE A 1 701 ? 23.946 -8.492 -8.148 1.00 76.00 701 ILE A CA 1
ATOM 5394 C C . ILE A 1 701 ? 24.475 -7.134 -7.665 1.00 76.00 701 ILE A C 1
ATOM 5396 O O . ILE A 1 701 ? 25.050 -6.391 -8.460 1.00 76.00 701 ILE A O 1
ATOM 5400 N N . ALA A 1 702 ? 24.337 -6.811 -6.377 1.00 77.50 702 ALA A N 1
ATOM 5401 C CA . ALA A 1 702 ? 24.877 -5.584 -5.799 1.00 77.50 702 ALA A CA 1
ATOM 5402 C C . ALA A 1 702 ? 26.412 -5.570 -5.821 1.00 77.50 702 ALA A C 1
ATOM 5404 O O . ALA A 1 702 ? 26.994 -4.548 -6.181 1.00 77.50 702 ALA A O 1
ATOM 5405 N N . ARG A 1 703 ? 27.072 -6.701 -5.526 1.00 82.69 703 ARG A N 1
ATOM 5406 C CA . ARG A 1 703 ? 28.533 -6.844 -5.670 1.00 82.69 703 ARG A CA 1
ATOM 5407 C C . ARG A 1 703 ? 28.976 -6.684 -7.121 1.00 82.69 703 ARG A C 1
ATOM 5409 O O . ARG A 1 703 ? 29.875 -5.897 -7.387 1.00 82.69 703 ARG A O 1
ATOM 5416 N N . MET A 1 704 ? 28.300 -7.340 -8.064 1.00 79.38 704 MET A N 1
ATOM 5417 C CA . MET A 1 704 ? 28.566 -7.190 -9.503 1.00 79.38 704 MET A CA 1
ATOM 5418 C C . MET A 1 704 ? 28.349 -5.744 -9.986 1.00 79.38 704 MET A C 1
ATOM 5420 O O . MET A 1 704 ? 29.091 -5.243 -10.832 1.00 79.38 704 MET A O 1
ATOM 5424 N N . GLY A 1 705 ? 27.342 -5.052 -9.444 1.00 80.44 705 GLY A N 1
ATOM 5425 C CA . GLY A 1 705 ? 27.090 -3.632 -9.691 1.00 80.44 705 GLY A CA 1
ATOM 5426 C C . GLY A 1 705 ? 28.197 -2.738 -9.135 1.00 80.44 705 GLY A C 1
ATOM 5427 O O . GLY A 1 705 ? 28.691 -1.873 -9.853 1.00 80.44 705 GLY A O 1
ATOM 5428 N N . GLN A 1 706 ? 28.642 -2.995 -7.902 1.00 77.94 706 GLN A N 1
ATOM 5429 C CA . GLN A 1 706 ? 29.763 -2.291 -7.278 1.00 77.94 706 GLN A CA 1
ATOM 5430 C C . GLN A 1 706 ? 31.069 -2.507 -8.043 1.00 77.94 706 GLN A C 1
ATOM 5432 O O . GLN A 1 706 ? 31.745 -1.529 -8.328 1.00 77.94 706 GLN A O 1
ATOM 5437 N N . GLU A 1 707 ? 31.397 -3.736 -8.450 1.00 81.06 707 GLU A N 1
ATOM 5438 C CA . GLU A 1 707 ? 32.595 -4.032 -9.251 1.00 81.06 707 GLU A CA 1
ATOM 5439 C C . GLU A 1 707 ? 32.565 -3.323 -10.610 1.00 81.06 707 GLU A C 1
ATOM 5441 O O . GLU A 1 707 ? 33.563 -2.746 -11.042 1.00 81.06 707 GLU A O 1
ATOM 5446 N N . ARG A 1 708 ? 31.407 -3.295 -11.281 1.00 78.44 708 ARG A N 1
ATOM 5447 C CA . ARG A 1 708 ? 31.237 -2.541 -12.529 1.00 78.44 708 ARG A CA 1
ATOM 5448 C C . ARG A 1 708 ? 31.415 -1.039 -12.305 1.00 78.44 708 ARG A C 1
ATOM 5450 O O . ARG A 1 708 ? 32.056 -0.379 -13.120 1.00 78.44 708 ARG A O 1
ATOM 5457 N N . ASP A 1 709 ? 30.854 -0.498 -11.230 1.00 82.25 709 ASP A N 1
ATOM 5458 C CA . ASP A 1 709 ? 30.951 0.924 -10.908 1.00 82.25 709 ASP A CA 1
ATOM 5459 C C . ASP A 1 709 ? 32.371 1.309 -10.450 1.00 82.25 709 ASP A C 1
ATOM 5461 O O . ASP A 1 709 ? 32.821 2.413 -10.748 1.00 82.25 709 ASP A O 1
ATOM 5465 N N . GLU A 1 710 ? 33.103 0.403 -9.794 1.00 83.56 710 GLU A N 1
ATOM 5466 C CA . GLU A 1 710 ? 34.528 0.533 -9.460 1.00 83.56 710 GLU A CA 1
A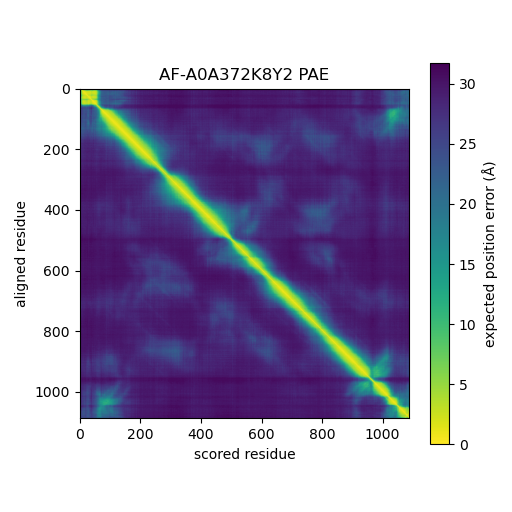TOM 5467 C C . GLU A 1 710 ? 35.368 0.602 -10.744 1.00 83.56 710 GLU A C 1
ATOM 5469 O O . GLU A 1 710 ? 36.104 1.564 -10.950 1.00 83.56 710 GLU A O 1
ATOM 5474 N N . VAL A 1 711 ? 35.169 -0.335 -11.680 1.00 75.56 711 VAL A N 1
ATOM 5475 C CA . VAL A 1 711 ? 35.845 -0.344 -12.991 1.00 75.56 711 VAL A CA 1
ATOM 5476 C C . VAL A 1 711 ? 35.491 0.901 -13.813 1.00 75.56 711 VAL A C 1
ATOM 5478 O O . VAL A 1 711 ? 36.343 1.476 -14.496 1.00 75.56 711 VAL A O 1
ATOM 5481 N N . GLN A 1 712 ? 34.242 1.365 -13.737 1.00 77.50 712 GLN A N 1
ATOM 5482 C CA . GLN A 1 712 ? 33.810 2.595 -14.394 1.00 77.50 712 GLN A CA 1
ATOM 5483 C C . GLN A 1 712 ? 34.455 3.830 -13.748 1.00 77.50 712 GLN A C 1
ATOM 5485 O O . GLN A 1 712 ? 34.901 4.715 -14.481 1.00 77.50 712 GLN A O 1
ATOM 5490 N N . ARG A 1 713 ? 34.568 3.877 -12.411 1.00 79.44 713 ARG A N 1
ATOM 5491 C CA . ARG A 1 713 ? 35.289 4.934 -11.682 1.00 79.44 713 ARG A CA 1
ATOM 5492 C C . ARG A 1 713 ? 36.775 4.936 -12.002 1.00 79.44 713 ARG A C 1
ATOM 5494 O O . ARG A 1 713 ? 37.338 6.002 -12.212 1.00 79.44 713 ARG A O 1
ATOM 5501 N N . GLU A 1 714 ? 37.419 3.779 -12.095 1.00 79.62 714 GLU A N 1
ATOM 5502 C CA . GLU A 1 714 ? 38.820 3.686 -12.514 1.00 79.62 714 GLU A CA 1
ATOM 5503 C C . GLU A 1 714 ? 39.004 4.201 -13.948 1.00 79.62 714 GLU A C 1
ATOM 5505 O O . GLU A 1 714 ? 39.924 4.974 -14.222 1.00 79.62 714 GLU A O 1
ATOM 5510 N N . ALA A 1 715 ? 38.085 3.868 -14.859 1.00 73.00 715 ALA A N 1
ATOM 5511 C CA . ALA A 1 715 ? 38.103 4.375 -16.227 1.00 73.00 715 ALA A CA 1
ATOM 5512 C C . ALA A 1 715 ? 37.846 5.893 -16.313 1.00 73.00 715 ALA A C 1
ATOM 5514 O O . ALA A 1 715 ? 38.456 6.565 -17.154 1.00 73.00 715 ALA A O 1
ATOM 5515 N N . THR A 1 716 ? 36.978 6.459 -15.463 1.00 76.75 716 THR A N 1
ATOM 5516 C CA . THR A 1 716 ? 36.785 7.917 -15.378 1.00 76.75 716 THR A CA 1
ATOM 5517 C C . THR A 1 716 ? 37.978 8.599 -14.730 1.00 76.75 716 THR A C 1
ATOM 5519 O O . THR A 1 716 ? 38.466 9.567 -15.291 1.00 76.75 716 THR A O 1
ATOM 5522 N N . ASN A 1 717 ? 38.536 8.047 -13.652 1.00 80.06 717 ASN A N 1
ATOM 5523 C CA . ASN A 1 717 ? 39.720 8.585 -12.982 1.00 80.06 717 ASN A CA 1
ATOM 5524 C C . ASN A 1 717 ? 40.930 8.604 -13.920 1.00 80.06 717 ASN A C 1
ATOM 5526 O O . ASN A 1 717 ? 41.659 9.588 -13.965 1.00 80.06 717 ASN A O 1
ATOM 5530 N N . LEU A 1 718 ? 41.126 7.560 -14.732 1.00 76.56 718 LEU A N 1
ATOM 5531 C CA . LEU A 1 718 ? 42.175 7.543 -15.753 1.00 76.56 718 LEU A CA 1
ATOM 5532 C C . LEU A 1 718 ? 41.918 8.574 -16.859 1.00 76.56 718 LEU A C 1
ATOM 5534 O O . LEU A 1 718 ? 42.855 9.228 -17.316 1.00 76.56 718 LEU A O 1
ATOM 5538 N N . ARG A 1 719 ? 40.663 8.754 -17.286 1.00 78.69 719 ARG A N 1
ATOM 5539 C CA . ARG A 1 719 ? 40.283 9.758 -18.292 1.00 78.69 719 ARG A CA 1
ATOM 5540 C C . ARG A 1 719 ? 40.456 11.184 -17.771 1.00 78.69 719 ARG A C 1
ATOM 5542 O O . ARG A 1 719 ? 40.943 12.039 -18.511 1.00 78.69 719 ARG A O 1
ATOM 5549 N N . ASP A 1 720 ? 40.082 11.422 -16.525 1.00 78.19 720 ASP A N 1
ATOM 5550 C CA . ASP A 1 720 ? 40.177 12.717 -15.868 1.00 78.19 720 ASP A CA 1
ATOM 5551 C C . ASP A 1 720 ? 41.631 13.036 -15.535 1.00 78.19 720 ASP A C 1
ATOM 5553 O O . ASP A 1 720 ? 42.071 14.128 -15.859 1.00 78.19 720 ASP A O 1
ATOM 5557 N N . ALA A 1 721 ? 42.437 12.065 -15.094 1.00 75.12 721 ALA A N 1
ATOM 5558 C CA . ALA A 1 721 ? 43.886 12.226 -14.967 1.00 75.12 721 ALA A CA 1
ATOM 5559 C C . ALA A 1 721 ? 44.561 12.529 -16.320 1.00 75.12 721 ALA A C 1
ATOM 5561 O O . ALA A 1 721 ? 45.485 13.338 -16.393 1.00 75.12 721 ALA A O 1
ATOM 5562 N N . PHE A 1 722 ? 44.096 11.927 -17.424 1.00 71.12 722 PHE A N 1
ATOM 5563 C CA . PHE A 1 722 ? 44.575 12.270 -18.770 1.00 71.12 722 PHE A CA 1
ATOM 5564 C C . PHE A 1 722 ? 44.164 13.687 -19.197 1.00 71.12 722 PHE A C 1
ATOM 5566 O O . PHE A 1 722 ? 44.974 14.403 -19.792 1.00 71.12 722 PHE A O 1
ATOM 5573 N N . LYS A 1 723 ? 42.934 14.114 -18.885 1.00 73.44 723 LYS A N 1
ATOM 5574 C CA . LYS A 1 723 ? 42.459 15.484 -19.133 1.00 73.44 723 LYS A CA 1
ATOM 5575 C C . LYS A 1 723 ? 43.188 16.506 -18.273 1.00 73.44 723 LYS A C 1
ATOM 5577 O O . LYS A 1 723 ? 43.589 17.536 -18.797 1.00 73.44 723 LYS A O 1
ATOM 5582 N N . GLU A 1 724 ? 43.395 16.217 -16.998 1.00 74.38 724 GLU A N 1
ATOM 5583 C CA . GLU A 1 724 ? 44.115 17.060 -16.051 1.00 74.38 724 GLU A CA 1
ATOM 5584 C C . GLU A 1 724 ? 45.578 17.185 -16.467 1.00 74.38 724 GLU A C 1
ATOM 5586 O O . GLU A 1 724 ? 46.120 18.281 -16.465 1.00 74.38 724 GLU A O 1
ATOM 5591 N N . LYS A 1 725 ? 46.195 16.111 -16.974 1.00 72.88 725 LYS A N 1
ATOM 5592 C CA . LYS A 1 725 ? 47.552 16.165 -17.530 1.00 72.88 725 LYS A CA 1
ATOM 5593 C C . LYS A 1 725 ? 47.638 16.979 -18.826 1.00 72.88 725 LYS A C 1
ATOM 5595 O O . LYS A 1 725 ? 48.611 17.706 -19.001 1.00 72.88 725 LYS A O 1
ATOM 5600 N N . MET A 1 726 ? 46.637 16.914 -19.711 1.00 71.44 726 MET A N 1
ATOM 5601 C CA . MET A 1 726 ? 46.565 17.806 -20.883 1.00 71.44 726 MET A CA 1
ATOM 5602 C C . MET A 1 726 ? 46.279 19.262 -20.495 1.00 71.44 726 MET A C 1
ATOM 5604 O O . MET A 1 726 ? 46.878 20.171 -21.061 1.00 71.44 726 MET A O 1
ATOM 5608 N N . SER A 1 727 ? 45.411 19.487 -19.509 1.00 71.31 727 SER A N 1
ATOM 5609 C CA . SER A 1 727 ? 45.106 20.813 -18.972 1.00 71.31 727 SER A CA 1
ATOM 5610 C C . SER A 1 727 ? 46.306 21.406 -18.244 1.00 71.31 727 SER A C 1
ATOM 5612 O O . SER A 1 727 ? 46.542 22.596 -18.364 1.00 71.31 727 SER A O 1
ATOM 5614 N N . ALA A 1 728 ? 47.092 20.599 -17.532 1.00 69.12 728 ALA A N 1
ATOM 5615 C CA . ALA A 1 728 ? 48.329 21.018 -16.886 1.00 69.12 728 ALA A CA 1
ATOM 5616 C C . ALA A 1 728 ? 49.419 21.333 -17.916 1.00 69.12 728 ALA A C 1
ATOM 5618 O O . ALA A 1 728 ? 50.214 22.234 -17.687 1.00 69.12 728 ALA A O 1
ATOM 5619 N N . LEU A 1 729 ? 49.438 20.648 -19.067 1.00 70.56 729 LEU A N 1
ATOM 5620 C CA . LEU A 1 729 ? 50.337 20.981 -20.175 1.00 70.56 729 LEU A CA 1
ATOM 5621 C C . LEU A 1 729 ? 49.937 22.309 -20.844 1.00 70.56 729 LEU A C 1
ATOM 5623 O O . LEU A 1 729 ? 50.788 23.163 -21.063 1.00 70.56 729 LEU A O 1
ATOM 5627 N N . SER A 1 730 ? 48.637 22.510 -21.082 1.00 69.19 730 SER A N 1
ATOM 5628 C CA . SER A 1 730 ? 48.064 23.763 -21.598 1.00 69.19 730 SER A CA 1
ATOM 5629 C C . SER A 1 730 ? 48.254 24.925 -20.622 1.00 69.19 730 SER A C 1
ATOM 5631 O O . SER A 1 730 ? 48.617 26.021 -21.027 1.00 69.19 730 SER A O 1
ATOM 5633 N N . ALA A 1 731 ? 48.051 24.688 -19.325 1.00 66.94 731 ALA A N 1
ATOM 5634 C CA . ALA A 1 731 ? 48.269 25.673 -18.276 1.00 66.94 731 ALA A CA 1
ATOM 5635 C C . ALA A 1 731 ? 49.763 25.932 -18.055 1.00 66.94 731 ALA A C 1
ATOM 5637 O O . ALA A 1 731 ? 50.130 27.050 -17.723 1.00 66.94 731 ALA A O 1
ATOM 5638 N N . ALA A 1 732 ? 50.653 24.957 -18.267 1.00 63.25 732 ALA A N 1
ATOM 5639 C CA . ALA A 1 732 ? 52.100 25.180 -18.265 1.00 63.25 732 ALA A CA 1
ATOM 5640 C C . ALA A 1 732 ? 52.544 26.052 -19.454 1.00 63.25 732 ALA A C 1
ATOM 5642 O O . ALA A 1 732 ? 53.403 26.917 -19.295 1.00 63.25 732 ALA A O 1
ATOM 5643 N N . GLU A 1 733 ? 51.930 25.884 -20.628 1.00 66.56 733 GLU A N 1
ATOM 5644 C CA . GLU A 1 733 ? 52.155 26.763 -21.784 1.00 66.56 733 GLU A CA 1
ATOM 5645 C C . GLU A 1 733 ? 51.562 28.163 -21.566 1.00 66.56 733 GLU A C 1
ATOM 5647 O O . GLU A 1 733 ? 52.245 29.163 -21.796 1.00 66.56 733 GLU A O 1
ATOM 5652 N N . GLU A 1 734 ? 50.344 28.268 -21.031 1.00 66.62 734 GLU A N 1
ATOM 5653 C CA . GLU A 1 734 ? 49.737 29.559 -20.695 1.00 66.62 734 GLU A CA 1
ATOM 5654 C C . GLU A 1 734 ? 50.477 30.267 -19.556 1.00 66.62 734 GLU A C 1
ATOM 5656 O O . GLU A 1 734 ? 50.718 31.465 -19.657 1.00 66.62 734 GLU A O 1
ATOM 5661 N N . THR A 1 735 ? 50.935 29.564 -18.517 1.00 66.25 735 THR A N 1
ATOM 5662 C CA . THR A 1 735 ? 51.760 30.149 -17.442 1.00 66.25 735 THR A CA 1
ATOM 5663 C C . THR A 1 735 ? 53.151 30.530 -17.931 1.00 66.25 735 THR A C 1
ATOM 5665 O O . THR A 1 735 ? 53.676 31.538 -17.472 1.00 66.25 735 THR A O 1
ATOM 5668 N N . ALA A 1 736 ? 53.733 29.837 -18.914 1.00 61.16 736 ALA A N 1
ATOM 5669 C CA . ALA A 1 736 ? 54.962 30.294 -19.562 1.00 61.16 736 ALA A CA 1
ATOM 5670 C C . ALA A 1 736 ? 54.743 31.621 -20.315 1.00 61.16 736 ALA A C 1
ATOM 5672 O O . ALA A 1 736 ? 55.572 32.525 -20.206 1.00 61.16 736 ALA A O 1
ATOM 5673 N N . THR A 1 737 ? 53.601 31.789 -20.999 1.00 65.19 737 THR A N 1
ATOM 5674 C CA . THR A 1 737 ? 53.235 33.070 -21.639 1.00 65.19 737 THR A CA 1
ATOM 5675 C C . THR A 1 737 ? 52.829 34.153 -20.627 1.00 65.19 737 THR A C 1
ATOM 5677 O O . THR A 1 737 ? 53.163 35.331 -20.798 1.00 65.19 737 THR A O 1
ATOM 5680 N N . GLY A 1 738 ? 52.191 33.749 -19.528 1.00 67.06 738 GLY A N 1
ATOM 5681 C CA . GLY A 1 738 ? 51.779 34.585 -18.408 1.00 67.06 738 GLY A CA 1
ATOM 5682 C C . GLY A 1 738 ? 52.970 35.118 -17.626 1.00 67.06 738 GLY A C 1
ATOM 5683 O O . GLY A 1 738 ? 53.033 36.315 -17.397 1.00 67.06 738 GLY A O 1
ATOM 5684 N N . LEU A 1 739 ? 53.981 34.298 -17.332 1.00 67.06 739 LEU A N 1
ATOM 5685 C CA . LEU A 1 739 ? 55.213 34.724 -16.662 1.00 67.06 739 LEU A CA 1
ATOM 5686 C C . LEU A 1 739 ? 56.013 35.717 -17.516 1.00 67.06 739 LEU A C 1
ATOM 5688 O O . LEU A 1 739 ? 56.586 36.661 -16.975 1.00 67.06 739 LEU A O 1
ATOM 5692 N N . THR A 1 740 ? 56.003 35.594 -18.849 1.00 64.69 740 THR A N 1
ATOM 5693 C CA . THR A 1 740 ? 56.581 36.628 -19.729 1.00 64.69 740 THR A CA 1
ATOM 5694 C C . THR A 1 740 ? 55.797 37.946 -19.718 1.00 64.69 740 THR A C 1
ATOM 5696 O O . THR A 1 740 ? 56.406 39.012 -19.821 1.00 64.69 740 THR A O 1
ATOM 5699 N N . ALA A 1 741 ? 54.472 37.907 -19.547 1.00 62.66 741 ALA A N 1
ATOM 5700 C CA . ALA A 1 741 ? 53.635 39.104 -19.435 1.00 62.66 741 ALA A CA 1
ATOM 5701 C C . ALA A 1 741 ? 53.674 39.723 -18.023 1.00 62.66 741 ALA A C 1
ATOM 5703 O O . ALA A 1 741 ? 53.723 40.944 -17.879 1.00 62.66 741 ALA A O 1
ATOM 5704 N N . GLU A 1 742 ? 53.722 38.900 -16.978 1.00 65.06 742 GLU A N 1
ATOM 5705 C CA . GLU A 1 742 ? 53.845 39.303 -15.580 1.00 65.06 742 GLU A CA 1
ATOM 5706 C C . GLU A 1 742 ? 55.225 39.862 -15.272 1.00 65.06 742 GLU A C 1
ATOM 5708 O O . GLU A 1 742 ? 55.309 40.812 -14.509 1.00 65.06 742 GLU A O 1
ATOM 5713 N N . LEU A 1 743 ? 56.297 39.385 -15.907 1.00 68.12 743 LEU A N 1
ATOM 5714 C CA . LEU A 1 743 ? 57.617 40.007 -15.776 1.00 68.12 743 LEU A CA 1
ATOM 5715 C C . LEU A 1 743 ? 57.645 41.414 -16.408 1.00 68.12 743 LEU A C 1
ATOM 5717 O O . LEU A 1 743 ? 58.282 42.324 -15.876 1.00 68.12 743 LEU A O 1
ATOM 5721 N N . ALA A 1 744 ? 56.893 41.633 -17.493 1.00 67.69 744 ALA A N 1
ATOM 5722 C CA . ALA A 1 744 ? 56.705 42.959 -18.084 1.00 67.69 744 ALA A CA 1
ATOM 5723 C C . ALA A 1 744 ? 55.780 43.858 -17.235 1.00 67.69 744 ALA A C 1
ATOM 5725 O O . ALA A 1 744 ? 56.040 45.055 -17.100 1.00 67.69 744 ALA A O 1
ATOM 5726 N N . ALA A 1 745 ? 54.740 43.289 -16.616 1.00 65.75 745 ALA A N 1
ATOM 5727 C CA . ALA A 1 745 ? 53.805 44.004 -15.745 1.00 65.75 745 ALA A CA 1
ATOM 5728 C C . ALA A 1 745 ? 54.367 44.279 -14.337 1.00 65.75 745 ALA A C 1
ATOM 5730 O O . ALA A 1 745 ? 54.054 45.299 -13.734 1.00 65.75 745 ALA A O 1
ATOM 5731 N N . ALA A 1 746 ? 55.210 43.402 -13.795 1.00 64.25 746 ALA A N 1
ATOM 5732 C CA . ALA A 1 746 ? 55.906 43.594 -12.526 1.00 64.25 746 ALA A CA 1
ATOM 5733 C C . ALA A 1 746 ? 56.939 44.714 -12.645 1.00 64.25 746 ALA A C 1
ATOM 5735 O O . ALA A 1 746 ? 57.094 45.496 -11.714 1.00 64.25 746 ALA A O 1
ATOM 5736 N N . LYS A 1 747 ? 57.567 44.861 -13.818 1.00 69.00 747 LYS A N 1
ATOM 5737 C CA . LYS A 1 747 ? 58.445 45.993 -14.114 1.00 69.00 747 LYS A CA 1
ATOM 5738 C C . LYS A 1 747 ? 57.680 47.323 -14.130 1.00 69.00 747 LYS A C 1
ATOM 5740 O O . LYS A 1 747 ? 58.087 48.256 -13.457 1.00 69.00 747 LYS A O 1
ATOM 5745 N N . THR A 1 748 ? 56.521 47.389 -14.789 1.00 68.31 748 THR A N 1
ATOM 5746 C CA . THR A 1 748 ? 55.694 48.614 -14.794 1.00 68.31 748 THR A CA 1
ATOM 5747 C C . THR A 1 748 ? 54.999 48.889 -13.456 1.00 68.31 748 THR A C 1
ATOM 5749 O O . THR A 1 748 ? 54.763 50.045 -13.113 1.00 68.31 748 THR A O 1
ATOM 5752 N N . ARG A 1 749 ? 54.690 47.854 -12.662 1.00 66.56 749 ARG A N 1
ATOM 5753 C CA . ARG A 1 749 ? 54.180 48.008 -11.289 1.00 66.56 749 ARG A CA 1
ATOM 5754 C C . ARG A 1 749 ? 55.263 48.417 -10.296 1.00 66.56 749 ARG A C 1
ATOM 5756 O O . ARG A 1 749 ? 54.919 49.134 -9.368 1.00 66.56 749 ARG A O 1
ATOM 5763 N N . ALA A 1 750 ? 56.517 48.001 -10.473 1.00 65.81 750 ALA A N 1
ATOM 5764 C CA . ALA A 1 750 ? 57.635 48.479 -9.660 1.00 65.81 750 ALA A CA 1
ATOM 5765 C C . ALA A 1 750 ? 57.838 49.989 -9.864 1.00 65.81 750 ALA A C 1
ATOM 5767 O O . ALA A 1 750 ? 57.831 50.730 -8.885 1.00 65.81 750 ALA A O 1
ATOM 5768 N N . ASP A 1 751 ? 57.838 50.447 -11.120 1.00 66.62 751 ASP A N 1
ATOM 5769 C CA . ASP A 1 751 ? 57.928 51.875 -11.458 1.00 66.62 751 ASP A CA 1
ATOM 5770 C C . ASP A 1 751 ? 56.724 52.676 -10.898 1.00 66.62 751 ASP A C 1
ATOM 5772 O O . ASP A 1 751 ? 56.865 53.801 -10.422 1.00 66.62 751 ASP A O 1
ATOM 5776 N N . ALA A 1 752 ? 55.520 52.086 -10.881 1.00 64.50 752 ALA A N 1
ATOM 5777 C CA . ALA A 1 752 ? 54.322 52.715 -10.308 1.00 64.50 752 ALA A CA 1
ATOM 5778 C C . ALA A 1 752 ? 54.247 52.649 -8.767 1.00 64.50 752 ALA A C 1
ATOM 5780 O O . ALA A 1 752 ? 53.603 53.497 -8.143 1.00 64.50 752 ALA A O 1
ATOM 5781 N N . ALA A 1 753 ? 54.858 51.640 -8.141 1.00 61.78 753 ALA A N 1
ATOM 5782 C CA . ALA A 1 753 ? 54.945 51.503 -6.689 1.00 61.78 753 ALA A CA 1
ATOM 5783 C C . ALA A 1 753 ? 55.956 52.492 -6.099 1.00 61.78 753 ALA A C 1
ATOM 5785 O O . ALA A 1 753 ? 55.703 53.032 -5.027 1.00 61.78 753 ALA A O 1
ATOM 5786 N N . GLU A 1 754 ? 57.031 52.795 -6.829 1.00 66.88 754 GLU A N 1
ATOM 5787 C CA . GLU A 1 754 ? 57.992 53.838 -6.466 1.00 66.88 754 GLU A CA 1
ATOM 5788 C C . GLU A 1 754 ? 57.319 55.224 -6.437 1.00 66.88 754 GLU A C 1
ATOM 5790 O O . GLU A 1 754 ? 57.375 55.910 -5.419 1.00 66.88 754 GLU A O 1
ATOM 5795 N N . SER A 1 755 ? 56.520 55.577 -7.455 1.00 67.06 755 SER A N 1
ATOM 5796 C CA . SER A 1 755 ? 55.736 56.830 -7.438 1.00 67.06 755 SER A CA 1
ATOM 5797 C C . SER A 1 755 ? 54.657 56.882 -6.342 1.00 67.06 755 SER A C 1
ATOM 5799 O O . SER A 1 755 ? 54.357 57.952 -5.815 1.00 67.06 755 SER A O 1
ATOM 5801 N N . ARG A 1 756 ? 54.061 55.742 -5.962 1.00 65.38 756 ARG A N 1
ATOM 5802 C CA . ARG A 1 756 ? 53.070 55.681 -4.867 1.00 65.38 756 ARG A CA 1
ATOM 5803 C C . ARG A 1 756 ? 53.707 55.721 -3.479 1.00 65.38 756 ARG A C 1
ATOM 5805 O O . ARG A 1 756 ? 53.069 56.214 -2.552 1.00 65.38 756 ARG A O 1
ATOM 5812 N N . ALA A 1 757 ? 54.935 55.232 -3.322 1.00 65.88 757 ALA A N 1
ATOM 5813 C CA . ALA A 1 757 ? 55.687 55.350 -2.075 1.00 65.88 757 ALA A CA 1
ATOM 5814 C C . ALA A 1 757 ? 56.035 56.819 -1.770 1.00 65.88 757 ALA A C 1
ATOM 5816 O O . ALA A 1 757 ? 55.925 57.248 -0.622 1.00 65.88 757 ALA A O 1
ATOM 5817 N N . GLU A 1 758 ? 56.343 57.616 -2.798 1.00 69.31 758 GLU A N 1
ATOM 5818 C CA . GLU A 1 758 ? 56.548 59.066 -2.668 1.00 69.31 758 GLU A CA 1
ATOM 5819 C C . GLU A 1 758 ? 55.246 59.819 -2.310 1.00 69.31 758 GLU A C 1
ATOM 5821 O O . GLU A 1 758 ? 55.261 60.717 -1.466 1.00 69.31 758 GLU A O 1
ATOM 5826 N N . GLU A 1 759 ? 54.096 59.413 -2.865 1.00 67.81 759 GLU A N 1
ATOM 5827 C CA . GLU A 1 759 ? 52.776 59.989 -2.536 1.00 67.81 759 GLU A CA 1
ATOM 5828 C C . GLU A 1 759 ? 52.314 59.633 -1.104 1.00 67.81 759 GLU A C 1
ATOM 5830 O O . GLU A 1 759 ? 51.742 60.465 -0.393 1.00 67.81 759 GLU A O 1
ATOM 5835 N N . LEU A 1 760 ? 52.586 58.407 -0.640 1.00 64.81 760 LEU A N 1
ATOM 5836 C CA . LEU A 1 760 ? 52.247 57.960 0.718 1.00 64.81 760 LEU A CA 1
ATOM 5837 C C . LEU A 1 760 ? 53.125 58.615 1.795 1.00 64.81 760 LEU A C 1
ATOM 5839 O O . LEU A 1 760 ? 52.628 58.882 2.890 1.00 64.81 760 LEU A O 1
ATOM 5843 N N . ALA A 1 761 ? 54.379 58.957 1.481 1.00 69.44 761 ALA A N 1
ATOM 5844 C CA . ALA A 1 761 ? 55.237 59.735 2.374 1.00 69.44 761 ALA A CA 1
ATOM 5845 C C . ALA A 1 761 ? 54.693 61.160 2.618 1.00 69.44 761 ALA A C 1
ATOM 5847 O O . ALA A 1 761 ? 54.775 61.664 3.739 1.00 69.44 761 ALA A O 1
ATOM 5848 N N . GLN A 1 762 ? 54.063 61.786 1.614 1.00 66.94 762 GLN A N 1
ATOM 5849 C CA . GLN A 1 762 ? 53.382 63.079 1.780 1.00 66.94 762 GLN A CA 1
ATOM 5850 C C . GLN A 1 762 ? 52.084 62.963 2.596 1.00 66.94 762 GLN A C 1
ATOM 5852 O O . GLN A 1 762 ? 51.843 63.787 3.478 1.00 66.94 762 GLN A O 1
ATOM 5857 N N . ARG A 1 763 ? 51.278 61.911 2.385 1.00 66.25 763 ARG A N 1
ATOM 5858 C CA . ARG A 1 763 ? 50.041 61.687 3.165 1.00 66.25 763 ARG A CA 1
ATOM 5859 C C . ARG A 1 763 ? 50.295 61.363 4.640 1.00 66.25 763 ARG A C 1
ATOM 5861 O O . ARG A 1 763 ? 49.518 61.789 5.491 1.00 66.25 763 ARG A O 1
ATOM 5868 N N . ALA A 1 764 ? 51.390 60.674 4.962 1.00 67.00 764 ALA A N 1
ATOM 5869 C CA . ALA A 1 764 ? 51.770 60.396 6.348 1.00 67.00 764 ALA A CA 1
ATOM 5870 C C . ALA A 1 764 ? 52.106 61.677 7.144 1.00 67.00 764 ALA A C 1
ATOM 5872 O O . ALA A 1 764 ? 51.811 61.757 8.337 1.00 67.00 764 ALA A O 1
ATOM 5873 N N . GLN A 1 765 ? 52.651 62.712 6.492 1.00 69.06 765 GLN A N 1
ATOM 5874 C CA . GLN A 1 765 ? 52.881 64.022 7.118 1.00 69.06 765 GLN A CA 1
ATOM 5875 C C . GLN A 1 765 ? 51.579 64.799 7.388 1.00 69.06 765 GLN A C 1
ATOM 5877 O O . GLN A 1 765 ? 51.491 65.508 8.391 1.00 69.06 765 GLN A O 1
ATOM 5882 N N . GLU A 1 766 ? 50.555 64.650 6.542 1.00 69.19 766 GLU A N 1
ATOM 5883 C CA . GLU A 1 766 ? 49.244 65.296 6.726 1.00 69.19 766 GLU A CA 1
ATOM 5884 C C . GLU A 1 766 ? 48.381 64.603 7.801 1.00 69.19 766 GLU A C 1
ATOM 5886 O O . GLU A 1 766 ? 47.705 65.271 8.587 1.00 69.19 766 GLU A O 1
ATOM 5891 N N . GLU A 1 767 ? 48.436 63.271 7.894 1.00 68.19 767 GLU A N 1
ATOM 5892 C CA . GLU A 1 767 ? 47.752 62.483 8.933 1.00 68.19 767 GLU A CA 1
ATOM 5893 C C . GLU A 1 767 ? 48.349 62.711 10.334 1.00 68.19 767 GLU A C 1
ATOM 5895 O O . GLU A 1 767 ? 47.604 62.844 11.309 1.00 68.19 767 GLU A O 1
ATOM 5900 N N . ALA A 1 768 ? 49.674 62.874 10.443 1.00 68.50 768 ALA A N 1
ATOM 5901 C CA . ALA A 1 768 ? 50.334 63.220 11.705 1.00 68.50 768 ALA A CA 1
ATOM 5902 C C . ALA A 1 768 ? 49.871 64.584 12.264 1.00 68.50 768 ALA A C 1
ATOM 5904 O O . ALA A 1 768 ? 49.762 64.755 13.480 1.00 68.50 768 ALA A O 1
ATOM 5905 N N . ALA A 1 769 ? 49.522 65.540 11.394 1.00 67.94 769 ALA A N 1
ATOM 5906 C CA . ALA A 1 769 ? 48.953 66.827 11.799 1.00 67.94 769 ALA A CA 1
ATOM 5907 C C . ALA A 1 769 ? 47.479 66.722 12.250 1.00 67.94 769 ALA A C 1
ATOM 5909 O O . ALA A 1 769 ? 47.053 67.477 13.125 1.00 67.94 769 ALA A O 1
ATOM 5910 N N . ARG A 1 770 ? 46.702 65.770 11.706 1.00 71.44 770 ARG A N 1
ATOM 5911 C CA . ARG A 1 770 ? 45.306 65.509 12.115 1.00 71.44 770 ARG A CA 1
ATOM 5912 C C . ARG A 1 770 ? 45.202 64.784 13.457 1.00 71.44 770 ARG A C 1
ATOM 5914 O O . ARG A 1 770 ? 44.339 65.134 14.260 1.00 71.44 770 ARG A O 1
ATOM 5921 N N . LEU A 1 771 ? 46.101 63.841 13.737 1.00 68.31 771 LEU A N 1
ATOM 5922 C CA . LEU A 1 771 ? 46.120 63.100 15.006 1.00 68.31 771 LEU A CA 1
ATOM 5923 C C . LEU A 1 771 ? 46.418 63.998 16.222 1.00 68.31 771 LEU A C 1
ATOM 5925 O O . LEU A 1 771 ? 45.847 63.794 17.293 1.00 68.31 771 LEU A O 1
ATOM 5929 N N . ALA A 1 772 ? 47.225 65.049 16.047 1.00 69.31 772 ALA A N 1
ATOM 5930 C CA . ALA A 1 772 ? 47.473 66.057 17.083 1.00 69.31 772 ALA A CA 1
ATOM 5931 C C . ALA A 1 772 ? 46.242 66.939 17.397 1.00 69.31 772 ALA A C 1
ATOM 5933 O O . ALA A 1 772 ? 46.163 67.526 18.473 1.00 69.31 772 ALA A O 1
ATOM 5934 N N . GLN A 1 773 ? 45.269 67.030 16.482 1.00 65.62 773 GLN A N 1
ATOM 5935 C CA . GLN A 1 773 ? 44.035 67.802 16.671 1.00 65.62 773 GLN A CA 1
ATOM 5936 C C . GLN A 1 773 ? 42.944 66.986 17.391 1.00 65.62 773 GLN A C 1
ATOM 5938 O O . GLN A 1 773 ? 42.132 67.550 18.121 1.00 65.62 773 GLN A O 1
ATOM 5943 N N . THR A 1 774 ? 42.941 65.658 17.235 1.00 65.31 774 THR A N 1
ATOM 5944 C CA . THR A 1 774 ? 41.959 64.753 17.863 1.00 65.31 774 THR A CA 1
ATOM 5945 C C . THR A 1 774 ? 42.266 64.420 19.324 1.00 65.31 774 THR A C 1
ATOM 5947 O O . THR A 1 774 ? 41.343 64.175 20.097 1.00 65.31 774 THR A O 1
ATOM 5950 N N . THR A 1 775 ? 43.533 64.463 19.743 1.00 67.75 775 THR A N 1
ATOM 5951 C CA . THR A 1 775 ? 43.914 64.242 21.151 1.00 67.75 775 THR A CA 1
ATOM 5952 C C . THR A 1 775 ? 43.484 65.392 22.066 1.00 67.75 775 THR A C 1
ATOM 5954 O O . THR A 1 775 ? 43.131 65.146 23.213 1.00 67.75 775 THR A O 1
ATOM 5957 N N . ALA A 1 776 ? 43.385 66.623 21.552 1.00 67.44 776 ALA A N 1
ATOM 5958 C CA . ALA A 1 776 ? 42.876 67.772 22.305 1.00 67.44 776 ALA A CA 1
ATOM 5959 C C . ALA A 1 776 ? 41.351 67.728 22.559 1.00 67.44 776 ALA A C 1
ATOM 5961 O O . ALA A 1 776 ? 40.883 68.289 23.544 1.00 67.44 776 ALA A O 1
ATOM 5962 N N . ALA A 1 777 ? 40.575 67.046 21.706 1.00 65.31 777 ALA A N 1
ATOM 5963 C CA . ALA A 1 777 ? 39.116 66.941 21.839 1.00 65.31 777 ALA A CA 1
ATOM 5964 C C . ALA A 1 777 ? 38.669 65.868 22.856 1.00 65.31 777 ALA A C 1
ATOM 5966 O O . ALA A 1 777 ? 37.613 65.998 23.472 1.00 65.31 777 ALA A O 1
ATOM 5967 N N . LEU A 1 778 ? 39.478 64.824 23.073 1.00 66.75 778 LEU A N 1
ATOM 5968 C CA . LEU A 1 778 ? 39.167 63.736 24.014 1.00 66.75 778 LEU A CA 1
ATOM 5969 C C . LEU A 1 778 ? 39.407 64.113 25.492 1.00 66.75 778 LEU A C 1
ATOM 5971 O O . LEU A 1 778 ? 38.771 63.539 26.378 1.00 66.75 778 LEU A O 1
ATOM 5975 N N . ASP A 1 779 ? 40.255 65.107 25.772 1.00 65.75 779 ASP A N 1
ATOM 5976 C CA . ASP A 1 779 ? 40.487 65.612 27.136 1.00 65.75 779 ASP A CA 1
ATOM 5977 C C . ASP A 1 779 ? 39.355 66.533 27.651 1.00 65.75 779 ASP A C 1
ATOM 5979 O O . ASP A 1 779 ? 39.182 66.683 28.864 1.00 65.75 779 ASP A O 1
ATOM 5983 N N . GLU A 1 780 ? 38.529 67.106 26.764 1.00 65.19 780 GLU A N 1
ATOM 5984 C CA . GLU A 1 780 ? 37.329 67.876 27.141 1.00 65.19 780 GLU A CA 1
ATOM 5985 C C . GLU A 1 780 ? 36.135 66.977 27.513 1.00 65.19 780 GLU A C 1
ATOM 5987 O O . GLU A 1 780 ? 35.383 67.303 28.433 1.00 65.19 780 GLU A O 1
ATOM 5992 N N . GLU A 1 781 ? 35.987 65.806 26.883 1.00 61.25 781 GLU A N 1
ATOM 5993 C CA . GLU A 1 781 ? 34.880 64.874 27.159 1.00 61.25 781 GLU A CA 1
ATOM 5994 C C . GLU A 1 781 ? 35.018 64.179 28.530 1.00 61.25 781 GLU A C 1
ATOM 5996 O O . GLU A 1 781 ? 34.024 63.922 29.216 1.00 61.25 781 GLU A O 1
ATOM 6001 N N . ARG A 1 782 ? 36.254 63.931 28.991 1.00 64.94 782 ARG A N 1
ATOM 6002 C CA . ARG A 1 782 ? 36.520 63.297 30.297 1.00 64.94 782 ARG A CA 1
ATOM 6003 C C . ARG A 1 782 ? 36.119 64.174 31.489 1.00 64.94 782 ARG A C 1
ATOM 6005 O O . ARG A 1 782 ? 35.648 63.643 32.489 1.00 64.94 782 ARG A O 1
ATOM 6012 N N . LYS A 1 783 ? 36.185 65.506 31.364 1.00 64.12 783 LYS A N 1
ATOM 6013 C CA . LYS A 1 783 ? 35.749 66.449 32.416 1.00 64.12 783 LYS A CA 1
ATOM 6014 C C . LYS A 1 783 ? 34.225 66.575 32.552 1.00 64.12 783 LYS A C 1
ATOM 6016 O O . LYS A 1 783 ? 33.750 67.024 33.591 1.00 64.12 783 LYS A O 1
ATOM 6021 N N . ALA A 1 784 ? 33.450 66.177 31.540 1.00 59.66 784 ALA A N 1
ATOM 6022 C CA . ALA A 1 784 ? 31.988 66.248 31.578 1.00 59.66 784 ALA A CA 1
ATOM 6023 C C . ALA A 1 784 ? 31.332 65.032 32.268 1.00 59.66 784 ALA A C 1
ATOM 6025 O O . ALA A 1 784 ? 30.221 65.155 32.783 1.00 59.66 784 ALA A O 1
ATOM 6026 N N . ARG A 1 785 ? 32.006 63.871 32.324 1.00 58.47 785 ARG A N 1
ATOM 6027 C CA . ARG A 1 785 ? 31.449 62.641 32.925 1.00 58.47 785 ARG A CA 1
ATOM 6028 C C . ARG A 1 785 ? 31.574 62.590 34.454 1.00 58.47 785 ARG A C 1
ATOM 6030 O O . ARG A 1 785 ? 30.608 62.196 35.105 1.00 58.47 785 ARG A O 1
ATOM 6037 N N . GLU A 1 786 ? 32.658 63.112 35.033 1.00 65.19 786 GLU A N 1
ATOM 6038 C CA . GLU A 1 786 ? 32.842 63.193 36.500 1.00 65.19 786 GLU A CA 1
ATOM 6039 C C . GLU A 1 786 ? 31.770 64.053 37.209 1.00 65.19 786 GLU A C 1
ATOM 6041 O O . GLU A 1 786 ? 31.449 63.820 38.371 1.00 65.19 786 GLU A O 1
ATOM 6046 N N . ALA A 1 787 ? 31.140 65.010 36.514 1.00 57.47 787 ALA A N 1
ATOM 6047 C CA . ALA A 1 787 ? 30.082 65.857 37.079 1.00 57.47 787 ALA A CA 1
ATOM 6048 C C . ALA A 1 787 ? 28.696 65.173 37.164 1.00 57.47 787 ALA A C 1
ATOM 6050 O O . ALA A 1 787 ? 27.812 65.672 37.859 1.00 57.47 787 ALA A O 1
ATOM 6051 N N . SER A 1 788 ? 28.493 64.041 36.477 1.00 58.34 788 SER A N 1
ATOM 6052 C CA . SER A 1 788 ? 27.199 63.336 36.410 1.00 58.34 788 SER A CA 1
ATOM 6053 C C . SER A 1 788 ? 27.050 62.201 37.434 1.00 58.34 788 SER A C 1
ATOM 6055 O O . SER A 1 788 ? 25.939 61.930 37.888 1.00 58.34 788 SER A O 1
ATOM 6057 N N . GLU A 1 789 ? 28.157 61.605 37.891 1.00 56.34 789 GLU A N 1
ATOM 6058 C CA . GLU A 1 789 ? 28.151 60.551 38.921 1.00 56.34 789 GLU A CA 1
ATOM 6059 C C . GLU A 1 789 ? 27.868 61.093 40.337 1.00 56.34 789 GLU A C 1
ATOM 6061 O O . GLU A 1 789 ? 27.274 60.399 41.160 1.00 56.34 789 GLU A O 1
ATOM 6066 N N . ALA A 1 790 ? 28.172 62.367 40.614 1.00 58.28 790 ALA A N 1
ATOM 6067 C CA . ALA A 1 790 ? 27.921 62.989 41.920 1.00 58.28 790 ALA A CA 1
ATOM 6068 C C . ALA A 1 790 ? 26.430 63.300 42.207 1.00 58.28 790 ALA A C 1
ATOM 6070 O O . ALA A 1 790 ? 26.052 63.468 43.366 1.00 58.28 790 ALA A O 1
ATOM 6071 N N . ALA A 1 791 ? 25.562 63.355 41.187 1.00 56.84 791 ALA A N 1
ATOM 6072 C CA . ALA A 1 791 ? 24.134 63.666 41.349 1.00 56.84 791 ALA A CA 1
ATOM 6073 C C . ALA A 1 791 ? 23.259 62.428 41.648 1.00 56.84 791 ALA A C 1
ATOM 6075 O O . ALA A 1 791 ? 22.176 62.558 42.222 1.00 56.84 791 ALA A O 1
ATOM 6076 N N . VAL A 1 792 ? 23.735 61.223 41.311 1.00 58.56 792 VAL A N 1
ATOM 6077 C CA . VAL A 1 792 ? 22.978 59.962 41.451 1.00 58.56 792 VAL A CA 1
ATOM 6078 C C . VAL A 1 792 ? 23.060 59.388 42.875 1.00 58.56 792 VAL A C 1
ATOM 6080 O O . VAL A 1 792 ? 22.098 58.790 43.350 1.00 58.56 792 VAL A O 1
ATOM 6083 N N . ALA A 1 793 ? 24.138 59.660 43.619 1.00 56.56 793 ALA A N 1
ATOM 6084 C CA . ALA A 1 793 ? 24.292 59.204 45.006 1.00 56.56 793 ALA A CA 1
ATOM 6085 C C . ALA A 1 793 ? 23.323 59.886 46.004 1.00 56.56 793 ALA A C 1
ATOM 6087 O O . ALA A 1 793 ? 22.994 59.311 47.035 1.00 56.56 793 ALA A O 1
ATOM 6088 N N . SER A 1 794 ? 22.803 61.079 45.683 1.00 57.09 794 SER A N 1
ATOM 6089 C CA . SER A 1 794 ? 21.926 61.868 46.569 1.00 57.09 794 SER A CA 1
ATOM 6090 C C . SER A 1 794 ? 20.442 61.464 46.533 1.00 57.09 794 SER A C 1
ATOM 6092 O O . SER A 1 794 ? 19.698 61.879 47.415 1.00 57.09 794 SER A O 1
ATOM 6094 N N . HIS A 1 795 ? 19.988 60.690 45.539 1.00 55.78 795 HIS A N 1
ATOM 6095 C CA . HIS A 1 795 ? 18.576 60.276 45.405 1.00 55.78 795 HIS A CA 1
ATOM 6096 C C . HIS A 1 795 ? 18.289 58.873 45.987 1.00 55.78 795 HIS A C 1
ATOM 6098 O O . HIS A 1 795 ? 17.128 58.486 46.113 1.00 55.78 795 HIS A O 1
ATOM 6104 N N . GLY A 1 796 ? 19.321 58.112 46.378 1.00 64.56 796 GLY A N 1
ATOM 6105 C CA . GLY A 1 796 ? 19.173 56.767 46.955 1.00 64.56 796 GLY A CA 1
ATOM 6106 C C . GLY A 1 796 ? 18.751 56.740 48.431 1.00 64.56 796 GLY A C 1
ATOM 6107 O O . GLY A 1 796 ? 18.105 55.791 48.869 1.00 64.56 796 GLY A O 1
ATOM 6108 N N . GLU A 1 797 ? 19.053 57.788 49.203 1.00 60.94 797 GLU A N 1
ATOM 6109 C CA . GLU A 1 797 ? 18.802 57.818 50.655 1.00 60.94 797 GLU A CA 1
ATOM 6110 C C . GLU A 1 797 ? 17.360 58.234 51.030 1.00 60.94 797 GLU A C 1
ATOM 6112 O O . GLU A 1 797 ? 16.888 57.927 52.125 1.00 60.94 797 GLU A O 1
ATOM 6117 N N . GLU A 1 798 ? 16.614 58.864 50.116 1.00 54.81 798 GLU A N 1
ATOM 6118 C CA . GLU A 1 798 ? 15.231 59.326 50.342 1.00 54.81 798 GLU A CA 1
ATOM 6119 C C . GLU A 1 798 ? 14.177 58.230 50.052 1.00 54.81 798 GLU A C 1
ATOM 6121 O O . GLU A 1 798 ? 13.114 58.194 50.673 1.00 54.81 798 GLU A O 1
ATOM 6126 N N . ILE A 1 799 ? 14.514 57.244 49.208 1.00 57.78 799 ILE A N 1
ATOM 6127 C CA . ILE A 1 799 ? 13.662 56.081 48.879 1.00 57.78 799 ILE A CA 1
ATOM 6128 C C . ILE A 1 799 ? 13.626 55.052 50.030 1.00 57.78 799 ILE A C 1
ATOM 6130 O O . ILE A 1 799 ? 12.597 54.416 50.281 1.00 57.78 799 ILE A O 1
ATOM 6134 N N . ALA A 1 800 ? 14.713 54.933 50.798 1.00 58.56 800 ALA A N 1
ATOM 6135 C CA . ALA A 1 800 ? 14.794 54.013 51.934 1.00 58.56 800 ALA A CA 1
ATOM 6136 C C . ALA A 1 800 ? 13.880 54.419 53.112 1.00 58.56 800 ALA A C 1
ATOM 6138 O O . ALA A 1 800 ? 13.400 53.554 53.842 1.00 58.56 800 ALA A O 1
ATOM 6139 N N . ARG A 1 801 ? 13.578 55.718 53.276 1.00 62.91 801 ARG A N 1
ATOM 6140 C CA . ARG A 1 801 ? 12.712 56.231 54.358 1.00 62.91 801 ARG A CA 1
ATOM 6141 C C . ARG A 1 801 ? 11.215 56.066 54.087 1.00 62.91 801 ARG A C 1
ATOM 6143 O O . ARG A 1 801 ? 10.469 55.770 55.012 1.00 62.91 801 ARG A O 1
ATOM 6150 N N . ILE A 1 802 ? 10.782 56.199 52.832 1.00 63.97 802 ILE A N 1
ATOM 6151 C CA . ILE A 1 802 ? 9.363 56.080 52.435 1.00 63.97 802 ILE A CA 1
ATOM 6152 C C . ILE A 1 802 ? 8.882 54.616 52.468 1.00 63.97 802 ILE A C 1
ATOM 6154 O O . ILE A 1 802 ? 7.710 54.345 52.721 1.00 63.97 802 ILE A O 1
ATOM 6158 N N . THR A 1 803 ? 9.793 53.657 52.289 1.00 64.81 803 THR A N 1
ATOM 6159 C CA . THR A 1 803 ? 9.474 52.219 52.324 1.00 64.81 803 THR A CA 1
ATOM 6160 C C . THR A 1 803 ? 9.136 51.737 53.746 1.00 64.81 803 THR A C 1
ATOM 6162 O O . THR A 1 803 ? 8.247 50.912 53.931 1.00 64.81 803 THR A O 1
ATOM 6165 N N . GLN A 1 804 ? 9.764 52.322 54.773 1.00 57.56 804 GLN A N 1
ATOM 6166 C CA . GLN A 1 804 ? 9.609 51.900 56.169 1.00 57.56 804 GLN A CA 1
ATOM 6167 C C . GLN A 1 804 ? 8.275 52.341 56.815 1.00 57.56 804 GLN A C 1
ATOM 6169 O O . GLN A 1 804 ? 7.741 51.621 57.655 1.00 57.56 804 GLN A O 1
ATOM 6174 N N . GLU A 1 805 ? 7.694 53.478 56.408 1.00 62.97 805 GLU A N 1
ATOM 6175 C CA . GLU A 1 805 ? 6.384 53.954 56.909 1.00 62.97 805 GLU A CA 1
ATOM 6176 C C . GLU A 1 805 ? 5.185 53.279 56.203 1.00 62.97 805 GLU A C 1
ATOM 6178 O O . GLU A 1 805 ? 4.080 53.207 56.750 1.00 62.97 805 GLU A O 1
ATOM 6183 N N . HIS A 1 806 ? 5.396 52.717 55.008 1.00 61.88 806 HIS A N 1
ATOM 6184 C CA . HIS A 1 806 ? 4.371 52.002 54.241 1.00 61.88 806 HIS A CA 1
ATOM 6185 C C . HIS A 1 806 ? 4.118 50.572 54.761 1.00 61.88 806 HIS A C 1
ATOM 6187 O O . HIS A 1 806 ? 2.978 50.103 54.778 1.00 61.88 806 HIS A O 1
ATOM 6193 N N . ASP A 1 807 ? 5.147 49.886 55.259 1.00 60.62 807 ASP A N 1
ATOM 6194 C CA . ASP A 1 807 ? 5.001 48.517 55.774 1.00 60.62 807 ASP A CA 1
ATOM 6195 C C . ASP A 1 807 ? 4.321 48.465 57.154 1.00 60.62 807 ASP A C 1
ATOM 6197 O O . ASP A 1 807 ? 3.642 47.489 57.484 1.00 60.62 807 ASP A O 1
ATOM 6201 N N . GLN A 1 808 ? 4.394 49.555 57.925 1.00 60.97 808 GLN A N 1
ATOM 6202 C CA . GLN A 1 808 ? 3.775 49.659 59.248 1.00 60.97 808 GLN A CA 1
ATOM 6203 C C . GLN A 1 808 ? 2.253 49.906 59.179 1.00 60.97 808 GLN A C 1
ATOM 6205 O O . GLN A 1 808 ? 1.511 49.435 60.036 1.00 60.97 808 GLN A O 1
ATOM 6210 N N . THR A 1 809 ? 1.758 50.541 58.109 1.00 60.12 809 THR A N 1
ATOM 6211 C CA . THR A 1 809 ? 0.311 50.735 57.862 1.00 60.12 809 THR A CA 1
ATOM 6212 C C . THR A 1 809 ? -0.351 49.531 57.175 1.00 60.12 809 THR A C 1
ATOM 6214 O O . THR A 1 809 ? -1.556 49.315 57.322 1.00 60.12 809 THR A O 1
ATOM 6217 N N . ARG A 1 810 ? 0.430 48.680 56.490 1.00 56.38 810 ARG A N 1
ATOM 6218 C CA . ARG A 1 810 ? -0.041 47.400 55.925 1.00 56.38 810 ARG A CA 1
ATOM 6219 C C . ARG A 1 810 ? -0.339 46.334 56.984 1.00 56.38 810 ARG A C 1
ATOM 6221 O O . ARG A 1 810 ? -1.262 45.546 56.786 1.00 56.38 810 ARG A O 1
ATOM 6228 N N . GLN A 1 811 ? 0.384 46.318 58.105 1.00 56.84 811 GLN A N 1
ATOM 6229 C CA . GLN A 1 811 ? 0.162 45.334 59.175 1.00 56.84 811 GLN A CA 1
ATOM 6230 C C . GLN A 1 811 ? -1.127 45.593 59.979 1.00 56.84 811 GLN A C 1
ATOM 6232 O O . GLN A 1 811 ? -1.772 44.642 60.417 1.00 56.84 811 GLN A O 1
ATOM 6237 N N . GLU A 1 812 ? -1.572 46.849 60.100 1.00 58.62 812 GLU A N 1
ATOM 6238 C CA . GLU A 1 812 ? -2.808 47.205 60.822 1.00 58.62 812 GLU A CA 1
ATOM 6239 C C . GLU A 1 812 ? -4.090 46.993 59.980 1.00 58.62 812 GLU A C 1
ATOM 6241 O O . GLU A 1 812 ? -5.160 46.732 60.533 1.00 58.62 812 GLU A O 1
ATOM 6246 N N . LEU A 1 813 ? -3.986 47.009 58.642 1.00 55.78 813 LEU A N 1
ATOM 6247 C CA . LEU A 1 813 ? -5.082 46.684 57.711 1.00 55.78 813 LEU A CA 1
ATOM 6248 C C . LEU A 1 813 ? -5.301 45.168 57.536 1.00 55.78 813 LEU A C 1
ATOM 6250 O O . LEU A 1 813 ? -6.436 44.738 57.323 1.00 55.78 813 LEU A O 1
ATOM 6254 N N . ALA A 1 814 ? -4.254 44.347 57.672 1.00 58.88 814 ALA A N 1
ATOM 6255 C CA . ALA A 1 814 ? -4.358 42.887 57.568 1.00 58.88 814 ALA A CA 1
ATOM 6256 C C . ALA A 1 814 ? -5.217 42.282 58.700 1.00 58.88 814 ALA A C 1
ATOM 6258 O O . ALA A 1 814 ? -6.148 41.524 58.436 1.00 58.88 814 ALA A O 1
ATOM 6259 N N . ALA A 1 815 ? -5.016 42.724 59.947 1.00 60.00 815 ALA A N 1
ATOM 6260 C CA . ALA A 1 815 ? -5.718 42.179 61.116 1.00 60.00 815 ALA A CA 1
ATOM 6261 C C . ALA A 1 815 ? -7.239 42.473 61.154 1.00 60.00 815 ALA A C 1
ATOM 6263 O O . ALA A 1 815 ? -8.010 41.708 61.736 1.00 60.00 815 ALA A O 1
ATOM 6264 N N . LEU A 1 816 ? -7.698 43.562 60.521 1.00 61.00 816 LEU A N 1
ATOM 6265 C CA . LEU A 1 816 ? -9.127 43.904 60.409 1.00 61.00 816 LEU A CA 1
ATOM 6266 C C . LEU A 1 816 ? -9.806 43.261 59.187 1.00 61.00 816 LEU A C 1
ATOM 6268 O O . LEU A 1 816 ? -11.023 43.078 59.191 1.00 61.00 816 LEU A O 1
ATOM 6272 N N . THR A 1 817 ? -9.034 42.869 58.169 1.00 59.16 817 THR A N 1
ATOM 6273 C CA . THR A 1 817 ? -9.560 42.217 56.960 1.00 59.16 817 THR A CA 1
ATOM 6274 C C . THR A 1 817 ? -9.813 40.725 57.195 1.00 59.16 817 THR A C 1
ATOM 6276 O O . THR A 1 817 ? -10.819 40.198 56.723 1.00 59.16 817 THR A O 1
ATOM 6279 N N . ASP A 1 818 ? -8.990 40.056 58.006 1.00 60.28 818 ASP A N 1
ATOM 6280 C CA . ASP A 1 818 ? -9.127 38.615 58.274 1.00 60.28 818 ASP A CA 1
ATOM 6281 C C . ASP A 1 818 ? -10.381 38.265 59.101 1.00 60.28 818 ASP A C 1
ATOM 6283 O O . ASP A 1 818 ? -10.979 37.203 58.922 1.00 60.28 818 ASP A O 1
ATOM 6287 N N . THR A 1 819 ? -10.865 39.190 59.939 1.00 61.75 819 THR A N 1
ATOM 6288 C CA . THR A 1 819 ? -12.084 38.991 60.749 1.00 61.75 819 THR A CA 1
ATOM 6289 C C . THR A 1 819 ? -13.383 39.265 59.982 1.00 61.75 819 THR A C 1
ATOM 6291 O O . THR A 1 819 ? -14.392 38.609 60.241 1.00 61.75 819 THR A O 1
ATOM 6294 N N . GLN A 1 820 ? -13.377 40.164 58.988 1.00 57.84 820 GLN A N 1
ATOM 6295 C CA . GLN A 1 820 ? -14.505 40.330 58.056 1.00 57.84 820 GLN A CA 1
ATOM 6296 C C . GLN A 1 820 ? -14.527 39.258 56.958 1.00 57.84 820 GLN A C 1
ATOM 6298 O O . GLN A 1 820 ? -15.608 38.863 56.521 1.00 57.84 820 GLN A O 1
ATOM 6303 N N . ARG A 1 821 ? -13.359 38.749 56.548 1.00 57.31 821 ARG A N 1
ATOM 6304 C CA . ARG A 1 821 ? -13.230 37.697 55.534 1.00 57.31 821 ARG A CA 1
ATOM 6305 C C . ARG A 1 821 ? -13.747 36.348 56.031 1.00 57.31 821 ARG A C 1
ATOM 6307 O O . ARG A 1 821 ? -14.552 35.745 55.340 1.00 57.31 821 ARG A O 1
ATOM 6314 N N . ALA A 1 822 ? -13.447 35.953 57.269 1.00 60.84 822 ALA A N 1
ATOM 6315 C CA . ALA A 1 822 ? -13.994 34.719 57.847 1.00 60.84 822 ALA A CA 1
ATOM 6316 C C . ALA A 1 822 ? -15.541 34.712 57.917 1.00 60.84 822 ALA A C 1
ATOM 6318 O O . ALA A 1 822 ? -16.174 33.701 57.629 1.00 60.84 822 ALA A O 1
ATOM 6319 N N . SER A 1 823 ? -16.167 35.860 58.215 1.00 61.34 823 SER A N 1
ATOM 6320 C CA . SER A 1 823 ? -17.634 35.993 58.250 1.00 61.34 823 SER A CA 1
ATOM 6321 C C . SER A 1 823 ? -18.278 36.068 56.857 1.00 61.34 823 SER A C 1
ATOM 6323 O O . SER A 1 823 ? -19.428 35.653 56.702 1.00 61.34 823 SER A O 1
ATOM 6325 N N . ALA A 1 824 ? -17.580 36.615 55.858 1.00 62.34 824 ALA A N 1
ATOM 6326 C CA . ALA A 1 824 ? -18.053 36.677 54.475 1.00 62.34 824 ALA A CA 1
ATOM 6327 C C . ALA A 1 824 ? -17.835 35.351 53.725 1.00 62.34 824 ALA A C 1
ATOM 6329 O O . ALA A 1 824 ? -18.658 34.993 52.881 1.00 62.34 824 ALA A O 1
ATOM 6330 N N . ASP A 1 825 ? -16.786 34.604 54.068 1.00 66.88 825 ASP A N 1
ATOM 6331 C CA . ASP A 1 825 ? -16.469 33.294 53.496 1.00 66.88 825 ASP A CA 1
ATOM 6332 C C . ASP A 1 825 ? -17.458 32.228 53.984 1.00 66.88 825 ASP A C 1
ATOM 6334 O O . ASP A 1 825 ? -17.887 31.390 53.199 1.00 66.88 825 ASP A O 1
ATOM 6338 N N . GLU A 1 826 ? -17.923 32.291 55.236 1.00 62.25 826 GLU A N 1
ATOM 6339 C CA . GLU A 1 826 ? -18.933 31.355 55.751 1.00 62.25 826 GLU A CA 1
ATOM 6340 C C . GLU A 1 826 ? -20.343 31.646 55.195 1.00 62.25 826 GLU A C 1
ATOM 6342 O O . GLU A 1 826 ? -21.088 30.726 54.849 1.00 62.25 826 GLU A O 1
ATOM 6347 N N . ALA A 1 827 ? -20.685 32.924 54.987 1.00 63.00 827 ALA A N 1
ATOM 6348 C CA . ALA A 1 827 ? -21.915 33.320 54.297 1.00 63.00 827 ALA A CA 1
ATOM 6349 C C . ALA A 1 827 ? -21.877 32.998 52.788 1.00 63.00 827 ALA A C 1
ATOM 6351 O O . ALA A 1 827 ? -22.889 32.568 52.229 1.00 63.00 827 ALA A O 1
ATOM 6352 N N . SER A 1 828 ? -20.716 33.153 52.139 1.00 67.38 828 SER A N 1
ATOM 6353 C CA . SER A 1 828 ? -20.513 32.763 50.737 1.00 67.38 828 SER A CA 1
ATOM 6354 C C . SER A 1 828 ? -20.525 31.252 50.580 1.00 67.38 828 SER A C 1
ATOM 6356 O O . SER A 1 828 ? -21.190 30.764 49.681 1.00 67.38 828 SER A O 1
ATOM 6358 N N . ARG A 1 829 ? -19.916 30.496 51.498 1.00 73.12 829 ARG A N 1
ATOM 6359 C CA . ARG A 1 829 ? -19.936 29.032 51.480 1.00 73.12 829 ARG A CA 1
ATOM 6360 C C . ARG A 1 829 ? -21.351 28.476 51.635 1.00 73.12 829 ARG A C 1
ATOM 6362 O O . ARG A 1 829 ? -21.722 27.573 50.897 1.00 73.12 829 ARG A O 1
ATOM 6369 N N . LEU A 1 830 ? -22.174 29.031 52.527 1.00 69.38 830 LEU A N 1
ATOM 6370 C CA . LEU A 1 830 ? -23.574 28.603 52.667 1.00 69.38 830 LEU A CA 1
ATOM 6371 C C . LEU A 1 830 ? -24.438 29.007 51.458 1.00 69.38 830 LEU A C 1
ATOM 6373 O O . LEU A 1 830 ? -25.326 28.252 51.056 1.00 69.38 830 LEU A O 1
ATOM 6377 N N . ALA A 1 831 ? -24.165 30.158 50.835 1.00 69.69 831 ALA A N 1
ATOM 6378 C CA . ALA A 1 831 ? -24.818 30.563 49.589 1.00 69.69 831 ALA A CA 1
ATOM 6379 C C . ALA A 1 831 ? -24.345 29.734 48.378 1.00 69.69 831 ALA A C 1
ATOM 6381 O O . ALA A 1 831 ? -25.149 29.412 47.506 1.00 69.69 831 ALA A O 1
ATOM 6382 N N . GLU A 1 832 ? -23.073 29.342 48.335 1.00 70.12 832 GLU A N 1
ATOM 6383 C CA . GLU A 1 832 ? -22.478 28.465 47.326 1.00 70.12 832 GLU A CA 1
ATOM 6384 C C . GLU A 1 832 ? -22.943 27.025 47.491 1.00 70.12 832 GLU A C 1
ATOM 6386 O O . GLU A 1 832 ? -23.257 26.392 46.496 1.00 70.12 832 GLU A O 1
ATOM 6391 N N . GLU A 1 833 ? -23.073 26.501 48.709 1.00 72.88 833 GLU A N 1
ATOM 6392 C CA . GLU A 1 833 ? -23.631 25.169 48.952 1.00 72.88 833 GLU A CA 1
ATOM 6393 C C . GLU A 1 833 ? -25.118 25.118 48.564 1.00 72.88 833 GLU A C 1
ATOM 6395 O O . GLU A 1 833 ? -25.554 24.144 47.942 1.00 72.88 833 GLU A O 1
ATOM 6400 N N . ALA A 1 834 ? -25.883 26.186 48.827 1.00 67.19 834 ALA A N 1
ATOM 6401 C CA . ALA A 1 834 ? -27.271 26.314 48.381 1.00 67.19 834 ALA A CA 1
ATOM 6402 C C . ALA A 1 834 ? -27.381 26.465 46.852 1.00 67.19 834 ALA A C 1
ATOM 6404 O O . ALA A 1 834 ? -28.160 25.750 46.219 1.00 67.19 834 ALA A O 1
ATOM 6405 N N . ASN A 1 835 ? -26.560 27.317 46.231 1.00 71.56 835 ASN A N 1
ATOM 6406 C CA . ASN A 1 835 ? -26.510 27.470 44.775 1.00 71.56 835 ASN A CA 1
ATOM 6407 C C . ASN A 1 835 ? -25.934 26.234 44.081 1.00 71.56 835 ASN A C 1
ATOM 6409 O O . ASN A 1 835 ? -26.346 25.933 42.969 1.00 71.56 835 ASN A O 1
ATOM 6413 N N . ALA A 1 836 ? -25.041 25.475 44.716 1.00 73.62 836 ALA A N 1
ATOM 6414 C CA . ALA A 1 836 ? -24.526 24.208 44.213 1.00 73.62 836 ALA A CA 1
ATOM 6415 C C . ALA A 1 836 ? -25.567 23.101 44.360 1.00 73.62 836 ALA A C 1
ATOM 6417 O O . ALA A 1 836 ? -25.661 22.252 43.485 1.00 73.62 836 ALA A O 1
ATOM 6418 N N . ALA A 1 837 ? -26.384 23.098 45.414 1.00 67.62 837 ALA A N 1
ATOM 6419 C CA . ALA A 1 837 ? -27.519 22.186 45.525 1.00 67.62 837 ALA A CA 1
ATOM 6420 C C . ALA A 1 837 ? -28.586 22.488 44.459 1.00 67.62 837 ALA A C 1
ATOM 6422 O O . ALA A 1 837 ? -29.055 21.562 43.799 1.00 67.62 837 ALA A O 1
ATOM 6423 N N . VAL A 1 838 ? -28.897 23.768 44.220 1.00 72.25 838 VAL A N 1
ATOM 6424 C CA . VAL A 1 838 ? -29.798 24.200 43.137 1.00 72.25 838 VAL A CA 1
ATOM 6425 C C . VAL A 1 838 ? -29.188 23.903 41.769 1.00 72.25 838 VAL A C 1
ATOM 6427 O O . VAL A 1 838 ? -29.850 23.285 40.949 1.00 72.25 838 VAL A O 1
ATOM 6430 N N . SER A 1 839 ? -27.905 24.190 41.550 1.00 71.31 839 SER A N 1
ATOM 6431 C CA . SER A 1 839 ? -27.200 23.865 40.302 1.00 71.31 839 SER A CA 1
ATOM 6432 C C . SER A 1 839 ? -27.063 22.359 40.091 1.00 71.31 839 SER A C 1
ATOM 6434 O O . SER A 1 839 ? -27.073 21.912 38.955 1.00 71.31 839 SER A O 1
ATOM 6436 N N . ARG A 1 840 ? -26.964 21.539 41.149 1.00 74.50 840 ARG A N 1
ATOM 6437 C CA . ARG A 1 840 ? -26.991 20.067 41.048 1.00 74.50 840 ARG A CA 1
ATOM 6438 C C . ARG A 1 840 ? -28.393 19.557 40.728 1.00 74.50 840 ARG A C 1
ATOM 6440 O O . ARG A 1 840 ? -28.506 18.603 39.968 1.00 74.50 840 ARG A O 1
ATOM 6447 N N . ALA A 1 841 ? -29.442 20.178 41.266 1.00 69.31 841 ALA A N 1
ATOM 6448 C CA . ALA A 1 841 ? -30.830 19.844 40.948 1.00 69.31 841 ALA A CA 1
ATOM 6449 C C . ALA A 1 841 ? -31.209 20.281 39.521 1.00 69.31 841 ALA A C 1
ATOM 6451 O O . ALA A 1 841 ? -31.801 19.504 38.772 1.00 69.31 841 ALA A O 1
ATOM 6452 N N . GLU A 1 842 ? -30.797 21.477 39.104 1.00 73.69 842 GLU A N 1
A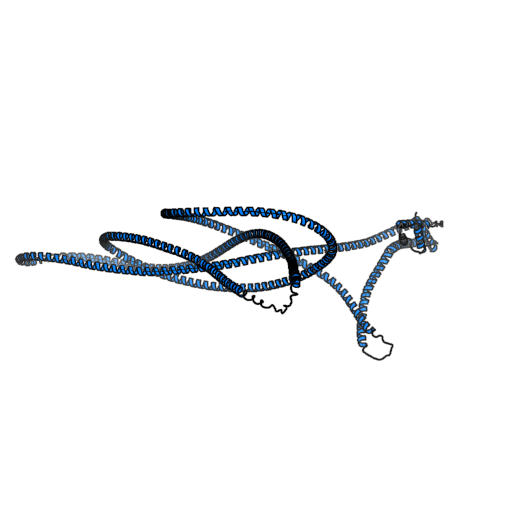TOM 6453 C CA . GLU A 1 842 ? -30.918 21.963 37.732 1.00 73.69 842 GLU A CA 1
ATOM 6454 C C . GLU A 1 842 ? -30.071 21.103 36.801 1.00 73.69 842 GLU A C 1
ATOM 6456 O O . GLU A 1 842 ? -30.624 20.566 35.860 1.00 73.69 842 GLU A O 1
ATOM 6461 N N . ALA A 1 843 ? -28.805 20.811 37.111 1.00 70.06 843 ALA A N 1
ATOM 6462 C CA . ALA A 1 843 ? -27.976 19.907 36.312 1.00 70.06 843 ALA A CA 1
ATOM 6463 C C . ALA A 1 843 ? -28.522 18.476 36.260 1.00 70.06 843 ALA A C 1
ATOM 6465 O O . ALA A 1 843 ? -28.351 17.814 35.244 1.00 70.06 843 ALA A O 1
ATOM 6466 N N . ALA A 1 844 ? -29.189 17.973 37.302 1.00 70.94 844 ALA A N 1
ATOM 6467 C CA . ALA A 1 844 ? -29.888 16.689 37.242 1.00 70.94 844 ALA A CA 1
ATOM 6468 C C . ALA A 1 844 ? -31.114 16.762 36.317 1.00 70.94 844 ALA A C 1
ATOM 6470 O O . ALA A 1 844 ? -31.378 15.819 35.575 1.00 70.94 844 ALA A O 1
ATOM 6471 N N . THR A 1 845 ? -31.815 17.897 36.300 1.00 72.69 845 THR A N 1
ATOM 6472 C CA . THR A 1 845 ? -32.965 18.146 35.420 1.00 72.69 845 THR A CA 1
ATOM 6473 C C . THR A 1 845 ? -32.526 18.357 33.967 1.00 72.69 845 THR A C 1
ATOM 6475 O O . THR A 1 845 ? -33.138 17.798 33.061 1.00 72.69 845 THR A O 1
ATOM 6478 N N . THR A 1 846 ? -31.423 19.070 33.733 1.00 72.94 846 THR A N 1
ATOM 6479 C CA . THR A 1 846 ? -30.794 19.236 32.420 1.00 72.94 846 THR A CA 1
ATOM 6480 C C . THR A 1 846 ? -30.190 17.923 31.950 1.00 72.94 846 THR A C 1
ATOM 6482 O O . THR A 1 846 ? -30.378 17.567 30.804 1.00 72.94 846 THR A O 1
ATOM 6485 N N . LYS A 1 847 ? -29.572 17.116 32.822 1.00 74.19 847 LYS A N 1
ATOM 6486 C CA . LYS A 1 847 ? -29.117 15.762 32.461 1.00 74.19 847 LYS A CA 1
ATOM 6487 C C . LYS A 1 847 ? -30.275 14.820 32.146 1.00 74.19 847 LYS A C 1
ATOM 6489 O O . LYS A 1 847 ? -30.108 13.943 31.308 1.00 74.19 847 LYS A O 1
ATOM 6494 N N . ALA A 1 848 ? -31.433 14.985 32.787 1.00 69.69 848 ALA A N 1
ATOM 6495 C CA . ALA A 1 848 ? -32.636 14.216 32.477 1.00 69.69 848 ALA A CA 1
ATOM 6496 C C . ALA A 1 848 ? -33.300 14.669 31.162 1.00 69.69 848 ALA A C 1
ATOM 6498 O O . ALA A 1 848 ? -33.796 13.836 30.408 1.00 69.69 848 ALA A O 1
ATOM 6499 N N . SER A 1 849 ? -33.286 15.968 30.845 1.00 76.06 849 SER A N 1
ATOM 6500 C CA . SER A 1 849 ? -33.767 16.465 29.551 1.00 76.06 849 SER A CA 1
ATOM 6501 C C . SER A 1 849 ? -32.771 16.180 28.423 1.00 76.06 849 SER A C 1
ATOM 6503 O O . SER A 1 849 ? -33.191 15.810 27.334 1.00 76.06 849 SER A O 1
ATOM 6505 N N . GLU A 1 850 ? -31.467 16.244 28.691 1.00 77.75 850 GLU A N 1
ATOM 6506 C CA . GLU A 1 850 ? -30.387 15.820 27.798 1.00 77.75 850 GLU A CA 1
ATOM 6507 C C . GLU A 1 850 ? -30.392 14.310 27.577 1.00 77.75 850 GLU A C 1
ATOM 6509 O O . GLU A 1 850 ? -30.130 13.863 26.469 1.00 77.75 850 GLU A O 1
ATOM 6514 N N . SER A 1 851 ? -30.693 13.493 28.590 1.00 73.06 851 SER A N 1
ATOM 6515 C CA . SER A 1 851 ? -30.839 12.051 28.387 1.00 73.06 851 SER A CA 1
ATOM 6516 C C . SER A 1 851 ? -32.098 11.739 27.581 1.00 73.06 851 SER A C 1
ATOM 6518 O O . SER A 1 851 ? -32.036 10.894 26.696 1.00 73.06 851 SER A O 1
ATOM 6520 N N . ALA A 1 852 ? -33.200 12.468 27.784 1.00 76.56 852 ALA A N 1
ATOM 6521 C CA . ALA A 1 852 ? -34.398 12.343 26.956 1.00 76.56 852 ALA A CA 1
ATOM 6522 C C . ALA A 1 852 ? -34.160 12.790 25.500 1.00 76.56 852 ALA A C 1
ATOM 6524 O O . ALA A 1 852 ? -34.615 12.116 24.576 1.00 76.56 852 ALA A O 1
ATOM 6525 N N . THR A 1 853 ? -33.411 13.874 25.262 1.00 80.50 853 THR A N 1
ATOM 6526 C CA . THR A 1 853 ? -33.039 14.295 23.900 1.00 80.50 853 THR A CA 1
ATOM 6527 C C . THR A 1 853 ? -31.994 13.378 23.279 1.00 80.50 853 THR A C 1
ATOM 6529 O O . THR A 1 853 ? -32.086 13.119 22.087 1.00 80.50 853 THR A O 1
ATOM 6532 N N . ARG A 1 854 ? -31.057 12.820 24.058 1.00 78.06 854 ARG A N 1
ATOM 6533 C CA . ARG A 1 854 ? -30.127 11.778 23.595 1.00 78.06 854 ARG A CA 1
ATOM 6534 C C . ARG A 1 854 ? -30.861 10.494 23.243 1.00 78.06 854 ARG A C 1
ATOM 6536 O O . ARG A 1 854 ? -30.532 9.904 22.231 1.00 78.06 854 ARG A O 1
ATOM 6543 N N . VAL A 1 855 ? -31.870 10.080 24.007 1.00 77.38 855 VAL A N 1
ATOM 6544 C CA . VAL A 1 855 ? -32.702 8.920 23.653 1.00 77.38 855 VAL A CA 1
ATOM 6545 C C . VAL A 1 855 ? -33.489 9.203 22.372 1.00 77.38 855 VAL A C 1
ATOM 6547 O O . VAL A 1 855 ? -33.459 8.380 21.467 1.00 77.38 855 VAL A O 1
ATOM 6550 N N . ALA A 1 856 ? -34.097 10.385 22.227 1.00 79.81 856 ALA A N 1
ATOM 6551 C CA . ALA A 1 856 ? -34.778 10.768 20.987 1.00 79.81 856 ALA A CA 1
ATOM 6552 C C . ALA A 1 856 ? -33.818 10.888 19.783 1.00 79.81 856 ALA A C 1
ATOM 6554 O O . ALA A 1 856 ? -34.181 10.521 18.666 1.00 79.81 856 ALA A O 1
ATOM 6555 N N . ALA A 1 857 ? -32.589 11.368 20.000 1.00 80.38 857 ALA A N 1
ATOM 6556 C CA . ALA A 1 857 ? -31.539 11.434 18.988 1.00 80.38 857 ALA A CA 1
ATOM 6557 C C . ALA A 1 857 ? -31.050 10.034 18.606 1.00 80.38 857 ALA A C 1
ATOM 6559 O O . ALA A 1 857 ? -30.998 9.729 17.426 1.00 80.38 857 ALA A O 1
ATOM 6560 N N . VAL A 1 858 ? -30.814 9.147 19.575 1.00 79.88 858 VAL A N 1
ATOM 6561 C CA . VAL A 1 858 ? -30.437 7.746 19.337 1.00 79.88 858 VAL A CA 1
ATOM 6562 C C . VAL A 1 858 ? -31.567 6.986 18.640 1.00 79.88 858 VAL A C 1
ATOM 6564 O O . VAL A 1 858 ? -31.304 6.170 17.767 1.00 79.88 858 VAL A O 1
ATOM 6567 N N . GLU A 1 859 ? -32.835 7.259 18.947 1.00 82.69 859 GLU A N 1
ATOM 6568 C CA . GLU A 1 859 ? -33.973 6.686 18.217 1.00 82.69 859 GLU A CA 1
ATOM 6569 C C . GLU A 1 859 ? -34.082 7.229 16.782 1.00 82.69 859 GLU A C 1
ATOM 6571 O O . GLU A 1 859 ? -34.434 6.482 15.860 1.00 82.69 859 GLU A O 1
ATOM 6576 N N . ALA A 1 860 ? -33.761 8.507 16.560 1.00 81.69 860 ALA A N 1
ATOM 6577 C CA . ALA A 1 860 ? -33.675 9.095 15.226 1.00 81.69 860 ALA A CA 1
ATOM 6578 C C . ALA A 1 860 ? -32.500 8.504 14.431 1.00 81.69 860 ALA A C 1
ATOM 6580 O O . ALA A 1 860 ? -32.709 8.060 13.303 1.00 81.69 860 ALA A O 1
ATOM 6581 N N . GLU A 1 861 ? -31.322 8.390 15.045 1.00 83.94 861 GLU A N 1
ATOM 6582 C CA . GLU A 1 861 ? -30.122 7.746 14.505 1.00 83.94 861 GLU A CA 1
ATOM 6583 C C . GLU A 1 861 ? -30.366 6.261 14.223 1.00 83.94 861 GLU A C 1
ATOM 6585 O O . GLU A 1 861 ? -29.968 5.768 13.177 1.00 83.94 861 GLU A O 1
ATOM 6590 N N . LEU A 1 862 ? -31.098 5.539 15.078 1.00 79.75 862 LEU A N 1
ATOM 6591 C CA . LEU A 1 862 ? -31.485 4.144 14.844 1.00 79.75 862 LEU A CA 1
ATOM 6592 C C . LEU A 1 862 ? -32.420 4.027 13.633 1.00 79.75 862 LEU A C 1
ATOM 6594 O O . LEU A 1 862 ? -32.292 3.108 12.821 1.00 79.75 862 LEU A O 1
ATOM 6598 N N . ASN A 1 863 ? -33.376 4.945 13.491 1.00 85.06 863 ASN A N 1
ATOM 6599 C CA . ASN A 1 863 ? -34.278 4.970 12.342 1.00 85.06 863 ASN A CA 1
ATOM 6600 C C . ASN A 1 863 ? -33.562 5.396 11.053 1.00 85.06 863 ASN A C 1
ATOM 6602 O O . ASN A 1 863 ? -33.874 4.876 9.980 1.00 85.06 863 ASN A O 1
ATOM 6606 N N . GLU A 1 864 ? -32.592 6.299 11.145 1.00 85.69 864 GLU A N 1
ATOM 6607 C CA . GLU A 1 864 ? -31.738 6.710 10.037 1.00 85.69 864 GLU A CA 1
ATOM 6608 C C . GLU A 1 864 ? -30.768 5.594 9.639 1.00 85.69 864 GLU A C 1
ATOM 6610 O O . GLU A 1 864 ? -30.703 5.256 8.462 1.00 85.69 864 GLU A O 1
ATOM 6615 N N . ALA A 1 865 ? -30.148 4.906 10.597 1.00 78.69 865 ALA A N 1
ATOM 6616 C CA . ALA A 1 865 ? -29.324 3.723 10.379 1.00 78.69 865 ALA A CA 1
ATOM 6617 C C . ALA A 1 865 ? -30.132 2.583 9.749 1.00 78.69 865 ALA A C 1
ATOM 6619 O O . ALA A 1 865 ? -29.656 1.925 8.830 1.00 78.69 865 ALA A O 1
ATOM 6620 N N . ARG A 1 866 ? -31.393 2.378 10.155 1.00 86.44 866 ARG A N 1
ATOM 6621 C CA . ARG A 1 866 ? -32.299 1.414 9.500 1.00 86.44 866 ARG A CA 1
ATOM 6622 C C . ARG A 1 866 ? -32.606 1.800 8.052 1.00 86.44 866 ARG A C 1
ATOM 6624 O O . ARG A 1 866 ? -32.621 0.923 7.187 1.00 86.44 866 ARG A O 1
ATOM 6631 N N . LYS A 1 867 ? -32.825 3.088 7.764 1.00 85.38 867 LYS A N 1
ATOM 6632 C CA . LYS A 1 867 ? -33.019 3.588 6.390 1.00 85.38 867 LYS A CA 1
ATOM 6633 C C . LYS A 1 867 ? -31.740 3.471 5.559 1.00 85.38 867 LYS A C 1
ATOM 6635 O O . LYS A 1 867 ? -31.810 3.005 4.425 1.00 85.38 867 LYS A O 1
ATOM 6640 N N . ALA A 1 868 ? -30.589 3.820 6.124 1.00 82.06 868 ALA A N 1
ATOM 6641 C CA . ALA A 1 868 ? -29.278 3.703 5.497 1.00 82.06 868 ALA A CA 1
ATOM 6642 C C . ALA A 1 868 ? -28.908 2.238 5.239 1.00 82.06 868 ALA A C 1
ATOM 6644 O O . ALA A 1 868 ? -28.402 1.918 4.172 1.00 82.06 868 ALA A O 1
ATOM 6645 N N . PHE A 1 869 ? -29.247 1.324 6.150 1.00 77.19 869 PHE A N 1
ATOM 6646 C CA . PHE A 1 869 ? -29.062 -0.113 5.964 1.00 77.19 869 PHE A CA 1
ATOM 6647 C C . PHE A 1 869 ? -29.981 -0.670 4.868 1.00 77.19 869 PHE A C 1
ATOM 6649 O O . PHE A 1 869 ? -29.541 -1.451 4.026 1.00 77.19 869 PHE A O 1
ATOM 6656 N N . ALA A 1 870 ? -31.246 -0.238 4.814 1.00 83.19 870 ALA A N 1
ATOM 6657 C CA . ALA A 1 870 ? -32.159 -0.605 3.730 1.00 83.19 870 ALA A CA 1
ATOM 6658 C C . ALA A 1 870 ? -31.675 -0.077 2.365 1.00 83.19 870 ALA A C 1
ATOM 6660 O O . ALA A 1 870 ? -31.671 -0.826 1.386 1.00 83.19 870 ALA A O 1
ATOM 6661 N N . ALA A 1 871 ? -31.202 1.172 2.312 1.00 82.94 871 ALA A N 1
ATOM 6662 C CA . ALA A 1 871 ? -30.589 1.762 1.125 1.00 82.94 871 ALA A CA 1
ATOM 6663 C C . ALA A 1 871 ? -29.274 1.056 0.749 1.00 82.94 871 ALA A C 1
ATOM 6665 O O . ALA A 1 871 ? -29.039 0.780 -0.423 1.00 82.94 871 ALA A O 1
ATOM 6666 N N . GLY A 1 872 ? -28.457 0.679 1.735 1.00 80.62 872 GLY A N 1
ATOM 6667 C CA . GLY A 1 872 ? -27.223 -0.083 1.560 1.00 80.62 872 GLY A CA 1
ATOM 6668 C C . GLY A 1 872 ? -27.476 -1.472 0.976 1.00 80.62 872 GLY A C 1
ATOM 6669 O O . GLY A 1 872 ? -26.770 -1.881 0.060 1.00 80.62 872 GLY A O 1
ATOM 6670 N N . ARG A 1 873 ? -28.536 -2.167 1.412 1.00 80.00 873 ARG A N 1
ATOM 6671 C CA . ARG A 1 873 ? -28.964 -3.438 0.801 1.00 80.00 873 ARG A CA 1
ATOM 6672 C C . ARG A 1 873 ? -29.425 -3.260 -0.644 1.00 80.00 873 ARG A C 1
ATOM 6674 O O . ARG A 1 873 ? -29.073 -4.080 -1.482 1.00 80.00 873 ARG A O 1
ATOM 6681 N N . GLN A 1 874 ? -30.177 -2.202 -0.951 1.00 82.62 874 GLN A N 1
ATOM 6682 C CA . GLN A 1 874 ? -30.590 -1.906 -2.329 1.00 82.62 874 GLN A CA 1
ATOM 6683 C C . GLN A 1 874 ? -29.395 -1.542 -3.224 1.00 82.62 874 GLN A C 1
ATOM 6685 O O . GLN A 1 874 ? -29.316 -2.012 -4.355 1.00 82.62 874 GLN A O 1
ATOM 6690 N N . ALA A 1 875 ? -28.435 -0.773 -2.708 1.00 81.25 875 ALA A N 1
ATOM 6691 C CA . ALA A 1 875 ? -27.200 -0.440 -3.411 1.00 81.25 875 ALA A CA 1
ATOM 6692 C C . ALA A 1 875 ? -26.293 -1.664 -3.610 1.00 81.25 875 ALA A C 1
ATOM 6694 O O . ALA A 1 875 ? -25.618 -1.756 -4.629 1.00 81.25 875 ALA A O 1
ATOM 6695 N N . LEU A 1 876 ? -26.282 -2.612 -2.667 1.00 80.56 876 LEU A N 1
ATOM 6696 C CA . LEU A 1 876 ? -25.537 -3.862 -2.810 1.00 80.56 876 LEU A CA 1
ATOM 6697 C C . LEU A 1 876 ? -26.142 -4.751 -3.901 1.00 80.56 876 LEU A C 1
ATOM 6699 O O . LEU A 1 876 ? -25.400 -5.234 -4.742 1.00 80.56 876 LEU A O 1
ATOM 6703 N N . ILE A 1 877 ? -27.474 -4.874 -3.952 1.00 83.94 877 ILE A N 1
ATOM 6704 C CA . ILE A 1 877 ? -28.168 -5.586 -5.039 1.00 83.94 877 ILE A CA 1
ATOM 6705 C C . ILE A 1 877 ? -27.836 -4.946 -6.395 1.00 83.94 877 ILE A C 1
ATOM 6707 O O . ILE A 1 877 ? -27.464 -5.648 -7.328 1.00 83.94 877 ILE A O 1
ATOM 6711 N N . ALA A 1 878 ? -27.877 -3.612 -6.489 1.00 82.00 878 ALA A N 1
ATOM 6712 C CA . ALA A 1 878 ? -27.499 -2.908 -7.715 1.00 82.00 878 ALA A CA 1
ATOM 6713 C C . ALA A 1 878 ? -26.021 -3.127 -8.102 1.00 82.00 878 ALA A C 1
ATOM 6715 O O . ALA A 1 878 ? -25.710 -3.247 -9.284 1.00 82.00 878 ALA A O 1
ATOM 6716 N N . LYS A 1 879 ? -25.111 -3.213 -7.122 1.00 81.12 879 LYS A N 1
ATOM 6717 C CA . LYS A 1 879 ? -23.690 -3.519 -7.358 1.00 81.12 879 LYS A CA 1
ATOM 6718 C C . LYS A 1 879 ? -23.455 -4.966 -7.773 1.00 81.12 879 LYS A C 1
ATOM 6720 O O . LYS A 1 879 ? -22.574 -5.203 -8.591 1.00 81.12 879 LYS A O 1
ATOM 6725 N N . ASP A 1 880 ? -24.217 -5.914 -7.238 1.00 80.06 880 ASP A N 1
ATOM 6726 C CA . ASP A 1 880 ? -24.141 -7.318 -7.647 1.00 80.06 880 ASP A CA 1
ATOM 6727 C C . ASP A 1 880 ? -24.648 -7.492 -9.089 1.00 80.06 880 ASP A C 1
ATOM 6729 O O . ASP A 1 880 ? -24.013 -8.196 -9.879 1.00 80.06 880 ASP A O 1
ATOM 6733 N N . ASP A 1 881 ? -25.714 -6.777 -9.468 1.00 83.81 881 ASP A N 1
ATOM 6734 C CA . ASP A 1 881 ? -26.203 -6.716 -10.851 1.00 83.81 881 ASP A CA 1
ATOM 6735 C C . ASP A 1 881 ? -25.165 -6.066 -11.790 1.00 83.81 881 ASP A C 1
ATOM 6737 O O . ASP A 1 881 ? -24.887 -6.582 -12.876 1.00 83.81 881 ASP A O 1
ATOM 6741 N N . GLU A 1 882 ? -24.525 -4.970 -11.368 1.00 82.12 882 GLU A N 1
ATOM 6742 C CA . GLU A 1 882 ? -23.457 -4.313 -12.133 1.00 82.12 882 GLU A CA 1
ATOM 6743 C C . GLU A 1 882 ? -22.210 -5.206 -12.265 1.00 82.12 882 GLU A C 1
ATOM 6745 O O . GLU A 1 882 ? -21.639 -5.322 -13.350 1.00 82.12 882 GLU A O 1
ATOM 6750 N N . ALA A 1 883 ? -21.820 -5.913 -11.202 1.00 79.94 883 ALA A N 1
ATOM 6751 C CA . ALA A 1 883 ? -20.717 -6.870 -11.223 1.00 79.94 883 ALA A CA 1
ATOM 6752 C C . ALA A 1 883 ? -21.019 -8.072 -12.132 1.00 79.94 883 ALA A C 1
ATOM 6754 O O . ALA A 1 883 ? -20.117 -8.573 -12.810 1.00 79.94 883 ALA A O 1
ATOM 6755 N N . ALA A 1 884 ? -22.275 -8.526 -12.196 1.00 80.19 884 ALA A N 1
ATOM 6756 C CA . ALA A 1 884 ? -22.698 -9.559 -13.137 1.00 80.19 884 ALA A CA 1
ATOM 6757 C C . ALA A 1 884 ? -22.556 -9.080 -14.592 1.00 80.19 884 ALA A C 1
ATOM 6759 O O . ALA A 1 884 ? -21.990 -9.799 -15.418 1.00 80.19 884 ALA A O 1
ATOM 6760 N N . ILE A 1 885 ? -22.968 -7.843 -14.893 1.00 85.88 885 ILE A N 1
ATOM 6761 C CA . ILE A 1 885 ? -22.785 -7.231 -16.218 1.00 85.88 885 ILE A CA 1
ATOM 6762 C C . ILE A 1 885 ? -21.289 -7.099 -16.552 1.00 85.88 885 ILE A C 1
ATOM 6764 O O . ILE A 1 885 ? -20.857 -7.521 -17.627 1.00 85.88 885 ILE A O 1
ATOM 6768 N N . GLN A 1 886 ? -20.467 -6.607 -15.622 1.00 81.94 886 GLN A N 1
ATOM 6769 C CA . GLN A 1 886 ? -19.020 -6.467 -15.822 1.00 81.94 886 GLN A CA 1
ATOM 6770 C C . GLN A 1 886 ? -18.323 -7.814 -16.070 1.00 81.94 886 GLN A C 1
ATOM 6772 O O . GLN A 1 886 ? -17.449 -7.899 -16.933 1.00 81.94 886 GLN A O 1
ATOM 6777 N N . ARG A 1 887 ? -18.732 -8.893 -15.386 1.00 86.44 887 ARG A N 1
ATOM 6778 C CA . ARG A 1 887 ? -18.219 -10.250 -15.652 1.00 86.44 887 ARG A CA 1
ATOM 6779 C C . ARG A 1 887 ? -18.543 -10.711 -17.071 1.00 86.44 887 ARG A C 1
ATOM 6781 O O . ARG A 1 887 ? -17.651 -11.204 -17.756 1.00 86.44 887 ARG A O 1
ATOM 6788 N N . THR A 1 888 ? -19.774 -10.494 -17.541 1.00 88.56 888 THR A N 1
ATOM 6789 C CA . THR A 1 888 ? -20.148 -10.865 -18.918 1.00 88.56 888 THR A CA 1
ATOM 6790 C C . THR A 1 888 ? -19.349 -10.095 -19.974 1.00 88.56 888 THR A C 1
ATOM 6792 O O . THR A 1 888 ? -18.971 -10.664 -21.001 1.00 88.56 888 THR A O 1
ATOM 6795 N N . GLU A 1 889 ? -19.021 -8.830 -19.705 1.00 85.50 889 GLU A N 1
ATOM 6796 C CA . GLU A 1 889 ? -18.205 -8.004 -20.596 1.00 85.50 889 GLU A CA 1
ATOM 6797 C C . GLU A 1 889 ? -16.723 -8.421 -20.581 1.00 85.50 889 GLU A C 1
ATOM 6799 O O . GLU A 1 889 ? -16.092 -8.506 -21.635 1.00 85.50 889 GLU A O 1
ATOM 6804 N N . LEU A 1 890 ? -16.168 -8.783 -19.419 1.00 85.75 890 LEU A N 1
ATOM 6805 C CA . LEU A 1 890 ? -14.809 -9.331 -19.317 1.00 85.75 890 LEU A CA 1
ATOM 6806 C C . LEU A 1 890 ? -14.659 -10.664 -20.060 1.00 85.75 890 LEU A C 1
ATOM 6808 O O . LEU A 1 890 ? -13.657 -10.886 -20.746 1.00 85.75 890 LEU A O 1
ATOM 6812 N N . GLU A 1 891 ? -15.661 -11.540 -19.974 1.00 87.06 891 GLU A N 1
ATOM 6813 C CA . GLU A 1 891 ? -15.690 -12.776 -20.756 1.00 87.06 891 GLU A CA 1
ATOM 6814 C C . GLU A 1 891 ? -15.736 -12.494 -22.265 1.00 87.06 891 GLU A C 1
ATOM 6816 O O . GLU A 1 891 ? -15.078 -13.192 -23.042 1.00 87.06 891 GLU A O 1
ATOM 6821 N N . ARG A 1 892 ? -16.475 -11.462 -22.699 1.00 90.75 892 ARG A N 1
ATOM 6822 C CA . ARG A 1 892 ? -16.501 -11.023 -24.104 1.00 90.75 892 ARG A CA 1
ATOM 6823 C C . ARG A 1 892 ? -15.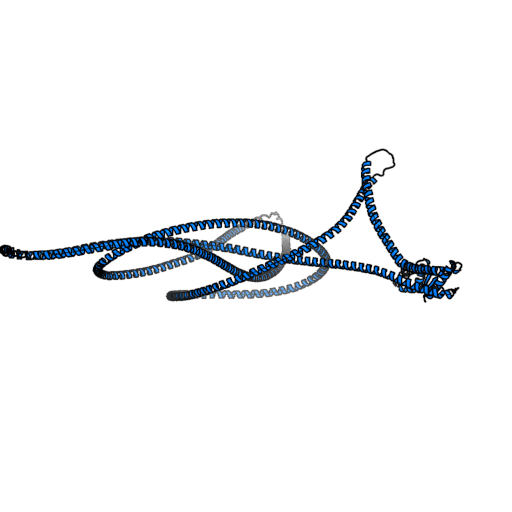123 -10.535 -24.553 1.00 90.75 892 ARG A C 1
ATOM 6825 O O . ARG A 1 892 ? -14.619 -11.012 -25.569 1.00 90.75 892 ARG A O 1
ATOM 6832 N N . LEU A 1 893 ? -14.492 -9.655 -23.775 1.00 87.31 893 LEU A N 1
ATOM 6833 C CA . LEU A 1 893 ? -13.166 -9.110 -24.081 1.00 87.31 893 LEU A CA 1
ATOM 6834 C C . LEU A 1 893 ? -12.077 -10.188 -24.081 1.00 87.31 893 LEU A C 1
ATOM 6836 O O . LEU A 1 893 ? -11.181 -10.158 -24.920 1.00 87.31 893 LEU A O 1
ATOM 6840 N N . THR A 1 894 ? -12.176 -11.188 -23.204 1.00 85.50 894 THR A N 1
ATOM 6841 C CA . THR A 1 894 ? -11.228 -12.313 -23.180 1.00 85.50 894 THR A CA 1
ATOM 6842 C C . THR A 1 894 ? -11.336 -13.149 -24.452 1.00 85.50 894 THR A C 1
ATOM 6844 O O . THR A 1 894 ? -10.312 -13.487 -25.047 1.00 85.50 894 THR A O 1
ATOM 6847 N N . ARG A 1 895 ? -12.557 -13.407 -24.941 1.00 83.94 895 ARG A N 1
ATOM 6848 C CA . ARG A 1 895 ? -12.764 -14.106 -26.221 1.00 83.94 895 ARG A CA 1
ATOM 6849 C C . ARG A 1 895 ? -12.203 -13.320 -27.411 1.00 83.94 895 ARG A C 1
ATOM 6851 O O . ARG A 1 895 ? -11.571 -13.914 -28.282 1.00 83.94 895 ARG A O 1
ATOM 6858 N N . GLU A 1 896 ? -12.383 -12.000 -27.443 1.00 86.56 896 GLU A N 1
ATOM 6859 C CA . GLU A 1 896 ? -11.824 -11.138 -28.501 1.00 86.56 896 GLU A CA 1
ATOM 6860 C C . GLU A 1 896 ? -10.289 -11.090 -28.458 1.00 86.56 896 GLU A C 1
ATOM 6862 O O . GLU A 1 896 ? -9.617 -11.134 -29.493 1.00 86.56 896 GLU A O 1
ATOM 6867 N N . LEU A 1 897 ? -9.711 -11.080 -27.258 1.00 83.88 897 LEU A N 1
ATOM 6868 C CA . LEU A 1 897 ? -8.266 -11.098 -27.065 1.00 83.88 897 LEU A CA 1
ATOM 6869 C C . LEU A 1 897 ? -7.649 -12.449 -27.465 1.00 83.88 897 LEU A C 1
ATOM 6871 O O . LEU A 1 897 ? -6.586 -12.494 -28.084 1.00 83.88 897 LEU A O 1
ATOM 6875 N N . GLU A 1 898 ? -8.314 -13.567 -27.177 1.00 85.12 898 GLU A N 1
ATOM 6876 C CA . GLU A 1 898 ? -7.887 -14.877 -27.678 1.00 85.12 898 GLU A CA 1
ATOM 6877 C C . GLU A 1 898 ? -7.932 -14.959 -29.205 1.00 85.12 898 GLU A C 1
ATOM 6879 O O . GLU A 1 898 ? -7.017 -15.513 -29.817 1.00 85.12 898 GLU A O 1
ATOM 6884 N N . GLU A 1 899 ? -8.955 -14.382 -29.833 1.00 85.25 899 GLU A N 1
ATOM 6885 C CA . GLU A 1 899 ? -9.087 -14.395 -31.288 1.00 85.25 899 GLU A CA 1
ATOM 6886 C C . GLU A 1 899 ? -8.000 -13.555 -31.972 1.00 85.25 899 GLU A C 1
ATOM 6888 O O . GLU A 1 899 ? -7.355 -14.012 -32.918 1.00 85.25 899 GLU A O 1
ATOM 6893 N N . THR A 1 900 ? -7.693 -12.372 -31.436 1.00 82.25 900 THR A N 1
ATOM 6894 C CA . THR A 1 900 ? -6.573 -11.552 -31.934 1.00 82.25 900 THR A CA 1
ATOM 6895 C C . THR A 1 900 ? -5.216 -12.230 -31.719 1.00 82.25 900 THR A C 1
ATOM 6897 O O . THR A 1 900 ? -4.358 -12.191 -32.604 1.00 82.25 900 THR A O 1
ATOM 6900 N N . ARG A 1 901 ? -5.021 -12.946 -30.600 1.00 84.94 901 ARG A N 1
ATOM 6901 C CA . ARG A 1 901 ? -3.823 -13.778 -30.377 1.00 84.94 901 ARG A CA 1
ATOM 6902 C C . ARG A 1 901 ? -3.698 -14.903 -31.408 1.00 84.94 901 ARG A C 1
ATOM 6904 O O . ARG A 1 901 ? -2.593 -15.144 -31.897 1.00 84.94 901 ARG A O 1
ATOM 6911 N N . ARG A 1 902 ? -4.801 -15.567 -31.783 1.00 83.00 902 ARG A N 1
ATOM 6912 C CA . ARG A 1 902 ? -4.800 -16.590 -32.851 1.00 83.00 902 ARG A CA 1
ATOM 6913 C C . ARG A 1 902 ? -4.408 -15.992 -34.203 1.00 83.00 902 ARG A C 1
ATOM 6915 O O . ARG A 1 902 ? -3.597 -16.586 -34.914 1.00 83.00 902 ARG A O 1
ATOM 6922 N N . GLN A 1 903 ? -4.921 -14.806 -34.531 1.00 79.25 903 GLN A N 1
ATOM 6923 C CA . GLN A 1 903 ? -4.577 -14.098 -35.769 1.00 79.25 903 GLN A CA 1
ATOM 6924 C C . GLN A 1 903 ? -3.093 -13.696 -35.815 1.00 79.25 903 GLN A C 1
ATOM 6926 O O . GLN A 1 903 ? -2.428 -13.908 -36.832 1.00 79.25 903 GLN A O 1
ATOM 6931 N N . LEU A 1 904 ? -2.537 -13.200 -34.704 1.00 75.31 904 LEU A N 1
ATOM 6932 C CA . LEU A 1 904 ? -1.108 -12.883 -34.599 1.00 75.31 904 LEU A CA 1
ATOM 6933 C C . LEU A 1 904 ? -0.225 -14.127 -34.749 1.00 75.31 904 LEU A C 1
ATOM 6935 O O . LEU A 1 904 ? 0.737 -14.095 -35.513 1.00 75.31 904 LEU A O 1
ATOM 6939 N N . ALA A 1 905 ? -0.577 -15.241 -34.101 1.00 80.94 905 ALA A N 1
ATOM 6940 C CA . ALA A 1 905 ? 0.172 -16.492 -34.226 1.00 80.94 905 ALA A CA 1
ATOM 6941 C C . ALA A 1 905 ? 0.219 -17.004 -35.680 1.00 80.94 905 ALA A C 1
ATOM 6943 O O . ALA A 1 905 ? 1.253 -17.506 -36.133 1.00 80.94 905 ALA A O 1
ATOM 6944 N N . ALA A 1 906 ? -0.873 -16.838 -36.436 1.00 75.81 906 ALA A N 1
ATOM 6945 C CA . ALA A 1 906 ? -0.919 -17.182 -37.855 1.00 75.81 906 ALA A CA 1
ATOM 6946 C C . ALA A 1 906 ? 0.012 -16.293 -38.702 1.00 75.81 906 ALA A C 1
ATOM 6948 O O . ALA A 1 906 ? 0.761 -16.814 -39.531 1.00 75.81 906 ALA A O 1
ATOM 6949 N N . LEU A 1 907 ? 0.028 -14.976 -38.464 1.00 76.25 907 LEU A N 1
ATOM 6950 C CA . LEU A 1 907 ? 0.914 -14.040 -39.169 1.00 76.25 907 LEU A CA 1
ATOM 6951 C C . LEU A 1 907 ? 2.395 -14.279 -38.850 1.00 76.25 907 LEU A C 1
ATOM 6953 O O . LEU A 1 907 ? 3.232 -14.280 -39.754 1.00 76.25 907 LEU A O 1
ATOM 6957 N N . THR A 1 908 ? 2.730 -14.548 -37.586 1.00 79.25 908 THR A N 1
ATOM 6958 C CA . THR A 1 908 ? 4.106 -14.868 -37.183 1.00 79.25 908 THR A CA 1
ATOM 6959 C C . THR A 1 908 ? 4.612 -16.130 -37.880 1.00 79.25 908 THR A C 1
ATOM 6961 O O . THR A 1 908 ? 5.756 -16.156 -38.327 1.00 79.25 908 THR A O 1
ATOM 6964 N N . LYS A 1 909 ? 3.761 -17.150 -38.049 1.00 81.81 909 LYS A N 1
ATOM 6965 C CA . LYS A 1 909 ? 4.125 -18.388 -38.752 1.00 81.81 909 LYS A CA 1
ATOM 6966 C C . LYS A 1 909 ? 4.457 -18.163 -40.231 1.00 81.81 909 LYS A C 1
ATOM 6968 O O . LYS A 1 909 ? 5.370 -18.796 -40.745 1.00 81.81 909 LYS A O 1
ATOM 6973 N N . VAL A 1 910 ? 3.743 -17.265 -40.912 1.00 79.56 910 VAL A N 1
ATOM 6974 C CA . VAL A 1 910 ? 4.031 -16.916 -42.317 1.00 79.56 910 VAL A CA 1
ATOM 6975 C C . VAL A 1 910 ? 5.356 -16.154 -42.434 1.00 79.56 910 VAL A C 1
ATOM 6977 O O . VAL A 1 910 ? 6.146 -16.393 -43.349 1.00 79.56 910 VAL A O 1
ATOM 6980 N N . ARG A 1 911 ? 5.645 -15.272 -41.473 1.00 76.62 911 ARG A N 1
ATOM 6981 C CA . ARG A 1 911 ? 6.902 -14.517 -41.446 1.00 76.62 911 ARG A CA 1
ATOM 6982 C C . ARG A 1 911 ? 8.118 -15.420 -41.230 1.00 76.62 911 ARG A C 1
ATOM 6984 O O . ARG A 1 911 ? 9.083 -15.317 -41.979 1.00 76.62 911 ARG A O 1
ATOM 6991 N N . THR A 1 912 ? 8.051 -16.359 -40.285 1.00 79.12 912 THR A N 1
ATOM 6992 C CA . THR A 1 912 ? 9.173 -17.277 -40.019 1.00 79.12 912 THR A CA 1
ATOM 6993 C C . THR A 1 912 ? 9.481 -18.198 -41.198 1.00 79.12 912 THR A C 1
ATOM 6995 O O . THR A 1 912 ? 10.645 -18.530 -41.416 1.00 79.12 912 THR A O 1
ATOM 6998 N N . THR A 1 913 ? 8.478 -18.575 -41.999 1.00 79.56 913 THR A N 1
ATOM 6999 C CA . THR A 1 913 ? 8.721 -19.334 -43.235 1.00 79.56 913 THR A CA 1
ATOM 7000 C C . THR A 1 913 ? 9.455 -18.513 -44.295 1.00 79.56 913 THR A C 1
ATOM 7002 O O . THR A 1 913 ? 10.371 -19.034 -44.923 1.00 79.56 913 THR A O 1
ATOM 7005 N N . SER A 1 914 ? 9.123 -17.227 -44.446 1.00 71.88 914 SER A N 1
ATOM 7006 C CA . SER A 1 914 ? 9.789 -16.336 -45.407 1.00 71.88 914 SER A CA 1
ATOM 7007 C C . SER A 1 914 ? 11.235 -16.025 -45.006 1.00 71.88 914 SER A C 1
ATOM 7009 O O . SER A 1 914 ? 12.128 -16.029 -45.853 1.00 71.88 914 SER A O 1
ATOM 7011 N N . ASP A 1 915 ? 11.487 -15.788 -43.717 1.00 72.94 915 ASP A N 1
ATOM 7012 C CA . ASP A 1 915 ? 12.835 -15.494 -43.212 1.00 72.94 915 ASP A CA 1
ATOM 7013 C C . ASP A 1 915 ? 13.773 -16.714 -43.359 1.00 72.94 915 ASP A C 1
ATOM 7015 O O . ASP A 1 915 ? 14.968 -16.567 -43.628 1.00 72.94 915 ASP A O 1
ATOM 7019 N N . GLY A 1 916 ? 13.227 -17.934 -43.263 1.00 77.81 916 GLY A N 1
ATOM 7020 C CA . GLY A 1 916 ? 13.973 -19.179 -43.473 1.00 77.81 916 GLY A CA 1
ATOM 7021 C C . GLY A 1 916 ? 14.486 -19.373 -44.907 1.00 77.81 916 GLY A C 1
ATOM 7022 O O . GLY A 1 916 ? 15.596 -19.873 -45.101 1.00 77.81 916 GLY A O 1
ATOM 7023 N N . GLU A 1 917 ? 13.726 -18.952 -45.921 1.00 74.88 917 GLU A N 1
ATOM 7024 C CA . GLU A 1 917 ? 14.149 -19.046 -47.328 1.00 74.88 917 GLU A CA 1
ATOM 7025 C C . GLU A 1 917 ? 15.282 -18.062 -47.652 1.00 74.88 917 GLU A C 1
ATOM 7027 O O . GLU A 1 917 ? 16.232 -18.399 -48.366 1.00 74.88 917 GLU A O 1
ATOM 7032 N N . LEU A 1 918 ? 15.234 -16.870 -47.057 1.00 72.62 918 LEU A N 1
ATOM 7033 C CA . LEU A 1 918 ? 16.224 -15.816 -47.271 1.00 72.62 918 LEU A CA 1
ATOM 7034 C C . LEU A 1 918 ? 17.576 -16.153 -46.615 1.00 72.62 918 LEU A C 1
ATOM 7036 O O . LEU A 1 918 ? 18.642 -15.940 -47.206 1.00 72.62 918 LEU A O 1
ATOM 7040 N N . ALA A 1 919 ? 17.543 -16.770 -45.430 1.00 74.12 919 ALA A N 1
ATOM 7041 C CA . ALA A 1 919 ? 18.740 -17.279 -44.760 1.00 74.12 919 ALA A CA 1
ATOM 7042 C C . ALA A 1 919 ? 19.443 -18.374 -45.582 1.00 74.12 919 ALA A C 1
ATOM 7044 O O . ALA A 1 919 ? 20.671 -18.373 -45.705 1.00 74.12 919 ALA A O 1
ATOM 7045 N N . ARG A 1 920 ? 18.670 -19.275 -46.203 1.00 80.19 920 ARG A N 1
ATOM 7046 C CA . ARG A 1 920 ? 19.212 -20.364 -47.024 1.00 80.19 920 ARG A CA 1
ATOM 7047 C C . ARG A 1 920 ? 19.981 -19.847 -48.243 1.00 80.19 920 ARG A C 1
ATOM 7049 O O . ARG A 1 920 ? 21.100 -20.292 -48.487 1.00 80.19 920 ARG A O 1
ATOM 7056 N N . LEU A 1 921 ? 19.419 -18.886 -48.976 1.00 72.00 921 LEU A N 1
ATOM 7057 C CA . LEU A 1 921 ? 20.068 -18.303 -50.158 1.00 72.00 921 LEU A CA 1
ATOM 7058 C C . LEU A 1 921 ? 21.373 -17.580 -49.806 1.00 72.00 921 LEU A C 1
ATOM 7060 O O . LEU A 1 921 ? 22.377 -17.708 -50.507 1.00 72.00 921 LEU A O 1
ATOM 7064 N N . THR A 1 922 ? 21.385 -16.875 -48.677 1.00 75.81 922 THR A N 1
ATOM 7065 C CA . THR A 1 922 ? 22.574 -16.159 -48.200 1.00 75.81 922 THR A CA 1
ATOM 7066 C C . THR A 1 922 ? 23.713 -17.127 -47.853 1.00 75.81 922 THR A C 1
ATOM 7068 O O . THR A 1 922 ? 24.876 -16.867 -48.167 1.00 75.81 922 THR A O 1
ATOM 7071 N N . GLN A 1 923 ? 23.383 -18.283 -47.269 1.00 73.62 923 GLN A N 1
ATOM 7072 C CA . GLN A 1 923 ? 24.353 -19.321 -46.914 1.00 73.62 923 GLN A CA 1
ATOM 7073 C C . GLN A 1 923 ? 24.970 -20.018 -48.140 1.00 73.62 923 GLN A C 1
ATOM 7075 O O . GLN A 1 923 ? 26.143 -20.393 -48.122 1.00 73.62 923 GLN A O 1
ATOM 7080 N N . GLU A 1 924 ? 24.209 -20.195 -49.221 1.00 74.56 924 GLU A N 1
ATOM 7081 C CA . GLU A 1 924 ? 24.718 -20.829 -50.444 1.00 74.56 924 GLU A CA 1
ATOM 7082 C C . GLU A 1 924 ? 25.774 -19.954 -51.149 1.00 74.56 924 GLU A C 1
ATOM 7084 O O . GLU A 1 924 ? 26.784 -20.470 -51.641 1.00 74.56 924 GLU A O 1
ATOM 7089 N N . VAL A 1 925 ? 25.597 -18.629 -51.125 1.00 70.75 925 VAL A N 1
ATOM 7090 C CA . VAL A 1 925 ? 26.532 -17.659 -51.719 1.00 70.75 925 VAL A CA 1
ATOM 7091 C C . VAL A 1 925 ? 27.825 -17.539 -50.908 1.00 70.75 925 VAL A C 1
ATOM 7093 O O . VAL A 1 925 ? 28.918 -17.558 -51.483 1.00 70.75 925 VAL A O 1
ATOM 7096 N N . SER A 1 926 ? 27.741 -17.469 -49.577 1.00 69.81 926 SER A N 1
ATOM 7097 C CA . SER A 1 926 ? 28.934 -17.406 -48.721 1.00 69.81 926 SER A CA 1
ATOM 7098 C C . SER A 1 926 ? 29.770 -18.686 -48.814 1.00 69.81 926 SER A C 1
ATOM 7100 O O . SER A 1 926 ? 30.990 -18.617 -48.977 1.00 69.81 926 SER A O 1
ATOM 7102 N N . ALA A 1 927 ? 29.120 -19.854 -48.855 1.00 71.19 927 ALA A N 1
ATOM 7103 C CA . ALA A 1 927 ? 29.800 -21.138 -49.009 1.00 71.19 927 ALA A CA 1
ATOM 7104 C C . ALA A 1 927 ? 30.554 -21.269 -50.345 1.00 71.19 927 ALA A C 1
ATOM 7106 O O . ALA A 1 927 ? 31.565 -21.969 -50.423 1.00 71.19 927 ALA A O 1
ATOM 7107 N N . ALA A 1 928 ? 30.091 -20.623 -51.419 1.00 66.94 928 ALA A N 1
ATOM 7108 C CA . ALA A 1 928 ? 30.813 -20.608 -52.691 1.00 66.94 928 ALA A CA 1
ATOM 7109 C C . ALA A 1 928 ? 32.094 -19.761 -52.617 1.00 66.94 928 ALA A C 1
ATOM 7111 O O . ALA A 1 928 ? 33.128 -20.162 -53.155 1.00 66.94 928 ALA A O 1
ATOM 7112 N N . ARG A 1 929 ? 32.039 -18.632 -51.904 1.00 70.44 929 ARG A N 1
ATOM 7113 C CA . ARG A 1 929 ? 33.167 -17.710 -51.736 1.00 70.44 929 ARG A CA 1
ATOM 7114 C C . ARG A 1 929 ? 34.268 -18.298 -50.855 1.00 70.44 929 ARG A C 1
ATOM 7116 O O . ARG A 1 929 ? 35.428 -18.303 -51.251 1.00 70.44 929 ARG A O 1
ATOM 7123 N N . GLU A 1 930 ? 33.906 -18.908 -49.730 1.00 71.25 930 GLU A N 1
ATOM 7124 C CA . GLU A 1 930 ? 34.877 -19.545 -48.830 1.00 71.25 930 GLU A CA 1
ATOM 7125 C C . GLU A 1 930 ? 35.649 -20.692 -49.500 1.00 71.25 930 GLU A C 1
ATOM 7127 O O . GLU A 1 930 ? 36.838 -20.888 -49.239 1.00 71.25 930 GLU A O 1
ATOM 7132 N N . ARG A 1 931 ? 35.008 -21.438 -50.412 1.00 71.56 931 ARG A N 1
ATOM 7133 C CA . ARG A 1 931 ? 35.687 -22.493 -51.184 1.00 71.56 931 ARG A CA 1
ATOM 7134 C C . ARG A 1 931 ? 36.756 -21.933 -52.122 1.00 71.56 931 ARG A C 1
ATOM 7136 O O . ARG A 1 931 ? 37.771 -22.602 -52.321 1.00 71.56 931 ARG A O 1
ATOM 7143 N N . ALA A 1 932 ? 36.544 -20.744 -52.683 1.00 65.50 932 ALA A N 1
ATOM 7144 C CA . ALA A 1 932 ? 37.524 -20.082 -53.539 1.00 65.50 932 ALA A CA 1
ATOM 7145 C C . ALA A 1 932 ? 38.730 -19.598 -52.717 1.00 65.50 932 ALA A C 1
ATOM 7147 O O . ALA A 1 932 ? 39.869 -19.953 -53.028 1.00 65.50 932 ALA A O 1
ATOM 7148 N N . ASP A 1 933 ? 38.477 -18.913 -51.601 1.00 68.44 933 ASP A N 1
ATOM 7149 C CA . ASP A 1 933 ? 39.531 -18.363 -50.739 1.00 68.44 933 ASP A CA 1
ATOM 7150 C C . ASP A 1 933 ? 40.381 -19.473 -50.083 1.00 68.44 933 ASP A C 1
ATOM 7152 O O . ASP A 1 933 ? 41.601 -19.353 -49.929 1.00 68.44 933 ASP A O 1
ATOM 7156 N N . ALA A 1 934 ? 39.766 -20.609 -49.728 1.00 67.50 934 ALA A N 1
ATOM 7157 C CA . ALA A 1 934 ? 40.477 -21.765 -49.178 1.00 67.50 934 ALA A CA 1
ATOM 7158 C C . ALA A 1 934 ? 41.397 -22.452 -50.204 1.00 67.50 934 ALA A C 1
ATOM 7160 O O . ALA A 1 934 ? 42.443 -23.000 -49.836 1.00 67.50 934 ALA A O 1
ATOM 7161 N N . ALA A 1 935 ? 41.027 -22.438 -51.487 1.00 62.12 935 ALA A N 1
ATOM 7162 C CA . ALA A 1 935 ? 41.863 -22.981 -52.552 1.00 62.12 935 ALA A CA 1
ATOM 7163 C C . ALA A 1 935 ? 43.103 -22.106 -52.793 1.00 62.12 935 ALA A C 1
ATOM 7165 O O . ALA A 1 935 ? 44.192 -22.636 -53.026 1.00 62.12 935 ALA A O 1
ATOM 7166 N N . GLU A 1 936 ? 42.956 -20.786 -52.671 1.00 66.56 936 GLU A N 1
ATOM 7167 C CA . GLU A 1 936 ? 44.050 -19.828 -52.833 1.00 66.56 936 GLU A CA 1
ATOM 7168 C C . GLU A 1 936 ? 45.090 -19.943 -51.707 1.00 66.56 936 GLU A C 1
ATOM 7170 O O . GLU A 1 936 ? 46.290 -20.063 -51.972 1.00 66.56 936 GLU A O 1
ATOM 7175 N N . LYS A 1 937 ? 44.646 -20.035 -50.447 1.00 68.94 937 LYS A N 1
ATOM 7176 C CA . LYS A 1 937 ? 45.551 -20.183 -49.291 1.00 68.94 937 LYS A CA 1
ATOM 7177 C C . LYS A 1 937 ? 46.402 -21.455 -49.353 1.00 68.94 937 LYS A C 1
ATOM 7179 O O . LYS A 1 937 ? 47.606 -21.406 -49.108 1.00 68.94 937 LYS A O 1
ATOM 7184 N N . ARG A 1 938 ? 45.817 -22.588 -49.758 1.00 64.62 938 ARG A N 1
ATOM 7185 C CA . ARG A 1 938 ? 46.549 -23.866 -49.873 1.00 64.62 938 ARG A CA 1
ATOM 7186 C C . ARG A 1 938 ? 47.624 -23.844 -50.960 1.00 64.62 938 ARG A C 1
ATOM 7188 O O . ARG A 1 938 ? 48.646 -24.513 -50.820 1.00 64.62 938 ARG A O 1
ATOM 7195 N N . ALA A 1 939 ? 47.419 -23.078 -52.031 1.00 60.56 939 ALA A N 1
ATOM 7196 C CA . ALA A 1 939 ? 48.427 -22.910 -53.074 1.00 60.56 939 ALA A CA 1
ATOM 7197 C C . ALA A 1 939 ? 49.633 -22.095 -52.570 1.00 60.56 939 ALA A C 1
ATOM 7199 O O . ALA A 1 939 ? 50.779 -22.445 -52.864 1.00 60.56 939 ALA A O 1
ATOM 7200 N N . ALA A 1 940 ? 49.389 -21.061 -51.759 1.00 67.31 940 ALA A N 1
ATOM 7201 C CA . ALA A 1 940 ? 50.445 -20.249 -51.157 1.00 67.31 940 ALA A CA 1
ATOM 7202 C C . ALA A 1 940 ? 51.302 -21.040 -50.144 1.00 67.31 940 ALA A C 1
ATOM 7204 O O . ALA A 1 940 ? 52.531 -20.934 -50.153 1.00 67.31 940 ALA A O 1
ATOM 7205 N N . GLU A 1 941 ? 50.683 -21.891 -49.321 1.00 69.19 941 GLU A N 1
ATOM 7206 C CA . GLU A 1 941 ? 51.386 -22.720 -48.324 1.00 69.19 941 GLU A CA 1
ATOM 7207 C C . GLU A 1 941 ? 52.341 -23.748 -48.958 1.00 69.19 941 GLU A C 1
ATOM 7209 O O . GLU A 1 941 ? 53.446 -23.989 -48.461 1.00 69.19 941 GLU A O 1
ATOM 7214 N N . LEU A 1 942 ? 51.950 -24.342 -50.086 1.00 64.06 942 LEU A N 1
ATOM 7215 C CA . LEU A 1 942 ? 52.791 -25.305 -50.801 1.00 64.06 942 LEU A CA 1
ATOM 7216 C C . LEU A 1 942 ? 53.998 -24.641 -51.468 1.00 64.06 942 LEU A C 1
ATOM 7218 O O . LEU A 1 942 ? 55.096 -25.201 -51.447 1.00 64.06 942 LEU A O 1
ATOM 7222 N N . ALA A 1 943 ? 53.825 -23.421 -51.983 1.00 62.97 943 ALA A N 1
ATOM 7223 C CA . ALA A 1 943 ? 54.925 -22.639 -52.537 1.00 62.97 943 ALA A CA 1
ATOM 7224 C C . ALA A 1 943 ? 55.984 -22.308 -51.469 1.00 62.97 943 ALA A C 1
ATOM 7226 O O . ALA A 1 943 ? 57.183 -22.452 -51.723 1.00 62.97 943 ALA A O 1
ATOM 7227 N N . GLN A 1 944 ? 55.559 -21.955 -50.249 1.00 66.75 944 GLN A N 1
ATOM 7228 C CA . GLN A 1 944 ? 56.479 -21.718 -49.130 1.00 66.75 944 GLN A CA 1
ATOM 7229 C C . GLN A 1 944 ? 57.246 -22.979 -48.705 1.00 66.75 944 GLN A C 1
ATOM 7231 O O . GLN A 1 944 ? 58.442 -22.899 -48.416 1.00 66.75 944 GLN A O 1
ATOM 7236 N N . ARG A 1 945 ? 56.608 -24.158 -48.700 1.00 64.69 945 ARG A N 1
ATOM 7237 C CA . ARG A 1 945 ? 57.290 -25.420 -48.353 1.00 64.69 945 ARG A CA 1
ATOM 7238 C C . ARG A 1 945 ? 58.386 -25.803 -49.349 1.00 64.69 945 ARG A C 1
ATOM 7240 O O . ARG A 1 945 ? 59.431 -26.290 -48.923 1.00 64.69 945 ARG A O 1
ATOM 7247 N N . ILE A 1 946 ? 58.198 -25.540 -50.643 1.00 61.59 946 ILE A N 1
ATOM 7248 C CA . ILE A 1 946 ? 59.244 -25.783 -51.649 1.00 61.59 946 ILE A CA 1
ATOM 7249 C C . ILE A 1 946 ? 60.412 -24.809 -51.524 1.00 61.59 946 ILE A C 1
ATOM 7251 O O . ILE A 1 946 ? 61.559 -25.231 -51.660 1.00 61.59 946 ILE A O 1
ATOM 7255 N N . ALA A 1 947 ? 60.151 -23.527 -51.259 1.00 63.41 947 ALA A N 1
ATOM 7256 C CA . ALA A 1 947 ? 61.228 -22.556 -51.068 1.00 63.41 947 ALA A CA 1
ATOM 7257 C C . ALA A 1 947 ? 62.169 -22.993 -49.928 1.00 63.41 947 ALA A C 1
ATOM 7259 O O . ALA A 1 947 ? 63.386 -23.011 -50.100 1.00 63.41 947 ALA A O 1
ATOM 7260 N N . LYS A 1 948 ? 61.593 -23.491 -48.828 1.00 66.62 948 LYS A N 1
ATOM 7261 C CA . LYS A 1 948 ? 62.326 -23.975 -47.650 1.00 66.62 948 LYS A CA 1
ATOM 7262 C C . LYS A 1 948 ? 63.143 -25.255 -47.906 1.00 66.62 948 LYS A C 1
ATOM 7264 O O . LYS A 1 948 ? 64.235 -25.420 -47.366 1.00 66.62 948 LYS A O 1
ATOM 7269 N N . LEU A 1 949 ? 62.648 -26.157 -48.758 1.00 58.69 949 LEU A N 1
ATOM 7270 C CA . LEU A 1 949 ? 63.379 -27.367 -49.176 1.00 58.69 949 LEU A CA 1
ATOM 7271 C C . LEU A 1 949 ? 64.485 -27.078 -50.209 1.00 58.69 949 LEU A C 1
ATOM 7273 O O . LEU A 1 949 ? 65.449 -27.828 -50.314 1.00 58.69 949 LEU A O 1
ATOM 7277 N N . ASN A 1 950 ? 64.378 -25.986 -50.969 1.00 55.94 950 ASN A N 1
ATOM 7278 C CA . ASN A 1 950 ? 65.425 -25.578 -51.907 1.00 55.94 950 ASN A CA 1
ATOM 7279 C C . ASN A 1 950 ? 66.537 -24.762 -51.234 1.00 55.94 950 ASN A C 1
ATOM 7281 O O . ASN A 1 950 ? 67.691 -24.904 -51.628 1.00 55.94 950 ASN A O 1
ATOM 7285 N N . GLU A 1 951 ? 66.231 -23.966 -50.205 1.00 57.44 951 GLU A N 1
ATOM 7286 C CA . GLU A 1 951 ? 67.255 -23.316 -49.368 1.00 57.44 951 GLU A CA 1
ATOM 7287 C C . GLU A 1 951 ? 68.159 -24.346 -48.682 1.00 57.44 951 GLU A C 1
ATOM 7289 O O . GLU A 1 951 ? 69.380 -24.233 -48.756 1.00 57.44 951 GLU A O 1
ATOM 7294 N N . THR A 1 952 ? 67.583 -25.425 -48.145 1.00 57.66 952 THR A N 1
ATOM 7295 C CA . THR A 1 952 ? 68.356 -26.539 -47.559 1.00 57.66 952 THR A CA 1
ATOM 7296 C C . THR A 1 952 ? 69.223 -27.288 -48.582 1.00 57.66 952 THR A C 1
ATOM 7298 O O . THR A 1 952 ? 70.208 -27.917 -48.207 1.00 57.66 952 THR A O 1
ATOM 7301 N N . ARG A 1 953 ? 68.928 -27.168 -49.885 1.00 53.66 953 ARG A N 1
ATOM 7302 C CA . ARG A 1 953 ? 69.743 -27.716 -50.984 1.00 53.66 953 ARG A CA 1
ATOM 7303 C C . ARG A 1 953 ? 70.810 -26.736 -51.494 1.00 53.66 953 ARG A C 1
ATOM 7305 O O . ARG A 1 953 ? 71.866 -27.169 -51.951 1.00 53.66 953 ARG A O 1
ATOM 7312 N N . ALA A 1 954 ? 70.548 -25.429 -51.440 1.00 51.62 954 ALA A N 1
ATOM 7313 C CA . ALA A 1 954 ? 71.457 -24.385 -51.920 1.00 51.62 954 ALA A CA 1
ATOM 7314 C C . ALA A 1 954 ? 72.682 -24.181 -51.010 1.00 51.62 954 ALA A C 1
ATOM 7316 O O . ALA A 1 954 ? 73.715 -23.704 -51.479 1.00 51.62 954 ALA A O 1
ATOM 7317 N N . GLU A 1 955 ? 72.614 -24.609 -49.747 1.00 52.69 955 GLU A N 1
ATOM 7318 C CA . GLU A 1 955 ? 73.754 -24.594 -48.820 1.00 52.69 955 GLU A CA 1
ATOM 7319 C C . GLU A 1 955 ? 74.829 -25.661 -49.129 1.00 52.69 955 GLU A C 1
ATOM 7321 O O . GLU A 1 955 ? 75.871 -25.692 -48.472 1.00 52.69 955 GLU A O 1
ATOM 7326 N N . HIS A 1 956 ? 74.660 -26.487 -50.174 1.00 52.97 956 HIS A N 1
ATOM 7327 C CA . HIS A 1 956 ? 75.695 -27.406 -50.671 1.00 52.97 956 HIS A CA 1
ATOM 7328 C C . HIS A 1 956 ? 75.965 -27.291 -52.189 1.00 52.97 956 HIS A C 1
ATOM 7330 O O . HIS A 1 956 ? 75.536 -28.141 -52.972 1.00 52.97 956 HIS A O 1
ATOM 7336 N N . PRO A 1 957 ? 76.766 -26.308 -52.646 1.00 44.06 957 PRO A N 1
ATOM 7337 C CA . PRO A 1 957 ? 77.415 -26.353 -53.950 1.00 44.06 957 PRO A CA 1
ATOM 7338 C C . PRO A 1 957 ? 78.855 -26.856 -53.781 1.00 44.06 957 PRO A C 1
ATOM 7340 O O . PRO A 1 957 ? 79.761 -26.107 -53.406 1.00 44.06 957 PRO A O 1
ATOM 7343 N N . GLN A 1 958 ? 79.092 -28.142 -54.045 1.00 44.34 958 GLN A N 1
ATOM 7344 C CA . GLN A 1 958 ? 80.447 -28.687 -54.030 1.00 44.34 958 GLN A CA 1
ATOM 7345 C C . GLN A 1 958 ? 81.185 -28.451 -55.353 1.00 44.34 958 GLN A C 1
ATOM 7347 O O . GLN A 1 958 ? 80.686 -28.704 -56.450 1.00 44.34 958 GLN A O 1
ATOM 7352 N N . ARG A 1 959 ? 82.431 -27.991 -55.184 1.00 44.19 959 ARG A N 1
ATOM 7353 C CA . ARG A 1 959 ? 83.658 -28.508 -55.814 1.00 44.19 959 ARG A CA 1
ATOM 7354 C C . ARG A 1 959 ? 83.437 -29.738 -56.708 1.00 44.19 959 ARG A C 1
ATOM 7356 O O . ARG A 1 959 ? 82.784 -30.692 -56.313 1.00 44.19 959 ARG A O 1
ATOM 7363 N N . GLY A 1 960 ? 84.066 -29.691 -57.881 1.00 38.19 960 GLY A N 1
ATOM 7364 C CA . GLY A 1 960 ? 83.979 -30.685 -58.946 1.00 38.19 960 GLY A CA 1
ATOM 7365 C C . GLY A 1 960 ? 84.260 -32.153 -58.573 1.00 38.19 960 GLY A C 1
ATOM 7366 O O . GLY A 1 960 ? 84.668 -32.475 -57.460 1.00 38.19 960 GLY A O 1
ATOM 7367 N N . PRO A 1 961 ? 84.040 -33.046 -59.550 1.00 50.34 961 PRO A N 1
ATOM 7368 C CA . PRO A 1 961 ? 83.389 -34.333 -59.350 1.00 50.34 961 PRO A CA 1
ATOM 7369 C C . PRO A 1 961 ? 84.377 -35.468 -59.077 1.00 50.34 961 PRO A C 1
ATOM 7371 O O . PRO A 1 961 ? 85.379 -35.596 -59.778 1.00 50.34 961 PRO A O 1
ATOM 7374 N N . GLN A 1 962 ? 84.027 -36.364 -58.155 1.00 34.66 962 GLN A N 1
ATOM 7375 C CA . GLN A 1 962 ? 84.445 -37.766 -58.211 1.00 34.66 962 GLN A CA 1
ATOM 7376 C C . GLN A 1 962 ? 83.398 -38.679 -57.541 1.00 34.66 962 GLN A C 1
ATOM 7378 O O . GLN A 1 962 ? 82.693 -38.220 -56.642 1.00 34.66 962 GLN A O 1
ATOM 7383 N N . PRO A 1 963 ? 83.248 -39.930 -58.019 1.00 49.81 963 PRO A N 1
ATOM 7384 C CA . PRO A 1 963 ? 82.151 -40.827 -57.676 1.00 49.81 963 PRO A CA 1
ATOM 7385 C C . PRO A 1 963 ? 82.473 -41.715 -56.462 1.00 49.81 963 PRO A C 1
ATOM 7387 O O . PRO A 1 963 ? 83.640 -41.905 -56.130 1.00 49.81 963 PRO A O 1
ATOM 7390 N N . ASP A 1 964 ? 81.405 -42.285 -55.892 1.00 47.97 964 ASP A N 1
ATOM 7391 C CA . ASP A 1 964 ? 81.323 -43.384 -54.906 1.00 47.97 964 ASP A CA 1
ATOM 7392 C C . ASP A 1 964 ? 80.971 -42.991 -53.452 1.00 47.97 964 ASP A C 1
ATOM 7394 O O . ASP A 1 964 ? 81.848 -42.853 -52.606 1.00 47.97 964 ASP A O 1
ATOM 7398 N N . ALA A 1 965 ? 79.664 -42.912 -53.136 1.00 41.62 965 ALA A N 1
ATOM 7399 C CA . ALA A 1 965 ? 79.069 -43.348 -51.853 1.00 41.62 965 ALA A CA 1
ATOM 7400 C C . ALA A 1 965 ? 77.512 -43.350 -51.907 1.00 41.62 965 ALA A C 1
ATOM 7402 O O . ALA A 1 965 ? 76.951 -42.461 -52.549 1.00 41.62 965 ALA A O 1
ATOM 7403 N N . PRO A 1 966 ? 76.792 -44.302 -51.262 1.00 56.44 966 PRO A N 1
ATOM 7404 C CA . PRO A 1 966 ? 75.367 -44.531 -51.532 1.00 56.44 966 PRO A CA 1
ATOM 7405 C C . PRO A 1 966 ? 74.399 -44.314 -50.323 1.00 56.44 966 PRO A C 1
ATOM 7407 O O . PRO A 1 966 ? 74.756 -44.528 -49.170 1.00 56.44 966 PRO A O 1
ATOM 7410 N N . VAL A 1 967 ? 73.135 -43.977 -50.646 1.00 52.59 967 VAL A N 1
ATOM 7411 C CA . VAL A 1 967 ? 71.840 -44.237 -49.938 1.00 52.59 967 VAL A CA 1
ATOM 7412 C C . VAL A 1 967 ? 71.384 -43.443 -48.682 1.00 52.59 967 VAL A C 1
ATOM 7414 O O . VAL A 1 967 ? 70.539 -43.940 -47.950 1.00 52.59 967 VAL A O 1
ATOM 7417 N N . ALA A 1 968 ? 71.781 -42.186 -48.456 1.00 49.09 968 ALA A N 1
ATOM 7418 C CA . ALA A 1 968 ? 71.028 -41.287 -47.538 1.00 49.09 968 ALA A CA 1
ATOM 7419 C C . ALA A 1 968 ? 70.332 -40.109 -48.256 1.00 49.09 968 ALA A C 1
ATOM 7421 O O . ALA A 1 968 ? 69.283 -39.648 -47.816 1.00 49.09 968 ALA A O 1
ATOM 7422 N N . ASP A 1 969 ? 70.835 -39.712 -49.431 1.00 49.88 969 ASP A N 1
ATOM 7423 C CA . ASP A 1 969 ? 70.180 -38.758 -50.347 1.00 49.88 969 ASP A CA 1
ATOM 7424 C C . ASP A 1 969 ? 68.945 -39.341 -51.058 1.00 49.88 969 ASP A C 1
ATOM 7426 O O . ASP A 1 969 ? 68.186 -38.614 -51.698 1.00 49.88 969 ASP A O 1
ATOM 7430 N N . ALA A 1 970 ? 68.739 -40.661 -50.981 1.00 52.12 970 ALA A N 1
ATOM 7431 C CA . ALA A 1 970 ? 67.668 -41.337 -51.706 1.00 52.12 970 ALA A CA 1
ATOM 7432 C C . ALA A 1 970 ? 66.293 -41.149 -51.045 1.00 52.12 970 ALA A C 1
ATOM 7434 O O . ALA A 1 970 ? 65.337 -40.918 -51.774 1.00 52.12 970 ALA A O 1
ATOM 7435 N N . ASP A 1 971 ? 66.197 -41.158 -49.708 1.00 51.38 971 ASP A N 1
ATOM 7436 C CA . ASP A 1 971 ? 64.917 -40.991 -48.991 1.00 51.38 971 ASP A CA 1
ATOM 7437 C C . ASP A 1 971 ? 64.440 -39.530 -49.000 1.00 51.38 971 ASP A C 1
ATOM 7439 O O . ASP A 1 971 ? 63.284 -39.259 -49.318 1.00 51.38 971 ASP A O 1
ATOM 7443 N N . GLN A 1 972 ? 65.333 -38.556 -48.769 1.00 52.31 972 GLN A N 1
ATOM 7444 C CA . GLN A 1 972 ? 64.998 -37.136 -48.970 1.00 52.31 972 GLN A CA 1
ATOM 7445 C C . GLN A 1 972 ? 64.777 -36.818 -50.454 1.00 52.31 972 GLN A C 1
ATOM 7447 O O . GLN A 1 972 ? 63.935 -35.990 -50.793 1.00 52.31 972 GLN A O 1
ATOM 7452 N N . GLY A 1 973 ? 65.487 -37.502 -51.354 1.00 58.00 973 GLY A N 1
ATOM 7453 C CA . GLY A 1 973 ? 65.270 -37.428 -52.794 1.00 58.00 973 GLY A CA 1
ATOM 7454 C C . GLY A 1 973 ? 63.927 -38.014 -53.225 1.00 58.00 973 GLY A C 1
ATOM 7455 O O . GLY A 1 973 ? 63.299 -37.456 -54.122 1.00 58.00 973 GLY A O 1
ATOM 7456 N N . GLU A 1 974 ? 63.447 -39.083 -52.585 1.00 58.22 974 GLU A N 1
ATOM 7457 C CA . GLU A 1 974 ? 62.125 -39.659 -52.832 1.00 58.22 974 GLU A CA 1
ATOM 7458 C C . GLU A 1 974 ? 61.010 -38.825 -52.213 1.00 58.22 974 GLU A C 1
ATOM 7460 O O . GLU A 1 974 ? 59.978 -38.659 -52.858 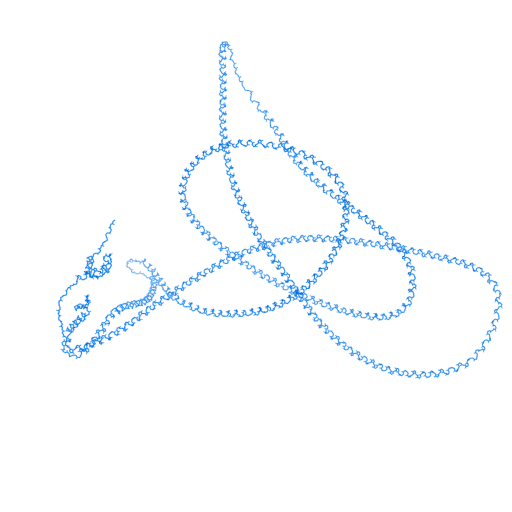1.00 58.22 974 GLU A O 1
ATOM 7465 N N . GLU A 1 975 ? 61.214 -38.222 -51.041 1.00 55.59 975 GLU A N 1
ATOM 7466 C CA . GLU A 1 975 ? 60.237 -37.324 -50.422 1.00 55.59 975 GLU A CA 1
ATOM 7467 C C . GLU A 1 975 ? 60.159 -35.977 -51.166 1.00 55.59 975 GLU A C 1
ATOM 7469 O O . GLU A 1 975 ? 59.063 -35.486 -51.442 1.00 55.59 975 GLU A O 1
ATOM 7474 N N . VAL A 1 976 ? 61.292 -35.435 -51.639 1.00 57.94 976 VAL A N 1
ATOM 7475 C CA . VAL A 1 976 ? 61.327 -34.312 -52.592 1.00 57.94 976 VAL A CA 1
ATOM 7476 C C . VAL A 1 976 ? 60.732 -34.736 -53.926 1.00 57.94 976 VAL A C 1
ATOM 7478 O O . VAL A 1 976 ? 59.950 -33.979 -54.478 1.00 57.94 976 VAL A O 1
ATOM 7481 N N . ALA A 1 977 ? 60.990 -35.941 -54.440 1.00 63.91 977 ALA A N 1
ATOM 7482 C CA . ALA A 1 977 ? 60.375 -36.403 -55.684 1.00 63.91 977 ALA A CA 1
ATOM 7483 C C . ALA A 1 977 ? 58.867 -36.645 -55.533 1.00 63.91 977 ALA A C 1
ATOM 7485 O O . ALA A 1 977 ? 58.126 -36.419 -56.487 1.00 63.91 977 ALA A O 1
ATOM 7486 N N . ALA A 1 978 ? 58.387 -37.062 -54.362 1.00 61.19 978 ALA A N 1
ATOM 7487 C CA . ALA A 1 978 ? 56.974 -37.239 -54.052 1.00 61.19 978 ALA A CA 1
ATOM 7488 C C . ALA A 1 978 ? 56.280 -35.886 -53.875 1.00 61.19 978 ALA A C 1
ATOM 7490 O O . ALA A 1 978 ? 55.251 -35.661 -54.507 1.00 61.19 978 ALA A O 1
ATOM 7491 N N . LEU A 1 979 ? 56.877 -34.943 -53.138 1.00 58.75 979 LEU A N 1
ATOM 7492 C CA . LEU A 1 979 ? 56.401 -33.561 -53.037 1.00 58.75 979 LEU A CA 1
ATOM 7493 C C . LEU A 1 979 ? 56.500 -32.825 -54.373 1.00 58.75 979 LEU A C 1
ATOM 7495 O O . LEU A 1 979 ? 55.628 -32.030 -54.688 1.00 58.75 979 LEU A O 1
ATOM 7499 N N . GLN A 1 980 ? 57.488 -33.125 -55.210 1.00 61.66 980 GLN A N 1
ATOM 7500 C CA . GLN A 1 980 ? 57.650 -32.567 -56.553 1.00 61.66 980 GLN A CA 1
ATOM 7501 C C . GLN A 1 980 ? 56.698 -33.234 -57.553 1.00 61.66 980 GLN A C 1
ATOM 7503 O O . GLN A 1 980 ? 56.224 -32.578 -58.479 1.00 61.66 980 GLN A O 1
ATOM 7508 N N . ARG A 1 981 ? 56.315 -34.500 -57.346 1.00 66.75 981 ARG A N 1
ATOM 7509 C CA . ARG A 1 981 ? 55.201 -35.156 -58.054 1.00 66.75 981 ARG A CA 1
ATOM 7510 C C . ARG A 1 981 ? 53.853 -34.602 -57.606 1.00 66.75 981 ARG A C 1
ATOM 7512 O O . ARG A 1 981 ? 53.012 -34.341 -58.456 1.00 66.75 981 ARG A O 1
ATOM 7519 N N . GLN A 1 982 ? 53.658 -34.343 -56.318 1.00 61.06 982 GLN A N 1
ATOM 7520 C CA . GLN A 1 982 ? 52.438 -33.740 -55.787 1.00 61.06 982 GLN A CA 1
ATOM 7521 C C . GLN A 1 982 ? 52.322 -32.275 -56.216 1.00 61.06 982 GLN A C 1
ATOM 7523 O O . GLN A 1 982 ? 51.277 -31.877 -56.706 1.00 61.06 982 GLN A O 1
ATOM 7528 N N . MET A 1 983 ? 53.405 -31.502 -56.171 1.00 56.69 983 MET A N 1
ATOM 7529 C CA . MET A 1 983 ? 53.477 -30.141 -56.701 1.00 56.69 983 MET A CA 1
ATOM 7530 C C . MET A 1 983 ? 53.386 -30.097 -58.213 1.00 56.69 983 MET A C 1
ATOM 7532 O O . MET A 1 983 ? 52.812 -29.155 -58.720 1.00 56.69 983 MET A O 1
ATOM 7536 N N . SER A 1 984 ? 53.884 -31.080 -58.962 1.00 65.69 984 SER A N 1
ATOM 7537 C CA . SER A 1 984 ? 53.674 -31.114 -60.416 1.00 65.69 984 SER A CA 1
ATOM 7538 C C . SER A 1 984 ? 52.278 -31.604 -60.790 1.00 65.69 984 SER A C 1
ATOM 7540 O O . SER A 1 984 ? 51.751 -31.158 -61.802 1.00 65.69 984 SER A O 1
ATOM 7542 N N . ALA A 1 985 ? 51.636 -32.445 -59.975 1.00 64.69 985 ALA A N 1
ATOM 7543 C CA . ALA A 1 985 ? 50.234 -32.822 -60.130 1.00 64.69 985 ALA A CA 1
ATOM 7544 C C . ALA A 1 985 ? 49.305 -31.661 -59.761 1.00 64.69 985 ALA A C 1
ATOM 7546 O O . ALA A 1 985 ? 48.359 -31.375 -60.490 1.00 64.69 985 ALA A O 1
ATOM 7547 N N . GLN A 1 986 ? 49.612 -30.937 -58.688 1.00 55.25 986 GLN A N 1
ATOM 7548 C CA . GLN A 1 986 ? 48.853 -29.783 -58.229 1.00 55.25 986 GLN A CA 1
ATOM 7549 C C . GLN A 1 986 ? 49.163 -28.545 -59.072 1.00 55.25 986 GLN A C 1
ATOM 7551 O O . GLN A 1 986 ? 48.243 -27.827 -59.417 1.00 55.25 986 GLN A O 1
ATOM 7556 N N . ALA A 1 987 ? 50.394 -28.349 -59.547 1.00 58.53 987 ALA A N 1
ATOM 7557 C CA . ALA A 1 987 ? 50.719 -27.372 -60.585 1.00 58.53 987 ALA A CA 1
ATOM 7558 C C . ALA A 1 987 ? 50.155 -27.788 -61.940 1.00 58.53 987 ALA A C 1
ATOM 7560 O O . ALA A 1 987 ? 49.870 -26.908 -62.727 1.00 58.53 987 ALA A O 1
ATOM 7561 N N . LYS A 1 988 ? 49.913 -29.074 -62.226 1.00 65.56 988 LYS A N 1
ATOM 7562 C CA . LYS A 1 988 ? 49.107 -29.482 -63.387 1.00 65.56 988 LYS A CA 1
ATOM 7563 C C . LYS A 1 988 ? 47.629 -29.211 -63.174 1.00 65.56 988 LYS A C 1
ATOM 7565 O O . LYS A 1 988 ? 46.982 -28.826 -64.131 1.00 65.56 988 LYS A O 1
ATOM 7570 N N . ALA A 1 989 ? 47.091 -29.383 -61.970 1.00 60.56 989 ALA A N 1
ATOM 7571 C CA . ALA A 1 989 ? 45.698 -29.075 -61.664 1.00 60.56 989 ALA A CA 1
ATOM 7572 C C . ALA A 1 989 ? 45.453 -27.560 -61.641 1.00 60.56 989 ALA A C 1
ATOM 7574 O O . ALA A 1 989 ? 44.479 -27.102 -62.220 1.00 60.56 989 ALA A O 1
ATOM 7575 N N . HIS A 1 990 ? 46.372 -26.776 -61.076 1.00 49.50 990 HIS A N 1
ATOM 7576 C CA . HIS A 1 990 ? 46.377 -25.319 -61.128 1.00 49.50 990 HIS A CA 1
ATOM 7577 C C . HIS A 1 990 ? 46.739 -24.817 -62.516 1.00 49.50 990 HIS A C 1
ATOM 7579 O O . HIS A 1 990 ? 46.067 -23.926 -62.983 1.00 49.50 990 HIS A O 1
ATOM 7585 N N . ALA A 1 991 ? 47.708 -25.383 -63.235 1.00 59.78 991 ALA A N 1
ATOM 7586 C CA . ALA A 1 991 ? 47.944 -25.007 -64.630 1.00 59.78 991 ALA A CA 1
ATOM 7587 C C . ALA A 1 991 ? 46.772 -25.418 -65.507 1.00 59.78 991 ALA A C 1
ATOM 7589 O O . ALA A 1 991 ? 46.515 -24.716 -66.463 1.00 59.78 991 ALA A O 1
ATOM 7590 N N . LYS A 1 992 ? 46.030 -26.482 -65.181 1.00 69.38 992 LYS A N 1
ATOM 7591 C CA . LYS A 1 992 ? 44.796 -26.845 -65.874 1.00 69.38 992 LYS A CA 1
ATOM 7592 C C . LYS A 1 992 ? 43.681 -25.860 -65.540 1.00 69.38 992 LYS A C 1
ATOM 7594 O O . LYS A 1 992 ? 43.156 -25.272 -66.466 1.00 69.38 992 LYS A O 1
ATOM 7599 N N . ALA A 1 993 ? 43.409 -25.579 -64.268 1.00 58.44 993 ALA A N 1
ATOM 7600 C CA . ALA A 1 993 ? 42.397 -24.616 -63.832 1.00 58.44 993 ALA A CA 1
ATOM 7601 C C . ALA A 1 993 ? 42.733 -23.172 -64.244 1.00 58.44 993 ALA A C 1
ATOM 7603 O O . ALA A 1 993 ? 41.853 -22.446 -64.676 1.00 58.44 993 ALA A O 1
ATOM 7604 N N . PHE A 1 994 ? 44.002 -22.764 -64.198 1.00 56.75 994 PHE A N 1
ATOM 7605 C CA . PHE A 1 994 ? 44.494 -21.503 -64.750 1.00 56.75 994 PHE A CA 1
ATOM 7606 C C . PHE A 1 994 ? 44.562 -21.548 -66.262 1.00 56.75 994 PHE A C 1
ATOM 7608 O O . PHE A 1 994 ? 44.335 -20.514 -66.846 1.00 56.75 994 PHE A O 1
ATOM 7615 N N . SER A 1 995 ? 44.825 -22.674 -66.928 1.00 62.09 995 SER A N 1
ATOM 7616 C CA . SER A 1 995 ? 44.689 -22.761 -68.388 1.00 62.09 995 SER A CA 1
ATOM 7617 C C . SER A 1 995 ? 43.235 -22.791 -68.814 1.00 62.09 995 SER A C 1
ATOM 7619 O O . SER A 1 995 ? 42.966 -22.388 -69.921 1.00 62.09 995 SER A O 1
ATOM 7621 N N . GLU A 1 996 ? 42.299 -23.215 -67.967 1.00 65.56 996 GLU A N 1
ATOM 7622 C CA . GLU A 1 996 ? 40.859 -23.198 -68.220 1.00 65.56 996 GLU A CA 1
ATOM 7623 C C . GLU A 1 996 ? 40.286 -21.821 -67.894 1.00 65.56 996 GLU A C 1
ATOM 7625 O O . GLU A 1 996 ? 39.488 -21.314 -68.663 1.00 65.56 996 GLU A O 1
ATOM 7630 N N . LEU A 1 997 ? 40.752 -21.153 -66.835 1.00 57.97 997 LEU A N 1
ATOM 7631 C CA . LEU A 1 997 ? 40.450 -19.751 -66.539 1.00 57.97 997 LEU A CA 1
ATOM 7632 C C . LEU A 1 997 ? 41.154 -18.802 -67.500 1.00 57.97 997 LEU A C 1
ATOM 7634 O O . LEU A 1 997 ? 40.585 -17.777 -67.829 1.00 57.97 997 LEU A O 1
ATOM 7638 N N . ARG A 1 998 ? 42.358 -19.126 -67.977 1.00 61.22 998 ARG A N 1
ATOM 7639 C CA . ARG A 1 998 ? 43.100 -18.364 -68.986 1.00 61.22 998 ARG A CA 1
ATOM 7640 C C . ARG A 1 998 ? 42.644 -18.722 -70.382 1.00 61.22 998 ARG A C 1
ATOM 7642 O O . ARG A 1 998 ? 42.607 -17.820 -71.180 1.00 61.22 998 ARG A O 1
ATOM 7649 N N . ALA A 1 999 ? 42.213 -19.944 -70.681 1.00 61.94 999 ALA A N 1
ATOM 7650 C CA . ALA A 1 999 ? 41.516 -20.242 -71.928 1.00 61.94 999 ALA A CA 1
ATOM 7651 C C . ALA A 1 999 ? 40.126 -19.629 -71.903 1.00 61.94 999 ALA A C 1
ATOM 7653 O O . ALA A 1 999 ? 39.730 -19.109 -72.923 1.00 61.94 999 ALA A O 1
ATOM 7654 N N . ASN A 1 1000 ? 39.416 -19.586 -70.773 1.00 59.12 1000 ASN A N 1
ATOM 7655 C CA . ASN A 1 1000 ? 38.165 -18.840 -70.667 1.00 59.12 1000 ASN A CA 1
ATOM 7656 C C . ASN A 1 1000 ? 38.423 -17.340 -70.721 1.00 59.12 1000 ASN A C 1
ATOM 7658 O O . ASN A 1 1000 ? 37.703 -16.661 -71.421 1.00 59.12 1000 ASN A O 1
ATOM 7662 N N . ALA A 1 1001 ? 39.442 -16.795 -70.060 1.00 55.56 1001 ALA A N 1
ATOM 7663 C CA . ALA A 1 1001 ? 39.752 -15.368 -70.104 1.00 55.56 1001 ALA A CA 1
ATOM 7664 C C . ALA A 1 1001 ? 40.381 -14.957 -71.440 1.00 55.56 1001 ALA A C 1
ATOM 7666 O O . ALA A 1 1001 ? 40.099 -13.872 -71.908 1.00 55.56 1001 ALA A O 1
ATOM 7667 N N . GLU A 1 1002 ? 41.176 -15.799 -72.098 1.00 60.81 1002 GLU A N 1
ATOM 7668 C CA . GLU A 1 1002 ? 41.668 -15.607 -73.467 1.00 60.81 1002 GLU A CA 1
ATOM 7669 C C . GLU A 1 1002 ? 40.561 -15.892 -74.470 1.00 60.81 1002 GLU A C 1
ATOM 7671 O O . GLU A 1 1002 ? 40.546 -15.236 -75.490 1.00 60.81 1002 GLU A O 1
ATOM 7676 N N . GLN A 1 1003 ? 39.589 -16.762 -74.197 1.00 62.31 1003 GLN A N 1
ATOM 7677 C CA . GLN A 1 1003 ? 38.365 -16.858 -74.990 1.00 62.31 1003 GLN A CA 1
ATOM 7678 C C . GLN A 1 1003 ? 37.506 -15.632 -74.752 1.00 62.31 1003 GLN A C 1
ATOM 7680 O O . GLN A 1 1003 ? 37.013 -15.107 -75.717 1.00 62.31 1003 GLN A O 1
ATOM 7685 N N . TRP A 1 1004 ? 37.379 -15.085 -73.549 1.00 63.00 1004 TRP A N 1
ATOM 7686 C CA . TRP A 1 1004 ? 36.611 -13.870 -73.281 1.00 63.00 1004 TRP A CA 1
ATOM 7687 C C . TRP A 1 1004 ? 37.324 -12.626 -73.790 1.00 63.00 1004 TRP A C 1
ATOM 7689 O O . TRP A 1 1004 ? 36.665 -11.726 -74.278 1.00 63.00 1004 TRP A O 1
ATOM 7699 N N . VAL A 1 1005 ? 38.654 -12.568 -73.748 1.00 60.88 1005 VAL A N 1
ATOM 7700 C CA . VAL A 1 1005 ? 39.463 -11.454 -74.253 1.00 60.88 1005 VAL A CA 1
ATOM 7701 C C . VAL A 1 1005 ? 39.689 -11.593 -75.748 1.00 60.88 1005 VAL A C 1
ATOM 7703 O O . VAL A 1 1005 ? 39.612 -10.584 -76.425 1.00 60.88 1005 VAL A O 1
ATOM 7706 N N . ALA A 1 1006 ? 39.901 -12.783 -76.312 1.00 57.72 1006 ALA A N 1
ATOM 7707 C CA . ALA A 1 1006 ? 39.883 -12.984 -77.759 1.00 57.72 1006 ALA A CA 1
ATOM 7708 C C . ALA A 1 1006 ? 38.472 -12.775 -78.277 1.00 57.72 1006 ALA A C 1
ATOM 7710 O O . ALA A 1 1006 ? 38.330 -12.021 -79.210 1.00 57.72 1006 ALA A O 1
ATOM 7711 N N . HIS A 1 1007 ? 37.425 -13.283 -77.634 1.00 54.12 1007 HIS A N 1
ATOM 7712 C CA . HIS A 1 1007 ? 36.041 -13.035 -78.032 1.00 54.12 1007 HIS A CA 1
ATOM 7713 C C . HIS A 1 1007 ? 35.634 -11.586 -77.796 1.00 54.12 1007 HIS A C 1
ATOM 7715 O O . HIS A 1 1007 ? 34.888 -11.088 -78.609 1.00 54.12 1007 HIS A O 1
ATOM 7721 N N . ALA A 1 1008 ? 36.143 -10.857 -76.794 1.00 58.31 1008 ALA A N 1
ATOM 7722 C CA . ALA A 1 1008 ? 35.877 -9.425 -76.604 1.00 58.31 1008 ALA A CA 1
ATOM 7723 C C . ALA A 1 1008 ? 36.756 -8.536 -77.486 1.00 58.31 1008 ALA A C 1
ATOM 7725 O O . ALA A 1 1008 ? 36.315 -7.473 -77.894 1.00 58.31 1008 ALA A O 1
ATOM 7726 N N . LYS A 1 1009 ? 37.987 -8.935 -77.814 1.00 58.97 1009 LYS A N 1
ATOM 7727 C CA . LYS A 1 1009 ? 38.895 -8.209 -78.717 1.00 58.97 1009 LYS A CA 1
ATOM 7728 C C . LYS A 1 1009 ? 38.562 -8.514 -80.171 1.00 58.97 1009 LYS A C 1
ATOM 7730 O O . LYS A 1 1009 ? 38.650 -7.612 -80.984 1.00 58.97 1009 LYS A O 1
ATOM 7735 N N . GLU A 1 1010 ? 38.074 -9.711 -80.467 1.00 58.00 1010 GLU A N 1
ATOM 7736 C CA . GLU A 1 1010 ? 37.416 -10.119 -81.703 1.00 58.00 1010 GLU A CA 1
ATOM 7737 C C . GLU A 1 1010 ? 36.000 -9.546 -81.762 1.00 58.00 1010 GLU A C 1
ATOM 7739 O O . GLU A 1 1010 ? 35.650 -9.067 -82.820 1.00 58.00 1010 GLU A O 1
ATOM 7744 N N . LEU A 1 1011 ? 35.219 -9.434 -80.677 1.00 55.31 1011 LEU A N 1
ATOM 7745 C CA . LEU A 1 1011 ? 33.956 -8.673 -80.684 1.00 55.31 1011 LEU A CA 1
ATOM 7746 C C . LEU A 1 1011 ? 34.214 -7.188 -80.819 1.00 55.31 1011 LEU A C 1
ATOM 7748 O O . LEU A 1 1011 ? 33.386 -6.531 -81.406 1.00 55.31 1011 LEU A O 1
ATOM 7752 N N . LYS A 1 1012 ? 35.299 -6.630 -80.281 1.00 58.91 1012 LYS A N 1
ATOM 7753 C CA . LYS A 1 1012 ? 35.603 -5.192 -80.340 1.00 58.91 1012 LYS A CA 1
ATOM 7754 C C . LYS A 1 1012 ? 36.325 -4.822 -81.630 1.00 58.91 1012 LYS A C 1
ATOM 7756 O O . LYS A 1 1012 ? 36.075 -3.749 -82.159 1.00 58.91 1012 LYS A O 1
ATOM 7761 N N . GLN A 1 1013 ? 37.157 -5.700 -82.194 1.00 57.03 1013 GLN A N 1
ATOM 7762 C CA . GLN A 1 1013 ? 37.671 -5.562 -83.558 1.00 57.03 1013 GLN A CA 1
ATOM 7763 C C . GLN A 1 1013 ? 36.605 -5.922 -84.583 1.00 57.03 1013 GLN A C 1
ATOM 7765 O O . GLN A 1 1013 ? 36.550 -5.233 -85.581 1.00 57.03 1013 GLN A O 1
ATOM 7770 N N . ARG A 1 1014 ? 35.717 -6.896 -84.363 1.00 52.81 1014 ARG A N 1
ATOM 7771 C CA . ARG A 1 1014 ? 34.543 -7.133 -85.220 1.00 52.81 1014 ARG A CA 1
ATOM 7772 C C . ARG A 1 1014 ? 33.445 -6.117 -84.946 1.00 52.81 1014 ARG A C 1
ATOM 7774 O O . ARG A 1 1014 ? 32.761 -5.803 -85.880 1.00 52.81 1014 ARG A O 1
ATOM 7781 N N . LEU A 1 1015 ? 33.292 -5.472 -83.794 1.00 58.03 1015 LEU A N 1
ATOM 7782 C CA . LEU A 1 1015 ? 32.388 -4.316 -83.678 1.00 58.03 1015 LEU A CA 1
ATOM 7783 C C . LEU A 1 1015 ? 33.045 -3.075 -84.258 1.00 58.03 1015 LEU A C 1
ATOM 7785 O O . LEU A 1 1015 ? 32.360 -2.316 -84.906 1.00 58.03 1015 LEU A O 1
ATOM 7789 N N . GLY A 1 1016 ? 34.345 -2.849 -84.095 1.00 56.97 1016 GLY A N 1
ATOM 7790 C CA . GLY A 1 1016 ? 35.035 -1.697 -84.685 1.00 56.97 1016 GLY A CA 1
ATOM 7791 C C . GLY A 1 1016 ? 35.163 -1.829 -86.205 1.00 56.97 1016 GLY A C 1
ATOM 7792 O O . GLY A 1 1016 ? 34.700 -0.976 -86.949 1.00 56.97 1016 GLY A O 1
ATOM 7793 N N . HIS A 1 1017 ? 35.694 -2.954 -86.691 1.00 46.00 1017 HIS A N 1
ATOM 7794 C CA . HIS A 1 1017 ? 35.759 -3.282 -88.118 1.00 46.00 1017 HIS A CA 1
ATOM 7795 C C . HIS A 1 1017 ? 34.414 -3.754 -88.704 1.00 46.00 1017 HIS A C 1
ATOM 7797 O O . HIS A 1 1017 ? 34.244 -3.632 -89.902 1.00 46.00 1017 HIS A O 1
ATOM 7803 N N . ALA A 1 1018 ? 33.427 -4.263 -87.961 1.00 50.00 1018 ALA A N 1
ATOM 7804 C CA . ALA A 1 1018 ? 32.086 -4.571 -88.513 1.00 50.00 1018 ALA A CA 1
ATOM 7805 C C . ALA A 1 1018 ? 30.983 -3.556 -88.151 1.00 50.00 1018 ALA A C 1
ATOM 7807 O O . ALA A 1 1018 ? 29.829 -3.693 -88.569 1.00 50.00 1018 ALA A O 1
ATOM 7808 N N . SER A 1 1019 ? 31.308 -2.485 -87.433 1.00 48.56 1019 SER A N 1
ATOM 7809 C CA . SER A 1 1019 ? 30.500 -1.264 -87.481 1.00 48.56 1019 SER A CA 1
ATOM 7810 C C . SER A 1 1019 ? 31.051 -0.344 -88.558 1.00 48.56 1019 SER A C 1
ATOM 7812 O O . SER A 1 1019 ? 30.319 -0.048 -89.483 1.00 48.56 1019 SER A O 1
ATOM 7814 N N . GLU A 1 1020 ? 32.337 0.004 -88.556 1.00 51.66 1020 GLU A N 1
ATOM 7815 C CA . GLU A 1 1020 ? 32.871 0.988 -89.506 1.00 51.66 1020 GLU A CA 1
ATOM 7816 C C . GLU A 1 1020 ? 33.218 0.364 -90.869 1.00 51.66 1020 GLU A C 1
ATOM 7818 O O . GLU A 1 1020 ? 32.790 0.848 -91.916 1.00 51.66 1020 GLU A O 1
ATOM 7823 N N . LYS A 1 1021 ? 33.912 -0.784 -90.876 1.00 47.53 1021 LYS A N 1
ATOM 7824 C CA . LYS A 1 1021 ? 34.259 -1.509 -92.109 1.00 47.53 1021 LYS A CA 1
ATOM 7825 C C . LYS A 1 1021 ? 33.102 -2.362 -92.643 1.00 47.53 1021 LYS A C 1
ATOM 7827 O O . LYS A 1 1021 ? 33.042 -2.480 -93.844 1.00 47.53 1021 LYS A O 1
ATOM 7832 N N . VAL A 1 1022 ? 32.159 -2.905 -91.863 1.00 50.66 1022 VAL A N 1
ATOM 7833 C CA . VAL A 1 1022 ? 30.973 -3.601 -92.439 1.00 50.66 1022 VAL A CA 1
ATOM 7834 C C . VAL A 1 1022 ? 29.845 -2.629 -92.780 1.00 50.66 1022 VAL A C 1
ATOM 7836 O O . VAL A 1 1022 ? 29.203 -2.847 -93.788 1.00 50.66 1022 VAL A O 1
ATOM 7839 N N . LEU A 1 1023 ? 29.642 -1.486 -92.110 1.00 52.69 1023 LEU A N 1
ATOM 7840 C CA . LEU A 1 1023 ? 28.694 -0.505 -92.676 1.00 52.69 1023 LEU A CA 1
ATOM 7841 C C . LEU A 1 1023 ? 29.228 0.120 -93.975 1.00 52.69 1023 LEU A C 1
ATOM 7843 O O . LEU A 1 1023 ? 28.443 0.361 -94.884 1.00 52.69 1023 LEU A O 1
ATOM 7847 N N . PHE A 1 1024 ? 30.545 0.326 -94.112 1.00 50.34 1024 PHE A N 1
ATOM 7848 C CA . PHE A 1 1024 ? 31.126 0.892 -95.336 1.00 50.34 1024 PHE A CA 1
ATOM 7849 C C . PHE A 1 1024 ? 31.448 -0.156 -96.418 1.00 50.34 1024 PHE A C 1
ATOM 7851 O O . PHE A 1 1024 ? 31.113 0.060 -97.577 1.00 50.34 1024 PHE A O 1
ATOM 7858 N N . ILE A 1 1025 ? 32.064 -1.299 -96.076 1.00 52.28 1025 ILE A N 1
ATOM 7859 C CA . ILE A 1 1025 ? 32.356 -2.389 -97.027 1.00 52.28 1025 ILE A CA 1
ATOM 7860 C C . ILE A 1 1025 ? 31.094 -3.163 -97.366 1.00 52.28 1025 ILE A C 1
ATOM 7862 O O . ILE A 1 1025 ? 30.984 -3.498 -98.522 1.00 52.28 1025 ILE A O 1
ATOM 7866 N N . ASP A 1 1026 ? 30.131 -3.402 -96.473 1.00 49.50 1026 ASP A N 1
ATOM 7867 C CA . ASP A 1 1026 ? 28.949 -4.222 -96.804 1.00 49.50 1026 ASP A CA 1
ATOM 7868 C C . ASP A 1 1026 ? 27.888 -3.412 -97.567 1.00 49.50 1026 ASP A C 1
ATOM 7870 O O . ASP A 1 1026 ? 27.287 -3.930 -98.501 1.00 49.50 1026 ASP A O 1
ATOM 7874 N N . ALA A 1 1027 ? 27.747 -2.102 -97.311 1.00 52.81 1027 ALA A N 1
ATOM 7875 C CA . ALA A 1 1027 ? 26.981 -1.213 -98.197 1.00 52.81 1027 ALA A CA 1
ATOM 7876 C C . ALA A 1 1027 ? 27.651 -1.064 -99.579 1.00 52.81 1027 ALA A C 1
ATOM 7878 O O . ALA A 1 1027 ? 26.971 -1.023 -100.607 1.00 52.81 1027 ALA A O 1
ATOM 7879 N N . ARG A 1 1028 ? 28.991 -1.041 -99.624 1.00 53.03 1028 ARG A N 1
ATOM 7880 C CA . ARG A 1 1028 ? 29.766 -0.984 -100.870 1.00 53.03 1028 ARG A CA 1
ATOM 7881 C C . ARG A 1 1028 ? 29.793 -2.321 -101.619 1.00 53.03 1028 ARG A C 1
ATOM 7883 O O . ARG A 1 1028 ? 29.604 -2.310 -102.824 1.00 53.03 1028 ARG A O 1
ATOM 7890 N N . SER A 1 1029 ? 29.966 -3.460 -100.951 1.00 48.44 1029 SER A N 1
ATOM 7891 C CA . SER A 1 1029 ? 30.048 -4.800 -101.544 1.00 48.44 1029 SER A CA 1
ATOM 7892 C C . SER A 1 1029 ? 28.675 -5.357 -101.874 1.00 48.44 1029 SER A C 1
ATOM 7894 O O . SER A 1 1029 ? 28.552 -6.050 -102.873 1.00 48.44 1029 SER A O 1
ATOM 7896 N N . THR A 1 1030 ? 27.625 -5.018 -101.124 1.00 50.09 1030 THR A N 1
ATOM 7897 C CA . THR A 1 1030 ? 26.240 -5.337 -101.513 1.00 50.09 1030 THR A CA 1
ATOM 7898 C C . THR A 1 1030 ? 25.814 -4.483 -102.709 1.00 50.09 1030 THR A C 1
ATOM 7900 O O . THR A 1 1030 ? 25.238 -5.014 -103.657 1.00 50.09 1030 THR A O 1
ATOM 7903 N N . GLY A 1 1031 ? 26.205 -3.201 -102.750 1.00 51.38 1031 GLY A N 1
ATOM 7904 C CA . GLY A 1 1031 ? 26.056 -2.347 -103.932 1.00 51.38 1031 GLY A CA 1
ATOM 7905 C C . GLY A 1 1031 ? 26.840 -2.853 -105.152 1.00 51.38 1031 GLY A C 1
ATOM 7906 O O . GLY A 1 1031 ? 26.268 -2.979 -106.232 1.00 51.38 1031 GLY A O 1
ATOM 7907 N N . GLU A 1 1032 ? 28.120 -3.207 -104.988 1.00 52.34 1032 GLU A N 1
ATOM 7908 C CA . GLU A 1 1032 ? 29.005 -3.717 -106.047 1.00 52.34 1032 GLU A CA 1
ATOM 7909 C C . GLU A 1 1032 ? 28.592 -5.122 -106.524 1.00 52.34 1032 GLU A C 1
ATOM 7911 O O . GLU A 1 1032 ? 28.532 -5.348 -107.727 1.00 52.34 1032 GLU A O 1
ATOM 7916 N N . VAL A 1 1033 ? 28.235 -6.065 -105.642 1.00 52.50 1033 VAL A N 1
ATOM 7917 C CA . VAL A 1 1033 ? 27.786 -7.421 -106.028 1.00 52.50 1033 VAL A CA 1
ATOM 7918 C C . VAL A 1 1033 ? 26.415 -7.385 -106.707 1.00 52.50 1033 VAL A C 1
ATOM 7920 O O . VAL A 1 1033 ? 26.199 -8.131 -107.665 1.00 52.50 1033 VAL A O 1
ATOM 7923 N N . ALA A 1 1034 ? 25.502 -6.507 -106.281 1.00 50.97 1034 ALA A N 1
ATOM 7924 C CA . ALA A 1 1034 ? 24.225 -6.301 -106.964 1.00 50.97 1034 ALA A CA 1
ATOM 7925 C C . ALA A 1 1034 ? 24.409 -5.643 -108.346 1.00 50.97 1034 ALA A C 1
ATOM 7927 O O . ALA A 1 1034 ? 23.751 -6.057 -109.306 1.00 50.97 1034 ALA A O 1
ATOM 7928 N N . LEU A 1 1035 ? 25.343 -4.689 -108.484 1.00 51.81 1035 LEU A N 1
ATOM 7929 C CA . LEU A 1 1035 ? 25.715 -4.112 -109.781 1.00 51.81 1035 LEU A CA 1
ATOM 7930 C C . LEU A 1 1035 ? 26.394 -5.148 -110.689 1.00 51.81 1035 LEU A C 1
ATOM 7932 O O . LEU A 1 1035 ? 26.030 -5.255 -111.853 1.00 51.81 1035 LEU A O 1
ATOM 7936 N N . VAL A 1 1036 ? 27.341 -5.938 -110.170 1.00 54.22 1036 VAL A N 1
ATOM 7937 C CA . VAL A 1 1036 ? 28.137 -6.922 -110.927 1.00 54.22 1036 VAL A CA 1
ATOM 7938 C C . VAL A 1 1036 ? 27.305 -8.126 -111.358 1.00 54.22 1036 VAL A C 1
ATOM 7940 O O . VAL A 1 1036 ? 27.435 -8.546 -112.506 1.00 54.22 1036 VAL A O 1
ATOM 7943 N N . ARG A 1 1037 ? 26.413 -8.667 -110.512 1.00 56.31 1037 ARG A N 1
ATOM 7944 C CA . ARG A 1 1037 ? 25.486 -9.737 -110.936 1.00 56.31 1037 ARG A CA 1
ATOM 7945 C C . ARG A 1 1037 ? 24.573 -9.271 -112.065 1.00 56.31 1037 ARG A C 1
ATOM 7947 O O . ARG A 1 1037 ? 24.297 -10.047 -112.975 1.00 56.31 1037 ARG A O 1
ATOM 7954 N N . ARG A 1 1038 ? 24.134 -8.011 -112.034 1.00 56.38 1038 ARG A N 1
ATOM 7955 C CA . ARG A 1 1038 ? 23.203 -7.473 -113.030 1.00 56.38 1038 ARG A CA 1
ATOM 7956 C C . ARG A 1 1038 ? 23.906 -7.005 -114.310 1.00 56.38 1038 ARG A C 1
ATOM 7958 O O . ARG A 1 1038 ? 23.424 -7.311 -115.393 1.00 56.38 1038 ARG A O 1
ATOM 7965 N N . LEU A 1 1039 ? 25.086 -6.386 -114.206 1.00 53.50 1039 LEU A N 1
ATOM 7966 C CA . LEU A 1 1039 ? 25.971 -6.102 -115.343 1.00 53.50 1039 LEU A CA 1
ATOM 7967 C C . LEU A 1 1039 ? 26.440 -7.388 -116.024 1.00 53.50 1039 LEU A C 1
ATOM 7969 O O . LEU A 1 1039 ? 26.441 -7.436 -117.244 1.00 53.50 1039 LEU A O 1
ATOM 7973 N N . SER A 1 1040 ? 26.769 -8.441 -115.269 1.00 54.53 1040 SER A N 1
ATOM 7974 C CA . SER A 1 1040 ? 27.110 -9.748 -115.851 1.00 54.53 1040 SER A CA 1
ATOM 7975 C C . SER A 1 1040 ? 25.913 -10.362 -116.576 1.00 54.53 1040 SER A C 1
ATOM 7977 O O . SER A 1 1040 ? 26.080 -10.834 -117.691 1.00 54.53 1040 SER A O 1
ATOM 7979 N N . SER A 1 1041 ? 24.696 -10.268 -116.022 1.00 55.72 1041 SER A N 1
ATOM 7980 C CA . SER A 1 1041 ? 23.489 -10.751 -116.714 1.00 55.72 1041 SER A CA 1
ATOM 7981 C C . SER A 1 1041 ? 23.114 -9.947 -117.971 1.00 55.72 1041 SER A C 1
ATOM 7983 O O . SER A 1 1041 ? 22.516 -10.499 -118.891 1.00 55.72 1041 SER A O 1
ATOM 7985 N N . GLU A 1 1042 ? 23.461 -8.657 -118.038 1.00 58.34 1042 GLU A N 1
ATOM 7986 C CA . GLU A 1 1042 ? 23.240 -7.824 -119.233 1.00 58.34 1042 GLU A CA 1
ATOM 7987 C C . GLU A 1 1042 ? 24.396 -7.941 -120.249 1.00 58.34 1042 GLU A C 1
ATOM 7989 O O . GLU A 1 1042 ? 24.167 -7.867 -121.452 1.00 58.34 1042 GLU A O 1
ATOM 7994 N N . LEU A 1 1043 ? 25.631 -8.203 -119.802 1.00 53.72 1043 LEU A N 1
ATOM 7995 C CA . LEU A 1 1043 ? 26.781 -8.491 -120.670 1.00 53.72 1043 LEU A CA 1
ATOM 7996 C C . LEU A 1 1043 ? 26.729 -9.907 -121.257 1.00 53.72 1043 LEU A C 1
ATOM 7998 O O . LEU A 1 1043 ? 27.100 -10.079 -122.411 1.00 53.72 1043 LEU A O 1
ATOM 8002 N N . GLU A 1 1044 ? 26.204 -10.903 -120.532 1.00 58.31 1044 GLU A N 1
ATOM 8003 C CA . GLU A 1 1044 ? 25.915 -12.248 -121.069 1.00 58.31 1044 GLU A CA 1
ATOM 8004 C C . GLU A 1 1044 ? 24.876 -12.225 -122.203 1.00 58.31 1044 GLU A C 1
ATOM 8006 O O . GLU A 1 1044 ? 24.788 -13.167 -122.991 1.00 58.31 1044 GLU A O 1
ATOM 8011 N N . ARG A 1 1045 ? 24.108 -11.136 -122.336 1.00 56.75 1045 ARG A N 1
ATOM 8012 C CA . ARG A 1 1045 ? 23.217 -10.905 -123.482 1.00 56.75 1045 ARG A CA 1
ATOM 8013 C C . ARG A 1 1045 ? 23.925 -10.314 -124.709 1.00 56.75 1045 ARG A C 1
ATOM 8015 O O . ARG A 1 1045 ? 23.320 -10.290 -125.781 1.00 56.75 1045 ARG A O 1
ATOM 8022 N N . LEU A 1 1046 ? 25.180 -9.869 -124.597 1.00 55.38 1046 LEU A N 1
ATOM 8023 C CA . LEU A 1 1046 ? 25.982 -9.295 -125.687 1.00 55.38 1046 LEU A CA 1
ATOM 8024 C C . LEU A 1 1046 ? 27.034 -10.311 -126.194 1.00 55.38 1046 LEU A C 1
ATOM 8026 O O . LEU A 1 1046 ? 27.538 -11.139 -125.444 1.00 55.38 1046 LEU A O 1
ATOM 8030 N N . LYS A 1 1047 ? 27.334 -10.311 -127.503 1.00 53.12 1047 LYS A N 1
ATOM 8031 C CA . LYS A 1 1047 ? 28.139 -11.365 -128.168 1.00 53.12 1047 LYS A CA 1
ATOM 8032 C C . LYS A 1 1047 ? 29.618 -11.421 -127.700 1.00 53.12 1047 LYS A C 1
ATOM 8034 O O . LYS A 1 1047 ? 30.188 -10.366 -127.430 1.00 53.12 1047 LYS A O 1
ATOM 8039 N N . PRO A 1 1048 ? 30.277 -12.606 -127.722 1.00 55.19 1048 PRO A N 1
ATOM 8040 C CA . PRO A 1 1048 ? 31.587 -12.834 -127.082 1.00 55.19 1048 PRO A CA 1
ATOM 8041 C C . PRO A 1 1048 ? 32.799 -12.081 -127.662 1.00 55.19 1048 PRO A C 1
ATOM 8043 O O . PRO A 1 1048 ? 33.774 -11.893 -126.943 1.00 55.19 1048 PRO A O 1
ATOM 8046 N N . ASP A 1 1049 ? 32.756 -11.628 -128.921 1.00 53.81 1049 ASP A N 1
ATOM 8047 C CA . ASP A 1 1049 ? 33.897 -10.971 -129.594 1.00 53.81 1049 ASP A CA 1
ATOM 8048 C C . ASP A 1 1049 ? 33.886 -9.430 -129.474 1.00 53.81 1049 ASP A C 1
ATOM 8050 O O . ASP A 1 1049 ? 34.578 -8.733 -130.214 1.00 53.81 1049 ASP A O 1
ATOM 8054 N N . HIS A 1 1050 ? 33.070 -8.860 -128.580 1.00 57.97 1050 HIS A N 1
ATOM 8055 C CA . HIS A 1 1050 ? 32.892 -7.408 -128.490 1.00 57.97 1050 HIS A CA 1
ATOM 8056 C C . HIS A 1 1050 ? 34.002 -6.736 -127.660 1.00 57.97 1050 HIS A C 1
ATOM 8058 O O . HIS A 1 1050 ? 34.273 -7.136 -126.528 1.00 57.97 1050 HIS A O 1
ATOM 8064 N N . GLU A 1 1051 ? 34.588 -5.644 -128.170 1.00 56.12 1051 GLU A N 1
ATOM 8065 C CA . GLU A 1 1051 ? 35.732 -4.912 -127.574 1.00 56.12 1051 GLU A CA 1
ATOM 8066 C C . GLU A 1 1051 ? 35.505 -4.409 -126.128 1.00 56.12 1051 GLU A C 1
ATOM 8068 O O . GLU A 1 1051 ? 36.449 -4.066 -125.419 1.00 56.12 1051 GLU A O 1
ATOM 8073 N N . LEU A 1 1052 ? 34.256 -4.434 -125.652 1.00 54.50 1052 LEU A N 1
ATOM 8074 C CA . LEU A 1 1052 ? 33.844 -4.067 -124.292 1.00 54.50 1052 LEU A CA 1
ATOM 8075 C C . LEU A 1 1052 ? 34.092 -5.177 -123.251 1.00 54.50 1052 LEU A C 1
ATOM 8077 O O . LEU A 1 1052 ? 33.891 -4.948 -122.060 1.00 54.50 1052 LEU A O 1
ATOM 8081 N N . VAL A 1 1053 ? 34.520 -6.372 -123.674 1.00 56.69 1053 VAL A N 1
ATOM 8082 C CA . VAL A 1 1053 ? 34.885 -7.496 -122.787 1.00 56.69 1053 VAL A CA 1
ATOM 8083 C C . VAL A 1 1053 ? 36.361 -7.429 -122.358 1.00 56.69 1053 VAL A C 1
ATOM 8085 O O . VAL A 1 1053 ? 36.771 -8.082 -121.399 1.00 56.69 1053 VAL A O 1
ATOM 8088 N N . SER A 1 1054 ? 37.180 -6.600 -123.017 1.00 60.31 1054 SER A N 1
ATOM 8089 C CA . SER A 1 1054 ? 38.584 -6.421 -122.643 1.00 60.31 1054 SER A CA 1
ATOM 8090 C C . SER A 1 1054 ? 38.692 -5.742 -121.269 1.00 60.31 1054 SER A C 1
ATOM 8092 O O . SER A 1 1054 ? 38.166 -4.650 -121.036 1.00 60.31 1054 SER A O 1
ATOM 8094 N N . ARG A 1 1055 ? 39.389 -6.404 -120.337 1.00 56.41 1055 ARG A N 1
ATOM 8095 C CA . ARG A 1 1055 ? 39.526 -5.982 -118.929 1.00 56.41 1055 ARG A CA 1
ATOM 8096 C C . ARG A 1 1055 ? 40.138 -4.582 -118.787 1.00 56.41 1055 ARG A C 1
ATOM 8098 O O . ARG A 1 1055 ? 39.820 -3.854 -117.853 1.00 56.41 1055 ARG A O 1
ATOM 8105 N N . GLU A 1 1056 ? 40.978 -4.204 -119.745 1.00 60.88 1056 GLU A N 1
ATOM 8106 C CA . GLU A 1 1056 ? 41.677 -2.920 -119.804 1.00 60.88 1056 GLU A CA 1
ATOM 8107 C C . GLU A 1 1056 ? 40.753 -1.784 -120.279 1.00 60.88 1056 GLU A C 1
ATOM 8109 O O . GLU A 1 1056 ? 40.808 -0.670 -119.756 1.00 60.88 1056 GLU A O 1
ATOM 8114 N N . VAL A 1 1057 ? 39.835 -2.078 -121.210 1.00 62.75 1057 VAL A N 1
ATOM 8115 C CA . VAL A 1 1057 ? 38.791 -1.141 -121.660 1.00 62.75 1057 VAL A CA 1
ATOM 8116 C C . VAL A 1 1057 ? 37.706 -0.994 -120.592 1.00 62.75 1057 VAL A C 1
ATOM 8118 O O . VAL A 1 1057 ? 37.277 0.125 -120.323 1.00 62.75 1057 VAL A O 1
ATOM 8121 N N . GLN A 1 1058 ? 37.333 -2.079 -119.906 1.00 56.94 1058 GLN A N 1
ATOM 8122 C CA . GLN A 1 1058 ? 36.398 -2.043 -118.774 1.00 56.94 1058 GLN A CA 1
ATOM 8123 C C . GLN A 1 1058 ? 36.933 -1.215 -117.600 1.00 56.94 1058 GLN A C 1
ATOM 8125 O O . GLN A 1 1058 ? 36.198 -0.395 -117.055 1.00 56.94 1058 GLN A O 1
ATOM 8130 N N . GLN A 1 1059 ? 38.211 -1.367 -117.230 1.00 62.12 1059 GLN A N 1
ATOM 8131 C CA . GLN A 1 1059 ? 38.818 -0.549 -116.173 1.00 62.12 1059 GLN A CA 1
ATOM 8132 C C . GLN A 1 1059 ? 38.868 0.933 -116.544 1.00 62.12 1059 GLN A C 1
ATOM 8134 O O . GLN A 1 1059 ? 38.550 1.775 -115.704 1.00 62.12 1059 GLN A O 1
ATOM 8139 N N . LYS A 1 1060 ? 39.187 1.260 -117.803 1.00 65.44 1060 LYS A N 1
ATOM 8140 C CA . LYS A 1 1060 ? 39.140 2.647 -118.280 1.00 65.44 1060 LYS A CA 1
ATOM 8141 C C . LYS A 1 1060 ? 37.721 3.204 -118.230 1.00 65.44 1060 LYS A C 1
ATOM 8143 O O . LYS A 1 1060 ? 37.525 4.234 -117.598 1.00 65.44 1060 LYS A O 1
ATOM 8148 N N . LEU A 1 1061 ? 36.729 2.495 -118.769 1.00 62.38 1061 LEU A N 1
ATOM 8149 C CA . LEU A 1 1061 ? 35.341 2.963 -118.804 1.00 62.38 1061 LEU A CA 1
ATOM 8150 C C . LEU A 1 1061 ? 34.741 3.157 -117.398 1.00 62.38 1061 LEU A C 1
ATOM 8152 O O . LEU A 1 1061 ? 34.069 4.155 -117.151 1.00 62.38 1061 LEU A O 1
ATOM 8156 N N . ILE A 1 1062 ? 35.022 2.238 -116.465 1.00 60.25 1062 ILE A N 1
ATOM 8157 C CA . ILE A 1 1062 ? 34.573 2.328 -115.066 1.00 60.25 1062 ILE A CA 1
ATOM 8158 C C . ILE A 1 1062 ? 35.250 3.505 -114.355 1.00 60.25 1062 ILE A C 1
ATOM 8160 O O . ILE A 1 1062 ? 34.573 4.250 -113.648 1.00 60.25 1062 ILE A O 1
ATOM 8164 N N . SER A 1 1063 ? 36.556 3.711 -114.572 1.00 66.31 1063 SER A N 1
ATOM 8165 C CA . SER A 1 1063 ? 37.279 4.848 -113.992 1.00 66.31 1063 SER A CA 1
ATOM 8166 C C . SER A 1 1063 ? 36.743 6.186 -114.513 1.00 66.31 1063 SER A C 1
ATOM 8168 O O . SER A 1 1063 ? 36.415 7.055 -113.712 1.00 66.31 1063 SER A O 1
ATOM 8170 N N . THR A 1 1064 ? 36.523 6.327 -115.825 1.00 67.81 1064 THR A N 1
ATOM 8171 C CA . THR A 1 1064 ? 35.966 7.545 -116.434 1.00 67.81 1064 THR A CA 1
ATOM 8172 C C . THR A 1 1064 ? 34.526 7.814 -115.984 1.00 67.81 1064 THR A C 1
ATOM 8174 O O . THR A 1 1064 ? 34.187 8.959 -115.678 1.00 67.81 1064 THR A O 1
ATOM 8177 N N . ALA A 1 1065 ? 33.689 6.774 -115.875 1.00 59.00 1065 ALA A N 1
ATOM 8178 C CA . ALA A 1 1065 ? 32.313 6.901 -115.395 1.00 59.00 1065 ALA A CA 1
ATOM 8179 C C . ALA A 1 1065 ? 32.247 7.291 -113.908 1.00 59.00 1065 ALA A C 1
ATOM 8181 O O . ALA A 1 1065 ? 31.460 8.166 -113.545 1.00 59.00 1065 ALA A O 1
ATOM 8182 N N . MET A 1 1066 ? 33.100 6.713 -113.050 1.00 55.78 1066 MET A N 1
ATOM 8183 C CA . MET A 1 1066 ? 33.189 7.111 -111.639 1.00 55.78 1066 MET A CA 1
ATOM 8184 C C . MET A 1 1066 ? 33.649 8.561 -111.488 1.00 55.78 1066 MET A C 1
ATOM 8186 O O . MET A 1 1066 ? 33.020 9.312 -110.741 1.00 55.78 1066 MET A O 1
ATOM 8190 N N . THR A 1 1067 ? 34.682 8.989 -112.221 1.00 69.25 1067 THR A N 1
ATOM 8191 C CA . THR A 1 1067 ? 35.176 10.373 -112.150 1.00 69.25 1067 THR A CA 1
ATOM 8192 C C . THR A 1 1067 ? 34.096 11.378 -112.557 1.00 69.25 1067 THR A C 1
ATOM 8194 O O . THR A 1 1067 ? 33.911 12.380 -111.870 1.00 69.25 1067 THR A O 1
ATOM 8197 N N . GLN A 1 1068 ? 33.319 11.100 -113.611 1.00 61.81 1068 GLN A N 1
ATOM 8198 C CA . GLN A 1 1068 ? 32.220 11.977 -114.042 1.00 61.81 1068 GLN A CA 1
ATOM 8199 C C . GLN A 1 1068 ? 31.046 12.008 -113.059 1.00 61.81 1068 GLN A C 1
ATOM 8201 O O . GLN A 1 1068 ? 30.498 13.075 -112.782 1.00 61.81 1068 GLN A O 1
ATOM 8206 N N . GLN A 1 1069 ? 30.653 10.858 -112.510 1.00 62.41 1069 GLN A N 1
ATOM 8207 C CA . GLN A 1 1069 ? 29.485 10.776 -111.633 1.00 62.41 1069 GLN A CA 1
ATOM 8208 C C . GLN A 1 1069 ? 29.754 11.368 -110.240 1.00 62.41 1069 GLN A C 1
ATOM 8210 O O . GLN A 1 1069 ? 28.843 11.903 -109.605 1.00 62.41 1069 GLN A O 1
ATOM 8215 N N . LEU A 1 1070 ? 31.004 11.297 -109.776 1.00 65.06 1070 LEU A N 1
ATOM 8216 C CA . LEU A 1 1070 ? 31.452 11.930 -108.537 1.00 65.06 1070 LEU A CA 1
ATOM 8217 C C . LEU A 1 1070 ? 31.654 13.436 -108.720 1.00 65.06 1070 LEU A C 1
ATOM 8219 O O . LEU A 1 1070 ? 31.215 14.203 -107.861 1.00 65.06 1070 LEU A O 1
ATOM 8223 N N . ALA A 1 1071 ? 32.180 13.872 -109.871 1.00 66.88 1071 ALA A N 1
ATOM 8224 C CA . ALA A 1 1071 ? 32.285 15.292 -110.207 1.00 66.88 1071 ALA A CA 1
ATOM 8225 C C . ALA A 1 1071 ? 30.904 15.969 -110.258 1.00 66.88 1071 ALA A C 1
ATOM 8227 O O . ALA A 1 1071 ? 30.730 17.051 -109.703 1.00 66.88 1071 ALA A O 1
ATOM 8228 N N . ALA A 1 1072 ? 29.886 15.292 -110.804 1.00 65.12 1072 ALA A N 1
ATOM 8229 C CA . ALA A 1 1072 ? 28.501 15.775 -110.810 1.00 65.12 1072 ALA A CA 1
ATOM 8230 C C . ALA A 1 1072 ? 27.878 15.928 -109.404 1.00 65.12 1072 ALA A C 1
ATOM 8232 O O . ALA A 1 1072 ? 26.860 16.601 -109.252 1.00 65.12 1072 ALA A O 1
ATOM 8233 N N . LYS A 1 1073 ? 28.473 15.313 -108.373 1.00 61.09 1073 LYS A N 1
ATOM 8234 C CA . LYS A 1 1073 ? 28.050 15.410 -106.966 1.00 61.09 1073 LYS A CA 1
ATOM 8235 C C . LYS A 1 1073 ? 28.989 16.265 -106.103 1.00 61.09 1073 LYS A C 1
ATOM 8237 O O . LYS A 1 1073 ? 28.821 16.283 -104.887 1.00 61.09 1073 LYS A O 1
ATOM 8242 N N . GLY A 1 1074 ? 29.957 16.958 -106.709 1.00 64.81 1074 GLY A N 1
ATOM 8243 C CA . GLY A 1 1074 ? 30.906 17.822 -106.000 1.00 64.81 1074 GLY A CA 1
ATOM 8244 C C . GLY A 1 1074 ? 32.077 17.080 -105.348 1.00 64.81 1074 GLY A C 1
ATOM 8245 O O . GLY A 1 1074 ? 32.594 17.532 -104.334 1.00 64.81 1074 GLY A O 1
ATOM 8246 N N . TYR A 1 1075 ? 32.501 15.934 -105.888 1.00 66.38 1075 TYR A N 1
ATOM 8247 C CA . TYR A 1 1075 ? 33.669 15.180 -105.416 1.00 66.38 1075 TYR A CA 1
ATOM 8248 C C . TYR A 1 1075 ? 34.636 14.900 -106.576 1.00 66.38 1075 TYR A C 1
ATOM 8250 O O . TYR A 1 1075 ? 34.214 14.545 -107.672 1.00 66.38 1075 TYR A O 1
ATOM 8258 N N . ARG A 1 1076 ? 35.945 15.036 -106.350 1.00 68.69 1076 ARG A N 1
ATOM 8259 C CA . ARG A 1 1076 ? 36.999 14.716 -107.317 1.00 68.69 1076 ARG A CA 1
ATOM 8260 C C . ARG A 1 1076 ? 37.590 13.349 -106.978 1.00 68.69 1076 ARG A C 1
ATOM 8262 O O . ARG A 1 1076 ? 37.936 13.077 -105.831 1.00 68.69 1076 ARG A O 1
ATOM 8269 N N . TYR A 1 1077 ? 37.678 12.485 -107.983 1.00 66.50 1077 TYR A N 1
ATOM 8270 C CA . TYR A 1 1077 ? 38.246 11.144 -107.872 1.00 66.50 1077 TYR A CA 1
ATOM 8271 C C . TYR A 1 1077 ? 39.567 11.086 -108.635 1.00 66.50 1077 TYR A C 1
ATOM 8273 O O . TYR A 1 1077 ? 39.589 11.389 -109.828 1.00 66.50 1077 TYR A O 1
ATOM 8281 N N . ASP A 1 1078 ? 40.651 10.711 -107.954 1.00 69.06 1078 ASP A N 1
ATOM 8282 C CA . ASP A 1 1078 ? 41.938 10.437 -108.594 1.00 69.06 1078 ASP A CA 1
ATOM 8283 C C . ASP A 1 1078 ? 42.045 8.931 -108.906 1.00 69.06 1078 ASP A C 1
ATOM 8285 O O . ASP A 1 1078 ? 42.185 8.115 -107.987 1.00 69.06 1078 ASP A O 1
ATOM 8289 N N . PRO A 1 1079 ? 41.984 8.530 -110.189 1.00 55.81 1079 PRO A N 1
ATOM 8290 C CA . PRO A 1 1079 ? 41.998 7.123 -110.574 1.00 55.81 1079 PRO A CA 1
ATOM 8291 C C . PRO A 1 1079 ? 43.360 6.444 -110.362 1.00 55.81 1079 PRO A C 1
ATOM 8293 O O . PRO A 1 1079 ? 43.421 5.217 -110.374 1.00 55.81 1079 PRO A O 1
ATOM 8296 N N . SER A 1 1080 ? 44.446 7.202 -110.156 1.00 55.06 1080 SER A N 1
ATOM 8297 C CA . SER A 1 1080 ? 45.786 6.643 -109.925 1.00 55.06 1080 SER A CA 1
ATOM 8298 C C . SER A 1 1080 ? 46.028 6.244 -108.464 1.00 55.06 1080 SER A C 1
ATOM 8300 O O . SER A 1 1080 ? 46.771 5.300 -108.195 1.00 55.06 1080 SER A O 1
ATOM 8302 N N . THR A 1 1081 ? 45.351 6.910 -107.525 1.00 57.91 1081 THR A N 1
ATOM 8303 C CA . THR A 1 1081 ? 45.475 6.676 -106.076 1.00 57.91 1081 THR A CA 1
ATOM 8304 C C . THR A 1 1081 ? 44.202 6.111 -105.439 1.00 57.91 1081 THR A C 1
ATOM 8306 O O . THR A 1 1081 ? 44.233 5.663 -104.293 1.00 57.91 1081 THR A O 1
ATOM 8309 N N . ALA A 1 1082 ? 43.088 6.084 -106.181 1.00 60.09 1082 ALA A N 1
ATOM 8310 C CA . ALA A 1 1082 ? 41.758 5.673 -105.730 1.00 60.09 1082 ALA A CA 1
ATOM 8311 C C . ALA A 1 1082 ? 41.230 6.465 -104.513 1.00 60.09 1082 ALA A C 1
ATOM 8313 O O . ALA A 1 1082 ? 40.415 5.955 -103.739 1.00 60.09 1082 ALA A O 1
ATOM 8314 N N . VAL A 1 1083 ? 41.672 7.716 -104.353 1.00 55.47 1083 VAL A N 1
ATOM 8315 C CA . VAL A 1 1083 ? 41.248 8.630 -103.282 1.00 55.47 1083 VAL A CA 1
ATOM 8316 C C . VAL A 1 1083 ? 40.161 9.578 -103.801 1.00 55.47 1083 VAL A C 1
ATOM 8318 O O . VAL A 1 1083 ? 40.249 10.091 -104.918 1.00 55.47 1083 VAL A O 1
ATOM 8321 N N . MET A 1 1084 ? 39.119 9.804 -102.990 1.00 59.69 1084 MET A N 1
ATOM 8322 C CA . MET A 1 1084 ? 38.076 10.804 -103.252 1.00 59.69 1084 MET A CA 1
ATOM 8323 C C . MET A 1 1084 ? 38.278 12.020 -102.351 1.00 59.69 1084 MET A C 1
ATOM 8325 O O . MET A 1 1084 ? 38.304 11.879 -101.128 1.00 59.69 1084 MET A O 1
ATOM 8329 N N . SER A 1 1085 ? 38.359 13.207 -102.940 1.00 65.06 1085 SER A N 1
ATOM 8330 C CA . SER A 1 1085 ? 38.345 14.487 -102.230 1.00 65.06 1085 SER A CA 1
ATOM 8331 C C . SER A 1 1085 ? 37.065 15.252 -102.560 1.00 65.06 1085 SER A C 1
ATOM 8333 O O . SER A 1 1085 ? 36.521 15.148 -103.658 1.00 65.06 1085 SER A O 1
ATOM 8335 N N . LYS A 1 1086 ? 36.513 15.983 -101.591 1.00 60.81 1086 LYS A N 1
ATOM 8336 C CA . LYS A 1 1086 ? 35.344 16.838 -101.824 1.00 60.81 1086 LYS A CA 1
ATOM 8337 C C . LYS A 1 1086 ? 35.813 18.084 -102.575 1.00 60.81 1086 LYS A C 1
ATOM 8339 O O . LYS A 1 1086 ? 36.788 18.695 -102.158 1.00 60.81 1086 LYS A O 1
ATOM 8344 N N . VAL A 1 1087 ? 35.154 18.426 -103.679 1.00 60.06 1087 VAL A N 1
ATOM 8345 C CA . VAL A 1 1087 ? 35.343 19.718 -104.347 1.00 60.06 1087 VAL A CA 1
ATOM 8346 C C . VAL A 1 1087 ? 34.577 20.719 -103.494 1.00 60.06 1087 VAL A C 1
ATOM 8348 O O . VAL A 1 1087 ? 33.347 20.765 -103.541 1.00 60.06 1087 VAL A O 1
ATOM 8351 N N . GLU A 1 1088 ? 35.284 21.416 -102.611 1.00 47.75 1088 GLU A N 1
ATOM 8352 C CA . GLU A 1 1088 ? 34.705 22.534 -101.874 1.00 47.75 1088 GLU A CA 1
ATOM 8353 C C . GLU A 1 1088 ? 34.451 23.663 -102.879 1.00 47.75 1088 GLU A C 1
ATOM 8355 O O . GLU A 1 1088 ? 35.342 24.055 -103.631 1.00 47.75 1088 GLU A O 1
ATOM 8360 N N . GLY A 1 1089 ? 33.190 24.083 -102.968 1.00 41.78 1089 GLY A N 1
ATOM 8361 C CA . GLY A 1 1089 ? 32.817 25.362 -103.559 1.00 41.78 1089 GLY A CA 1
ATOM 8362 C C . GLY A 1 1089 ? 32.729 26.410 -102.469 1.00 41.78 1089 GLY A C 1
ATOM 8363 O O . GLY A 1 1089 ? 32.389 26.015 -101.326 1.00 41.78 1089 GLY A O 1
#

Secondary structure (DSSP, 8-state):
---------HHHHHHHHHHHHHTT----HHHHHHHH--S-HHHHHHHHHHHHHTTPPPPPP---PPPPPGGGHHHHHHHHHHHHHHHHHHHHHHHHHHHHHHHHHHHHHHHHHHHHHHHHHHHHHHHHHHHHHHHHHHHHHHHHHHHHHHHHHHHHHHHHHHHHHHHHHHHHHHHHHHHHHHHHHHHHHHHHHHHHHHHHHHHHHHHHHHHHHHHHHHHHHHHHHHHHHHHHHHHHHHHHHHHHHHHHHHHHHHHHHHHTTTSTTSTTSTTSGGGSGGGGGGGGGGSTTTHHHHHHHHHHHHHHHHHHHHHHHHHHHHHHHHHHHHHHHHHHHHHHHHHHHHHHHHHHHHHHHHHHHHHHHHHHHHHHHHHHHHHHHHHHHHHHHHHHHHHHHHHHHHHHHHHHHHHHHHHHHHHHHHHHHHHHHHHHHHHHHHHHHHHHHHHHHHHHHHHHHHHHHHHHHHHHHHHHHHHHHHHHHHHHHHHHHHHHHHTTTTS----------------SSSSHHHHHHHHHHHHHHHHHHHHHHHHHHHHHHHHHHHHHHHHHHHHHHHHHHHHHHHHHHHHHHHHHHHHHHHHHHHHHHHHHHHHHHHHHHHHHHHHHHHHHHHHHHHHHHHHHHHHHHHHHHHHHHHHHHHHHHHHHHHHHHHHHHHHHHHHHHHHHHHHHHHHHHHHHHHHHHHHHHHHHHHHHHHHHHHHHHHHHHHHHHHHHHHHHHHHHHHHHHHHHHHHHHHHHHHHHHHHHHHHHHHHHHHHHHHHHHHHHHHHHHHHHHHHHHHHHHHHHTTSHHHHHHHHHHHHHHHHHHHHHHHHHHHHHHHHHHHHHHHHHHHHHHHHHHHHHHHHHHHHHHHHHHHHHHHHHHHHHHHHHHHHHHHHHHHHHHHHHHHHHHHHHHHHHHHHHHHHHHHHHHHHHHHHHHHHHHHHHHHHHHHHHHHHHHHHHHHHHHHT----S------SSHHHHHHHHHHHHHHHHHHHHHHHHHHHHHHHHHHHHHHHHHHHHHHHHIIIIIHHHHHHHHHHHHHHHHHHHHHHTTS-TT-GGG-HHHHHHHHHHHHHHHHHTTTEEEETTTTEEEE---

Sequence (1089 aa):
MSMDVDTITDERIAEIADRLSEEGRKVSPVTVWTEVQSGSIMEIAGALQRWREAREPETPPDQGHAVLPDDLAEPMMSAAARLWAAARDEAEQAFGQRLGTVNRHLEAAVAERDDALIEYQRATEEASTQRERILALTNALNASESAAARLTEEVAHAKGRAQNAETRADELALHASEVDAKLEQTQTAFEEERKARDELATIVMVKNEEIAQANQERDEVRQEATILRDALQQKTYALGAAEQEVARLKSEYTATTQRADAAETRIAALEHELSEGEANLQTIQATFGEERAAREQLAAVVASKDGEITQLAQEREELRSALAKKDDEIASLSEARQELLDVVQSKNDALATSVQQQDALRNAAVSHQGEISQLVHEREELRNVVAKKDDEIAALADARDELLEAVQSKNGEIAKSAQEHEELRRAVASKTDEIARVARDRDELIDLAATKSDEISLLTQNHAQLTEEHEALHSVVASKSEQIDRLTQQHAQAQQQAASSGALLEEKAQALSVAENEAARLAMELATTIGRAETAETRVEELVQRATEADAQVALTSTTLEEERRARDELAGVVESKTQQIGKLEQERDTLTTTVASKNDDITRAAQERDEARREATTLGETLTEKTSALSASEATVSRLEEELAAAASRTEAAESRAQELERRASDETARLEYATASLDEERRSREELASLVTSQSDEIARMGQERDEVQREATNLRDAFKEKMSALSAAEETATGLTAELAAAKTRADAAESRAEELAQRAQEEAARLAQTTAALDEERKAREASEAAVASHGEEIARITQEHDQTRQELAALTDTQRASADEASRLAEEANAAVSRAEAATTKASESATRVAAVEAELNEARKAFAAGRQALIAKDDEAAIQRTELERLTRELEETRRQLAALTKVRTTSDGELARLTQEVSAARERADAAEKRAAELAQRIAKLNETRAEHPQRGPQPDAPVADADQGEEVAALQRQMSAQAKAHAKAFSELRANAEQWVAHAKELKQRLGHASEKVLFIDARSTGEVALVRRLSSELERLKPDHELVSREVQQKLISTAMTQQLAAKGYRYDPSTAVMSKVEG

Foldseek 3Di:
DDDPPPDDDLVLLLVLQVVCVVVVHDNDLVVSCVVVVDDDSVVSVVSVVVSVVVPDDDDDDDDDDDDDDDVPPVVVVVLVVVLVVVLVVVLVVVVVVVVVVVVVVVVVVVVVVVVVVVVVVVVVVVVVVVVVVVVVVVVVVVVVVVVVVVVVVVVVVVVVVVVVVVVVVVVVVVVVVVVVVVVVVVVVVVVVVVVVVVVVVVVVVVVVVVVVVVVVVVVVVVVVVVVVVVVVVVVVVVVVVVVVVVVVVVVVVVVVVVVVVVPVPPVVPPPPPPPPPVPPPPPPPPPPPVVVVVVVVVVVVVVVVVVVVVVVVVVVVVVVVVVVVVVVVVVVVVVVVVVVVVVVVVVVVVVVVVVVVVVVVVVVVVVVVVVVVVVVVVVVVVVVVVVVVVVVVVVVVVVVVVVVVVVVVVVVVVVVVVVVVVVVVVVVVVVVVVVVVVVVVVVVVVVVVVVVVVVVVVVVVVVVVVVVVVVVVVVVVVVVVVVVVCVVVVVPVVVDDDDDDDDDDDDDPPDPPPVVVVVVVVVVVVVVVVVVVVVVVVVVVVVVVVVVVVVVVVVVVVVVVVVVVVVVVVVVVVVVVVVVVVVVVVVVVVVVVVVVVVVVVVVVVVVVVVVVVVVVVVVVVVVVVVVVVVVVVVVVVVVVVVVVVVVVVVVVVVVVVVVVVVVVVVVVVVVVVVVVVVVVVVVVVVVVVVVVVVVVVVVVVVVVVVVVVVVVVVVVVVVVVVVVVVVVVVVVVVVVVVVVVVVVVVVVVVVVVVVVVVVVVVVVVVVVVVVVVVVVVVVVVVVVVVVVVVVVVVVVVVVVVVVVVVVVVVVVVVVVVVVVCVVVVVVVVVVVVVVVVVVVVVVVVVVVVVVVVVVVVVVVVVVVVVVVVVVVVVVVVVVVVVVVVVVVVVVVVVVVVVVVVVVVVVVVVVVVVVVVVVVVVVVVVVVVVVVVVVLVVVVVVLVVVVVVLVVVVVVDDDDDDDDDDDDPVVVVVVVVVVSVVVCVVVVVVVCVVVCVVVVVVCCVCVVVVVVVCCCVCCVVVVSVVVSVVSSVVSVVVVVVVVVVVPDDVDPCPPPVNVLVVVLVVVQVVQVVVQWGADSVVRDIDGNDD